Protein 7F83 (pdb70)

InterPro domains:
  IPR000276 G protein-coupled receptor, rhodopsin-like [PF00001] (60-323)
  IPR000276 G protein-coupled receptor, rhodopsin-like [PR00237] (45-69)
  IPR000276 G protein-coupled receptor, rhodopsin-like [PR00237] (78-99)
  IPR000276 G protein-coupled receptor, rhodopsin-like [PR00237] (123-145)
  IPR000276 G protein-coupled receptor, rhodopsin-like [PR00237] (159-180)
  IPR000276 G protein-coupled receptor, rhodopsin-like [PR00237] (213-236)
  IPR000276 G protein-coupled receptor, rhodopsin-like [PR00237] (261-285)
  IPR000276 G protein-coupled receptor, rhodopsin-like [PR00237] (305-331)
  IPR000276 G protein-coupled receptor, rhodopsin-like [PS00237] (129-145)
  IPR003905 Growth hormone secretagogue receptor/motilin receptor [PR01417] (2-16)
  IPR003905 Growth hormone secretagogue receptor/motilin receptor [PR01417] (18-35)
  IPR003905 Growth hormone secretagogue receptor/motilin receptor [PR01417] (37-54)
  IPR003905 Growth hormone secretagogue receptor/motilin receptor [PR01417] (119-135)
  IPR003905 Growth hormone secretagogue receptor/motilin receptor [PR01417] (151-164)
  IPR003905 Growth hormone secretagogue receptor/motilin receptor [PR01417] (183-197)
  IPR003905 Growth hormone secretagogue receptor/motilin receptor [PR01417] (201-215)
  IPR003905 Growth hormone secretagogue receptor/motilin receptor [PR01417] (244-263)
  IPR003905 Growth hormone secretagogue receptor/motilin receptor [PR01417] (279-299)
  IPR003905 Growth hormone secretagogue receptor/motilin receptor [PR01417] (343-365)
  IPR017452 GPCR, rhodopsin-like, 7TM [PS50262] (60-323)

Solvent-accessible surface area: 41205 Å² total; per-residue (Å²): 98,23,46,22,79,4,64,70,0,0,19,19,10,0,49,0,26,20,27,55,44,67,0,38,46,9,2,82,25,3,53,75,0,8,58,148,27,182,135,8,85,36,55,9,24,30,0,13,12,16,2,2,89,1,0,20,45,5,0,117,12,5,65,51,32,16,42,82,25,38,41,140,146,44,108,144,92,22,54,101,42,12,37,75,64,66,38,35,23,27,0,1,18,3,3,7,0,28,2,2,20,18,1,0,53,44,10,44,77,46,4,23,110,18,118,157,138,148,122,46,147,7,161,112,32,36,137,72,12,35,43,67,0,95,97,26,0,23,43,18,72,84,2,7,1,59,101,195,215,46,44,25,46,22,60,57,14,108,115,0,78,188,62,27,68,42,78,76,25,48,176,32,5,33,100,15,15,122,54,0,40,102,0,40,80,54,13,10,49,63,0,15,154,26,1,121,121,173,91,57,15,8,9,1,48,4,16,46,18,3,84,60,5,36,48,14,16,115,74,2,115,160,5,112,72,39,54,95,0,78,52,4,0,77,138,0,90,66,9,0,73,66,0,21,96,8,35,0,26,85,12,41,76,105,58,102,137,14,115,56,9,130,34,1,96,65,0,0,79,53,5,16,29,32,0,51,92,0,29,121,57,0,87,109,64,90,36,132,84,0,36,66,14,5,99,116,2,65,91,20,29,80,62,50,0,52,112,23,17,214,48,54,47,15,30,95,14,10,97,25,4,30,55,4,1,105,15,17,17,85,14,35,64,39,74,23,71,6,78,129,97,57,86,128,48,207,107,116,62,35,104,129,45,11,65,89,30,16,77,26,65,9,75,19,15,33,38,54,0,57,13,0,1,35,6,4,70,18,8,33,122,71,13,133,99,13,67,74,3,4,86,169,33,33,9,76,184,66,127,26,69,67,104,67,5,51,38,17,28,64,65,0,73,54,24,12,39,72,0,11,14,12,1,35,14,5,40,51,5,10,70,84,39,194,163,36,100,61,46,11,33,46,1,9,17,17,3,4,94,2,0,26,50,2,0,98,8,2,31,53,31,23,35,100,29,82,28,145,190,46,55,150,121,9,42,102,42,12,42,66,62,63,38,41,18,26,1,2,18,1,1,5,0,32,1,2,22,22,3,1,54,57,39,39,77,35,5,18,104,55,121,156,143,142,156,22,127,16,134,107,40,33,139,80,10,37,44,67,0,90,98,25,0,24,50,14,81,89,8,10,1,38,95,224,78,64,52,27,120,54,15,101,117,0,77,182,60,30,63,47,80,75,14,47,169,38,3,25,103,14,14,122,46,0,39,80,0,42,76,67,12,14,52,73,3,15,166,56,2,136,142,182,58,59,38,11,62,2,62,45,24,66,38,67,95,54,18,57,52,25,43,66,53,40,67,92,62,84,109,81,112,77,39,37,82,27,42,90,51,28,45,63,9,31,70,32,33,48,43,13,52,45,55,169,26,47,103,81,34,118,101,90,52,48,58,59,50,39,64,66,35,47,65,42,34,62,45,29,29,70,57,8,51,65,30,23,147,116,119,31,75,67,29,27,60,66,35,57,66,63,42,69,78,51,28,83,79,46,60,103,71,70,28,44,51,19,17,122,12,4,14,47,4,2,107,14,19,17,87,13,34,68,40,69,23,68,5,75,130,104,64,66,138,42,168,134,87,56,61,160,118,57,40,79,80,26,61,84,21,72,12,74,21,19,35,41,51,0,55,13,0,1,35,10,6,82,26,9,59,119,62,9,110,79,22,78,65,4,14,156,139,8,38,44,218

Organism: Homo sapiens (NCBI:txid9606)

B-factor: mean 74.27, std 41.75, range [15.56, 239.81]

GO terms:
  GO:0005886 plasma membrane (C, IDA)
  GO:0004930 G protein-coupled receptor activity (F, IDA)
  GO:0001616 growth hormone secretagogue receptor activity (F, IDA)
  GO:0009986 cell surface (C, IDA)
  GO:0009755 hormone-mediated signaling pathway (P, IDA)
  GO:0016520 growth hormone-releasing hormone receptor activity (F, IDA)
  GO:0007186 G protein-coupled receptor signaling pathway (P, IDA)
  GO:0030252 growth hormone secretion (P, TAS)
  GO:0040018 positive regulation of multicellular organism growth (P, IMP)
  GO:0005886 plasma membrane (C, TAS)
  GO:0043005 neuron projection (C, IDA)
  GO:0045121 membrane raft (C, IDA)
  GO:0009725 response to hormone (P, IDA)
  GO:0032691 negative regulation of interleukin-1 beta production (P, IDA)
  GO:0032715 negative regulation of interleukin-6 production (P, IDA)
  GO:0032720 negative regulation of tumor necrosis factor production (P, IDA)
  GO:0046697 decidualization (P, IDA)
  GO:0050728 negative regulation of inflammatory response (P, IDA)
  GO:0008154 actin polymerization or depolymerization (P, IDA)
  GO:0042802 identical protein binding (F, IPI)

Radius of gyration: 35.7 Å; Cα contacts (8 Å, |Δi|>4): 875; chains: 2; bounding box: 110×52×84 Å

CATH classification: 1.20.120.10

Foldseek 3Di:
DDDDDPVVLVVLLVLLVVLLVLLLLLLVLLLVLCVPPVVQVDLLSVLVNLLSVLLNLVSVCVVVVSCQVVVHPPDDCVFQVQLVVQLSLQLSLQLNLQSLLVVLVVLLCCQVVVQPDDDVVSVVSSVVSSVVSSVLSVVSNPFWGDDDALDGHGGGDPCCVVVCVVVVNLVSVVVSLCSLVCSLVPRLVVRVCQQADDPLGGLVLLLVLVVLLVVLLVQLVDDDALCSNLVSLVSNLVSLVSNLSDQARNCPPDDCPDPLNCLSNVLSVVLNVLSVVLNVCSVVVNSVVSNVSSVVSVVSCVPRPVVRYPDSCSVLVSVLSSVLSVLVSVLCPLVSVVVVCLVPDPDDPDVVNSNVSSVSVSSSVSSSSCNSSCSSVSCLVRPVVSVVSSCVVVVD/DDDDDPVRLVVLVVLLVVLLVLLLVLLVLLLLLCVFDDVNVDLLSVLVNLLSVLLNQVSVLPVVVSVQVPDPDDDPCVFQVLLVSVLSNQLSLQLNLVSLLVSLVVVLCVQVVVPDDDDPPSVVSSVVSSVVSSVLSVCSSVFWGADVVRHGGGDVVCVVPCVVVVNLVSVVVSLCSLVCSLPPSLVVLVPQQADDPQGGNVLLLVLVVLLCCLLVCDLVHDDDLASLVSLVSNLVSLVVNLRDDFPVVVPPDPDPCNVVVSCQSNVLSVVLSVVLNVVRVPVNSVSSVVSVVSCCVRDVVRYPSCSVLVSVLSSVLSVLSSVLQPLVSVLVVVCVVPPPPPCPVNVVVSVVSVSSNVSSSSCNSRCSSVSCCVRPPSSVVSSVCSPHD

Secondary structure (P-SEA, 3-state):
cccccaaaaaaaaaaaaaaaaaaaaaaaaaaaaaacccccccaaaaaaaaaaaaaaaaaaaaaaaaaaaaccccccaaaaaaaaaaaaaaaaaaaaaaaaaaaaaaaaaaccccccccaaaaaaaaaaaaaaaaaaaccccccccccccccccccccaaaaaaaaaaaaaaaaaaaaaaaaaaaccaaaaaaaaacccccccaaaaaaaaaaaaaaaaaaaccccaaaaaaaaaaaaaaaaaacccccccccccccccaaaaaaaaaaaaaaaaaaaaaaaaaaccaaaaaaaaaaaaaaaacccccccccccaaaaaaaaaaaaaaaaaaacaaaaaaaaaaaccccccaaaaaaaaaaaaaaaaaaaaaaccaaaaaaaccaaaaaaaaaaacc/cccccaaaaaaaaaaaaaaaaaaaaaaaaaaaaaacccccccaaaaaaaaaaaaaaaaaaaaaaaaaaaaccccccaaaaaaaaaaaaaaaaaaaaaaaaaaaaaaaaaacccccccccaaaaaaaaaaaaaaaaaaccccccccccccccccccaaaaaaaaaaaaaaaaaaaaaaaaaaaccaaaaaaaaacccccccaaaaaaaaaaaaaaaaaaacccccccaaaaaaaaaaaaaaaaacccccccccccccaaaaaaaaaaaaaaaaaaaaaaaaaccaaaaaaaaaaaaaaccccccccaaaaaaaaaaaaaaaaaaaacaaaaaaaaaaaccccaaaaaaaaaaaaaaaaaaaaaaaaccaaaaaaaccaaaaaaaaacccc

Sequence (785 aa):
LQLFPAPLLAGVTATCVALFVVGIAGNLLTMLVVSRFRELRTTTNLYLSSMAFSDLLIFLCMPLDLVRLWQYRPWNFGDLLCKLFQFVSESCTYAKVLTITALSVERYFAICFPLRATKGRVKLVIFVIWAVAFCSAGPIFVLVGVEHWDTNECRPTEFAVRSGLLTVMVWVSSIFFFLPVFCLTVLYSLIGRKLWRRRGTTMADLEDNWETLNDNLKVIEKADNAAQVKDALTKMRAAALDAQKATPPKLEDKSPDSPEMKDFRHGFDILVGQIDDALKLANEGKVKEAQAAAEQLKTTRNAYIQKYLRDQNHKQTVKMLAVVVFAFILCWLPFHVGRYLFSKSFEPGSLEIAQISQYCNLVSFVLFYLSAAINPILYNIMSKKYRVAVFRLLGFLQLFPAPLLAGVTATCVALFVVGIAGNLLTMLVVSRFRELRTTTNLYLSSMAFSDLLIFLCMPLDLVRLWQYRPWNFGDLLCKLFQFVSESCTYAKVLTITALSVERYFAICFPLRATKGRVKLVIFVIWAVAFCSAGPIFVLVGVEHTNECRPTEFAVRSGLLTVMVWVSSIFFFLPVFCLTVLYSLIGRKLWRRGGTTMADLEDNWETLNDNLKVIEKADNAAQVKDALTKMRAAALDAQKATPPKLEDKSPDSPEMKDFRHGFDILVGQIDDALKLANEEAQAAAEQLKTTRNAYIQKYLDQNHKQTVKMLAVVVFAFILCWLPFHVGRYLFSKSFEPGSLEIAQISQYCNLVSFVLFYLSAAINPILYNIMSKKYRVAVFRLLGF

Structure (mmCIF, N/CA/C/O backbone):
data_7F83
#
_entry.id   7F83
#
_cell.length_a   84.710
_cell.length_b   58.680
_cell.length_c   119.240
_cell.angle_alpha   90.00
_cell.angle_beta   90.60
_cell.angle_gamma   90.00
#
_symmetry.space_group_name_H-M   'P 1 21 1'
#
loop_
_entity.id
_entity.type
_entity.pdbx_description
1 polymer 'Growth hormone secretagogue receptor type 1,Soluble cytochrome b562'
2 non-polymer '(2R)-2,3-dihydroxypropyl (9Z)-octadec-9-enoate'
3 non-polymer 2-(2-methylimidazo[2,1-b][1,3]thiazol-6-yl)-1-[2-[(1R)-5-(6-methylpyrimidin-4-yl)-2,3-dihydro-1H-inden-1-yl]-2,7-diazaspiro[3.5]nonan-7-yl]ethanone
#
loop_
_atom_site.group_PDB
_atom_site.id
_atom_site.type_symbol
_atom_site.label_atom_id
_atom_site.label_alt_id
_atom_site.label_comp_id
_atom_site.label_asym_id
_atom_site.label_entity_id
_atom_site.label_seq_id
_atom_site.pdbx_PDB_ins_code
_atom_site.Cartn_x
_atom_site.Cartn_y
_atom_site.Cartn_z
_atom_site.occupancy
_atom_site.B_iso_or_equiv
_atom_site.auth_seq_id
_atom_site.auth_comp_id
_atom_site.auth_asym_id
_atom_site.auth_atom_id
_atom_site.pdbx_PDB_model_num
ATOM 1 N N . LEU A 1 1 ? -25.026 -4.364 19.377 1.00 47.11 35 LEU A N 1
ATOM 2 C CA . LEU A 1 1 ? -24.009 -3.390 18.982 1.00 49.56 35 LEU A CA 1
ATOM 3 C C . LEU A 1 1 ? -22.642 -4.068 18.939 1.00 50.77 35 LEU A C 1
ATOM 4 O O . LEU A 1 1 ? -22.088 -4.276 17.864 1.00 55.77 35 LEU A O 1
ATOM 9 N N . GLN A 1 2 ? -22.094 -4.413 20.103 1.00 49.00 36 GLN A N 1
ATOM 10 C CA . GLN A 1 2 ? -20.886 -5.221 20.139 1.00 43.00 36 GLN A CA 1
ATOM 11 C C . GLN A 1 2 ? -21.264 -6.676 19.907 1.00 58.44 36 GLN A C 1
ATOM 12 O O . GLN A 1 2 ? -22.183 -7.202 20.543 1.00 62.63 36 GLN A O 1
ATOM 18 N N . LEU A 1 3 ? -20.557 -7.324 18.987 1.00 55.95 37 LEU A N 1
ATOM 19 C CA . LEU A 1 3 ? -20.933 -8.642 18.509 1.00 50.46 37 LEU A CA 1
ATOM 20 C C . LEU A 1 3 ? -19.893 -9.694 18.863 1.00 61.17 37 LEU A C 1
ATOM 21 O O . LEU A 1 3 ? -19.826 -10.741 18.206 1.00 65.66 37 LEU A O 1
ATOM 26 N N . PHE A 1 4 ? -19.073 -9.432 19.876 1.00 53.13 38 PHE A N 1
ATOM 27 C CA . PHE A 1 4 ? -18.113 -10.387 20.400 1.00 53.77 38 PHE A CA 1
ATOM 28 C C . PHE A 1 4 ? -18.173 -10.357 21.924 1.00 50.96 38 PHE A C 1
ATOM 29 O O . PHE A 1 4 ? -18.699 -9.407 22.505 1.00 51.84 38 PHE A O 1
ATOM 37 N N . PRO A 1 5 ? -17.668 -11.400 22.586 1.00 52.70 39 PRO A N 1
ATOM 38 C CA . PRO A 1 5 ? -17.783 -11.449 24.052 1.00 53.16 39 PRO A CA 1
ATOM 39 C C . PRO A 1 5 ? -16.936 -10.384 24.728 1.00 50.81 39 PRO A C 1
ATOM 40 O O . PRO A 1 5 ? -15.863 -10.004 24.247 1.00 49.89 39 PRO A O 1
ATOM 44 N N . ALA A 1 6 ? -17.439 -9.904 25.864 1.00 47.24 40 ALA A N 1
ATOM 45 C CA . ALA A 1 6 ? -16.641 -9.011 26.699 1.00 47.71 40 ALA A CA 1
ATOM 46 C C . ALA A 1 6 ? -15.287 -9.599 27.097 1.00 40.08 40 ALA A C 1
ATOM 47 O O . ALA A 1 6 ? -14.299 -8.846 27.082 1.00 42.71 40 ALA A O 1
ATOM 49 N N . PRO A 1 7 ? -15.162 -10.878 27.476 1.00 39.70 41 PRO A N 1
ATOM 50 C CA . PRO A 1 7 ? -13.820 -11.404 27.786 1.00 41.76 41 PRO A CA 1
ATOM 51 C C . PRO A 1 7 ? -12.816 -11.230 26.660 1.00 40.84 41 PRO A C 1
ATOM 52 O O . PRO A 1 7 ? -11.646 -10.932 26.926 1.00 37.79 41 PRO A O 1
ATOM 56 N N . LEU A 1 8 ? -13.242 -11.391 25.405 1.00 42.35 42 LEU A N 1
ATOM 57 C CA . LEU A 1 8 ? -12.358 -11.103 24.280 1.00 36.42 42 LEU A CA 1
ATOM 58 C C . LEU A 1 8 ? -11.902 -9.651 24.299 1.00 36.63 42 LEU A C 1
ATOM 59 O O . LEU A 1 8 ? -10.720 -9.360 24.107 1.00 40.86 42 LEU A O 1
ATOM 64 N N . LEU A 1 9 ? -12.833 -8.725 24.518 1.00 35.93 43 LEU A N 1
ATOM 65 C CA . LEU A 1 9 ? -12.483 -7.312 24.457 1.00 39.91 43 LEU A CA 1
ATOM 66 C C . LEU A 1 9 ? -11.552 -6.923 25.597 1.00 44.29 43 LEU A C 1
ATOM 67 O O . LEU A 1 9 ? -10.609 -6.144 25.399 1.00 41.94 43 LEU A O 1
ATOM 72 N N . ALA A 1 10 ? -11.804 -7.456 26.798 1.00 42.70 44 ALA A N 1
ATOM 73 C CA . ALA A 1 10 ? -10.905 -7.223 27.923 1.00 37.00 44 ALA A CA 1
ATOM 74 C C . ALA A 1 10 ? -9.526 -7.805 27.645 1.00 38.65 44 ALA A C 1
ATOM 75 O O . ALA A 1 10 ? -8.509 -7.186 27.978 1.00 31.55 44 ALA A O 1
ATOM 77 N N . GLY A 1 11 ? -9.472 -8.986 27.015 1.00 33.24 45 GLY A N 1
ATOM 78 C CA . GLY A 1 11 ? -8.185 -9.595 26.717 1.00 33.19 45 GLY A CA 1
ATOM 79 C C . GLY A 1 11 ? -7.421 -8.823 25.662 1.00 38.48 45 GLY A C 1
ATOM 80 O O . GLY A 1 11 ? -6.201 -8.666 25.749 1.00 39.86 45 GLY A O 1
ATOM 81 N N . VAL A 1 12 ? -8.132 -8.324 24.656 1.00 37.43 46 VAL A N 1
ATOM 82 C CA . VAL A 1 12 ? -7.520 -7.441 23.675 1.00 39.36 46 VAL A CA 1
ATOM 83 C C . VAL A 1 12 ? -6.994 -6.181 24.357 1.00 36.93 46 VAL A C 1
ATOM 84 O O . VAL A 1 12 ? -5.876 -5.733 24.086 1.00 34.99 46 VAL A O 1
ATOM 88 N N . THR A 1 13 ? -7.780 -5.606 25.268 1.00 34.25 47 THR A N 1
ATOM 89 C CA . THR A 1 13 ? -7.345 -4.415 25.990 1.00 36.38 47 THR A CA 1
ATOM 90 C C . THR A 1 13 ? -6.064 -4.681 26.777 1.00 41.57 47 THR A C 1
ATOM 91 O O . THR A 1 13 ? -5.115 -3.886 26.746 1.00 41.55 47 THR A O 1
ATOM 95 N N . ALA A 1 14 ? -6.019 -5.800 27.492 1.00 36.82 48 ALA A N 1
ATOM 96 C CA . ALA A 1 14 ? -4.819 -6.115 28.255 1.00 32.29 48 ALA A CA 1
ATOM 97 C C . ALA A 1 14 ? -3.628 -6.336 27.330 1.00 42.48 48 ALA A C 1
ATOM 98 O O . ALA A 1 14 ? -2.516 -5.868 27.619 1.00 50.00 48 ALA A O 1
ATOM 100 N N . THR A 1 15 ? -3.838 -7.049 26.214 1.00 35.98 49 THR A N 1
ATOM 101 C CA . THR A 1 15 ? -2.766 -7.245 25.243 1.00 33.33 49 THR A CA 1
ATOM 102 C C . THR A 1 15 ? -2.250 -5.910 24.738 1.00 36.20 49 THR A C 1
ATOM 103 O O . THR A 1 15 ? -1.039 -5.728 24.545 1.00 33.77 49 THR A O 1
ATOM 107 N N . CYS A 1 16 ? -3.159 -4.955 24.543 1.00 32.31 50 CYS A N 1
ATOM 108 C CA . CYS A 1 16 ? -2.751 -3.645 24.066 1.00 37.02 50 CYS A CA 1
ATOM 109 C C . CYS A 1 16 ? -1.968 -2.888 25.118 1.00 36.97 50 CYS A C 1
ATOM 110 O O . CYS A 1 16 ? -1.048 -2.146 24.779 1.00 32.88 50 CYS A O 1
ATOM 113 N N . VAL A 1 17 ? -2.319 -3.057 26.392 1.00 40.25 51 VAL A N 1
ATOM 114 C CA . VAL A 1 17 ? -1.524 -2.447 27.456 1.00 40.38 51 VAL A CA 1
ATOM 115 C C . VAL A 1 17 ? -0.127 -3.054 27.484 1.00 35.62 51 VAL A C 1
ATOM 116 O O . VAL A 1 17 ? 0.866 -2.364 27.740 1.00 33.45 51 VAL A O 1
ATOM 120 N N . ALA A 1 18 ? -0.028 -4.352 27.217 1.00 36.68 52 ALA A N 1
ATOM 121 C CA . ALA A 1 18 ? 1.286 -4.978 27.129 1.00 39.54 52 ALA A CA 1
ATOM 122 C C . ALA A 1 18 ? 2.097 -4.371 25.987 1.00 41.93 52 ALA A C 1
ATOM 123 O O . ALA A 1 18 ? 3.266 -3.999 26.162 1.00 37.42 52 ALA A O 1
ATOM 125 N N . LEU A 1 19 ? 1.479 -4.258 24.807 1.00 41.51 53 LEU A N 1
ATOM 126 C CA . LEU A 1 19 ? 2.137 -3.607 23.677 1.00 37.79 53 LEU A CA 1
ATOM 127 C C . LEU A 1 19 ? 2.471 -2.155 23.987 1.00 37.45 53 LEU A C 1
ATOM 128 O O . LEU A 1 19 ? 3.451 -1.628 23.473 1.00 42.44 53 LEU A O 1
ATOM 133 N N . PHE A 1 20 ? 1.666 -1.499 24.818 1.00 37.44 54 PHE A N 1
ATOM 134 C CA . PHE A 1 20 ? 1.957 -0.141 25.269 1.00 38.92 54 PHE A CA 1
ATOM 135 C C . PHE A 1 20 ? 3.265 -0.098 26.045 1.00 38.11 54 PHE A C 1
ATOM 136 O O . PHE A 1 20 ? 4.161 0.697 25.742 1.00 40.64 54 PHE A O 1
ATOM 144 N N . VAL A 1 21 ? 3.392 -0.967 27.043 1.00 38.65 55 VAL A N 1
ATOM 145 C CA . VAL A 1 21 ? 4.634 -1.041 27.807 1.00 43.00 55 VAL A CA 1
ATOM 146 C C . VAL A 1 21 ? 5.809 -1.330 26.883 1.00 38.82 55 VAL A C 1
ATOM 147 O O . VAL A 1 21 ? 6.797 -0.583 26.848 1.00 39.78 55 VAL A O 1
ATOM 151 N N . VAL A 1 22 ? 5.711 -2.416 26.117 1.00 36.84 56 VAL A N 1
ATOM 152 C CA . VAL A 1 22 ? 6.840 -2.861 25.306 1.00 42.65 56 VAL A CA 1
ATOM 153 C C . VAL A 1 22 ? 7.198 -1.818 24.254 1.00 45.59 56 VAL A C 1
ATOM 154 O O . VAL A 1 22 ? 8.378 -1.568 23.991 1.00 40.34 56 VAL A O 1
ATOM 158 N N . GLY A 1 23 ? 6.194 -1.171 23.660 1.00 42.74 57 GLY A N 1
ATOM 159 C CA . GLY A 1 23 ? 6.461 -0.228 22.594 1.00 41.76 57 GLY A CA 1
ATOM 160 C C . GLY A 1 23 ? 7.047 1.071 23.095 1.00 39.83 57 GLY A C 1
ATOM 161 O O . GLY A 1 23 ? 7.999 1.593 22.503 1.00 44.67 57 GLY A O 1
ATOM 162 N N . ILE A 1 24 ? 6.497 1.614 24.187 1.00 37.48 58 ILE A N 1
ATOM 163 C CA . ILE A 1 24 ? 7.121 2.780 24.804 1.00 38.88 58 ILE A CA 1
ATOM 164 C C . ILE A 1 24 ? 8.572 2.467 25.128 1.00 40.08 58 ILE A C 1
ATOM 165 O O . ILE A 1 24 ? 9.492 3.193 24.723 1.00 43.81 58 ILE A O 1
ATOM 170 N N . ALA A 1 25 ? 8.797 1.360 25.842 1.00 40.05 59 ALA A N 1
ATOM 171 C CA . ALA A 1 25 ? 10.149 0.996 26.250 1.00 39.65 59 ALA A CA 1
ATOM 172 C C . ALA A 1 25 ? 11.073 0.867 25.047 1.00 40.52 59 ALA A C 1
ATOM 173 O O . ALA A 1 25 ? 12.132 1.501 24.993 1.00 44.08 59 ALA A O 1
ATOM 175 N N . GLY A 1 26 ? 10.679 0.060 24.066 1.00 39.20 60 GLY A N 1
ATOM 176 C CA . GLY A 1 26 ? 11.551 -0.209 22.938 1.00 39.37 60 GLY A CA 1
ATOM 177 C C . GLY A 1 26 ? 11.879 1.022 22.119 1.00 35.34 60 GLY A C 1
ATOM 178 O O . GLY A 1 26 ? 13.025 1.215 21.713 1.00 41.29 60 GLY A O 1
ATOM 179 N N . ASN A 1 27 ? 10.888 1.872 21.854 1.00 34.08 61 ASN A N 1
ATOM 180 C CA . ASN A 1 27 ? 11.174 3.024 21.010 1.00 36.52 61 ASN A CA 1
ATOM 181 C C . ASN A 1 27 ? 11.986 4.071 21.763 1.00 44.42 61 ASN A C 1
ATOM 182 O O . ASN A 1 27 ? 12.899 4.688 21.191 1.00 44.75 61 ASN A O 1
ATOM 187 N N . LEU A 1 28 ? 11.675 4.287 23.045 1.00 50.27 62 LEU A N 1
ATOM 188 C CA . LEU A 1 28 ? 12.559 5.080 23.891 1.00 44.12 62 LEU A CA 1
ATOM 189 C C . LEU A 1 28 ? 13.991 4.572 23.801 1.00 45.20 62 LEU A C 1
ATOM 190 O O . LEU A 1 28 ? 14.930 5.348 23.591 1.00 45.70 62 LEU A O 1
ATOM 195 N N . LEU A 1 29 ? 14.168 3.259 23.959 1.00 39.64 63 LEU A N 1
ATOM 196 C CA . LEU A 1 29 ? 15.499 2.674 23.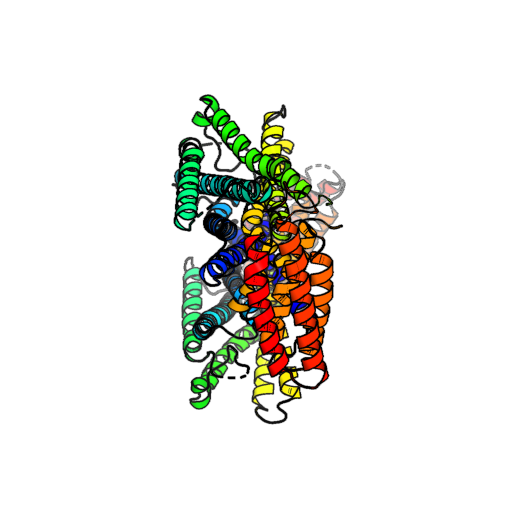896 1.00 44.40 63 LEU A CA 1
ATOM 197 C C . LEU A 1 29 ? 16.154 2.936 22.549 1.00 43.42 63 LEU A C 1
ATOM 198 O O . LEU A 1 29 ? 17.350 3.213 22.482 1.00 41.22 63 LEU A O 1
ATOM 203 N N . THR A 1 30 ? 15.388 2.851 21.463 1.00 43.58 64 THR A N 1
ATOM 204 C CA . THR A 1 30 ? 15.955 3.126 20.146 1.00 46.17 64 THR A CA 1
ATOM 205 C C . THR A 1 30 ? 16.494 4.551 20.073 1.00 45.20 64 THR A C 1
ATOM 206 O O . THR A 1 30 ? 17.627 4.785 19.627 1.00 45.85 64 THR A O 1
ATOM 210 N N . MET A 1 31 ? 15.689 5.519 20.515 1.00 41.32 65 MET A N 1
ATOM 211 C CA . MET A 1 31 ? 16.123 6.910 20.438 1.00 42.01 65 MET A CA 1
ATOM 212 C C . MET A 1 31 ? 17.333 7.161 21.330 1.00 52.15 65 MET A C 1
ATOM 213 O O . MET A 1 31 ? 18.278 7.853 20.931 1.00 55.14 65 MET A O 1
ATOM 218 N N . LEU A 1 32 ? 17.332 6.588 22.534 1.00 52.93 66 LEU A N 1
ATOM 219 C CA . LEU A 1 32 ? 18.473 6.746 23.430 1.00 52.05 66 LEU A CA 1
ATOM 220 C C . LEU A 1 32 ? 19.725 6.138 22.818 1.00 51.61 66 LEU A C 1
ATOM 221 O O . LEU A 1 32 ? 20.786 6.771 22.776 1.00 56.88 66 LEU A O 1
ATOM 226 N N . VAL A 1 33 ? 19.609 4.901 22.338 1.00 51.61 67 VAL A N 1
ATOM 227 C CA . VAL A 1 33 ? 20.730 4.179 21.752 1.00 54.76 67 VAL A CA 1
ATOM 228 C C . VAL A 1 33 ? 21.341 4.956 20.595 1.00 59.08 67 VAL A C 1
ATOM 229 O O . VAL A 1 33 ? 22.568 5.071 20.491 1.00 55.20 67 VAL A O 1
ATOM 233 N N . VAL A 1 34 ? 20.509 5.510 19.710 1.00 58.03 68 VAL A N 1
ATOM 234 C CA . VAL A 1 34 ? 21.094 6.294 18.627 1.00 56.89 68 VAL A CA 1
ATOM 235 C C . VAL A 1 34 ? 21.716 7.569 19.174 1.00 55.86 68 VAL A C 1
ATOM 236 O O . VAL A 1 34 ? 22.775 7.997 18.710 1.00 71.92 68 VAL A O 1
ATOM 240 N N . SER A 1 35 ? 21.105 8.177 20.194 1.00 64.64 69 SER A N 1
ATOM 241 C CA . SER A 1 35 ? 21.578 9.489 20.623 1.00 67.38 69 SER A CA 1
ATOM 242 C C . SER A 1 35 ? 22.897 9.399 21.383 1.00 67.81 69 SER A C 1
ATOM 243 O O . SER A 1 35 ? 23.689 10.349 21.365 1.00 70.04 69 SER A O 1
ATOM 246 N N . ARG A 1 36 ? 23.162 8.271 22.035 1.00 65.23 70 ARG A N 1
ATOM 247 C CA . ARG A 1 36 ? 24.350 8.140 22.866 1.00 60.77 70 ARG A CA 1
ATOM 248 C C . ARG A 1 36 ? 25.479 7.377 22.192 1.00 60.65 70 ARG A C 1
ATOM 249 O O . ARG A 1 36 ? 26.637 7.775 22.313 1.00 78.32 70 ARG A O 1
ATOM 257 N N . PHE A 1 37 ? 25.178 6.290 21.490 1.00 60.48 71 PHE A N 1
ATOM 258 C CA . PHE A 1 37 ? 26.203 5.501 20.812 1.00 64.06 71 PHE A CA 1
ATOM 259 C C . PHE A 1 37 ? 26.490 6.120 19.445 1.00 81.87 71 PHE A C 1
ATOM 260 O O . PHE A 1 37 ? 25.647 6.069 18.541 1.00 77.30 71 PHE A O 1
ATOM 268 N N . ARG A 1 38 ? 27.689 6.691 19.287 1.00 83.69 72 ARG A N 1
ATOM 269 C CA . ARG A 1 38 ? 28.010 7.469 18.092 1.00 82.54 72 ARG A CA 1
ATOM 270 C C . ARG A 1 38 ? 28.314 6.596 16.879 1.00 81.38 72 ARG A C 1
ATOM 271 O O . ARG A 1 38 ? 28.062 7.017 15.745 1.00 74.54 72 ARG A O 1
ATOM 279 N N . GLU A 1 39 ? 28.884 5.415 17.082 1.00 81.63 73 GLU A N 1
ATOM 280 C CA . GLU A 1 39 ? 29.049 4.414 16.039 1.00 88.43 73 GLU A CA 1
ATOM 281 C C . GLU A 1 39 ? 27.715 3.698 15.698 1.00 79.82 73 GLU A C 1
ATOM 282 O O . GLU A 1 39 ? 27.718 2.692 14.976 1.00 78.16 73 GLU A O 1
ATOM 288 N N . LEU A 1 40 ? 26.580 4.184 16.229 1.00 86.30 74 LEU A N 1
ATOM 289 C CA . LEU A 1 40 ? 25.241 3.817 15.760 1.00 76.58 74 LEU A CA 1
ATOM 290 C C . LEU A 1 40 ? 24.483 4.989 15.142 1.00 71.62 74 LEU A C 1
ATOM 291 O O . LEU A 1 40 ? 23.312 4.828 14.787 1.00 74.32 74 LEU A O 1
ATOM 296 N N . ARG A 1 41 ? 25.122 6.149 14.982 1.00 72.23 75 ARG A N 1
ATOM 297 C CA . ARG A 1 41 ? 24.482 7.352 14.447 1.00 60.65 75 ARG A CA 1
ATOM 298 C C . ARG A 1 41 ? 24.616 7.426 12.923 1.00 63.83 75 ARG A C 1
ATOM 299 O O . ARG A 1 41 ? 25.151 8.385 12.370 1.00 62.81 75 ARG A O 1
ATOM 307 N N . THR A 1 42 ? 24.110 6.406 12.233 1.00 59.67 76 THR A N 1
ATOM 308 C CA . THR A 1 42 ? 24.154 6.431 10.779 1.00 51.05 76 THR A CA 1
ATOM 309 C C . THR A 1 42 ? 23.057 7.351 10.252 1.00 54.26 76 THR A C 1
ATOM 310 O O . THR A 1 42 ? 22.262 7.918 11.009 1.00 60.44 76 THR A O 1
ATOM 314 N N . THR A 1 43 ? 22.981 7.470 8.927 1.00 47.11 77 THR A N 1
ATOM 315 C CA . THR A 1 43 ? 21.810 8.092 8.323 1.00 52.82 77 THR A CA 1
ATOM 316 C C . THR A 1 43 ? 20.563 7.251 8.581 1.00 52.61 77 THR A C 1
ATOM 317 O O . THR A 1 43 ? 19.567 7.737 9.144 1.00 55.85 77 THR A O 1
ATOM 321 N N . THR A 1 44 ? 20.611 5.972 8.203 1.00 45.81 78 THR A N 1
ATOM 322 C CA . THR A 1 44 ? 19.423 5.136 8.309 1.00 52.58 78 THR A CA 1
ATOM 323 C C . THR A 1 44 ? 19.004 4.929 9.756 1.00 48.81 78 THR A C 1
ATOM 324 O O . THR A 1 44 ? 17.806 4.815 10.044 1.00 50.38 78 THR A O 1
ATOM 328 N N . ASN A 1 45 ? 19.959 4.912 10.682 1.00 48.77 79 ASN A N 1
ATOM 329 C CA . ASN A 1 45 ? 19.580 4.827 12.085 1.00 54.87 79 ASN A CA 1
ATOM 330 C C . ASN A 1 45 ? 18.858 6.090 12.532 1.00 47.34 79 ASN A C 1
ATOM 331 O O . ASN A 1 45 ? 17.888 6.014 13.292 1.00 47.43 79 ASN A O 1
ATOM 336 N N . LEU A 1 46 ? 19.307 7.259 12.066 1.00 42.12 80 LEU A N 1
ATOM 337 C CA . LEU A 1 46 ? 18.597 8.490 12.397 1.00 42.55 80 LEU A CA 1
ATOM 338 C C . LEU A 1 46 ? 17.167 8.444 11.885 1.00 44.69 80 LEU A C 1
ATOM 339 O O . LEU A 1 46 ? 16.231 8.876 12.575 1.00 45.90 80 LEU A O 1
ATOM 344 N N . TYR A 1 47 ? 16.976 7.906 10.679 1.00 41.83 81 TYR A N 1
ATOM 345 C CA . TYR A 1 47 ? 15.623 7.721 10.165 1.00 37.21 81 TYR A CA 1
ATOM 346 C C . TYR A 1 47 ? 14.817 6.768 11.043 1.00 42.07 81 TYR A C 1
ATOM 347 O O . TYR A 1 47 ? 13.644 7.030 11.358 1.00 42.52 81 TYR A O 1
ATOM 356 N N . LEU A 1 48 ? 15.425 5.650 11.447 1.00 35.47 82 LEU A N 1
ATOM 357 C CA . LEU A 1 48 ? 14.713 4.703 12.300 1.00 39.07 82 LEU A CA 1
ATOM 358 C C . LEU A 1 48 ? 14.321 5.354 13.618 1.00 42.01 82 LEU A C 1
ATOM 359 O O . LEU A 1 48 ? 13.265 5.046 14.186 1.00 42.81 82 LEU A O 1
ATOM 364 N N . SER A 1 49 ? 15.162 6.269 14.106 1.00 42.94 83 SER A N 1
ATOM 365 C CA . SER A 1 49 ? 14.896 7.005 15.339 1.00 41.49 83 SER A CA 1
ATOM 366 C C . SER A 1 49 ? 13.720 7.961 15.167 1.00 45.03 83 SER A C 1
ATOM 367 O O . SER A 1 49 ? 12.869 8.093 16.063 1.00 47.85 83 SER A O 1
ATOM 370 N N . SER A 1 50 ? 13.679 8.663 14.032 1.00 37.16 84 SER A N 1
ATOM 371 C CA . SER A 1 50 ? 12.474 9.398 13.667 1.00 34.98 84 SER A CA 1
ATOM 372 C C . SER A 1 50 ? 11.241 8.504 13.786 1.00 43.70 84 SER A C 1
ATOM 373 O O . SER A 1 50 ? 10.210 8.898 14.368 1.00 44.16 84 SER A O 1
ATOM 376 N N . MET A 1 51 ? 11.347 7.278 13.267 1.00 42.09 85 MET A N 1
ATOM 377 C CA . MET A 1 51 ? 10.217 6.360 13.311 1.00 38.49 85 MET A CA 1
ATOM 378 C C . MET A 1 51 ? 9.851 6.016 14.740 1.00 36.54 85 MET A C 1
ATOM 379 O O . MET A 1 51 ? 8.668 5.929 15.089 1.00 39.56 85 MET A O 1
ATOM 384 N N . ALA A 1 52 ? 10.861 5.790 15.571 1.00 34.56 86 ALA A N 1
ATOM 385 C CA . ALA A 1 52 ? 10.612 5.503 16.975 1.00 41.75 86 ALA A CA 1
ATOM 386 C C . ALA A 1 52 ? 9.819 6.632 17.617 1.00 42.17 86 ALA A C 1
ATOM 387 O O . ALA A 1 52 ? 8.930 6.397 18.450 1.00 46.80 86 ALA A O 1
ATOM 389 N N . PHE A 1 53 ? 10.120 7.868 17.230 1.00 43.42 87 PHE A N 1
ATOM 390 C CA . PHE A 1 53 ? 9.323 8.985 17.718 1.00 45.31 87 PHE A CA 1
ATOM 391 C C . PHE A 1 53 ? 7.860 8.822 17.321 1.00 47.14 87 PHE A C 1
ATOM 392 O O . PHE A 1 53 ? 6.952 8.939 18.165 1.00 43.22 87 PHE A O 1
ATOM 400 N N . SER A 1 54 ? 7.614 8.573 16.029 1.00 34.84 88 SER A N 1
ATOM 401 C CA . SER A 1 54 ? 6.224 8.461 15.582 1.00 38.88 88 SER A CA 1
ATOM 402 C C . SER A 1 54 ? 5.498 7.343 16.329 1.00 47.40 88 SER A C 1
ATOM 403 O O . SER A 1 54 ? 4.303 7.455 16.634 1.00 45.73 88 SER A O 1
ATOM 406 N N . ASP A 1 55 ? 6.219 6.272 16.664 1.00 42.47 89 ASP A N 1
ATOM 407 C CA . ASP A 1 55 ? 5.607 5.162 17.390 1.00 36.32 89 ASP A CA 1
ATOM 408 C C . ASP A 1 55 ? 5.250 5.555 18.818 1.00 41.41 89 ASP A C 1
ATOM 409 O O . ASP A 1 55 ? 4.179 5.186 19.318 1.00 43.51 89 ASP A O 1
ATOM 414 N N . LEU A 1 56 ? 6.143 6.278 19.501 1.00 41.88 90 LEU A N 1
ATOM 415 C CA . LEU A 1 56 ? 5.799 6.808 20.819 1.00 39.82 90 LEU A CA 1
ATOM 416 C C . LEU A 1 56 ? 4.532 7.650 20.746 1.00 42.44 90 LEU A C 1
ATOM 417 O O . LEU A 1 56 ? 3.582 7.454 21.526 1.00 44.98 90 LEU A O 1
ATOM 422 N N . LEU A 1 57 ? 4.505 8.591 19.798 1.00 37.84 91 LEU A N 1
ATOM 423 C CA . LEU A 1 57 ? 3.314 9.406 19.580 1.00 42.73 91 LEU A CA 1
ATOM 424 C C . LEU A 1 57 ? 2.070 8.545 19.400 1.00 44.58 91 LEU A C 1
ATOM 425 O O . LEU A 1 57 ? 0.991 8.879 19.901 1.00 41.57 91 LEU A O 1
ATOM 430 N N . ILE A 1 58 ? 2.201 7.437 18.674 1.00 47.82 92 ILE A N 1
ATOM 431 C CA . ILE A 1 58 ? 1.068 6.534 18.494 1.00 43.03 92 ILE A CA 1
ATOM 432 C C . ILE A 1 58 ? 0.646 5.926 19.826 1.00 37.74 92 ILE A C 1
ATOM 433 O O . ILE A 1 58 ? -0.550 5.823 20.131 1.00 41.34 92 ILE A O 1
ATOM 438 N N . PHE A 1 59 ? 1.611 5.557 20.660 1.00 36.40 93 PHE A N 1
ATOM 439 C CA . PHE A 1 59 ? 1.233 4.887 21.899 1.00 41.28 93 PHE A CA 1
ATOM 440 C C . PHE A 1 59 ? 0.542 5.825 22.879 1.00 41.04 93 PHE A C 1
ATOM 441 O O . PHE A 1 59 ? -0.271 5.363 23.693 1.00 33.89 93 PHE A O 1
ATOM 449 N N . LEU A 1 60 ? 0.827 7.134 22.810 1.00 43.89 94 LEU A N 1
ATOM 450 C CA . LEU A 1 60 ? 0.060 8.075 23.635 1.00 38.76 94 LEU A CA 1
ATOM 451 C C . LEU A 1 60 ? -1.419 8.096 23.262 1.00 42.73 94 LEU A C 1
ATOM 452 O O . LEU A 1 60 ? -2.277 8.332 24.122 1.00 44.56 94 LEU A O 1
ATOM 457 N N . CYS A 1 61 ? -1.742 7.842 21.997 1.00 41.60 95 CYS A N 1
ATOM 458 C CA . CYS A 1 61 ? -3.142 7.784 21.608 1.00 44.24 95 CYS A CA 1
ATOM 459 C C . CYS A 1 61 ? -3.848 6.549 22.142 1.00 47.43 95 CYS A C 1
ATOM 460 O O . CYS A 1 61 ? -5.085 6.535 22.191 1.00 54.64 95 CYS A O 1
ATOM 463 N N . MET A 1 62 ? -3.109 5.513 22.533 1.00 39.47 96 MET A N 1
ATOM 464 C CA . MET A 1 62 ? -3.773 4.254 22.847 1.00 42.78 96 MET A CA 1
ATOM 465 C C . MET A 1 62 ? -4.734 4.364 24.022 1.00 40.68 96 MET A C 1
ATOM 466 O O . MET A 1 62 ? -5.799 3.727 23.962 1.00 36.29 96 MET A O 1
ATOM 471 N N . PRO A 1 63 ? -4.449 5.112 25.092 1.00 42.89 97 PRO A N 1
ATOM 472 C CA . PRO A 1 63 ? -5.464 5.234 26.158 1.00 39.49 97 PRO A CA 1
ATOM 473 C C . PRO A 1 63 ? -6.821 5.727 25.662 1.00 38.60 97 PRO A C 1
ATOM 474 O O . PRO A 1 63 ? -7.837 5.050 25.892 1.00 42.72 97 PRO A O 1
ATOM 478 N N . LEU A 1 64 ? -6.874 6.869 24.965 1.00 38.04 98 LEU A N 1
ATOM 479 C CA . LEU A 1 64 ? -8.163 7.313 24.441 1.00 40.19 98 LEU A CA 1
ATOM 480 C C . LEU A 1 64 ? -8.716 6.347 23.414 1.00 44.12 98 LEU A C 1
ATOM 481 O O . LEU A 1 64 ? -9.943 6.190 23.304 1.00 38.27 98 LEU A O 1
ATOM 486 N N . ASP A 1 65 ? -7.837 5.688 22.660 1.00 45.07 99 ASP A N 1
ATOM 487 C CA . ASP A 1 65 ? -8.320 4.746 21.662 1.00 42.86 99 ASP A CA 1
ATOM 488 C C . ASP A 1 65 ? -9.044 3.588 22.335 1.00 37.02 99 ASP A C 1
ATOM 489 O O . ASP A 1 65 ? -10.112 3.172 21.880 1.00 35.43 99 ASP A O 1
ATOM 494 N N . LEU A 1 66 ? -8.512 3.105 23.460 1.00 37.39 100 LEU A N 1
ATOM 495 C CA . LEU A 1 66 ? -9.170 2.042 24.216 1.00 35.77 100 LEU A CA 1
ATOM 496 C C . LEU A 1 66 ? -10.476 2.520 24.832 1.00 37.25 100 LEU A C 1
ATOM 497 O O . LEU A 1 66 ? -11.458 1.766 24.898 1.00 39.41 100 LEU A O 1
ATOM 502 N N . VAL A 1 67 ? -10.507 3.764 25.306 1.00 40.13 101 VAL A N 1
ATOM 503 C CA . VAL A 1 67 ? -11.767 4.297 25.818 1.00 42.19 101 VAL A CA 1
ATOM 504 C C . VAL A 1 67 ? -12.831 4.261 24.727 1.00 40.56 101 VAL A C 1
ATOM 505 O O . VAL A 1 67 ? -13.943 3.766 24.941 1.00 42.77 101 VAL A O 1
ATOM 509 N N . ARG A 1 68 ? -12.487 4.752 23.529 1.00 44.03 102 ARG A N 1
ATOM 510 C CA . ARG A 1 68 ? -13.429 4.738 22.407 1.00 46.53 102 ARG A CA 1
ATOM 511 C C . ARG A 1 68 ? -13.834 3.315 22.029 1.00 45.02 102 ARG A C 1
ATOM 512 O O . ARG A 1 68 ? -14.993 3.060 21.684 1.00 45.34 102 ARG A O 1
ATOM 520 N N . LEU A 1 69 ? -12.883 2.381 22.070 1.00 46.79 103 LEU A N 1
ATOM 521 C CA . LEU A 1 69 ? -13.178 0.979 21.794 1.00 39.68 103 LEU A CA 1
ATOM 522 C C . LEU A 1 69 ? -14.198 0.414 22.769 1.00 41.94 103 LEU A C 1
ATOM 523 O O . LEU A 1 69 ? -14.999 -0.448 22.401 1.00 45.37 103 LEU A O 1
ATOM 528 N N . TRP A 1 70 ? -14.174 0.859 24.016 1.00 47.75 104 TRP A N 1
ATOM 529 C CA . TRP A 1 70 ? -15.186 0.381 24.943 1.00 46.10 104 TRP A CA 1
ATOM 530 C C . TRP A 1 70 ? -16.483 1.169 24.851 1.00 55.77 104 TRP A C 1
ATOM 531 O O . TRP A 1 70 ? -17.410 0.895 25.620 1.00 53.59 104 TRP A O 1
ATOM 542 N N . GLN A 1 71 ? -16.572 2.119 23.919 1.00 57.84 105 GLN A N 1
ATOM 543 C CA . GLN A 1 71 ? -17.760 2.955 23.750 1.00 59.58 105 GLN A CA 1
ATOM 544 C C . GLN A 1 71 ? -18.121 3.652 25.054 1.00 51.78 105 GLN A C 1
ATOM 545 O O . GLN A 1 71 ? -19.266 3.630 25.508 1.00 57.72 105 GLN A O 1
ATOM 551 N N . TYR A 1 72 ? -17.115 4.247 25.669 1.00 48.02 106 TYR A N 1
ATOM 552 C CA . TYR A 1 72 ? -17.290 5.123 26.814 1.00 66.17 106 TYR A CA 1
ATOM 553 C C . TYR A 1 72 ? -17.228 6.556 26.294 1.00 67.91 106 TYR A C 1
ATOM 554 O O . TYR A 1 72 ? -16.272 6.925 25.606 1.00 54.12 106 TYR A O 1
ATOM 563 N N . ARG A 1 73 ? -18.280 7.341 26.564 1.00 81.37 107 ARG A N 1
ATOM 564 C CA . ARG A 1 73 ? -18.289 8.771 26.267 1.00 83.97 107 ARG A CA 1
ATOM 565 C C . ARG A 1 73 ? -18.087 9.549 27.558 1.00 88.26 107 ARG A C 1
ATOM 566 O O . ARG A 1 73 ? -19.056 10.087 28.109 1.00 103.01 107 ARG A O 1
ATOM 574 N N . PRO A 1 74 ? -16.860 9.638 28.078 1.00 86.96 108 PRO A N 1
ATOM 575 C CA . PRO A 1 74 ? -16.653 10.383 29.325 1.00 103.03 108 PRO A CA 1
ATOM 576 C C . PRO A 1 74 ? -16.816 11.876 29.153 1.00 104.40 108 PRO A C 1
ATOM 577 O O . PRO A 1 74 ? -16.906 12.590 30.165 1.00 112.17 108 PRO A O 1
ATOM 581 N N . TRP A 1 75 ? -16.864 12.373 27.917 1.00 98.25 109 TRP A N 1
ATOM 582 C CA . TRP A 1 75 ? -16.909 13.804 27.684 1.00 95.56 109 TRP A CA 1
ATOM 583 C C . TRP A 1 75 ? -17.809 14.037 26.477 1.00 96.23 109 TRP A C 1
ATOM 584 O O . TRP A 1 75 ? -18.150 13.103 25.741 1.00 97.13 109 TRP A O 1
ATOM 595 N N . ASN A 1 76 ? -18.166 15.295 26.246 1.00 91.16 110 ASN A N 1
ATOM 596 C CA . ASN A 1 76 ? -19.027 15.650 25.128 1.00 90.00 110 ASN A CA 1
ATOM 597 C C . ASN A 1 76 ? -18.254 16.157 23.917 1.00 84.27 110 ASN A C 1
ATOM 598 O O . ASN A 1 76 ? -18.840 16.304 22.840 1.00 84.64 110 ASN A O 1
ATOM 603 N N . PHE A 1 77 ? -16.960 16.438 24.068 1.00 74.15 111 PHE A N 1
ATOM 604 C CA . PHE A 1 77 ? -16.088 16.757 22.945 1.00 65.10 111 PHE A CA 1
ATOM 605 C C . PHE A 1 77 ? -15.489 15.530 22.260 1.00 59.98 111 PHE A C 1
ATOM 606 O O . PHE A 1 77 ? -14.446 15.644 21.596 1.00 64.13 111 PHE A O 1
ATOM 614 N N . GLY A 1 78 ? -16.169 14.382 22.330 1.00 61.02 112 GLY A N 1
ATOM 615 C CA . GLY A 1 78 ? -15.759 13.232 21.536 1.00 52.72 112 GLY A CA 1
ATOM 616 C C . GLY A 1 78 ? -15.522 13.572 20.076 1.00 52.58 112 GLY A C 1
ATOM 617 O O . GLY A 1 78 ? -14.464 13.261 19.521 1.00 51.27 112 GLY A O 1
ATOM 618 N N . ASP A 1 79 ? -16.501 14.231 19.439 1.00 48.84 113 ASP A N 1
ATOM 619 C CA . ASP A 1 79 ? -16.347 14.667 18.053 1.00 46.07 113 ASP A CA 1
ATOM 620 C C . ASP A 1 79 ? -14.995 15.327 17.834 1.00 50.65 113 ASP A C 1
ATOM 621 O O . ASP A 1 79 ? -14.227 14.926 16.946 1.00 48.31 113 ASP A O 1
ATOM 626 N N . LEU A 1 80 ? -14.663 16.309 18.675 1.00 51.93 114 LEU A N 1
ATOM 627 C CA . LEU A 1 80 ? -13.375 16.975 18.532 1.00 50.25 114 LEU A CA 1
ATOM 628 C C . LEU A 1 80 ? -12.238 16.000 18.777 1.00 47.94 114 LEU A C 1
ATOM 629 O O . LEU A 1 80 ? -11.318 15.884 17.955 1.00 45.20 114 LEU A O 1
ATOM 634 N N . LEU A 1 81 ? -12.316 15.255 19.890 1.00 48.87 115 LEU A N 1
ATOM 635 C CA . LEU A 1 81 ? -11.326 14.225 20.191 1.00 42.59 115 LEU A CA 1
ATOM 636 C C . LEU A 1 81 ? -11.105 13.330 18.997 1.00 43.74 115 LEU A C 1
ATOM 637 O O . LEU A 1 81 ? -9.989 12.850 18.774 1.00 49.17 115 LEU A O 1
ATOM 642 N N . CYS A 1 82 ? -12.150 13.115 18.202 1.00 47.61 116 CYS A N 1
ATOM 643 C CA . CYS A 1 82 ? -11.997 12.252 17.048 1.00 41.67 116 CYS A CA 1
ATOM 644 C C . CYS A 1 82 ? -11.249 12.957 15.932 1.00 39.76 116 CYS A C 1
ATOM 645 O O . CYS A 1 82 ? -10.287 12.415 15.373 1.00 38.29 116 CYS A O 1
ATOM 648 N N . LYS A 1 83 ? -11.702 14.156 15.568 1.00 36.45 117 LYS A N 1
ATOM 649 C CA . LYS A 1 83 ? -11.030 14.886 14.511 1.00 37.01 117 LYS A CA 1
ATOM 650 C C . LYS A 1 83 ? -9.553 15.041 14.840 1.00 41.05 117 LYS A C 1
ATOM 651 O O . LYS A 1 83 ? -8.684 14.783 13.999 1.00 37.52 117 LYS A O 1
ATOM 657 N N . LEU A 1 84 ? -9.246 15.381 16.089 1.00 41.14 118 LEU A N 1
ATOM 658 C CA . LEU A 1 84 ? -7.854 15.544 16.471 1.00 39.63 118 LEU A CA 1
ATOM 659 C C . LEU A 1 84 ? -7.114 14.220 16.385 1.00 41.22 118 LEU A C 1
ATOM 660 O O . LEU A 1 84 ? -6.198 14.060 15.569 1.00 51.43 118 LEU A O 1
ATOM 665 N N . PHE A 1 85 ? -7.527 13.236 17.182 1.00 43.17 119 PHE A N 1
ATOM 666 C CA . PHE A 1 85 ? -6.669 12.071 17.367 1.00 39.75 119 PHE A CA 1
ATOM 667 C C . PHE A 1 85 ? -6.594 11.210 16.115 1.00 37.97 119 PHE A C 1
ATOM 668 O O . PHE A 1 85 ? -5.504 10.753 15.744 1.00 39.33 119 PHE A O 1
ATOM 676 N N . GLN A 1 86 ? -7.712 11.028 15.414 1.00 34.61 120 GLN A N 1
ATOM 677 C CA . GLN A 1 86 ? -7.626 10.407 14.099 1.00 39.24 120 GLN A CA 1
ATOM 678 C C . GLN A 1 86 ? -6.580 11.117 13.245 1.00 44.85 120 GLN A C 1
ATOM 679 O O . GLN A 1 86 ? -5.665 10.475 12.706 1.00 41.89 120 GLN A O 1
ATOM 685 N N . PHE A 1 87 ? -6.656 12.454 13.174 1.00 38.76 121 PHE A N 1
ATOM 686 C CA . PHE A 1 87 ? -5.623 13.212 12.476 1.00 41.20 121 PHE A CA 1
ATOM 687 C C . PHE A 1 87 ? -4.246 12.776 12.949 1.00 41.90 121 PHE A C 1
ATOM 688 O O . PHE A 1 87 ? -3.436 12.272 12.159 1.00 48.12 121 PHE A O 1
ATOM 696 N N . VAL A 1 88 ? -4.006 12.883 14.260 1.00 33.18 122 VAL A N 1
ATOM 697 C CA . VAL A 1 88 ? -2.720 12.481 14.821 1.00 34.99 122 VAL A CA 1
ATOM 698 C C . VAL A 1 88 ? -2.305 11.134 14.249 1.00 41.94 122 VAL A C 1
ATOM 699 O O . VAL A 1 88 ? -1.261 11.013 13.589 1.00 45.71 122 VAL A O 1
ATOM 703 N N . SER A 1 89 ? -3.178 10.131 14.393 1.00 39.35 123 SER A N 1
ATOM 704 C CA . SER A 1 89 ? -2.799 8.778 13.996 1.00 38.37 123 SER A CA 1
ATOM 705 C C . SER A 1 89 ? -2.415 8.739 12.523 1.00 33.29 123 SER A C 1
ATOM 706 O O . SER A 1 89 ? -1.311 8.300 12.172 1.00 39.31 123 SER A O 1
ATOM 709 N N . GLU A 1 90 ? -3.273 9.281 11.652 1.00 34.79 124 GLU A N 1
ATOM 710 C CA . GLU A 1 90 ? -2.971 9.229 10.223 1.00 41.76 124 GLU A CA 1
ATOM 711 C C . GLU A 1 90 ? -1.638 9.899 9.942 1.00 39.58 124 GLU A C 1
ATOM 712 O O . GLU A 1 90 ? -0.776 9.330 9.258 1.00 35.80 124 GLU A O 1
ATOM 718 N N . SER A 1 91 ? -1.430 11.084 10.530 1.00 38.70 125 SER A N 1
ATOM 719 C CA . SER A 1 91 ? -0.188 11.815 10.328 1.00 36.06 125 SER A CA 1
ATOM 720 C C . SER A 1 91 ? 0.995 10.934 10.670 1.00 35.49 125 SER A C 1
ATOM 721 O O . SER A 1 91 ? 1.890 10.721 9.842 1.00 36.95 125 SER A O 1
ATOM 724 N N . CYS A 1 92 ? 0.962 10.339 11.863 1.00 35.17 126 CYS A N 1
ATOM 725 C CA . CYS A 1 92 ? 2.064 9.489 12.275 1.00 31.93 126 CYS A CA 1
ATOM 726 C C . CYS A 1 92 ? 2.263 8.375 11.269 1.00 33.34 126 CYS A C 1
ATOM 727 O O . CYS A 1 92 ? 3.384 8.142 10.795 1.00 39.19 126 CYS A O 1
ATOM 730 N N . THR A 1 93 ? 1.167 7.730 10.865 1.00 29.83 127 THR A N 1
ATOM 731 C CA . THR A 1 93 ? 1.294 6.650 9.898 1.00 36.95 127 THR A CA 1
ATOM 732 C C . THR A 1 93 ? 1.976 7.154 8.640 1.00 33.65 127 THR A C 1
ATOM 733 O O . THR A 1 93 ? 2.986 6.585 8.194 1.00 36.97 127 THR A O 1
ATOM 737 N N . TYR A 1 94 ? 1.492 8.282 8.111 1.00 26.34 128 TYR A N 1
ATOM 738 C CA . TYR A 1 94 ? 2.076 8.819 6.894 1.00 26.73 128 TYR A CA 1
ATOM 739 C C . TYR A 1 94 ? 3.563 9.092 7.090 1.00 36.13 128 TYR A C 1
ATOM 740 O O . TYR A 1 94 ? 4.394 8.692 6.256 1.00 33.32 128 TYR A O 1
ATOM 749 N N . ALA A 1 95 ? 3.923 9.684 8.235 1.00 37.07 129 ALA A N 1
ATOM 750 C CA . ALA A 1 95 ? 5.328 9.944 8.520 1.00 35.43 129 ALA A CA 1
ATOM 751 C C . ALA A 1 95 ? 6.157 8.673 8.347 1.00 33.11 129 ALA A C 1
ATOM 752 O O . ALA A 1 95 ? 7.122 8.653 7.570 1.00 38.61 129 ALA A O 1
ATOM 754 N N . LYS A 1 96 ? 5.738 7.574 8.983 1.00 28.45 130 LYS A N 1
ATOM 755 C CA . LYS A 1 96 ? 6.518 6.347 8.862 1.00 36.11 130 LYS A CA 1
ATOM 756 C C . LYS A 1 96 ? 6.710 5.973 7.401 1.00 33.89 130 LYS A C 1
ATOM 757 O O . LYS A 1 96 ? 7.846 5.765 6.949 1.00 35.95 130 LYS A O 1
ATOM 763 N N . VAL A 1 97 ? 5.622 5.955 6.624 1.00 26.27 131 VAL A N 1
ATOM 764 C CA . VAL A 1 97 ? 5.762 5.550 5.229 1.00 37.40 131 VAL A CA 1
ATOM 765 C C . VAL A 1 97 ? 6.840 6.388 4.561 1.00 33.45 131 VAL A C 1
ATOM 766 O O . VAL A 1 97 ? 7.825 5.863 4.019 1.00 26.11 131 VAL A O 1
ATOM 770 N N . LEU A 1 98 ? 6.729 7.707 4.708 1.00 32.40 132 LEU A N 1
ATOM 771 C CA . LEU A 1 98 ? 7.665 8.584 4.025 1.00 32.84 132 LEU A CA 1
ATOM 772 C C . LEU A 1 98 ? 9.082 8.344 4.527 1.00 37.72 132 LEU A C 1
ATOM 773 O O . LEU A 1 98 ? 10.010 8.152 3.727 1.00 31.22 132 LEU A O 1
ATOM 778 N N . THR A 1 99 ? 9.260 8.271 5.853 1.00 29.09 133 THR A N 1
ATOM 779 C CA . THR A 1 99 ? 10.612 8.053 6.334 1.00 26.03 133 THR A CA 1
ATOM 780 C C . THR A 1 99 ? 11.135 6.715 5.840 1.00 32.48 133 THR A C 1
ATOM 781 O O . THR A 1 99 ? 12.262 6.642 5.328 1.00 41.84 133 THR A O 1
ATOM 785 N N . ILE A 1 100 ? 10.288 5.675 5.853 1.00 30.32 134 ILE A N 1
ATOM 786 C CA . ILE A 1 100 ? 10.700 4.406 5.256 1.00 32.90 134 ILE A CA 1
ATOM 787 C C . ILE A 1 100 ? 11.162 4.651 3.831 1.00 31.04 134 ILE A C 1
ATOM 788 O O . ILE A 1 100 ? 12.320 4.401 3.471 1.00 36.62 134 ILE A O 1
ATOM 793 N N . THR A 1 101 ? 10.283 5.250 3.034 1.00 27.35 135 THR A N 1
ATOM 794 C CA . THR A 1 101 ? 10.620 5.530 1.653 1.00 30.82 135 THR A CA 1
ATOM 795 C C . THR A 1 101 ? 11.923 6.300 1.582 1.00 34.03 135 THR A C 1
ATOM 796 O O . THR A 1 101 ? 12.864 5.885 0.896 1.00 39.84 135 THR A O 1
ATOM 800 N N . ALA A 1 102 ? 12.028 7.371 2.375 1.00 34.18 136 ALA A N 1
ATOM 801 C CA . ALA A 1 102 ? 13.229 8.190 2.330 1.00 31.23 136 ALA A CA 1
ATOM 802 C C . ALA A 1 102 ? 14.455 7.322 2.543 1.00 35.77 136 ALA A C 1
ATOM 803 O O . ALA A 1 102 ? 15.328 7.238 1.666 1.00 33.38 136 ALA A O 1
ATOM 805 N N . LEU A 1 103 ? 14.480 6.569 3.651 1.00 30.37 137 LEU A N 1
ATOM 806 C CA . LEU A 1 103 ? 15.687 5.801 3.915 1.00 38.64 137 LEU A CA 1
ATOM 807 C C . LEU A 1 103 ? 15.878 4.740 2.846 1.00 36.53 137 LEU A C 1
ATOM 808 O O . LEU A 1 103 ? 16.993 4.568 2.339 1.00 47.35 137 LEU A O 1
ATOM 813 N N . SER A 1 104 ? 14.792 4.082 2.426 1.00 31.16 138 SER A N 1
ATOM 814 C CA . SER A 1 104 ? 14.922 3.100 1.358 1.00 33.44 138 SER A CA 1
ATOM 815 C C . SER A 1 104 ? 15.606 3.733 0.166 1.00 33.34 138 SER A C 1
ATOM 816 O O . SER A 1 104 ? 16.656 3.259 -0.290 1.00 30.32 138 SER A O 1
ATOM 819 N N . VAL A 1 105 ? 15.082 4.882 -0.270 1.00 39.69 139 VAL A N 1
ATOM 820 C CA . VAL A 1 105 ? 15.642 5.550 -1.437 1.00 43.96 139 VAL A CA 1
ATOM 821 C C . VAL A 1 105 ? 17.134 5.766 -1.236 1.00 44.63 139 VAL A C 1
ATOM 822 O O . VAL A 1 105 ? 17.956 5.326 -2.052 1.00 43.73 139 VAL A O 1
ATOM 826 N N . GLU A 1 106 ? 17.515 6.350 -0.095 1.00 36.47 140 GLU A N 1
ATOM 827 C CA . GLU A 1 106 ? 18.927 6.647 0.096 1.00 41.70 140 GLU A CA 1
ATOM 828 C C . GLU A 1 106 ? 19.738 5.365 0.049 1.00 48.12 140 GLU A C 1
ATOM 829 O O . GLU A 1 106 ? 20.694 5.244 -0.730 1.00 52.69 140 GLU A O 1
ATOM 835 N N . ARG A 1 107 ? 19.283 4.349 0.774 1.00 49.99 141 ARG A N 1
ATOM 836 C CA . ARG A 1 107 ? 20.027 3.104 0.812 1.00 44.00 141 ARG A CA 1
ATOM 837 C C . ARG A 1 107 ? 20.151 2.529 -0.598 1.00 45.01 141 ARG A C 1
ATOM 838 O O . ARG A 1 107 ? 21.237 2.105 -1.008 1.00 44.60 141 ARG A O 1
ATOM 846 N N . TYR A 1 108 ? 19.089 2.646 -1.404 1.00 51.58 142 TYR A N 1
ATOM 847 C CA . TYR A 1 108 ? 19.158 2.188 -2.793 1.00 53.36 142 TYR A CA 1
ATOM 848 C C . TYR A 1 108 ? 20.233 2.941 -3.563 1.00 52.52 142 TYR A C 1
ATOM 849 O O . TYR A 1 108 ? 21.118 2.331 -4.179 1.00 57.80 142 TYR A O 1
ATOM 858 N N . PHE A 1 109 ? 20.188 4.276 -3.516 1.00 49.55 143 PHE A N 1
ATOM 859 C CA . PHE A 1 109 ? 21.206 5.059 -4.204 1.00 49.93 143 PHE A CA 1
ATOM 860 C C . PHE A 1 109 ? 22.598 4.699 -3.712 1.00 48.83 143 PHE A C 1
ATOM 861 O O . PHE A 1 109 ? 23.549 4.687 -4.497 1.00 53.06 143 PHE A O 1
ATOM 869 N N . ALA A 1 110 ? 22.731 4.357 -2.429 1.00 51.12 144 ALA A N 1
ATOM 870 C CA . ALA A 1 110 ? 24.054 4.089 -1.892 1.00 40.37 144 ALA A CA 1
ATOM 871 C C . ALA A 1 110 ? 24.669 2.850 -2.520 1.00 51.25 144 ALA A C 1
ATOM 872 O O . ALA A 1 110 ? 25.897 2.727 -2.569 1.00 65.18 144 ALA A O 1
ATOM 874 N N . ILE A 1 111 ? 23.845 1.933 -3.016 1.00 58.68 145 ILE A N 1
ATOM 875 C CA . ILE A 1 111 ? 24.289 0.595 -3.360 1.00 49.99 145 ILE A CA 1
ATOM 876 C C . ILE A 1 111 ? 24.312 0.389 -4.861 1.00 63.47 145 ILE A C 1
ATOM 877 O O . ILE A 1 111 ? 25.270 -0.167 -5.406 1.00 74.52 145 ILE A O 1
ATOM 882 N N . CYS A 1 112 ? 23.262 0.849 -5.555 1.00 59.58 146 CYS A N 1
ATOM 883 C CA . CYS A 1 112 ? 23.117 0.631 -6.986 1.00 62.57 146 CYS A CA 1
ATOM 884 C C . CYS A 1 112 ? 23.834 1.691 -7.802 1.00 60.14 146 CYS A C 1
ATOM 885 O O . CYS A 1 112 ? 24.200 1.439 -8.955 1.00 67.88 146 CYS A O 1
ATOM 888 N N . PHE A 1 113 ? 24.030 2.877 -7.230 1.00 65.68 147 PHE A N 1
ATOM 889 C CA . PHE A 1 113 ? 24.776 3.965 -7.855 1.00 65.38 147 PHE A CA 1
ATOM 890 C C . PHE A 1 113 ? 25.931 4.331 -6.934 1.00 72.26 147 PHE A C 1
ATOM 891 O O . PHE A 1 113 ? 25.965 5.435 -6.373 1.00 83.37 147 PHE A O 1
ATOM 899 N N . PRO A 1 114 ? 26.894 3.425 -6.749 1.00 73.54 148 PRO A N 1
ATOM 900 C CA . PRO A 1 114 ? 27.921 3.663 -5.725 1.00 74.70 148 PRO A CA 1
ATOM 901 C C . PRO A 1 114 ? 28.882 4.778 -6.092 1.00 86.55 148 PRO A C 1
ATOM 902 O O . PRO A 1 114 ? 29.445 5.412 -5.190 1.00 85.95 148 PRO A O 1
ATOM 906 N N . LEU A 1 115 ? 29.060 5.056 -7.386 1.00 86.34 149 LEU A N 1
ATOM 907 C CA . LEU A 1 115 ? 30.017 6.045 -7.862 1.00 88.08 149 LEU A CA 1
ATOM 908 C C . LEU A 1 115 ? 29.518 7.480 -7.724 1.00 102.84 149 LEU A C 1
ATOM 909 O O . LEU A 1 115 ? 30.270 8.409 -8.040 1.00 114.33 149 LEU A O 1
ATOM 914 N N . ARG A 1 116 ? 28.291 7.683 -7.238 1.00 101.66 150 ARG A N 1
ATOM 915 C CA . ARG A 1 116 ? 27.585 8.945 -7.445 1.00 107.34 150 ARG A CA 1
ATOM 916 C C . ARG A 1 116 ? 27.947 9.996 -6.399 1.00 114.64 150 ARG A C 1
ATOM 917 O O . ARG A 1 116 ? 28.295 11.130 -6.749 1.00 127.87 150 ARG A O 1
ATOM 925 N N . ALA A 1 117 ? 27.861 9.655 -5.116 1.00 110.54 151 ALA A N 1
ATOM 926 C CA . ALA A 1 117 ? 28.041 10.665 -4.072 1.00 118.60 151 ALA A CA 1
ATOM 927 C C . ALA A 1 117 ? 28.623 10.099 -2.783 1.00 115.98 151 ALA A C 1
ATOM 928 O O . ALA A 1 117 ? 28.571 10.751 -1.739 1.00 111.49 151 ALA A O 1
ATOM 930 N N . THR A 1 122 ? 25.827 14.952 4.975 1.00 109.85 156 THR A N 1
ATOM 931 C CA . THR A 1 122 ? 26.002 15.682 6.226 1.00 111.03 156 THR A CA 1
ATOM 932 C C . THR A 1 122 ? 24.786 15.518 7.142 1.00 112.08 156 THR A C 1
ATOM 933 O O . THR A 1 122 ? 23.738 15.012 6.728 1.00 96.92 156 THR A O 1
ATOM 937 N N . LYS A 1 123 ? 24.933 15.946 8.397 1.00 119.35 157 LYS A N 1
ATOM 938 C CA . LYS A 1 123 ? 23.895 15.705 9.390 1.00 107.62 157 LYS A CA 1
ATOM 939 C C . LYS A 1 123 ? 22.744 16.693 9.292 1.00 100.29 157 LYS A C 1
ATOM 940 O O . LYS A 1 123 ? 21.634 16.373 9.734 1.00 93.63 157 LYS A O 1
ATOM 946 N N . GLY A 1 124 ? 22.973 17.877 8.721 1.00 99.25 158 GLY A N 1
ATOM 947 C CA . GLY A 1 124 ? 21.866 18.783 8.471 1.00 94.57 158 GLY A CA 1
ATOM 948 C C . GLY A 1 124 ? 20.896 18.253 7.433 1.00 84.97 158 GLY A C 1
ATOM 949 O O . GLY A 1 124 ? 19.697 18.562 7.475 1.00 80.54 158 GLY A O 1
ATOM 950 N N . ARG A 1 125 ? 21.391 17.432 6.503 1.00 86.24 159 ARG A N 1
ATOM 951 C CA . ARG A 1 125 ? 20.537 16.915 5.438 1.00 73.32 159 ARG A CA 1
ATOM 952 C C . ARG A 1 125 ? 19.430 16.028 5.996 1.00 67.35 159 ARG A C 1
ATOM 953 O O . ARG A 1 125 ? 18.261 16.160 5.615 1.00 60.41 159 ARG A O 1
ATOM 961 N N . VAL A 1 126 ? 19.786 15.106 6.893 1.00 68.71 160 VAL A N 1
ATOM 962 C CA . VAL A 1 126 ? 18.795 14.201 7.469 1.00 57.59 160 VAL A CA 1
ATOM 963 C C . VAL A 1 126 ? 17.765 14.984 8.271 1.00 58.33 160 VAL A C 1
ATOM 964 O O . VAL A 1 126 ? 16.560 14.704 8.211 1.00 52.50 160 VAL A O 1
ATOM 968 N N . LYS A 1 127 ? 18.223 15.973 9.042 1.00 62.39 161 LYS A N 1
ATOM 969 C CA . LYS A 1 127 ? 17.296 16.802 9.806 1.00 66.18 161 LYS A CA 1
ATOM 970 C C . LYS A 1 127 ? 16.292 17.496 8.886 1.00 55.37 161 LYS A C 1
ATOM 971 O O . LYS A 1 127 ? 15.087 17.537 9.182 1.00 47.14 161 LYS A O 1
ATOM 977 N N . LEU A 1 128 ? 16.763 18.015 7.745 1.00 45.48 162 LEU A N 1
ATOM 978 C CA . LEU A 1 128 ? 15.840 18.676 6.827 1.00 46.82 162 LEU A CA 1
ATOM 979 C C . LEU A 1 128 ? 14.879 17.676 6.193 1.00 46.17 162 LEU A C 1
ATOM 980 O O . LEU A 1 128 ? 13.686 17.965 6.034 1.00 45.78 162 LEU A O 1
ATOM 985 N N . VAL A 1 129 ? 15.376 16.496 5.820 1.00 49.68 163 VAL A N 1
ATOM 986 C CA . VAL A 1 129 ? 14.510 15.505 5.187 1.00 44.73 163 VAL A CA 1
ATOM 987 C C . VAL A 1 129 ? 13.419 15.063 6.151 1.00 40.91 163 VAL A C 1
ATOM 988 O O . VAL A 1 129 ? 12.249 14.931 5.771 1.00 38.00 163 VAL A O 1
ATOM 992 N N . ILE A 1 130 ? 13.775 14.849 7.416 1.00 34.19 164 ILE A N 1
ATOM 993 C CA . ILE A 1 130 ? 12.765 14.488 8.406 1.00 35.14 164 ILE A CA 1
ATOM 994 C C . ILE A 1 130 ? 11.754 15.617 8.576 1.00 39.39 164 ILE A C 1
ATOM 995 O O . ILE A 1 130 ? 10.542 15.376 8.674 1.00 45.77 164 ILE A O 1
ATOM 1000 N N . PHE A 1 131 ? 12.231 16.864 8.629 1.00 37.75 165 PHE A N 1
ATOM 1001 C CA . PHE A 1 131 ? 11.311 17.992 8.734 1.00 38.76 165 PHE A CA 1
ATOM 1002 C C . PHE A 1 131 ? 10.302 17.980 7.588 1.00 44.36 165 PHE A C 1
ATOM 1003 O O . PHE A 1 131 ? 9.085 18.130 7.795 1.00 34.22 165 PHE A O 1
ATOM 1011 N N . VAL A 1 132 ? 10.798 17.788 6.365 1.00 42.26 166 VAL A N 1
ATOM 1012 C CA . VAL A 1 132 ? 9.924 17.806 5.200 1.00 42.79 166 VAL A CA 1
ATOM 1013 C C . VAL A 1 132 ? 8.953 16.637 5.245 1.00 38.32 166 VAL A C 1
ATOM 1014 O O . VAL A 1 132 ? 7.778 16.777 4.883 1.00 35.86 166 VAL A O 1
ATOM 1018 N N . ILE A 1 133 ? 9.427 15.468 5.682 1.00 35.04 167 ILE A N 1
ATOM 1019 C CA . ILE A 1 133 ? 8.547 14.311 5.798 1.00 35.94 167 ILE A CA 1
ATOM 1020 C C . ILE A 1 133 ? 7.375 14.639 6.705 1.00 36.71 167 ILE A C 1
ATOM 1021 O O . ILE A 1 133 ? 6.206 14.435 6.344 1.00 38.22 167 ILE A O 1
ATOM 1026 N N . TRP A 1 134 ? 7.675 15.163 7.894 1.00 35.32 168 TRP A N 1
ATOM 1027 C CA . TRP A 1 134 ? 6.623 15.507 8.848 1.00 40.20 168 TRP A CA 1
ATOM 1028 C C . TRP A 1 134 ? 5.659 16.551 8.285 1.00 40.47 168 TRP A C 1
ATOM 1029 O O . TRP A 1 134 ? 4.449 16.486 8.536 1.00 39.95 168 TRP A O 1
ATOM 1040 N N . ALA A 1 135 ? 6.173 17.519 7.518 1.00 41.37 169 ALA A N 1
ATOM 1041 C CA . ALA A 1 135 ? 5.286 18.507 6.909 1.00 37.72 169 ALA A CA 1
ATOM 1042 C C . ALA A 1 135 ? 4.348 17.863 5.892 1.00 42.92 169 ALA A C 1
ATOM 1043 O O . ALA A 1 135 ? 3.137 18.142 5.882 1.00 44.94 169 ALA A O 1
ATOM 1045 N N . VAL A 1 136 ? 4.884 17.000 5.026 1.00 37.82 170 VAL A N 1
ATOM 1046 C CA . VAL A 1 136 ? 4.031 16.362 4.027 1.00 44.06 170 VAL A CA 1
ATOM 1047 C C . VAL A 1 136 ? 3.000 15.469 4.707 1.00 43.33 170 VAL A C 1
ATOM 1048 O O . VAL A 1 136 ? 1.830 15.435 4.309 1.00 39.17 170 VAL A O 1
ATOM 1052 N N . ALA A 1 137 ? 3.408 14.747 5.753 1.00 35.06 171 ALA A N 1
ATOM 1053 C CA . ALA A 1 137 ? 2.465 13.904 6.481 1.00 38.36 171 ALA A CA 1
ATOM 1054 C C . ALA A 1 137 ? 1.339 14.733 7.094 1.00 41.01 171 ALA A C 1
ATOM 1055 O O . ALA A 1 137 ? 0.158 14.432 6.893 1.00 44.07 171 ALA A O 1
ATOM 1057 N N . PHE A 1 138 ? 1.689 15.784 7.850 1.00 38.42 172 PHE A N 1
ATOM 1058 C CA . PHE A 1 138 ? 0.676 16.634 8.474 1.00 38.43 172 PHE A CA 1
ATOM 1059 C C . PHE A 1 138 ? -0.303 17.201 7.456 1.00 42.24 172 PHE A C 1
ATOM 1060 O O . PHE A 1 138 ? -1.515 17.210 7.692 1.00 41.67 172 PHE A O 1
ATOM 1068 N N . CYS A 1 139 ? 0.195 17.670 6.310 1.00 49.04 173 CYS A N 1
ATOM 1069 C CA . CYS A 1 139 ? -0.720 18.177 5.290 1.00 44.12 173 CYS A CA 1
ATOM 1070 C C . CYS A 1 139 ? -1.596 17.065 4.726 1.00 39.71 173 CYS A C 1
ATOM 1071 O O . CYS A 1 139 ? -2.820 17.220 4.642 1.00 42.04 173 CYS A O 1
ATOM 1074 N N . SER A 1 140 ? -0.991 15.926 4.371 1.00 45.29 174 SER A N 1
ATOM 1075 C CA . SER A 1 140 ? -1.721 14.828 3.737 1.00 45.49 174 SER A CA 1
ATOM 1076 C C . SER A 1 140 ? -2.782 14.241 4.662 1.00 47.40 174 SER A C 1
ATOM 1077 O O . SER A 1 140 ? -3.849 13.821 4.199 1.00 46.09 174 SER A O 1
ATOM 1080 N N . ALA A 1 141 ? -2.500 14.178 5.965 1.00 41.92 175 ALA A N 1
ATOM 1081 C CA . ALA A 1 141 ? -3.497 13.765 6.938 1.00 35.91 175 ALA A CA 1
ATOM 1082 C C . ALA A 1 141 ? -4.450 14.891 7.313 1.00 43.27 175 ALA A C 1
ATOM 1083 O O . ALA A 1 141 ? -5.474 14.624 7.953 1.00 44.74 175 ALA A O 1
ATOM 1085 N N . GLY A 1 142 ? -4.136 16.128 6.934 1.00 42.37 176 GLY A N 1
ATOM 1086 C CA . GLY A 1 142 ? -4.960 17.276 7.236 1.00 41.82 176 GLY A CA 1
ATOM 1087 C C . GLY A 1 142 ? -6.453 17.077 7.047 1.00 41.64 176 GLY A C 1
ATOM 1088 O O . GLY A 1 142 ? -7.246 17.404 7.931 1.00 42.42 176 GLY A O 1
ATOM 1089 N N . PRO A 1 143 ? -6.871 16.561 5.886 1.00 39.19 177 PRO A N 1
ATOM 1090 C CA . PRO A 1 143 ? -8.318 16.467 5.619 1.00 38.32 177 PRO A CA 1
ATOM 1091 C C . PRO A 1 143 ? -9.061 15.534 6.555 1.00 44.04 177 PRO A C 1
ATOM 1092 O O . PRO A 1 143 ? -10.234 15.801 6.846 1.00 52.38 177 PRO A O 1
ATOM 1096 N N . ILE A 1 144 ? -8.429 14.443 7.013 1.00 41.69 178 ILE A N 1
ATOM 1097 C CA . ILE A 1 144 ? -8.964 13.666 8.135 1.00 42.97 178 ILE A CA 1
ATOM 1098 C C . ILE A 1 144 ? -9.592 14.559 9.185 1.00 45.58 178 ILE A C 1
ATOM 1099 O O . ILE A 1 144 ? -10.673 14.262 9.703 1.00 55.12 178 ILE A O 1
ATOM 1104 N N . PHE A 1 145 ? -8.933 15.667 9.510 1.00 45.85 179 PHE A N 1
ATOM 1105 C CA . PHE A 1 145 ? -9.405 16.511 10.598 1.00 46.19 179 PHE A CA 1
ATOM 1106 C C . PHE A 1 145 ? -10.838 16.976 10.377 1.00 46.35 179 PHE A C 1
ATOM 1107 O O . PHE A 1 145 ? -11.634 17.000 11.320 1.00 45.80 179 PHE A O 1
ATOM 1115 N N . VAL A 1 146 ? -11.201 17.324 9.139 1.00 52.62 180 VAL A N 1
ATOM 1116 C CA . VAL A 1 146 ? -12.491 17.972 8.893 1.00 53.70 180 VAL A CA 1
ATOM 1117 C C . VAL A 1 146 ? -13.585 17.027 8.413 1.00 47.83 180 VAL A C 1
ATOM 1118 O O . VAL A 1 146 ? -14.747 17.454 8.333 1.00 55.54 180 VAL A O 1
ATOM 1122 N N . LEU A 1 147 ? -13.272 15.776 8.075 1.00 47.44 181 LEU A N 1
ATOM 1123 C CA . LEU A 1 147 ? -14.278 14.933 7.437 1.00 54.86 181 LEU A CA 1
ATOM 1124 C C . LEU A 1 147 ? -14.526 13.620 8.175 1.00 57.81 181 LEU A C 1
ATOM 1125 O O . LEU A 1 147 ? -15.211 12.732 7.647 1.00 45.87 181 LEU A O 1
ATOM 1130 N N . VAL A 1 148 ? -14.009 13.488 9.389 1.00 59.69 182 VAL A N 1
ATOM 1131 C CA . VAL A 1 148 ? -14.420 12.441 10.313 1.00 47.33 182 VAL A CA 1
ATOM 1132 C C . VAL A 1 148 ? -15.151 13.119 11.459 1.00 46.36 182 VAL A C 1
ATOM 1133 O O . VAL A 1 148 ? -14.892 14.285 11.776 1.00 47.68 182 VAL A O 1
ATOM 1137 N N . GLY A 1 149 ? -16.075 12.394 12.078 1.00 48.53 183 GLY A N 1
ATOM 1138 C CA . GLY A 1 149 ? -16.781 12.970 13.208 1.00 54.05 183 GLY A CA 1
ATOM 1139 C C . GLY A 1 149 ? -17.583 11.923 13.945 1.00 51.43 183 GLY A C 1
ATOM 1140 O O . GLY A 1 149 ? -17.609 10.748 13.573 1.00 51.60 183 GLY A O 1
ATOM 1141 N N . VAL A 1 150 ? -18.239 12.374 15.010 1.00 57.37 184 VAL A N 1
ATOM 1142 C CA . VAL A 1 150 ? -19.183 11.559 15.767 1.00 71.74 184 VAL A CA 1
ATOM 1143 C C . VAL A 1 150 ? -20.548 12.232 15.659 1.00 79.50 184 VAL A C 1
ATOM 1144 O O . VAL A 1 150 ? -20.735 13.353 16.149 1.00 85.42 184 VAL A O 1
ATOM 1148 N N . GLU A 1 151 ? -21.490 11.567 14.996 1.00 78.82 185 GLU A N 1
ATOM 1149 C CA . GLU A 1 151 ? -22.866 12.038 14.913 1.00 88.32 185 GLU A CA 1
ATOM 1150 C C . GLU A 1 151 ? -23.770 10.815 14.805 1.00 98.24 185 GLU A C 1
ATOM 1151 O O . GLU A 1 151 ? -23.298 9.697 14.590 1.00 96.07 185 GLU A O 1
ATOM 1157 N N . HIS A 1 152 ? -25.078 11.046 14.963 1.00 105.50 186 HIS A N 1
ATOM 1158 C CA . HIS A 1 152 ? -26.115 9.994 15.040 1.00 99.79 186 HIS A CA 1
ATOM 1159 C C . HIS A 1 152 ? -25.763 8.663 14.368 1.00 98.44 186 HIS A C 1
ATOM 1160 O O . HIS A 1 152 ? -25.983 8.476 13.170 1.00 95.58 186 HIS A O 1
ATOM 1167 N N . TRP A 1 159 ? -26.314 1.512 14.947 1.00 101.49 193 TRP A N 1
ATOM 1168 C CA . TRP A 1 159 ? -27.324 0.513 14.639 1.00 102.92 193 TRP A CA 1
ATOM 1169 C C . TRP A 1 159 ? -26.582 -0.713 15.092 1.00 100.05 193 TRP A C 1
ATOM 1170 O O . TRP A 1 159 ? -26.855 -1.317 16.130 1.00 93.32 193 TRP A O 1
ATOM 1181 N N . ASP A 1 160 ? -25.569 -1.016 14.272 1.00 94.51 194 ASP A N 1
ATOM 1182 C CA . ASP A 1 160 ? -24.601 -2.065 14.532 1.00 73.54 194 ASP A CA 1
ATOM 1183 C C . ASP A 1 160 ? -23.158 -1.574 14.415 1.00 83.45 194 ASP A C 1
ATOM 1184 O O . ASP A 1 160 ? -22.242 -2.399 14.451 1.00 75.64 194 ASP A O 1
ATOM 1189 N N . THR A 1 161 ? -22.919 -0.266 14.273 1.00 87.91 195 THR A N 1
ATOM 1190 C CA . THR A 1 161 ? -21.563 0.276 14.182 1.00 91.87 195 THR A CA 1
ATOM 1191 C C . THR A 1 161 ? -21.298 1.225 15.345 1.00 103.30 195 THR A C 1
ATOM 1192 O O . THR A 1 161 ? -22.216 1.654 16.051 1.00 106.26 195 THR A O 1
ATOM 1196 N N . ASN A 1 162 ? -20.020 1.575 15.522 1.00 108.65 196 ASN A N 1
ATOM 1197 C CA . ASN A 1 162 ? -19.601 2.263 16.738 1.00 104.50 196 ASN A CA 1
ATOM 1198 C C . ASN A 1 162 ? -18.207 2.861 16.665 1.00 90.33 196 ASN A C 1
ATOM 1199 O O . ASN A 1 162 ? -17.326 2.489 17.445 1.00 87.44 196 ASN A O 1
ATOM 1204 N N . GLU A 1 163 ? -17.969 3.794 15.770 1.00 85.07 197 GLU A N 1
ATOM 1205 C CA . GLU A 1 163 ? -16.665 4.409 15.904 1.00 90.34 197 GLU A CA 1
ATOM 1206 C C . GLU A 1 163 ? -16.765 5.914 15.852 1.00 95.28 197 GLU A C 1
ATOM 1207 O O . GLU A 1 163 ? -17.842 6.506 15.993 1.00 73.61 197 GLU A O 1
ATOM 1213 N N . CYS A 1 164 ? -15.611 6.527 15.681 1.00 96.57 198 CYS A N 1
ATOM 1214 C CA . CYS A 1 164 ? -15.537 7.758 14.939 1.00 82.16 198 CYS A CA 1
ATOM 1215 C C . CYS A 1 164 ? -15.188 7.412 13.501 1.00 74.64 198 CYS A C 1
ATOM 1216 O O . CYS A 1 164 ? -14.257 6.640 13.248 1.00 83.34 198 CYS A O 1
ATOM 1219 N N . ARG A 1 165 ? -15.916 8.008 12.577 1.00 60.92 199 ARG A N 1
ATOM 1220 C CA . ARG A 1 165 ? -16.031 7.465 11.235 1.00 62.15 199 ARG A CA 1
ATOM 1221 C C . ARG A 1 165 ? -16.221 8.621 10.279 1.00 53.64 199 ARG A C 1
ATOM 1222 O O . ARG A 1 165 ? -16.427 9.768 10.716 1.00 53.95 199 ARG A O 1
ATOM 1230 N N . PRO A 1 166 ? -16.130 8.381 8.976 1.00 47.05 200 PRO A N 1
ATOM 1231 C CA . PRO A 1 166 ? -16.338 9.453 8.000 1.00 45.40 200 PRO A CA 1
ATOM 1232 C C . PRO A 1 166 ? -17.736 10.037 8.107 1.00 46.34 200 PRO A C 1
ATOM 1233 O O . PRO A 1 166 ? -18.721 9.305 8.216 1.00 54.15 200 PRO A O 1
ATOM 1237 N N . THR A 1 167 ? -17.816 11.364 8.069 1.00 42.70 201 THR A N 1
ATOM 1238 C CA . THR A 1 167 ? -19.105 12.029 8.152 1.00 39.89 201 THR A CA 1
ATOM 1239 C C . THR A 1 167 ? -19.832 11.950 6.815 1.00 50.85 201 THR A C 1
ATOM 1240 O O . THR A 1 167 ? -19.280 11.536 5.790 1.00 51.26 201 THR A O 1
ATOM 1244 N N . GLU A 1 168 ? -21.105 12.343 6.837 1.00 53.67 202 GLU A N 1
ATOM 1245 C CA . GLU A 1 168 ? -21.862 12.360 5.595 1.00 45.76 202 GLU A CA 1
ATOM 1246 C C . GLU A 1 168 ? -21.321 13.410 4.644 1.00 55.53 202 GLU A C 1
ATOM 1247 O O . GLU A 1 168 ? -21.262 13.181 3.433 1.00 55.66 202 GLU A O 1
ATOM 1253 N N . PHE A 1 169 ? -20.931 14.575 5.174 1.00 55.97 203 PHE A N 1
ATOM 1254 C CA . PHE A 1 169 ? -20.254 15.569 4.349 1.00 44.47 203 PHE A CA 1
ATOM 1255 C C . PHE A 1 169 ? -19.037 14.971 3.663 1.00 49.55 203 PHE A C 1
ATOM 1256 O O . PHE A 1 169 ? -18.767 15.266 2.494 1.00 51.24 203 PHE A O 1
ATOM 1264 N N . ALA A 1 170 ? -18.297 14.117 4.371 1.00 47.87 204 ALA A N 1
ATOM 1265 C CA . ALA A 1 170 ? -17.188 13.413 3.740 1.00 45.44 204 ALA A CA 1
ATOM 1266 C C . ALA A 1 170 ? -17.677 12.511 2.615 1.00 47.70 204 ALA A C 1
ATOM 1267 O O . ALA A 1 170 ? -17.134 12.532 1.505 1.00 53.61 204 ALA A O 1
ATOM 1269 N N . VAL A 1 171 ? -18.706 11.709 2.881 1.00 49.71 205 VAL A N 1
ATOM 1270 C CA . VAL A 1 171 ? -19.089 10.679 1.923 1.00 48.29 205 VAL A CA 1
ATOM 1271 C C . VAL A 1 171 ? -19.651 11.308 0.659 1.00 48.21 205 VAL A C 1
ATOM 1272 O O . VAL A 1 171 ? -19.226 10.988 -0.455 1.00 64.43 205 VAL A O 1
ATOM 1276 N N . ARG A 1 172 ? -20.595 12.223 0.812 1.00 49.30 206 ARG A N 1
ATOM 1277 C CA . ARG A 1 172 ? -21.395 12.685 -0.309 1.00 53.04 206 ARG A CA 1
ATOM 1278 C C . ARG A 1 172 ? -20.785 13.864 -1.045 1.00 48.21 206 ARG A C 1
ATOM 1279 O O . ARG A 1 172 ? -21.346 14.293 -2.056 1.00 59.58 206 ARG A O 1
ATOM 1287 N N . SER A 1 173 ? -19.646 14.383 -0.595 1.00 50.79 207 SER A N 1
ATOM 1288 C CA . SER A 1 173 ? -18.945 15.414 -1.347 1.00 55.58 207 SER A CA 1
ATOM 1289 C C . SER A 1 173 ? -17.792 14.852 -2.163 1.00 57.33 207 SER A C 1
ATOM 1290 O O . SER A 1 173 ? -17.159 15.601 -2.918 1.00 65.58 207 SER A O 1
ATOM 1293 N N . GLY A 1 174 ? -17.510 13.556 -2.040 1.00 53.35 208 GLY A N 1
ATOM 1294 C CA . GLY A 1 174 ? -16.409 12.945 -2.743 1.00 54.26 208 GLY A CA 1
ATOM 1295 C C . GLY A 1 174 ? -15.076 13.028 -2.040 1.00 50.28 208 GLY A C 1
ATOM 1296 O O . GLY A 1 174 ? -14.114 12.399 -2.498 1.00 53.33 208 GLY A O 1
ATOM 1297 N N . LEU A 1 175 ? -14.980 13.780 -0.945 1.00 41.63 209 LEU A N 1
ATOM 1298 C CA . LEU A 1 175 ? -13.706 13.900 -0.252 1.00 42.99 209 LEU A CA 1
ATOM 1299 C C . LEU A 1 175 ? -13.265 12.573 0.344 1.00 44.82 209 LEU A C 1
ATOM 1300 O O . LEU A 1 175 ? -12.059 12.310 0.444 1.00 48.43 209 LEU A O 1
ATOM 1305 N N . LEU A 1 176 ? -14.214 11.722 0.736 1.00 38.55 210 LEU A N 1
ATOM 1306 C CA . LEU A 1 176 ? -13.831 10.425 1.267 1.00 40.52 210 LEU A CA 1
ATOM 1307 C C . LEU A 1 176 ? -13.091 9.603 0.219 1.00 41.47 210 LEU A C 1
ATOM 1308 O O . LEU A 1 176 ? -12.104 8.929 0.531 1.00 40.29 210 LEU A O 1
ATOM 1313 N N . THR A 1 177 ? -13.541 9.651 -1.034 1.00 41.20 211 THR A N 1
ATOM 1314 C CA . THR A 1 177 ? -12.848 8.891 -2.068 1.00 45.56 211 THR A CA 1
ATOM 1315 C C . THR A 1 177 ? -11.444 9.444 -2.312 1.00 44.64 211 THR A C 1
ATOM 1316 O O . THR A 1 177 ? -10.493 8.677 -2.512 1.00 43.41 211 THR A O 1
ATOM 1320 N N . VAL A 1 178 ? -11.293 10.771 -2.304 1.00 40.92 212 VAL A N 1
ATOM 1321 C CA . VAL A 1 178 ? -9.962 11.361 -2.418 1.00 44.45 212 VAL A CA 1
ATOM 1322 C C . VAL A 1 178 ? -9.065 10.851 -1.300 1.00 43.81 212 VAL A C 1
ATOM 1323 O O . VAL A 1 178 ? -7.906 10.476 -1.526 1.00 41.03 212 VAL A O 1
ATOM 1327 N N . MET A 1 179 ? -9.586 10.821 -0.075 1.00 42.52 213 MET A N 1
ATOM 1328 C CA . MET A 1 179 ? -8.755 10.378 1.032 1.00 35.74 213 MET A CA 1
ATOM 1329 C C . MET A 1 179 ? -8.454 8.891 0.947 1.00 36.82 213 MET A C 1
ATOM 1330 O O . MET A 1 179 ? -7.384 8.455 1.375 1.00 46.13 213 MET A O 1
ATOM 1335 N N . VAL A 1 180 ? -9.360 8.101 0.381 1.00 38.83 214 VAL A N 1
ATOM 1336 C CA . VAL A 1 180 ? -9.057 6.691 0.175 1.00 40.25 214 VAL A CA 1
ATOM 1337 C C . VAL A 1 180 ? -7.937 6.538 -0.844 1.00 38.09 214 VAL A C 1
ATOM 1338 O O . VAL A 1 180 ? -7.051 5.693 -0.687 1.00 41.63 214 VAL A O 1
ATOM 1342 N N . TRP A 1 181 ? -7.945 7.368 -1.887 1.00 36.98 215 TRP A N 1
ATOM 1343 C CA . TRP A 1 181 ? -6.818 7.419 -2.817 1.00 36.69 215 TRP A CA 1
ATOM 1344 C C . TRP A 1 181 ? -5.514 7.742 -2.091 1.00 40.55 215 TRP A C 1
ATOM 1345 O O . TRP A 1 181 ? -4.492 7.073 -2.295 1.00 40.39 215 TRP A O 1
ATOM 1356 N N . VAL A 1 182 ? -5.527 8.801 -1.273 1.00 32.90 216 VAL A N 1
ATOM 1357 C CA . VAL A 1 182 ? -4.330 9.222 -0.541 1.00 34.31 216 VAL A CA 1
ATOM 1358 C C . VAL A 1 182 ? -3.813 8.089 0.338 1.00 38.05 216 VAL A C 1
ATOM 1359 O O . VAL A 1 182 ? -2.607 7.787 0.367 1.00 38.57 216 VAL A O 1
ATOM 1363 N N . SER A 1 183 ? -4.727 7.454 1.076 1.00 35.48 217 SER A N 1
ATOM 1364 C CA . SER A 1 183 ? -4.379 6.317 1.916 1.00 35.87 217 SER A CA 1
ATOM 1365 C C . SER A 1 183 ? -3.787 5.180 1.094 1.00 36.58 217 SER A C 1
ATOM 1366 O O . SER A 1 183 ? -2.782 4.577 1.485 1.00 35.99 217 SER A O 1
ATOM 1369 N N . SER A 1 184 ? -4.386 4.884 -0.057 1.00 32.33 218 SER A N 1
ATOM 1370 C CA . SER A 1 184 ? -3.915 3.767 -0.866 1.00 35.82 218 SER A CA 1
ATOM 1371 C C . SER A 1 184 ? -2.532 4.041 -1.443 1.00 42.17 218 SER A C 1
ATOM 1372 O O . SER A 1 184 ? -1.672 3.146 -1.483 1.00 43.23 218 SER A O 1
ATOM 1375 N N . ILE A 1 185 ? -2.292 5.272 -1.883 1.00 34.86 219 ILE A N 1
ATOM 1376 C CA . ILE A 1 185 ? -0.962 5.628 -2.364 1.00 37.26 219 ILE A CA 1
ATOM 1377 C C . ILE A 1 185 ? 0.066 5.452 -1.252 1.00 36.00 219 ILE A C 1
ATOM 1378 O O . ILE A 1 185 ? 1.128 4.838 -1.448 1.00 38.36 219 ILE A O 1
ATOM 1383 N N . PHE A 1 186 ? -0.234 5.987 -0.065 1.00 34.24 220 PHE A N 1
ATOM 1384 C CA . PHE A 1 186 ? 0.701 5.831 1.043 1.00 35.23 220 PHE A CA 1
ATOM 1385 C C . PHE A 1 186 ? 0.945 4.368 1.351 1.00 32.39 220 PHE A C 1
ATOM 1386 O O . PHE A 1 186 ? 2.078 3.976 1.637 1.00 29.46 220 PHE A O 1
ATOM 1394 N N . PHE A 1 187 ? -0.107 3.546 1.301 1.00 34.03 221 PHE A N 1
ATOM 1395 C CA . PHE A 1 187 ? 0.072 2.120 1.531 1.00 34.58 221 PHE A CA 1
ATOM 1396 C C . PHE A 1 187 ? 1.027 1.526 0.505 1.00 33.08 221 PHE A C 1
ATOM 1397 O O . PHE A 1 187 ? 1.888 0.704 0.841 1.00 31.76 221 PHE A O 1
ATOM 1405 N N . PHE A 1 188 ? 0.901 1.940 -0.749 1.00 28.90 222 PHE A N 1
ATOM 1406 C CA . PHE A 1 188 ? 1.693 1.285 -1.776 1.00 38.18 222 PHE A CA 1
ATOM 1407 C C . PHE A 1 188 ? 3.148 1.728 -1.792 1.00 38.16 222 PHE A C 1
ATOM 1408 O O . PHE A 1 188 ? 3.997 0.969 -2.277 1.00 33.89 222 PHE A O 1
ATOM 1416 N N . LEU A 1 189 ? 3.456 2.918 -1.265 1.00 36.26 223 LEU A N 1
ATOM 1417 C CA . LEU A 1 189 ? 4.851 3.367 -1.256 1.00 25.99 223 LEU A CA 1
ATOM 1418 C C . LEU A 1 189 ? 5.795 2.377 -0.572 1.00 30.51 223 LEU A C 1
ATOM 1419 O O . LEU A 1 189 ? 6.852 2.065 -1.152 1.00 28.88 223 LEU A O 1
ATOM 1424 N N . PRO A 1 190 ? 5.496 1.830 0.613 1.00 33.14 224 PRO A N 1
ATOM 1425 C CA . PRO A 1 190 ? 6.405 0.822 1.169 1.00 29.15 224 PRO A CA 1
ATOM 1426 C C . PRO A 1 190 ? 6.384 -0.474 0.396 1.00 27.56 224 PRO A C 1
ATOM 1427 O O . PRO A 1 190 ? 7.399 -1.178 0.368 1.00 32.08 224 PRO A O 1
ATOM 1431 N N . VAL A 1 191 ? 5.260 -0.827 -0.224 1.00 27.12 225 VAL A N 1
ATOM 1432 C CA . VAL A 1 191 ? 5.269 -1.977 -1.117 1.00 30.98 225 VAL A CA 1
ATOM 1433 C C . VAL A 1 191 ? 6.277 -1.751 -2.237 1.00 34.46 225 VAL A C 1
ATOM 1434 O O . VAL A 1 191 ? 7.077 -2.631 -2.563 1.00 33.76 225 VAL A O 1
ATOM 1438 N N . PHE A 1 192 ? 6.265 -0.559 -2.833 1.00 33.19 226 PHE A N 1
ATOM 1439 C CA . PHE A 1 192 ? 7.246 -0.255 -3.872 1.00 33.53 226 PHE A CA 1
ATOM 1440 C C . PHE A 1 192 ? 8.667 -0.367 -3.327 1.00 35.86 226 PHE A C 1
ATOM 1441 O O . PHE A 1 192 ? 9.573 -0.859 -4.012 1.00 29.01 226 PHE A O 1
ATOM 1449 N N . CYS A 1 193 ? 8.871 0.081 -2.088 1.00 35.15 227 CYS A N 1
ATOM 1450 C CA . CYS A 1 193 ? 10.196 0.031 -1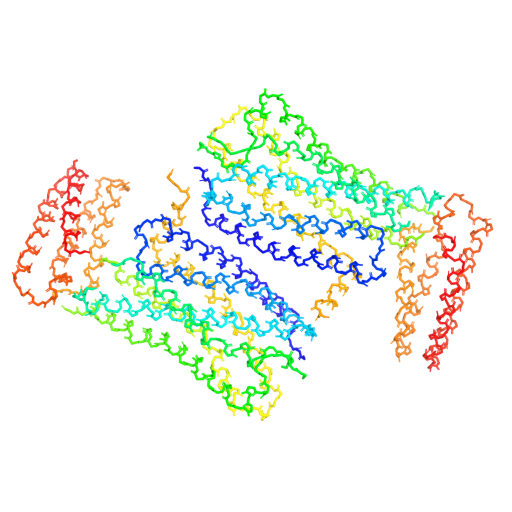.483 1.00 27.51 227 CYS A CA 1
ATOM 1451 C C . CYS A 1 193 ? 10.676 -1.406 -1.333 1.00 33.72 227 CYS A C 1
ATOM 1452 O O . CYS A 1 193 ? 11.802 -1.746 -1.710 1.00 40.56 227 CYS A O 1
ATOM 1455 N N . LEU A 1 194 ? 9.832 -2.263 -0.769 1.00 36.26 228 LEU A N 1
ATOM 1456 C CA . LEU A 1 194 ? 10.231 -3.645 -0.535 1.00 37.25 228 LEU A CA 1
ATOM 1457 C C . LEU A 1 194 ? 10.356 -4.408 -1.846 1.00 35.21 228 LEU A C 1
ATOM 1458 O O . LEU A 1 194 ? 11.337 -5.120 -2.073 1.00 40.47 228 LEU A O 1
ATOM 1463 N N . THR A 1 195 ? 9.391 -4.238 -2.734 1.00 32.99 229 THR A N 1
ATOM 1464 C CA . THR A 1 195 ? 9.312 -5.065 -3.927 1.00 36.25 229 THR A CA 1
ATOM 1465 C C . THR A 1 195 ? 10.361 -4.674 -4.954 1.00 41.86 229 THR A C 1
ATOM 1466 O O . THR A 1 195 ? 11.052 -5.536 -5.505 1.00 43.47 229 THR A O 1
ATOM 1470 N N . VAL A 1 196 ? 10.474 -3.378 -5.241 1.00 41.59 230 VAL A N 1
ATOM 1471 C CA . VAL A 1 196 ? 11.345 -2.898 -6.305 1.00 35.99 230 VAL A CA 1
ATOM 1472 C C . VAL A 1 196 ? 12.717 -2.595 -5.739 1.00 33.02 230 VAL A C 1
ATOM 1473 O O . VAL A 1 196 ? 13.704 -3.231 -6.109 1.00 38.58 230 VAL A O 1
ATOM 1477 N N . LEU A 1 197 ? 12.785 -1.623 -4.832 1.00 32.25 231 LEU A N 1
ATOM 1478 C CA . LEU A 1 197 ? 14.077 -1.143 -4.359 1.00 33.17 231 LEU A CA 1
ATOM 1479 C C . LEU A 1 197 ? 14.868 -2.248 -3.681 1.00 37.65 231 LEU A C 1
ATOM 1480 O O . LEU A 1 197 ? 16.039 -2.472 -4.010 1.00 46.84 231 LEU A O 1
ATOM 1485 N N . TYR A 1 198 ? 14.249 -2.966 -2.742 1.00 34.07 232 TYR A N 1
ATOM 1486 C CA . TYR A 1 198 ? 15.025 -3.954 -1.999 1.00 35.03 232 TYR A CA 1
ATOM 1487 C C . TYR A 1 198 ? 15.396 -5.155 -2.858 1.00 32.73 232 TYR A C 1
ATOM 1488 O O . TYR A 1 198 ? 16.462 -5.739 -2.659 1.00 33.55 232 TYR A O 1
ATOM 1497 N N . SER A 1 199 ? 14.552 -5.539 -3.817 1.00 36.34 233 SER A N 1
ATOM 1498 C CA . SER A 1 199 ? 14.918 -6.675 -4.652 1.00 36.74 233 SER A CA 1
ATOM 1499 C C . SER A 1 199 ? 16.081 -6.319 -5.578 1.00 43.50 233 SER A C 1
ATOM 1500 O O . SER A 1 199 ? 16.990 -7.134 -5.776 1.00 46.81 233 SER A O 1
ATOM 1503 N N . LEU A 1 200 ? 16.091 -5.098 -6.132 1.00 42.01 234 LEU A N 1
ATOM 1504 C CA . LEU A 1 200 ? 17.245 -4.658 -6.923 1.00 50.75 234 LEU A CA 1
ATOM 1505 C C . LEU A 1 200 ? 18.500 -4.562 -6.062 1.00 47.44 234 LEU A C 1
ATOM 1506 O O . LEU A 1 200 ? 19.606 -4.918 -6.507 1.00 49.69 234 LEU A O 1
ATOM 1511 N N . ILE A 1 201 ? 18.343 -4.096 -4.820 1.00 41.57 235 ILE A N 1
ATOM 1512 C CA . ILE A 1 201 ? 19.473 -4.026 -3.900 1.00 42.16 235 ILE A CA 1
ATOM 1513 C C . ILE A 1 201 ? 20.052 -5.412 -3.668 1.00 43.26 235 ILE A C 1
ATOM 1514 O O . ILE A 1 201 ? 21.258 -5.629 -3.817 1.00 47.98 235 ILE A O 1
ATOM 1519 N N . GLY A 1 202 ? 19.201 -6.369 -3.301 1.00 38.39 236 GLY A N 1
ATOM 1520 C CA . GLY A 1 202 ? 19.678 -7.713 -3.053 1.00 41.24 236 GLY A CA 1
ATOM 1521 C C . GLY A 1 202 ? 20.263 -8.367 -4.288 1.00 49.51 236 GLY A C 1
ATOM 1522 O O . GLY A 1 202 ? 21.185 -9.181 -4.189 1.00 52.94 236 GLY A O 1
ATOM 1523 N N . ARG A 1 203 ? 19.746 -8.021 -5.465 1.00 46.22 237 ARG A N 1
ATOM 1524 C CA . ARG A 1 203 ? 20.287 -8.613 -6.679 1.00 51.79 237 ARG A CA 1
ATOM 1525 C C . ARG A 1 203 ? 21.697 -8.111 -6.953 1.00 56.74 237 ARG A C 1
ATOM 1526 O O . ARG A 1 203 ? 22.555 -8.885 -7.391 1.00 69.73 237 ARG A O 1
ATOM 1534 N N . LYS A 1 204 ? 21.972 -6.830 -6.687 1.00 55.00 238 LYS A N 1
ATOM 1535 C CA . LYS A 1 204 ? 23.364 -6.398 -6.819 1.00 57.34 238 LYS A CA 1
ATOM 1536 C C . LYS A 1 204 ? 24.226 -6.931 -5.675 1.00 58.82 238 LYS A C 1
ATOM 1537 O O . LYS A 1 204 ? 25.402 -7.256 -5.881 1.00 61.11 238 LYS A O 1
ATOM 1543 N N . LEU A 1 205 ? 23.653 -7.050 -4.475 1.00 55.77 239 LEU A N 1
ATOM 1544 C CA . LEU A 1 205 ? 24.418 -7.478 -3.308 1.00 52.21 239 LEU A CA 1
ATOM 1545 C C . LEU A 1 205 ? 24.942 -8.895 -3.451 1.00 51.05 239 LEU A C 1
ATOM 1546 O O . LEU A 1 205 ? 25.984 -9.226 -2.880 1.00 46.96 239 LEU A O 1
ATOM 1551 N N . TRP A 1 206 ? 24.225 -9.744 -4.175 1.00 52.48 240 TRP A N 1
ATOM 1552 C CA . TRP A 1 206 ? 24.593 -11.141 -4.372 1.00 52.00 240 TRP A CA 1
ATOM 1553 C C . TRP A 1 206 ? 24.769 -11.392 -5.868 1.00 56.46 240 TRP A C 1
ATOM 1554 O O . TRP A 1 206 ? 24.023 -12.163 -6.471 1.00 76.67 240 TRP A O 1
ATOM 1565 N N . ARG A 1 207 ? 25.754 -10.724 -6.464 1.00 63.96 241 ARG A N 1
ATOM 1566 C CA . ARG A 1 207 ? 26.117 -10.903 -7.866 1.00 63.14 241 ARG A CA 1
ATOM 1567 C C . ARG A 1 207 ? 27.574 -11.330 -7.928 1.00 69.24 241 ARG A C 1
ATOM 1568 O O . ARG A 1 207 ? 28.456 -10.593 -7.472 1.00 71.73 241 ARG A O 1
ATOM 1576 N N . ARG A 1 208 ? 27.824 -12.508 -8.495 1.00 70.12 242 ARG A N 1
ATOM 1577 C CA . ARG A 1 208 ? 29.164 -13.080 -8.487 1.00 64.93 242 ARG A CA 1
ATOM 1578 C C . ARG A 1 208 ? 30.107 -12.302 -9.396 1.00 68.33 242 ARG A C 1
ATOM 1579 O O . ARG A 1 208 ? 29.730 -11.871 -10.489 1.00 60.45 242 ARG A O 1
ATOM 1587 N N . ARG A 1 209 ? 31.344 -12.132 -8.929 1.00 67.58 243 ARG A N 1
ATOM 1588 C CA . ARG A 1 209 ? 32.401 -11.486 -9.700 1.00 74.91 243 ARG A CA 1
ATOM 1589 C C . ARG A 1 209 ? 33.782 -12.025 -9.313 1.00 88.81 243 ARG A C 1
ATOM 1590 O O . ARG A 1 209 ? 33.959 -13.228 -9.089 1.00 82.50 243 ARG A O 1
ATOM 1598 N N . GLY A 1 211 ? 34.984 -14.510 -7.662 1.00 56.43 1002 GLY A N 1
ATOM 1599 C CA . GLY A 1 211 ? 35.110 -15.552 -6.661 1.00 66.82 1002 GLY A CA 1
ATOM 1600 C C . GLY A 1 211 ? 33.998 -15.519 -5.631 1.00 80.12 1002 GLY A C 1
ATOM 1601 O O . GLY A 1 211 ? 33.416 -16.552 -5.289 1.00 72.03 1002 GLY A O 1
ATOM 1602 N N . THR A 1 212 ? 33.702 -14.321 -5.128 1.00 87.23 1003 THR A N 1
ATOM 1603 C CA . THR A 1 212 ? 32.640 -14.134 -4.147 1.00 79.35 1003 THR A CA 1
ATOM 1604 C C . THR A 1 212 ? 31.696 -13.030 -4.621 1.00 69.82 1003 THR A C 1
ATOM 1605 O O . THR A 1 212 ? 31.635 -12.664 -5.802 1.00 62.99 1003 THR A O 1
ATOM 1609 N N . THR A 1 213 ? 30.953 -12.478 -3.669 1.00 74.27 1004 THR A N 1
ATOM 1610 C CA . THR A 1 213 ? 29.955 -11.458 -3.916 1.00 64.49 1004 THR A CA 1
ATOM 1611 C C . THR A 1 213 ? 30.195 -10.268 -2.997 1.00 53.04 1004 THR A C 1
ATOM 1612 O O . THR A 1 213 ? 30.921 -10.355 -2.002 1.00 45.29 1004 THR A O 1
ATOM 1616 N N . MET A 1 214 ? 29.562 -9.148 -3.350 1.00 52.37 1005 MET A N 1
ATOM 1617 C CA . MET A 1 214 ? 29.658 -7.945 -2.532 1.00 50.81 1005 MET A CA 1
ATOM 1618 C C . MET A 1 214 ? 29.216 -8.210 -1.099 1.00 53.59 1005 MET A C 1
ATOM 1619 O O . MET A 1 214 ? 29.840 -7.726 -0.147 1.00 59.06 1005 MET A O 1
ATOM 1624 N N . ALA A 1 215 ? 28.146 -8.986 -0.926 1.00 54.43 1006 ALA A N 1
ATOM 1625 C CA . ALA A 1 215 ? 27.689 -9.336 0.413 1.00 50.84 1006 ALA A CA 1
ATOM 1626 C C . ALA A 1 215 ? 28.734 -10.135 1.177 1.00 44.58 1006 ALA A C 1
ATOM 1627 O O . ALA A 1 215 ? 28.855 -9.985 2.397 1.00 46.39 1006 ALA A O 1
ATOM 1629 N N . ASP A 1 216 ? 29.488 -10.986 0.484 1.00 54.36 1007 ASP A N 1
ATOM 1630 C CA . ASP A 1 216 ? 30.533 -11.756 1.146 1.00 52.06 1007 ASP A CA 1
ATOM 1631 C C . ASP A 1 216 ? 31.671 -10.855 1.595 1.00 50.40 1007 ASP A C 1
ATOM 1632 O O . ASP A 1 216 ? 32.177 -10.999 2.716 1.00 48.56 1007 ASP A O 1
ATOM 1637 N N . LEU A 1 217 ? 32.084 -9.922 0.732 1.00 50.68 1008 LEU A N 1
ATOM 1638 C CA . LEU A 1 217 ? 33.131 -8.978 1.106 1.00 54.36 1008 LEU A CA 1
ATOM 1639 C C . LEU A 1 217 ? 32.749 -8.224 2.368 1.00 52.78 1008 LEU A C 1
ATOM 1640 O O . LEU A 1 217 ? 33.595 -7.984 3.237 1.00 60.28 1008 LEU A O 1
ATOM 1645 N N . GLU A 1 218 ? 31.469 -7.873 2.504 1.00 49.05 1009 GLU A N 1
ATOM 1646 C CA . GLU A 1 218 ? 31.024 -7.174 3.704 1.00 54.10 1009 GLU A CA 1
ATOM 1647 C C . GLU A 1 218 ? 31.052 -8.068 4.929 1.00 49.32 1009 GLU A C 1
ATOM 1648 O O . GLU A 1 218 ? 31.295 -7.585 6.040 1.00 48.22 1009 GLU A O 1
ATOM 1654 N N . ASP A 1 219 ? 30.775 -9.359 4.753 1.00 56.86 1010 ASP A N 1
ATOM 1655 C CA . ASP A 1 219 ? 30.891 -10.294 5.865 1.00 62.75 1010 ASP A CA 1
ATOM 1656 C C . ASP A 1 219 ? 32.336 -10.389 6.330 1.00 66.26 1010 ASP A C 1
ATOM 1657 O O . ASP A 1 219 ? 32.611 -10.368 7.536 1.00 63.88 1010 ASP A O 1
ATOM 1662 N N . ASN A 1 220 ? 33.272 -10.454 5.374 1.00 62.63 1011 ASN A N 1
ATOM 1663 C CA . ASN A 1 220 ? 34.696 -10.552 5.688 1.00 53.30 1011 ASN A CA 1
ATOM 1664 C C . ASN A 1 220 ? 35.220 -9.281 6.352 1.00 55.86 1011 ASN A C 1
ATOM 1665 O O . ASN A 1 220 ? 35.972 -9.342 7.331 1.00 55.33 1011 ASN A O 1
ATOM 1670 N N . TRP A 1 221 ? 34.866 -8.118 5.802 1.00 54.54 1012 TRP A N 1
ATOM 1671 C CA . TRP A 1 221 ? 35.260 -6.842 6.394 1.00 57.78 1012 TRP A CA 1
ATOM 1672 C C . TRP A 1 221 ? 34.805 -6.745 7.853 1.00 65.90 1012 TRP A C 1
ATOM 1673 O O . TRP A 1 221 ? 35.588 -6.384 8.739 1.00 74.59 1012 TRP A O 1
ATOM 1684 N N . GLU A 1 222 ? 33.500 -7.000 8.080 1.00 65.02 1013 GLU A N 1
ATOM 1685 C CA . GLU A 1 222 ? 32.849 -7.111 9.391 1.00 66.91 1013 GLU A CA 1
ATOM 1686 C C . GLU A 1 222 ? 33.475 -8.140 10.314 1.00 72.42 1013 GLU A C 1
ATOM 1687 O O . GLU A 1 222 ? 33.517 -7.924 11.528 1.00 83.84 1013 GLU A O 1
ATOM 1693 N N . THR A 1 223 ? 33.959 -9.260 9.791 1.00 64.94 1014 THR A N 1
ATOM 1694 C CA . THR A 1 223 ? 34.648 -10.165 10.704 1.00 68.54 1014 THR A CA 1
ATOM 1695 C C . THR A 1 223 ? 36.037 -9.638 11.021 1.00 72.49 1014 THR A C 1
ATOM 1696 O O . THR A 1 223 ? 36.540 -9.841 12.129 1.00 73.72 1014 THR A O 1
ATOM 1700 N N . LEU A 1 224 ? 36.660 -8.945 10.067 1.00 67.84 1015 LEU A N 1
ATOM 1701 C CA . LEU A 1 224 ? 37.987 -8.394 10.308 1.00 68.09 1015 LEU A CA 1
ATOM 1702 C C . LEU A 1 224 ? 37.935 -7.293 11.361 1.00 74.36 1015 LEU A C 1
ATOM 1703 O O . LEU A 1 224 ? 38.745 -7.269 12.296 1.00 70.37 1015 LEU A O 1
ATOM 1708 N N . ASN A 1 225 ? 36.973 -6.380 11.230 1.00 76.53 1016 ASN A N 1
ATOM 1709 C CA . ASN A 1 225 ? 36.866 -5.282 12.180 1.00 68.00 1016 ASN A CA 1
ATOM 1710 C C . ASN A 1 225 ? 36.485 -5.781 13.569 1.00 70.10 1016 ASN A C 1
ATOM 1711 O O . ASN A 1 225 ? 36.941 -5.224 14.572 1.00 73.67 1016 ASN A O 1
ATOM 1716 N N . ASP A 1 226 ? 35.664 -6.831 13.658 1.00 69.66 1017 ASP A N 1
ATOM 1717 C CA . ASP A 1 226 ? 35.267 -7.323 14.976 1.00 75.61 1017 ASP A CA 1
ATOM 1718 C C . ASP A 1 226 ? 36.429 -8.001 15.690 1.00 77.48 1017 ASP A C 1
ATOM 1719 O O . ASP A 1 226 ? 36.665 -7.753 16.878 1.00 83.45 1017 ASP A O 1
ATOM 1724 N N . ASN A 1 227 ? 37.162 -8.870 14.987 1.00 73.17 1018 ASN A N 1
ATOM 1725 C CA . ASN A 1 227 ? 38.306 -9.537 15.605 1.00 73.95 1018 ASN A CA 1
ATOM 1726 C C . ASN A 1 227 ? 39.417 -8.554 15.952 1.00 81.11 1018 ASN A C 1
ATOM 1727 O O . ASN A 1 227 ? 40.224 -8.821 16.853 1.00 77.56 1018 ASN A O 1
ATOM 1732 N N . LEU A 1 228 ? 39.498 -7.436 15.227 1.00 74.88 1019 LEU A N 1
ATOM 1733 C CA . LEU A 1 228 ? 40.424 -6.376 15.600 1.00 77.00 1019 LEU A CA 1
ATOM 1734 C C . LEU A 1 228 ? 40.062 -5.776 16.951 1.00 82.56 1019 LEU A C 1
ATOM 1735 O O . LEU A 1 228 ? 40.952 -5.401 17.721 1.00 91.91 1019 LEU A O 1
ATOM 1740 N N . LYS A 1 229 ? 38.765 -5.677 17.251 1.00 80.11 1020 LYS A N 1
ATOM 1741 C CA . LYS A 1 229 ? 38.335 -5.164 18.546 1.00 85.69 1020 LYS A CA 1
ATOM 1742 C C . LYS A 1 229 ? 38.638 -6.155 19.666 1.00 93.33 1020 LYS A C 1
ATOM 1743 O O . LYS A 1 229 ? 38.849 -5.748 20.817 1.00 95.14 1020 LYS A O 1
ATOM 1749 N N . VAL A 1 230 ? 38.672 -7.452 19.348 1.00 84.28 1021 VAL A N 1
ATOM 1750 C CA . VAL A 1 230 ? 38.941 -8.470 20.360 1.00 87.50 1021 VAL A CA 1
ATOM 1751 C C . VAL A 1 230 ? 40.371 -8.347 20.877 1.00 98.97 1021 VAL A C 1
ATOM 1752 O O . VAL A 1 230 ? 40.622 -8.400 22.087 1.00 106.51 1021 VAL A O 1
ATOM 1756 N N . ILE A 1 231 ? 41.329 -8.177 19.963 1.00 90.34 1022 ILE A N 1
ATOM 1757 C CA . ILE A 1 231 ? 42.733 -8.089 20.347 1.00 92.71 1022 ILE A CA 1
ATOM 1758 C C . ILE A 1 231 ? 43.020 -6.846 21.184 1.00 95.83 1022 ILE A C 1
ATOM 1759 O O . ILE A 1 231 ? 44.033 -6.794 21.891 1.00 93.93 1022 ILE A O 1
ATOM 1764 N N . GLU A 1 232 ? 42.141 -5.843 21.139 1.00 94.10 1023 GLU A N 1
ATOM 1765 C CA . GLU A 1 232 ? 42.327 -4.671 21.986 1.00 102.32 1023 GLU A CA 1
ATOM 1766 C C . GLU A 1 232 ? 42.239 -5.024 23.462 1.00 108.26 1023 GLU A C 1
ATOM 1767 O O . GLU A 1 232 ? 42.844 -4.346 24.301 1.00 116.93 1023 GLU A O 1
ATOM 1773 N N . LYS A 1 233 ? 41.480 -6.065 23.802 1.00 97.38 1024 LYS A N 1
ATOM 1774 C CA . LYS A 1 233 ? 41.267 -6.437 25.191 1.00 105.52 1024 LYS A CA 1
ATOM 1775 C C . LYS A 1 233 ? 41.633 -7.881 25.505 1.00 113.49 1024 LYS A C 1
ATOM 1776 O O . LYS A 1 233 ? 41.427 -8.323 26.641 1.00 110.93 1024 LYS A O 1
ATOM 1782 N N . ALA A 1 234 ? 42.177 -8.619 24.546 1.00 110.79 1025 ALA A N 1
ATOM 1783 C CA . ALA A 1 234 ? 42.521 -10.000 24.802 1.00 106.43 1025 ALA A CA 1
ATOM 1784 C C . ALA A 1 234 ? 43.775 -10.081 25.657 1.00 115.22 1025 ALA A C 1
ATOM 1785 O O . ALA A 1 234 ? 44.650 -9.214 25.630 1.00 123.49 1025 ALA A O 1
ATOM 1787 N N . ASP A 1 235 ? 43.869 -11.178 26.376 1.00 112.09 1026 ASP A N 1
ATOM 1788 C CA . ASP A 1 235 ? 44.754 -11.369 27.508 1.00 115.24 1026 ASP A CA 1
ATOM 1789 C C . ASP A 1 235 ? 45.612 -12.595 27.366 1.00 112.02 1026 ASP A C 1
ATOM 1790 O O . ASP A 1 235 ? 46.506 -12.830 28.185 1.00 120.18 1026 ASP A O 1
ATOM 1795 N N . ASN A 1 236 ? 45.318 -13.391 26.362 1.00 107.15 1027 ASN A N 1
ATOM 1796 C CA . ASN A 1 236 ? 45.871 -14.709 26.178 1.00 116.86 1027 ASN A CA 1
ATOM 1797 C C . ASN A 1 236 ? 46.562 -14.830 24.830 1.00 115.78 1027 ASN A C 1
ATOM 1798 O O . ASN A 1 236 ? 46.237 -14.108 23.885 1.00 115.16 1027 ASN A O 1
ATOM 1803 N N . ALA A 1 237 ? 47.505 -15.774 24.751 1.00 125.15 1028 ALA A N 1
ATOM 1804 C CA . ALA A 1 237 ? 48.061 -16.182 23.462 1.00 127.42 1028 ALA A CA 1
ATOM 1805 C C . ALA A 1 237 ? 46.970 -16.739 22.551 1.00 125.38 1028 ALA A C 1
ATOM 1806 O O . ALA A 1 237 ? 46.722 -16.210 21.461 1.00 119.98 1028 ALA A O 1
ATOM 1808 N N . ALA A 1 238 ? 46.287 -17.801 22.996 1.00 130.90 1029 ALA A N 1
ATOM 1809 C CA . ALA A 1 238 ? 45.255 -18.425 22.170 1.00 120.75 1029 ALA A CA 1
ATOM 1810 C C . ALA A 1 238 ? 44.111 -17.463 21.856 1.00 113.61 1029 ALA A C 1
ATOM 1811 O O . ALA A 1 238 ? 43.496 -17.569 20.789 1.00 94.42 1029 ALA A O 1
ATOM 1813 N N . GLN A 1 239 ? 43.818 -16.518 22.757 1.00 113.46 1030 GLN A N 1
ATOM 1814 C CA . GLN A 1 239 ? 42.767 -15.535 22.500 1.00 105.76 1030 GLN A CA 1
ATOM 1815 C C . GLN A 1 239 ? 43.126 -14.641 21.320 1.00 101.40 1030 GLN A C 1
ATOM 1816 O O . GLN A 1 239 ? 42.387 -14.561 20.332 1.00 103.85 1030 GLN A O 1
ATOM 1822 N N . VAL A 1 240 ? 44.254 -13.936 21.425 1.00 101.04 1031 VAL A N 1
ATOM 1823 C CA . VAL A 1 240 ? 44.718 -13.094 20.327 1.00 91.86 1031 VAL A CA 1
ATOM 1824 C C . VAL A 1 240 ? 44.939 -13.936 19.077 1.00 95.47 1031 VAL A C 1
ATOM 1825 O O . VAL A 1 240 ? 44.546 -13.548 17.970 1.00 98.00 1031 VAL A O 1
ATOM 1829 N N . LYS A 1 241 ? 45.548 -15.116 19.244 1.00 95.28 1032 LYS A N 1
ATOM 1830 C CA . LYS A 1 241 ? 45.822 -16.017 18.124 1.00 93.81 1032 LYS A CA 1
ATOM 1831 C C . LYS A 1 241 ? 44.549 -16.530 17.482 1.00 94.84 1032 LYS A C 1
ATOM 1832 O O . LYS A 1 241 ? 44.520 -16.788 16.273 1.00 92.59 1032 LYS A O 1
ATOM 1838 N N . ASP A 1 242 ? 43.515 -16.775 18.288 1.00 97.29 1033 ASP A N 1
ATOM 1839 C CA . ASP A 1 242 ? 42.237 -17.184 17.719 1.00 95.46 1033 ASP A CA 1
ATOM 1840 C C . ASP A 1 242 ? 41.679 -16.086 16.831 1.00 85.03 1033 ASP A C 1
ATOM 1841 O O . ASP A 1 242 ? 41.335 -16.327 15.668 1.00 75.70 1033 ASP A O 1
ATOM 1843 N N . ALA A 1 243 ? 41.596 -14.864 17.366 1.00 82.44 1034 ALA A N 1
ATOM 1844 C CA . ALA A 1 243 ? 41.138 -13.729 16.575 1.00 78.43 1034 ALA A CA 1
ATOM 1845 C C . ALA A 1 243 ? 41.949 -13.600 15.297 1.00 77.77 1034 ALA A C 1
ATOM 1846 O O . ALA A 1 243 ? 41.391 -13.491 14.201 1.00 78.09 1034 ALA A O 1
ATOM 1848 N N . LEU A 1 244 ? 43.277 -13.645 15.421 1.00 80.28 1035 LEU A N 1
ATOM 1849 C CA . LEU A 1 244 ? 44.141 -13.484 14.256 1.00 82.48 1035 LEU A CA 1
ATOM 1850 C C . LEU A 1 244 ? 43.946 -14.608 13.245 1.00 78.74 1035 LEU A C 1
ATOM 1851 O O . LEU A 1 244 ? 44.044 -14.384 12.033 1.00 73.08 1035 LEU A O 1
ATOM 1856 N N . THR A 1 245 ? 43.689 -15.827 13.719 1.00 80.04 1036 THR A N 1
ATOM 1857 C CA . THR A 1 245 ? 43.469 -16.937 12.798 1.00 75.84 1036 THR A CA 1
ATOM 1858 C C . THR A 1 245 ? 42.227 -16.700 11.954 1.00 76.95 1036 THR A C 1
ATOM 1859 O O . THR A 1 245 ? 42.238 -16.897 10.730 1.00 73.82 1036 THR A O 1
ATOM 1863 N N . LYS A 1 246 ? 41.142 -16.267 12.604 1.00 75.11 1037 LYS A N 1
ATOM 1864 C CA . LYS A 1 246 ? 39.897 -15.987 11.896 1.00 75.45 1037 LYS A CA 1
ATOM 1865 C C . LYS A 1 246 ? 40.075 -14.840 10.909 1.00 70.09 1037 LYS A C 1
ATOM 1866 O O . LYS A 1 246 ? 39.619 -14.931 9.762 1.00 66.93 1037 LYS A O 1
ATOM 1872 N N . MET A 1 247 ? 40.772 -13.774 11.323 1.00 65.79 1038 MET A N 1
ATOM 1873 C CA . MET A 1 247 ? 41.061 -12.661 10.417 1.00 65.31 1038 MET A CA 1
ATOM 1874 C C . MET A 1 247 ? 41.739 -13.126 9.137 1.00 67.87 1038 MET A C 1
ATOM 1875 O O . MET A 1 247 ? 41.413 -12.657 8.041 1.00 64.38 1038 MET A O 1
ATOM 1880 N N . ARG A 1 248 ? 42.730 -14.007 9.261 1.00 69.27 1039 ARG A N 1
ATOM 1881 C CA . ARG A 1 248 ? 43.541 -14.330 8.097 1.00 75.48 1039 ARG A CA 1
ATOM 1882 C C . ARG A 1 248 ? 42.724 -15.076 7.049 1.00 77.52 1039 ARG A C 1
ATOM 1883 O O . ARG A 1 248 ? 42.819 -14.776 5.853 1.00 68.01 1039 ARG A O 1
ATOM 1891 N N . ALA A 1 249 ? 41.909 -16.045 7.476 1.00 80.06 1040 ALA A N 1
ATOM 1892 C CA . ALA A 1 249 ? 40.968 -16.656 6.545 1.00 71.46 1040 ALA A CA 1
ATOM 1893 C C . ALA A 1 249 ? 40.068 -15.600 5.925 1.00 71.94 1040 ALA A C 1
ATOM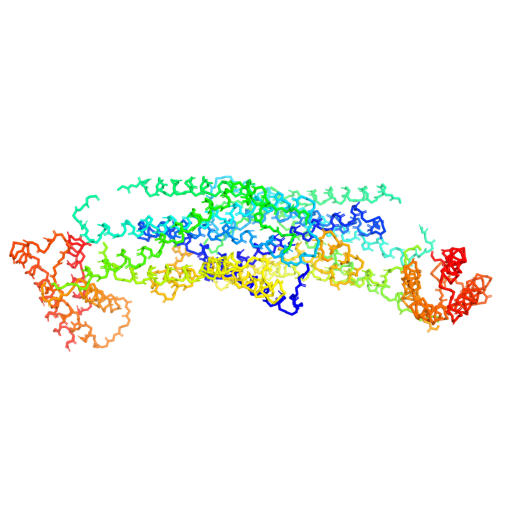 1894 O O . ALA A 1 249 ? 39.861 -15.586 4.706 1.00 80.26 1040 ALA A O 1
ATOM 1896 N N . ALA A 1 250 ? 39.546 -14.690 6.752 1.00 63.96 1041 ALA A N 1
ATOM 1897 C CA . ALA A 1 250 ? 38.725 -13.598 6.243 1.00 56.78 1041 ALA A CA 1
ATOM 1898 C C . ALA A 1 250 ? 39.473 -12.774 5.208 1.00 67.32 1041 ALA A C 1
ATOM 1899 O O . ALA A 1 250 ? 38.900 -12.387 4.183 1.00 65.98 1041 ALA A O 1
ATOM 1901 N N . ALA A 1 251 ? 40.758 -12.501 5.454 1.00 72.62 1042 ALA A N 1
ATOM 1902 C CA . ALA A 1 251 ? 41.494 -11.576 4.599 1.00 60.02 1042 ALA A CA 1
ATOM 1903 C C . ALA A 1 251 ? 41.778 -12.186 3.236 1.00 67.25 1042 ALA A C 1
ATOM 1904 O O . ALA A 1 251 ? 41.640 -11.509 2.209 1.00 63.38 1042 ALA A O 1
ATOM 1906 N N . LEU A 1 252 ? 42.189 -13.458 3.202 1.00 74.50 1043 LEU A N 1
ATOM 1907 C CA . LEU A 1 252 ? 42.300 -14.150 1.920 1.00 79.08 1043 LEU A CA 1
ATOM 1908 C C . LEU A 1 252 ? 40.965 -14.168 1.204 1.00 72.20 1043 LEU A C 1
ATOM 1909 O O . LEU A 1 252 ? 40.869 -13.800 0.027 1.00 67.24 1043 LEU A O 1
ATOM 1914 N N . ASP A 1 253 ? 39.914 -14.573 1.909 1.00 72.82 1044 ASP A N 1
ATOM 1915 C CA . ASP A 1 253 ? 38.671 -14.846 1.218 1.00 74.23 1044 ASP A CA 1
ATOM 1916 C C . ASP A 1 253 ? 38.021 -13.542 0.774 1.00 70.71 1044 ASP A C 1
ATOM 1917 O O . ASP A 1 253 ? 37.119 -13.553 -0.068 1.00 81.76 1044 ASP A O 1
ATOM 1922 N N . ALA A 1 254 ? 38.472 -12.418 1.328 1.00 69.69 1045 ALA A N 1
ATOM 1923 C CA . ALA A 1 254 ? 38.037 -11.086 0.942 1.00 66.30 1045 ALA A CA 1
ATOM 1924 C C . ALA A 1 254 ? 38.927 -10.454 -0.112 1.00 68.69 1045 ALA A C 1
ATOM 1925 O O . ALA A 1 254 ? 38.522 -9.461 -0.724 1.00 68.25 1045 ALA A O 1
ATOM 1927 N N . GLN A 1 255 ? 40.136 -10.981 -0.315 1.00 75.82 1046 GLN A N 1
ATOM 1928 C CA . GLN A 1 255 ? 41.060 -10.391 -1.281 1.00 80.98 1046 GLN A CA 1
ATOM 1929 C C . GLN A 1 255 ? 40.536 -10.519 -2.704 1.00 82.23 1046 GLN A C 1
ATOM 1930 O O . GLN A 1 255 ? 40.857 -9.694 -3.570 1.00 82.31 1046 GLN A O 1
ATOM 1936 N N . LYS A 1 256 ? 39.725 -11.550 -2.944 1.00 83.88 1047 LYS A N 1
ATOM 1937 C CA . LYS A 1 256 ? 39.177 -11.910 -4.244 1.00 83.00 1047 LYS A CA 1
ATOM 1938 C C . LYS A 1 256 ? 38.075 -10.969 -4.688 1.00 79.24 1047 LYS A C 1
ATOM 1939 O O . LYS A 1 256 ? 37.817 -10.849 -5.890 1.00 80.93 1047 LYS A O 1
ATOM 1945 N N . ALA A 1 257 ? 37.424 -10.314 -3.735 1.00 83.32 1048 ALA A N 1
ATOM 1946 C CA . ALA A 1 257 ? 36.235 -9.533 -4.000 1.00 78.66 1048 ALA A CA 1
ATOM 1947 C C . ALA A 1 257 ? 36.560 -8.357 -4.909 1.00 70.70 1048 ALA A C 1
ATOM 1948 O O . ALA A 1 257 ? 37.714 -7.965 -5.088 1.00 74.21 1048 ALA A O 1
ATOM 1950 N N . THR A 1 258 ? 35.515 -7.804 -5.501 1.00 82.21 1049 THR A N 1
ATOM 1951 C CA . THR A 1 258 ? 35.645 -6.670 -6.409 1.00 88.83 1049 THR A CA 1
ATOM 1952 C C . THR A 1 258 ? 34.989 -5.470 -5.732 1.00 89.99 1049 THR A C 1
ATOM 1953 O O . THR A 1 258 ? 33.756 -5.412 -5.623 1.00 97.18 1049 THR A O 1
ATOM 1957 N N . PRO A 1 259 ? 35.779 -4.521 -5.227 1.00 85.26 1050 PRO A N 1
ATOM 1958 C CA . PRO A 1 259 ? 35.224 -3.433 -4.406 1.00 84.34 1050 PRO A CA 1
ATOM 1959 C C . PRO A 1 259 ? 34.153 -2.653 -5.143 1.00 89.23 1050 PRO A C 1
ATOM 1960 O O . PRO A 1 259 ? 34.119 -2.635 -6.382 1.00 85.48 1050 PRO A O 1
ATOM 1964 N N . PRO A 1 260 ? 33.267 -1.984 -4.399 1.00 96.22 1051 PRO A N 1
ATOM 1965 C CA . PRO A 1 260 ? 32.155 -1.272 -5.053 1.00 96.94 1051 PRO A CA 1
ATOM 1966 C C . PRO A 1 260 ? 32.595 -0.040 -5.825 1.00 94.54 1051 PRO A C 1
ATOM 1967 O O . PRO A 1 260 ? 32.041 0.239 -6.897 1.00 92.54 1051 PRO A O 1
ATOM 1971 N N . LYS A 1 261 ? 33.572 0.716 -5.307 1.00 92.20 1052 LYS A N 1
ATOM 1972 C CA . LYS A 1 261 ? 34.073 1.883 -6.027 1.00 84.20 1052 LYS A CA 1
ATOM 1973 C C . LYS A 1 261 ? 34.753 1.499 -7.328 1.00 94.25 1052 LYS A C 1
ATOM 1974 O O . LYS A 1 261 ? 34.929 2.354 -8.203 1.00 92.86 1052 LYS A O 1
ATOM 1980 N N . LEU A 1 262 ? 35.142 0.234 -7.471 1.00 94.51 1053 LEU A N 1
ATOM 1981 C CA . LEU A 1 262 ? 35.854 -0.231 -8.649 1.00 94.35 1053 LEU A CA 1
ATOM 1982 C C . LEU A 1 262 ? 35.052 -1.279 -9.413 1.00 100.37 1053 LEU A C 1
ATOM 1983 O O . LEU A 1 262 ? 35.634 -2.129 -10.095 1.00 101.96 1053 LEU A O 1
ATOM 1988 N N . GLU A 1 263 ? 33.721 -1.237 -9.300 1.00 98.64 1054 GLU A N 1
ATOM 1989 C CA . GLU A 1 263 ? 32.879 -2.240 -9.945 1.00 102.57 1054 GLU A CA 1
ATOM 1990 C C . GLU A 1 263 ? 32.997 -2.169 -11.459 1.00 104.61 1054 GLU A C 1
ATOM 1991 O O . GLU A 1 263 ? 33.001 -3.203 -12.141 1.00 101.57 1054 GLU A O 1
ATOM 1997 N N . ASP A 1 264 ? 33.073 -0.959 -12.003 1.00 100.91 1055 ASP A N 1
ATOM 1998 C CA . ASP A 1 264 ? 33.186 -0.755 -13.445 1.00 101.68 1055 ASP A CA 1
ATOM 1999 C C . ASP A 1 264 ? 34.653 -0.584 -13.842 1.00 108.38 1055 ASP A C 1
ATOM 2000 O O . ASP A 1 264 ? 35.091 0.475 -14.295 1.00 106.58 1055 ASP A O 1
ATOM 2002 N N . LYS A 1 265 ? 35.418 -1.659 -13.652 1.00 113.24 1056 LYS A N 1
ATOM 2003 C CA . LYS A 1 265 ? 36.843 -1.687 -13.968 1.00 109.61 1056 LYS A CA 1
ATOM 2004 C C . LYS A 1 265 ? 37.200 -3.081 -14.480 1.00 110.27 1056 LYS A C 1
ATOM 2005 O O . LYS A 1 265 ? 36.338 -3.953 -14.632 1.00 107.72 1056 LYS A O 1
ATOM 2011 N N . SER A 1 266 ? 38.499 -3.290 -14.741 1.00 109.53 1057 SER A N 1
ATOM 2012 C CA . SER A 1 266 ? 39.035 -4.541 -15.254 1.00 113.17 1057 SER A CA 1
ATOM 2013 C C . SER A 1 266 ? 39.807 -5.282 -14.166 1.00 118.63 1057 SER A C 1
ATOM 2014 O O . SER A 1 266 ? 40.435 -4.657 -13.303 1.00 114.89 1057 SER A O 1
ATOM 2017 N N . PRO A 1 267 ? 39.778 -6.618 -14.183 1.00 112.60 1058 PRO A N 1
ATOM 2018 C CA . PRO A 1 267 ? 40.476 -7.385 -13.134 1.00 111.76 1058 PRO A CA 1
ATOM 2019 C C . PRO A 1 267 ? 41.987 -7.175 -13.102 1.00 111.12 1058 PRO A C 1
ATOM 2020 O O . PRO A 1 267 ? 42.616 -7.486 -12.082 1.00 109.61 1058 PRO A O 1
ATOM 2024 N N . ASP A 1 268 ? 42.588 -6.665 -14.178 1.00 109.00 1059 ASP A N 1
ATOM 2025 C CA . ASP A 1 268 ? 44.023 -6.408 -14.213 1.00 98.59 1059 ASP A CA 1
ATOM 2026 C C . ASP A 1 268 ? 44.294 -4.911 -14.225 1.00 102.03 1059 ASP A C 1
ATOM 2027 O O . ASP A 1 268 ? 45.113 -4.427 -15.011 1.00 114.11 1059 ASP A O 1
ATOM 2032 N N . SER A 1 269 ? 43.619 -4.180 -13.370 1.00 103.74 1060 SER A N 1
ATOM 2033 C CA . SER A 1 269 ? 43.745 -2.734 -13.347 1.00 110.42 1060 SER A CA 1
ATOM 2034 C C . SER A 1 269 ? 44.788 -2.305 -12.322 1.00 106.93 1060 SER A C 1
ATOM 2035 O O . SER A 1 269 ? 45.135 -3.066 -11.413 1.00 103.30 1060 SER A O 1
ATOM 2038 N N . PRO A 1 270 ? 45.338 -1.097 -12.462 1.00 108.39 1061 PRO A N 1
ATOM 2039 C CA . PRO A 1 270 ? 46.175 -0.546 -11.382 1.00 111.07 1061 PRO A CA 1
ATOM 2040 C C . PRO A 1 270 ? 45.446 -0.424 -10.058 1.00 106.15 1061 PRO A C 1
ATOM 2041 O O . PRO A 1 270 ? 46.096 -0.419 -9.004 1.00 106.44 1061 PRO A O 1
ATOM 2045 N N . GLU A 1 271 ? 44.116 -0.324 -10.075 1.00 111.23 1062 GLU A N 1
ATOM 2046 C CA . GLU A 1 271 ? 43.370 -0.207 -8.828 1.00 109.23 1062 GLU A CA 1
ATOM 2047 C C . GLU A 1 271 ? 43.175 -1.560 -8.150 1.00 106.83 1062 GLU A C 1
ATOM 2048 O O . GLU A 1 271 ? 43.311 -1.655 -6.924 1.00 108.70 1062 GLU A O 1
ATOM 2054 N N . MET A 1 272 ? 42.844 -2.612 -8.914 1.00 89.88 1063 MET A N 1
ATOM 2055 C CA . MET A 1 272 ? 42.789 -3.948 -8.318 1.00 93.32 1063 MET A CA 1
ATOM 2056 C C . MET A 1 272 ? 44.153 -4.409 -7.840 1.00 100.12 1063 MET A C 1
ATOM 2057 O O . MET A 1 272 ? 44.231 -5.171 -6.871 1.00 100.09 1063 MET A O 1
ATOM 2062 N N . LYS A 1 273 ? 45.237 -3.991 -8.496 1.00 103.09 1064 LYS A N 1
ATOM 2063 C CA . LYS A 1 273 ? 46.541 -4.345 -7.956 1.00 90.53 1064 LYS A CA 1
ATOM 2064 C C . LYS A 1 273 ? 46.677 -3.808 -6.544 1.00 94.04 1064 LYS A C 1
ATOM 2065 O O . LYS A 1 273 ? 46.920 -4.565 -5.599 1.00 92.97 1064 LYS A O 1
ATOM 2071 N N . ASP A 1 274 ? 46.476 -2.498 -6.382 1.00 88.39 1065 ASP A N 1
ATOM 2072 C CA . ASP A 1 274 ? 46.627 -1.878 -5.072 1.00 92.70 1065 ASP A CA 1
ATOM 2073 C C . ASP A 1 274 ? 45.657 -2.472 -4.059 1.00 92.81 1065 ASP A C 1
ATOM 2074 O O . ASP A 1 274 ? 46.021 -2.692 -2.898 1.00 94.53 1065 ASP A O 1
ATOM 2079 N N . PHE A 1 275 ? 44.420 -2.743 -4.477 1.00 94.76 1066 PHE A N 1
ATOM 2080 C CA . PHE A 1 275 ? 43.486 -3.452 -3.607 1.00 93.04 1066 PHE A CA 1
ATOM 2081 C C . PHE A 1 275 ? 44.012 -4.839 -3.264 1.00 84.86 1066 PHE A C 1
ATOM 2082 O O . PHE A 1 275 ? 44.060 -5.229 -2.093 1.00 80.13 1066 PHE A O 1
ATOM 2090 N N . ARG A 1 276 ? 44.423 -5.599 -4.280 1.00 88.69 1067 ARG A N 1
ATOM 2091 C CA . ARG A 1 276 ? 44.664 -7.018 -4.064 1.00 88.55 1067 ARG A CA 1
ATOM 2092 C C . ARG A 1 276 ? 46.009 -7.195 -3.370 1.00 93.74 1067 ARG A C 1
ATOM 2093 O O . ARG A 1 276 ? 46.194 -8.106 -2.553 1.00 90.02 1067 ARG A O 1
ATOM 2101 N N . HIS A 1 277 ? 46.944 -6.281 -3.658 1.00 98.17 1068 HIS A N 1
ATOM 2102 C CA . HIS A 1 277 ? 48.219 -6.201 -2.954 1.00 95.83 1068 HIS A CA 1
ATOM 2103 C C . HIS A 1 277 ? 48.045 -5.698 -1.527 1.00 82.05 1068 HIS A C 1
ATOM 2104 O O . HIS A 1 277 ? 48.785 -6.117 -0.631 1.00 77.94 1068 HIS A O 1
ATOM 2111 N N . GLY A 1 278 ? 47.089 -4.795 -1.298 1.00 79.36 1069 GLY A N 1
ATOM 2112 C CA . GLY A 1 278 ? 46.857 -4.313 0.053 1.00 80.36 1069 GLY A CA 1
ATOM 2113 C C . GLY A 1 278 ? 46.509 -5.435 1.009 1.00 75.78 1069 GLY A C 1
ATOM 2114 O O . GLY A 1 278 ? 46.905 -5.419 2.178 1.00 72.83 1069 GLY A O 1
ATOM 2115 N N . PHE A 1 279 ? 45.772 -6.433 0.520 1.00 70.61 1070 PHE A N 1
ATOM 2116 C CA . PHE A 1 279 ? 45.462 -7.593 1.341 1.00 72.90 1070 PHE A CA 1
ATOM 2117 C C . PHE A 1 279 ? 46.660 -8.518 1.460 1.00 77.62 1070 PHE A C 1
ATOM 2118 O O . PHE A 1 279 ? 46.795 -9.220 2.467 1.00 77.33 1070 PHE A O 1
ATOM 2126 N N . ASP A 1 280 ? 47.537 -8.526 0.453 1.00 83.11 1071 ASP A N 1
ATOM 2127 C CA . ASP A 1 280 ? 48.781 -9.283 0.559 1.00 78.45 1071 ASP A CA 1
ATOM 2128 C C . ASP A 1 280 ? 49.631 -8.773 1.717 1.00 69.21 1071 ASP A C 1
ATOM 2129 O O . ASP A 1 280 ? 50.178 -9.563 2.494 1.00 62.62 1071 ASP A O 1
ATOM 2134 N N . ILE A 1 281 ? 49.747 -7.451 1.848 1.00 71.50 1072 ILE A N 1
ATOM 2135 C CA . ILE A 1 281 ? 50.401 -6.874 3.018 1.00 69.74 1072 ILE A CA 1
ATOM 2136 C C . ILE A 1 281 ? 49.657 -7.270 4.287 1.00 75.35 1072 ILE A C 1
ATOM 2137 O O . ILE A 1 281 ? 50.252 -7.777 5.246 1.00 75.78 1072 ILE A O 1
ATOM 2142 N N . LEU A 1 282 ? 48.337 -7.055 4.303 1.00 73.96 1073 LEU A N 1
ATOM 2143 C CA . LEU A 1 282 ? 47.553 -7.267 5.516 1.00 74.72 1073 LEU A CA 1
ATOM 2144 C C . LEU A 1 282 ? 47.597 -8.717 5.987 1.00 70.80 1073 LEU A C 1
ATOM 2145 O O . LEU A 1 282 ? 47.561 -8.975 7.195 1.00 69.20 1073 LEU A O 1
ATOM 2150 N N . VAL A 1 283 ? 47.663 -9.675 5.062 1.00 71.55 1074 VAL A N 1
ATOM 2151 C CA . VAL A 1 283 ? 47.892 -11.056 5.473 1.00 73.68 1074 VAL A CA 1
ATOM 2152 C C . VAL A 1 283 ? 49.260 -11.193 6.117 1.00 76.74 1074 VAL A C 1
ATOM 2153 O O . VAL A 1 283 ? 49.408 -11.846 7.157 1.00 77.82 1074 VAL A O 1
ATOM 2157 N N . GLY A 1 284 ? 50.280 -10.579 5.510 1.00 74.50 1075 GLY A N 1
ATOM 2158 C CA . GLY A 1 284 ? 51.623 -10.678 6.055 1.00 70.31 1075 GLY A CA 1
ATOM 2159 C C . GLY A 1 284 ? 51.721 -10.115 7.457 1.00 66.50 1075 GLY A C 1
ATOM 2160 O O . GLY A 1 284 ? 52.348 -10.712 8.333 1.00 68.29 1075 GLY A O 1
ATOM 2161 N N . GLN A 1 285 ? 51.088 -8.966 7.692 1.00 64.29 1076 GLN A N 1
ATOM 2162 C CA . GLN A 1 285 ? 51.070 -8.398 9.033 1.00 62.94 1076 GLN A CA 1
ATOM 2163 C C . GLN A 1 285 ? 50.379 -9.333 10.018 1.00 75.94 1076 GLN A C 1
ATOM 2164 O O . GLN A 1 285 ? 50.816 -9.466 11.168 1.00 74.99 1076 GLN A O 1
ATOM 2170 N N . ILE A 1 286 ? 49.306 -10.001 9.582 1.00 80.37 1077 ILE A N 1
ATOM 2171 C CA . ILE A 1 286 ? 48.641 -10.976 10.445 1.00 81.12 1077 ILE A CA 1
ATOM 2172 C C . ILE A 1 286 ? 49.587 -12.123 10.770 1.00 75.53 1077 ILE A C 1
ATOM 2173 O O . ILE A 1 286 ? 49.667 -12.577 11.918 1.00 78.60 1077 ILE A O 1
ATOM 2178 N N . ASP A 1 287 ? 50.325 -12.600 9.765 1.00 74.39 1078 ASP A N 1
ATOM 2179 C CA . ASP A 1 287 ? 51.288 -13.672 9.990 1.00 79.21 1078 ASP A CA 1
ATOM 2180 C C . ASP A 1 287 ? 52.316 -13.279 11.043 1.00 82.23 1078 ASP A C 1
ATOM 2181 O O . ASP A 1 287 ? 52.637 -14.072 11.935 1.00 78.81 1078 ASP A O 1
ATOM 2186 N N . ASP A 1 288 ? 52.820 -12.047 10.969 1.00 83.25 1079 ASP A N 1
ATOM 2187 C CA . ASP A 1 288 ? 53.822 -11.585 11.923 1.00 81.09 1079 ASP A CA 1
ATOM 2188 C C . ASP A 1 288 ? 53.232 -11.414 13.320 1.00 84.20 1079 ASP A C 1
ATOM 2189 O O . ASP A 1 288 ? 53.883 -11.751 14.315 1.00 87.60 1079 ASP A O 1
ATOM 2194 N N . ALA A 1 289 ? 52.008 -10.887 13.420 1.00 84.65 1080 ALA A N 1
ATOM 2195 C CA . ALA A 1 289 ? 51.361 -10.783 14.727 1.00 86.79 1080 ALA A CA 1
ATOM 2196 C C . ALA A 1 289 ? 51.080 -12.163 15.313 1.00 79.11 1080 ALA A C 1
ATOM 2197 O O . ALA A 1 289 ? 51.132 -12.345 16.536 1.00 67.49 1080 ALA A O 1
ATOM 2199 N N . LEU A 1 290 ? 50.776 -13.143 14.451 1.00 83.28 1081 LEU A N 1
ATOM 2200 C CA . LEU A 1 290 ? 50.616 -14.527 14.894 1.00 89.56 1081 LEU A CA 1
ATOM 2201 C C . LEU A 1 290 ? 51.901 -15.071 15.503 1.00 88.40 1081 LEU A C 1
ATOM 2202 O O . LEU A 1 290 ? 51.876 -15.697 16.570 1.00 85.91 1081 LEU A O 1
ATOM 2207 N N . LYS A 1 291 ? 53.033 -14.858 14.828 1.00 89.16 1082 LYS A N 1
ATOM 2208 C CA . LYS A 1 291 ? 54.305 -15.367 15.324 1.00 91.01 1082 LYS A CA 1
ATOM 2209 C C . LYS A 1 291 ? 54.730 -14.689 16.622 1.00 83.83 1082 LYS A C 1
ATOM 2210 O O . LYS A 1 291 ? 55.511 -15.273 17.378 1.00 83.67 1082 LYS A O 1
ATOM 2216 N N . LEU A 1 292 ? 54.230 -13.481 16.901 1.00 82.10 1083 LEU A N 1
ATOM 2217 C CA . LEU A 1 292 ? 54.418 -12.885 18.222 1.00 78.12 1083 LEU A CA 1
ATOM 2218 C C . LEU A 1 292 ? 53.527 -13.553 19.253 1.00 82.81 1083 LEU A C 1
ATOM 2219 O O . LEU A 1 292 ? 53.928 -13.737 20.408 1.00 85.61 1083 LEU A O 1
ATOM 2224 N N . ALA A 1 293 ? 52.305 -13.902 18.860 1.00 89.20 1084 ALA A N 1
ATOM 2225 C CA . ALA A 1 293 ? 51.399 -14.566 19.786 1.00 86.41 1084 ALA A CA 1
ATOM 2226 C C . ALA A 1 293 ? 51.908 -15.954 20.151 1.00 86.92 1084 ALA A C 1
ATOM 2227 O O . ALA A 1 293 ? 51.828 -16.362 21.315 1.00 89.98 1084 ALA A O 1
ATOM 2229 N N . ASN A 1 294 ? 52.444 -16.690 19.171 1.00 92.83 1085 ASN A N 1
ATOM 2230 C CA . ASN A 1 294 ? 52.946 -18.035 19.437 1.00 93.86 1085 ASN A CA 1
ATOM 2231 C C . ASN A 1 294 ? 54.042 -18.029 20.489 1.00 92.48 1085 ASN A C 1
ATOM 2232 O O . ASN A 1 294 ? 54.165 -18.984 21.265 1.00 94.92 1085 ASN A O 1
ATOM 2237 N N . GLU A 1 295 ? 54.839 -16.963 20.540 1.00 89.03 1086 GLU A N 1
ATOM 2238 C CA . GLU A 1 295 ? 55.991 -16.885 21.427 1.00 91.61 1086 GLU A CA 1
ATOM 2239 C C . GLU A 1 295 ? 55.700 -16.071 22.690 1.00 94.27 1086 GLU A C 1
ATOM 2240 O O . GLU A 1 295 ? 56.603 -15.433 23.242 1.00 97.65 1086 GLU A O 1
ATOM 2246 N N . GLY A 1 296 ? 54.456 -16.091 23.160 1.00 91.65 1087 GLY A N 1
ATOM 2247 C CA . GLY A 1 296 ? 54.109 -15.457 24.424 1.00 87.07 1087 GLY A CA 1
ATOM 2248 C C . GLY A 1 296 ? 54.295 -13.955 24.459 1.00 92.60 1087 GLY A C 1
ATOM 2249 O O . GLY A 1 296 ? 54.676 -13.405 25.500 1.00 101.20 1087 GLY A O 1
ATOM 2250 N N . LYS A 1 297 ? 54.030 -13.273 23.347 1.00 85.53 1088 LYS A N 1
ATOM 2251 C CA . LYS A 1 297 ? 54.156 -11.817 23.258 1.00 80.88 1088 LYS A CA 1
ATOM 2252 C C . LYS A 1 297 ? 52.778 -11.240 22.954 1.00 79.06 1088 LYS A C 1
ATOM 2253 O O . LYS A 1 297 ? 52.496 -10.826 21.829 1.00 80.31 1088 LYS A O 1
ATOM 2259 N N . VAL A 1 298 ? 51.916 -11.209 23.969 1.00 83.09 1089 VAL A N 1
ATOM 2260 C CA . VAL A 1 298 ? 50.544 -10.757 23.754 1.00 85.42 1089 VAL A CA 1
ATOM 2261 C C . VAL A 1 298 ? 50.500 -9.253 23.487 1.00 87.24 1089 VAL A C 1
ATOM 2262 O O . VAL A 1 298 ? 49.930 -8.808 22.484 1.00 86.82 1089 VAL A O 1
ATOM 2266 N N . LYS A 1 299 ? 51.117 -8.450 24.359 1.00 87.14 1090 LYS A N 1
ATOM 2267 C CA . LYS A 1 299 ? 51.085 -7.002 24.179 1.00 80.86 1090 LYS A CA 1
ATOM 2268 C C . LYS A 1 299 ? 51.817 -6.576 22.917 1.00 76.09 1090 LYS A C 1
ATOM 2269 O O . LYS A 1 299 ? 51.569 -5.480 22.402 1.00 64.64 1090 LYS A O 1
ATOM 2275 N N . GLU A 1 300 ? 52.708 -7.427 22.409 1.00 82.00 1091 GLU A N 1
ATOM 2276 C CA . GLU A 1 300 ? 53.409 -7.147 21.166 1.00 76.70 1091 GLU A CA 1
ATOM 2277 C C . GLU A 1 300 ? 52.562 -7.501 19.951 1.00 71.47 1091 GLU A C 1
ATOM 2278 O O . GLU A 1 300 ? 52.652 -6.827 18.920 1.00 71.12 1091 GLU A O 1
ATOM 2284 N N . ALA A 1 301 ? 51.733 -8.540 20.053 1.00 75.31 1092 ALA A N 1
ATOM 2285 C CA . ALA A 1 301 ? 50.831 -8.870 18.956 1.00 67.35 1092 ALA A CA 1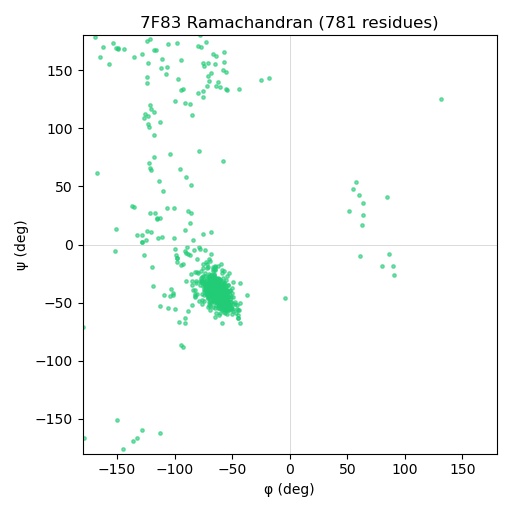
ATOM 2286 C C . ALA A 1 301 ? 49.780 -7.786 18.768 1.00 64.68 1092 ALA A C 1
ATOM 2287 O O . ALA A 1 301 ? 49.398 -7.477 17.634 1.00 62.49 1092 ALA A O 1
ATOM 2289 N N . GLN A 1 302 ? 49.309 -7.193 19.869 1.00 66.68 1093 GLN A N 1
ATOM 2290 C CA . GLN A 1 302 ? 48.330 -6.115 19.777 1.00 75.77 1093 GLN A CA 1
ATOM 2291 C C . GLN A 1 302 ? 48.922 -4.877 19.117 1.00 80.85 1093 GLN A C 1
ATOM 2292 O O . GLN A 1 302 ? 48.247 -4.202 18.327 1.00 85.63 1093 GLN A O 1
ATOM 2298 N N . ALA A 1 303 ? 50.169 -4.542 19.454 1.00 77.01 1094 ALA A N 1
ATOM 2299 C CA . ALA A 1 303 ? 50.832 -3.432 18.782 1.00 71.37 1094 ALA A CA 1
ATOM 2300 C C . ALA A 1 303 ? 50.929 -3.691 17.286 1.00 76.16 1094 ALA A C 1
ATOM 2301 O O . ALA A 1 303 ? 50.670 -2.793 16.476 1.00 81.36 1094 ALA A O 1
ATOM 2303 N N . ALA A 1 304 ? 51.292 -4.920 16.902 1.00 75.14 1095 ALA A N 1
ATOM 2304 C CA . ALA A 1 304 ? 51.291 -5.294 15.492 1.00 71.57 1095 ALA A CA 1
ATOM 2305 C C . ALA A 1 304 ? 49.916 -5.081 14.881 1.00 75.68 1095 ALA A C 1
ATOM 2306 O O . ALA A 1 304 ? 49.779 -4.415 13.850 1.00 82.24 1095 ALA A O 1
ATOM 2308 N N . ALA A 1 305 ? 48.881 -5.613 15.533 1.00 77.60 1096 ALA A N 1
ATOM 2309 C CA . ALA A 1 305 ? 47.509 -5.476 15.061 1.00 76.81 1096 ALA A CA 1
ATOM 2310 C C . ALA A 1 305 ? 47.103 -4.026 14.794 1.00 81.90 1096 ALA A C 1
ATOM 2311 O O . ALA A 1 305 ? 46.192 -3.787 13.995 1.00 83.36 1096 ALA A O 1
ATOM 2313 N N . GLU A 1 306 ? 47.747 -3.047 15.434 1.00 78.41 1097 GLU A N 1
ATOM 2314 C CA . GLU A 1 306 ? 47.404 -1.661 15.136 1.00 80.95 1097 GLU A CA 1
ATOM 2315 C C . GLU A 1 306 ? 47.942 -1.227 13.778 1.00 84.60 1097 GLU A C 1
ATOM 2316 O O . GLU A 1 306 ? 47.297 -0.429 13.087 1.00 88.15 1097 GLU A O 1
ATOM 2322 N N . GLN A 1 307 ? 49.118 -1.725 13.384 1.00 81.96 1098 GLN A N 1
ATOM 2323 C CA . GLN A 1 307 ? 49.592 -1.497 12.022 1.00 79.32 1098 GLN A CA 1
ATOM 2324 C C . GLN A 1 307 ? 48.592 -2.027 11.010 1.00 82.37 1098 GLN A C 1
ATOM 2325 O O . GLN A 1 307 ? 48.362 -1.412 9.961 1.00 83.35 1098 GLN A O 1
ATOM 2331 N N . LEU A 1 308 ? 48.003 -3.183 11.307 1.00 83.23 1099 LEU A N 1
ATOM 2332 C CA . LEU A 1 308 ? 46.948 -3.735 10.470 1.00 83.19 1099 LEU A CA 1
ATOM 2333 C C . LEU A 1 308 ? 45.872 -2.690 10.208 1.00 83.03 1099 LEU A C 1
ATOM 2334 O O . LEU A 1 308 ? 45.441 -2.498 9.065 1.00 80.58 1099 LEU A O 1
ATOM 2339 N N . LYS A 1 309 ? 45.465 -1.968 11.255 1.00 83.71 1100 LYS A N 1
ATOM 2340 C CA . LYS A 1 309 ? 44.463 -0.918 11.093 1.00 98.16 1100 LYS A CA 1
ATOM 2341 C C . LYS A 1 309 ? 44.919 0.125 10.077 1.00 92.23 1100 LYS A C 1
ATOM 2342 O O . LYS A 1 309 ? 44.207 0.417 9.112 1.00 92.10 1100 LYS A O 1
ATOM 2348 N N . THR A 1 310 ? 46.114 0.684 10.270 1.00 93.18 1101 THR A N 1
ATOM 2349 C CA . THR A 1 310 ? 46.576 1.767 9.405 1.00 96.39 1101 THR A CA 1
ATOM 2350 C C . THR A 1 310 ? 46.805 1.289 7.975 1.00 97.80 1101 THR A C 1
ATOM 2351 O O . THR A 1 310 ? 46.499 2.011 7.018 1.00 100.26 1101 THR A O 1
ATOM 2355 N N . THR A 1 311 ? 47.344 0.079 7.805 1.00 93.37 1102 THR A N 1
ATOM 2356 C CA . THR A 1 311 ? 47.463 -0.494 6.467 1.00 92.33 1102 THR A CA 1
ATOM 2357 C C . THR A 1 311 ? 46.095 -0.659 5.822 1.00 97.64 1102 THR A C 1
ATOM 2358 O O . THR A 1 311 ? 45.881 -0.258 4.671 1.00 96.77 1102 THR A O 1
ATOM 2362 N N . ARG A 1 312 ? 45.170 -1.295 6.545 1.00 94.96 1103 ARG A N 1
ATOM 2363 C CA . ARG A 1 312 ? 43.789 -1.418 6.087 1.00 98.62 1103 ARG A CA 1
ATOM 2364 C C . ARG A 1 312 ? 43.193 -0.053 5.768 1.00 100.92 1103 ARG A C 1
ATOM 2365 O O . ARG A 1 312 ? 42.547 0.133 4.729 1.00 97.94 1103 ARG A O 1
ATOM 2373 N N . ASN A 1 313 ? 43.425 0.916 6.655 1.00 106.87 1104 ASN A N 1
ATOM 2374 C CA . ASN A 1 313 ? 42.894 2.267 6.566 1.00 107.09 1104 ASN A CA 1
ATOM 2375 C C . ASN A 1 313 ? 43.265 2.927 5.233 1.00 103.09 1104 ASN A C 1
ATOM 2376 O O . ASN A 1 313 ? 42.382 3.398 4.512 1.00 107.52 1104 ASN A O 1
ATOM 2381 N N . ALA A 1 314 ? 44.555 2.907 4.853 1.00 105.52 1105 ALA A N 1
ATOM 2382 C CA . ALA A 1 314 ? 45.030 3.578 3.634 1.00 106.80 1105 ALA A CA 1
ATOM 2383 C C . ALA A 1 314 ? 44.584 2.885 2.343 1.00 111.30 1105 ALA A C 1
ATOM 2384 O O . ALA A 1 314 ? 44.034 3.538 1.449 1.00 110.78 1105 ALA A O 1
ATOM 2386 N N . TYR A 1 315 ? 44.852 1.579 2.198 1.00 108.86 1106 TYR A N 1
ATOM 2387 C CA . TYR A 1 315 ? 44.628 0.910 0.913 1.00 100.18 1106 TYR A CA 1
ATOM 2388 C C . TYR A 1 315 ? 43.151 0.744 0.600 1.00 106.72 1106 TYR A C 1
ATOM 2389 O O . TYR A 1 315 ? 42.721 0.948 -0.542 1.00 109.06 1106 TYR A O 1
ATOM 2398 N N . ILE A 1 316 ? 42.373 0.298 1.579 1.00 97.20 1107 ILE A N 1
ATOM 2399 C CA . ILE A 1 316 ? 41.117 -0.371 1.296 1.00 94.03 1107 ILE A CA 1
ATOM 2400 C C . ILE A 1 316 ? 39.922 0.548 1.528 1.00 97.23 1107 ILE A C 1
ATOM 2401 O O . ILE A 1 316 ? 38.958 0.504 0.764 1.00 101.80 1107 ILE A O 1
ATOM 2406 N N . GLN A 1 317 ? 39.957 1.386 2.571 1.00 100.27 1108 GLN A N 1
ATOM 2407 C CA . GLN A 1 317 ? 38.869 2.341 2.768 1.00 100.18 1108 GLN A CA 1
ATOM 2408 C C . GLN A 1 317 ? 38.712 3.247 1.554 1.00 104.40 1108 GLN A C 1
ATOM 2409 O O . GLN A 1 317 ? 37.589 3.615 1.184 1.00 103.16 1108 GLN A O 1
ATOM 2415 N N . LYS A 1 318 ? 39.827 3.598 0.905 1.00 103.82 1109 LYS A N 1
ATOM 2416 C CA . LYS A 1 318 ? 39.753 4.417 -0.299 1.00 110.02 1109 LYS A CA 1
ATOM 2417 C C . LYS A 1 318 ? 39.084 3.683 -1.460 1.00 109.80 1109 LYS A C 1
ATOM 2418 O O . LYS A 1 318 ? 38.604 4.333 -2.395 1.00 108.06 1109 LYS A O 1
ATOM 2424 N N . TYR A 1 319 ? 39.020 2.352 -1.413 1.00 105.76 1110 TYR A N 1
ATOM 2425 C CA . TYR A 1 319 ? 38.408 1.558 -2.471 1.00 100.89 1110 TYR A CA 1
ATOM 2426 C C . TYR A 1 319 ? 36.993 1.104 -2.134 1.00 103.86 1110 TYR A C 1
ATOM 2427 O O . TYR A 1 319 ? 36.401 0.340 -2.904 1.00 98.75 1110 TYR A O 1
ATOM 2436 N N . LEU A 1 320 ? 36.441 1.552 -1.011 1.00 106.08 1111 LEU A N 1
ATOM 2437 C CA . LEU A 1 320 ? 35.085 1.194 -0.601 1.00 103.36 1111 LEU A CA 1
ATOM 2438 C C . LEU A 1 320 ? 34.503 2.232 0.354 1.00 102.54 1111 LEU A C 1
ATOM 2439 O O . LEU A 1 320 ? 34.423 3.415 0.022 1.00 94.17 1111 LEU A O 1
ATOM 2444 N N . ARG A 1 322 ? 31.643 3.466 1.450 1.00 63.30 254 ARG A N 1
ATOM 2445 C CA . ARG A 1 322 ? 31.394 4.103 2.742 1.00 84.71 254 ARG A CA 1
ATOM 2446 C C . ARG A 1 322 ? 30.866 3.096 3.753 1.00 91.24 254 ARG A C 1
ATOM 2447 O O . ARG A 1 322 ? 31.638 2.517 4.519 1.00 100.11 254 ARG A O 1
ATOM 2455 N N . ASP A 1 323 ? 29.547 2.897 3.757 1.00 88.46 255 ASP A N 1
ATOM 2456 C CA . ASP A 1 323 ? 28.950 1.877 4.608 1.00 85.00 255 ASP A CA 1
ATOM 2457 C C . ASP A 1 323 ? 29.468 0.504 4.203 1.00 87.50 255 ASP A C 1
ATOM 2458 O O . ASP A 1 323 ? 29.634 0.211 3.015 1.00 94.49 255 ASP A O 1
ATOM 2463 N N . GLN A 1 324 ? 29.738 -0.338 5.199 1.00 86.56 256 GLN A N 1
ATOM 2464 C CA . GLN A 1 324 ? 30.211 -1.698 4.967 1.00 85.69 256 GLN A CA 1
ATOM 2465 C C . GLN A 1 324 ? 29.269 -2.726 5.591 1.00 78.10 256 GLN A C 1
ATOM 2466 O O . GLN A 1 324 ? 29.684 -3.835 5.937 1.00 79.53 256 GLN A O 1
ATOM 2472 N N . ASN A 1 325 ? 27.985 -2.365 5.725 1.00 73.22 257 ASN A N 1
ATOM 2473 C CA . ASN A 1 325 ? 26.988 -3.198 6.388 1.00 62.34 257 ASN A CA 1
ATOM 2474 C C . ASN A 1 325 ? 25.671 -3.233 5.611 1.00 60.13 257 ASN A C 1
ATOM 2475 O O . ASN A 1 325 ? 24.594 -3.333 6.209 1.00 66.31 257 ASN A O 1
ATOM 2480 N N . HIS A 1 326 ? 25.734 -3.163 4.283 1.00 51.23 258 HIS A N 1
ATOM 2481 C CA . HIS A 1 326 ? 24.513 -3.092 3.491 1.00 44.02 258 HIS A CA 1
ATOM 2482 C C . HIS A 1 326 ? 23.685 -4.369 3.599 1.00 56.08 258 HIS A C 1
ATOM 2483 O O . HIS A 1 326 ? 22.454 -4.305 3.686 1.00 59.61 258 HIS A O 1
ATOM 2490 N N . LYS A 1 327 ? 24.335 -5.535 3.593 1.00 58.31 259 LYS A N 1
ATOM 2491 C CA . LYS A 1 327 ? 23.600 -6.797 3.581 1.00 52.63 259 LYS A CA 1
ATOM 2492 C C . LYS A 1 327 ? 22.705 -6.934 4.820 1.00 51.25 259 LYS A C 1
ATOM 2493 O O . LYS A 1 327 ? 21.485 -7.146 4.703 1.00 56.08 259 LYS A O 1
ATOM 2499 N N . GLN A 1 328 ? 23.292 -6.794 6.016 1.00 46.45 260 GLN A N 1
ATOM 2500 C CA . GLN A 1 328 ? 22.514 -6.919 7.247 1.00 53.82 260 GLN A CA 1
ATOM 2501 C C . GLN A 1 328 ? 21.432 -5.857 7.318 1.00 52.98 260 GLN A C 1
ATOM 2502 O O . GLN A 1 328 ? 20.286 -6.137 7.714 1.00 51.82 260 GLN A O 1
ATOM 2508 N N . THR A 1 329 ? 21.787 -4.628 6.943 1.00 42.26 261 THR A N 1
ATOM 2509 C CA . THR A 1 329 ? 20.826 -3.536 6.934 1.00 47.15 261 THR A CA 1
ATOM 2510 C C . THR A 1 329 ? 19.597 -3.885 6.109 1.00 44.06 261 THR A C 1
ATOM 2511 O O . THR A 1 329 ? 18.465 -3.776 6.586 1.00 45.46 261 THR A O 1
ATOM 2515 N N . VAL A 1 330 ? 19.804 -4.299 4.860 1.00 46.29 262 VAL A N 1
ATOM 2516 C CA . VAL A 1 330 ? 18.675 -4.484 3.964 1.00 39.29 262 VAL A CA 1
ATOM 2517 C C . VAL A 1 330 ? 17.855 -5.700 4.376 1.00 41.84 262 VAL A C 1
ATOM 2518 O O . VAL A 1 330 ? 16.631 -5.704 4.218 1.00 34.72 262 VAL A O 1
ATOM 2522 N N . LYS A 1 331 ? 18.490 -6.742 4.923 1.00 42.14 263 LYS A N 1
ATOM 2523 C CA . LYS A 1 331 ? 17.703 -7.847 5.470 1.00 45.68 263 LYS A CA 1
ATOM 2524 C C . LYS A 1 331 ? 16.776 -7.354 6.585 1.00 43.72 263 LYS A C 1
ATOM 2525 O O . LYS A 1 331 ? 15.569 -7.650 6.602 1.00 48.09 263 LYS A O 1
ATOM 2531 N N . MET A 1 332 ? 17.328 -6.584 7.522 1.00 38.99 264 MET A N 1
ATOM 2532 C CA . MET A 1 332 ? 16.517 -6.022 8.593 1.00 37.40 264 MET A CA 1
ATOM 2533 C C . MET A 1 332 ? 15.383 -5.169 8.037 1.00 40.64 264 MET A C 1
ATOM 2534 O O . MET A 1 332 ? 14.224 -5.302 8.450 1.00 36.75 264 MET A O 1
ATOM 2539 N N . LEU A 1 333 ? 15.705 -4.290 7.091 1.00 37.72 265 LEU A N 1
ATOM 2540 C CA . LEU A 1 333 ? 14.709 -3.381 6.537 1.00 34.67 265 LEU A CA 1
ATOM 2541 C C . LEU A 1 333 ? 13.615 -4.139 5.814 1.00 37.60 265 LEU A C 1
ATOM 2542 O O . LEU A 1 333 ? 12.448 -3.740 5.853 1.00 36.13 265 LEU A O 1
ATOM 2547 N N . ALA A 1 334 ? 13.978 -5.220 5.119 1.00 36.57 266 ALA A N 1
ATOM 2548 C CA . ALA A 1 334 ? 12.970 -6.058 4.488 1.00 33.78 266 ALA A CA 1
ATOM 2549 C C . ALA A 1 334 ? 12.027 -6.633 5.530 1.00 36.14 266 ALA A C 1
ATOM 2550 O O . ALA A 1 334 ? 10.804 -6.637 5.335 1.00 34.78 266 ALA A O 1
ATOM 2552 N N . VAL A 1 335 ? 12.570 -7.087 6.663 1.00 28.78 267 VAL A N 1
ATOM 2553 C CA . VAL A 1 335 ? 11.693 -7.602 7.709 1.00 29.66 267 VAL A CA 1
ATOM 2554 C C . VAL A 1 335 ? 10.795 -6.491 8.242 1.00 36.83 267 VAL A C 1
ATOM 2555 O O . VAL A 1 335 ? 9.578 -6.664 8.375 1.00 32.61 267 VAL A O 1
ATOM 2559 N N . VAL A 1 336 ? 11.382 -5.333 8.538 1.00 30.85 268 VAL A N 1
ATOM 2560 C CA . VAL A 1 336 ? 10.614 -4.203 9.057 1.00 32.78 268 VAL A CA 1
ATOM 2561 C C . VAL A 1 336 ? 9.484 -3.817 8.101 1.00 41.65 268 VAL A C 1
ATOM 2562 O O . VAL A 1 336 ? 8.319 -3.667 8.505 1.00 39.76 268 VAL A O 1
ATOM 2566 N N . VAL A 1 337 ? 9.813 -3.625 6.825 1.00 35.24 269 VAL A N 1
ATOM 2567 C CA . VAL A 1 337 ? 8.820 -3.141 5.884 1.00 30.92 269 VAL A CA 1
ATOM 2568 C C . VAL A 1 337 ? 7.755 -4.196 5.670 1.00 30.33 269 VAL A C 1
ATOM 2569 O O . VAL A 1 337 ? 6.561 -3.888 5.590 1.00 28.78 269 VAL A O 1
ATOM 2573 N N . PHE A 1 338 ? 8.163 -5.459 5.581 1.00 37.54 270 PHE A N 1
ATOM 2574 C CA . PHE A 1 338 ? 7.186 -6.522 5.430 1.00 36.87 270 PHE A CA 1
ATOM 2575 C C . PHE A 1 338 ? 6.215 -6.521 6.597 1.00 38.18 270 PHE A C 1
ATOM 2576 O O . PHE A 1 338 ? 4.996 -6.606 6.406 1.00 32.87 270 PHE A O 1
ATOM 2584 N N . ALA A 1 339 ? 6.747 -6.427 7.819 1.00 34.50 271 ALA A N 1
ATOM 2585 C CA . ALA A 1 339 ? 5.898 -6.360 8.999 1.00 31.36 271 ALA A CA 1
ATOM 2586 C C . ALA A 1 339 ? 4.933 -5.187 8.907 1.00 37.04 271 ALA A C 1
ATOM 2587 O O . ALA A 1 339 ? 3.744 -5.311 9.241 1.00 39.32 271 ALA A O 1
ATOM 2589 N N . PHE A 1 340 ? 5.428 -4.042 8.441 1.00 33.84 272 PHE A N 1
ATOM 2590 C CA . PHE A 1 340 ? 4.579 -2.866 8.295 1.00 33.79 272 PHE A CA 1
ATOM 2591 C C . PHE A 1 340 ? 3.419 -3.147 7.345 1.00 37.28 272 PHE A C 1
ATOM 2592 O O . PHE A 1 340 ? 2.244 -2.893 7.663 1.00 35.78 272 PHE A O 1
ATOM 2600 N N . ILE A 1 341 ? 3.739 -3.688 6.170 1.00 33.90 273 ILE A N 1
ATOM 2601 C CA . ILE A 1 341 ? 2.713 -3.969 5.175 1.00 31.32 273 ILE A CA 1
ATOM 2602 C C . ILE A 1 341 ? 1.716 -4.978 5.725 1.00 32.44 273 ILE A C 1
ATOM 2603 O O . ILE A 1 341 ? 0.501 -4.818 5.562 1.00 34.62 273 ILE A O 1
ATOM 2608 N N . LEU A 1 342 ? 2.211 -6.030 6.387 1.00 30.08 274 LEU A N 1
ATOM 2609 C CA . LEU A 1 342 ? 1.318 -7.062 6.906 1.00 32.49 274 LEU A CA 1
ATOM 2610 C C . LEU A 1 342 ? 0.354 -6.484 7.922 1.00 35.28 274 LEU A C 1
ATOM 2611 O O . LEU A 1 342 ? -0.844 -6.782 7.887 1.00 37.74 274 LEU A O 1
ATOM 2616 N N . CYS A 1 343 ? 0.853 -5.642 8.830 1.00 28.38 275 CYS A N 1
ATOM 2617 C CA . CYS A 1 343 ? -0.038 -5.061 9.824 1.00 29.46 275 CYS A CA 1
ATOM 2618 C C . CYS A 1 343 ? -1.038 -4.103 9.195 1.00 31.75 275 CYS A C 1
ATOM 2619 O O . CYS A 1 343 ? -2.160 -3.968 9.692 1.00 37.94 275 CYS A O 1
ATOM 2622 N N . TRP A 1 344 ? -0.664 -3.423 8.121 1.00 29.90 276 TRP A N 1
ATOM 2623 C CA . TRP A 1 344 ? -1.615 -2.504 7.522 1.00 30.07 276 TRP A CA 1
ATOM 2624 C C . TRP A 1 344 ? -2.541 -3.178 6.514 1.00 29.53 276 TRP A C 1
ATOM 2625 O O . TRP A 1 344 ? -3.518 -2.567 6.062 1.00 25.97 276 TRP A O 1
ATOM 2636 N N . LEU A 1 345 ? -2.270 -4.423 6.168 1.00 31.58 277 LEU A N 1
ATOM 2637 C CA . LEU A 1 345 ? -3.030 -5.048 5.083 1.00 37.00 277 LEU A CA 1
ATOM 2638 C C . LEU A 1 345 ? -4.494 -5.252 5.438 1.00 36.60 277 LEU A C 1
ATOM 2639 O O . LEU A 1 345 ? -5.362 -4.781 4.671 1.00 38.68 277 LEU A O 1
ATOM 2644 N N . PRO A 1 346 ? -4.867 -5.901 6.550 1.00 29.63 278 PRO A N 1
ATOM 2645 C CA . PRO A 1 346 ? -6.296 -6.143 6.802 1.00 34.70 278 PRO A CA 1
ATOM 2646 C C . PRO A 1 346 ? -7.161 -4.892 6.741 1.00 37.92 278 PRO A C 1
ATOM 2647 O O . PRO A 1 346 ? -8.296 -4.968 6.266 1.00 39.04 278 PRO A O 1
ATOM 2651 N N . PHE A 1 347 ? -6.656 -3.739 7.175 1.00 40.94 279 PHE A N 1
ATOM 2652 C CA . PHE A 1 347 ? -7.444 -2.514 7.091 1.00 31.67 279 PHE A CA 1
ATOM 2653 C C . PHE A 1 347 ? -7.836 -2.223 5.651 1.00 36.58 279 PHE A C 1
ATOM 2654 O O . PHE A 1 347 ? -9.019 -2.034 5.334 1.00 40.81 279 PHE A O 1
ATOM 2662 N N . HIS A 1 348 ? -6.846 -2.219 4.760 1.00 34.95 280 HIS A N 1
ATOM 2663 C CA . HIS A 1 348 ? -7.085 -1.899 3.358 1.00 32.74 280 HIS A CA 1
ATOM 2664 C C . HIS A 1 348 ? -7.946 -2.955 2.679 1.00 37.24 280 HIS A C 1
ATOM 2665 O O . HIS A 1 348 ? -8.925 -2.628 1.989 1.00 42.87 280 HIS A O 1
ATOM 2672 N N . VAL A 1 349 ? -7.589 -4.230 2.850 1.00 30.79 281 VAL A N 1
ATOM 2673 C CA . VAL A 1 349 ? -8.365 -5.289 2.216 1.00 38.24 281 VAL A CA 1
ATOM 2674 C C . VAL A 1 349 ? -9.810 -5.262 2.708 1.00 44.07 281 VAL A C 1
ATOM 2675 O O . VAL A 1 349 ? -10.748 -5.319 1.905 1.00 40.62 281 VAL A O 1
ATOM 2679 N N . GLY A 1 350 ? -10.011 -5.176 4.029 1.00 37.15 282 GLY A N 1
ATOM 2680 C CA . GLY A 1 350 ? -11.358 -5.133 4.569 1.00 41.65 282 GLY A CA 1
ATOM 2681 C C . GLY A 1 350 ? -12.157 -3.945 4.074 1.00 39.73 282 GLY A C 1
ATOM 2682 O O . GLY A 1 350 ? -13.337 -4.074 3.746 1.00 39.76 282 GLY A O 1
ATOM 2683 N N . ARG A 1 351 ? -11.534 -2.771 4.009 1.00 33.94 283 ARG A N 1
ATOM 2684 C CA . ARG A 1 351 ? -12.268 -1.615 3.514 1.00 35.78 283 ARG A CA 1
ATOM 2685 C C . ARG A 1 351 ? -12.729 -1.845 2.082 1.00 41.43 283 ARG A C 1
ATOM 2686 O O . ARG A 1 351 ? -13.882 -1.557 1.733 1.00 46.76 283 ARG A O 1
ATOM 2694 N N . TYR A 1 352 ? -11.855 -2.415 1.250 1.00 47.56 284 TYR A N 1
ATOM 2695 C CA . TYR A 1 352 ? -12.230 -2.688 -0.133 1.00 41.08 284 TYR A CA 1
ATOM 2696 C C . TYR A 1 352 ? -13.332 -3.735 -0.218 1.00 47.79 284 TYR A C 1
ATOM 2697 O O . TYR A 1 352 ? -14.309 -3.567 -0.958 1.00 51.97 284 TYR A O 1
ATOM 2706 N N . LEU A 1 353 ? -13.178 -4.836 0.516 1.00 44.23 285 LEU A N 1
ATOM 2707 C CA . LEU A 1 353 ? -14.149 -5.916 0.434 1.00 36.32 285 LEU A CA 1
ATOM 2708 C C . LEU A 1 353 ? -15.510 -5.465 0.932 1.00 46.98 285 LEU A C 1
ATOM 2709 O O . LEU A 1 353 ? -16.538 -5.854 0.370 1.00 54.06 285 LEU A O 1
ATOM 2714 N N . PHE A 1 354 ? -15.544 -4.626 1.970 1.00 53.64 286 PHE A N 1
ATOM 2715 C CA . PHE A 1 354 ? -16.828 -4.183 2.499 1.00 56.11 286 PHE A CA 1
ATOM 2716 C C . PHE A 1 354 ? -17.467 -3.125 1.612 1.00 59.07 286 PHE A C 1
ATOM 2717 O O . PHE A 1 354 ? -18.698 -3.075 1.508 1.00 66.63 286 PHE A O 1
ATOM 2725 N N . SER A 1 355 ? -16.666 -2.298 0.937 1.00 58.02 287 SER A N 1
ATOM 2726 C CA . SER A 1 355 ? -17.252 -1.407 -0.059 1.00 55.62 287 SER A CA 1
ATOM 2727 C C . SER A 1 355 ? -17.853 -2.196 -1.219 1.00 69.23 287 SER A C 1
ATOM 2728 O O . SER A 1 355 ? -18.968 -1.901 -1.661 1.00 80.66 287 SER A O 1
ATOM 2731 N N . LYS A 1 356 ? -17.138 -3.215 -1.715 1.00 79.72 288 LYS A N 1
ATOM 2732 C CA . LYS A 1 356 ? -17.640 -3.995 -2.849 1.00 71.25 288 LYS A CA 1
ATOM 2733 C C . LYS A 1 356 ? -18.833 -4.859 -2.455 1.00 77.16 288 LYS A C 1
ATOM 2734 O O . LYS A 1 356 ? -19.750 -5.057 -3.261 1.00 79.50 288 LYS A O 1
ATOM 2740 N N . SER A 1 357 ? -18.831 -5.399 -1.235 1.00 81.21 289 SER A N 1
ATOM 2741 C CA . SER A 1 357 ? -19.879 -6.326 -0.825 1.00 93.21 289 SER A CA 1
ATOM 2742 C C . SER A 1 357 ? -21.247 -5.691 -1.013 1.00 105.67 289 SER A C 1
ATOM 2743 O O . SER A 1 357 ? -21.464 -4.530 -0.657 1.00 108.34 289 SER A O 1
ATOM 2746 N N . PHE A 1 358 ? -22.161 -6.465 -1.604 1.00 119.62 290 PHE A N 1
ATOM 2747 C CA . PHE A 1 358 ? -23.460 -5.946 -2.008 1.00 124.84 290 PHE A CA 1
ATOM 2748 C C . PHE A 1 358 ? -24.314 -5.509 -0.829 1.00 132.70 290 PHE A C 1
ATOM 2749 O O . PHE A 1 358 ? -25.228 -4.698 -1.012 1.00 136.49 290 PHE A O 1
ATOM 2757 N N . GLU A 1 359 ? -24.048 -6.016 0.372 1.00 134.62 291 GLU A N 1
ATOM 2758 C CA . GLU A 1 359 ? -24.984 -5.844 1.475 1.00 138.08 291 GLU A CA 1
ATOM 2759 C C . GLU A 1 359 ? -24.344 -5.115 2.648 1.00 135.72 291 GLU A C 1
ATOM 2760 O O . GLU A 1 359 ? -23.364 -5.615 3.229 1.00 127.18 291 GLU A O 1
ATOM 2766 N N . PRO A 1 360 ? -24.838 -3.935 3.005 1.00 135.57 292 PRO A N 1
ATOM 2767 C CA . PRO A 1 360 ? -24.445 -3.319 4.276 1.00 130.13 292 PRO A CA 1
ATOM 2768 C C . PRO A 1 360 ? -25.570 -3.399 5.296 1.00 130.11 292 PRO A C 1
ATOM 2769 O O . PRO A 1 360 ? -26.749 -3.445 4.923 1.00 129.91 292 PRO A O 1
ATOM 2773 N N . GLY A 1 361 ? -25.230 -3.413 6.582 1.00 122.54 293 GLY A N 1
ATOM 2774 C CA . GLY A 1 361 ? -26.218 -3.494 7.633 1.00 109.54 293 GLY A CA 1
ATOM 2775 C C . GLY A 1 361 ? -26.595 -4.900 8.063 1.00 105.10 293 GLY A C 1
ATOM 2776 O O . GLY A 1 361 ? -27.162 -5.064 9.151 1.00 100.32 293 GLY A O 1
ATOM 2777 N N . SER A 1 362 ? -26.314 -5.916 7.244 1.00 95.17 294 SER A N 1
ATOM 2778 C CA . SER A 1 362 ? -26.516 -7.293 7.674 1.00 81.72 294 SER A CA 1
ATOM 2779 C C . SER A 1 362 ? -25.704 -7.585 8.928 1.00 75.45 294 SER A C 1
ATOM 2780 O O . SER A 1 362 ? -24.628 -7.022 9.142 1.00 76.11 294 SER A O 1
ATOM 2783 N N . LEU A 1 363 ? -26.217 -8.493 9.758 1.00 71.71 295 LEU A N 1
ATOM 2784 C CA . LEU A 1 363 ? -25.537 -8.763 11.018 1.00 66.04 295 LEU A CA 1
ATOM 2785 C C . LEU A 1 363 ? -24.226 -9.494 10.773 1.00 73.51 295 LEU A C 1
ATOM 2786 O O . LEU A 1 363 ? -23.209 -9.184 11.405 1.00 72.47 295 LEU A O 1
ATOM 2791 N N . GLU A 1 364 ? -24.227 -10.471 9.859 1.00 76.82 296 GLU A N 1
ATOM 2792 C CA . GLU A 1 364 ? -23.002 -11.216 9.587 1.00 69.69 296 GLU A CA 1
ATOM 2793 C C . GLU A 1 364 ? -21.920 -10.297 9.037 1.00 61.74 296 GLU A C 1
ATOM 2794 O O . GLU A 1 364 ? -20.755 -10.384 9.440 1.00 61.31 296 GLU A O 1
ATOM 2800 N N . ILE A 1 365 ? -22.286 -9.417 8.100 1.00 61.24 297 ILE A N 1
ATOM 2801 C CA . ILE A 1 365 ? -21.396 -8.319 7.719 1.00 70.02 297 ILE A CA 1
ATOM 2802 C C . ILE A 1 365 ? -20.949 -7.515 8.930 1.00 60.17 297 ILE A C 1
ATOM 2803 O O . ILE A 1 365 ? -19.760 -7.222 9.089 1.00 64.78 297 ILE A O 1
ATOM 2808 N N . ALA A 1 366 ? -21.885 -7.117 9.786 1.00 58.38 298 ALA A N 1
ATOM 2809 C CA . ALA A 1 366 ? -21.493 -6.288 10.919 1.00 56.62 298 ALA A CA 1
ATOM 2810 C C . ALA A 1 366 ? -20.473 -7.008 11.795 1.00 58.19 298 ALA A C 1
ATOM 2811 O O . ALA A 1 366 ? -19.474 -6.415 12.215 1.00 53.50 298 ALA A O 1
ATOM 2813 N N . GLN A 1 367 ? -20.687 -8.301 12.037 1.00 59.75 299 GLN A N 1
ATOM 2814 C CA . GLN A 1 367 ? -19.797 -9.060 12.907 1.00 48.91 299 GLN A CA 1
ATOM 2815 C C . GLN A 1 367 ? -18.427 -9.247 12.265 1.00 51.40 299 GLN A C 1
ATOM 2816 O O . GLN A 1 367 ? -17.394 -9.007 12.906 1.00 54.15 299 GLN A O 1
ATOM 2822 N N . ILE A 1 368 ? -18.396 -9.704 11.009 1.00 58.13 300 ILE A N 1
ATOM 2823 C CA . ILE A 1 368 ? -17.141 -9.742 10.259 1.00 56.94 300 ILE A CA 1
ATOM 2824 C C . ILE A 1 368 ? -16.402 -8.422 10.380 1.00 56.44 300 ILE A C 1
ATOM 2825 O O . ILE A 1 368 ? -15.205 -8.388 10.690 1.00 61.22 300 ILE A O 1
ATOM 2830 N N . SER A 1 369 ? -17.095 -7.320 10.106 1.00 54.53 301 SER A N 1
ATOM 2831 C CA . SER A 1 369 ? -16.430 -6.025 10.077 1.00 54.26 301 SER A CA 1
ATOM 2832 C C . SER A 1 369 ? -15.857 -5.677 11.443 1.00 48.71 301 SER A C 1
ATOM 2833 O O . SER A 1 369 ? -14.729 -5.184 11.540 1.00 45.35 301 SER A O 1
ATOM 2836 N N . GLN A 1 370 ? -16.614 -5.951 12.508 1.00 48.25 302 GLN A N 1
ATOM 2837 C CA . GLN A 1 370 ? -16.152 -5.662 13.861 1.00 39.46 302 GLN A CA 1
ATOM 2838 C C . GLN A 1 370 ? -14.909 -6.467 14.200 1.00 44.00 302 GLN A C 1
ATOM 2839 O O . GLN A 1 370 ? -13.976 -5.961 14.834 1.00 44.31 302 GLN A O 1
ATOM 2845 N N . TYR A 1 371 ? -14.879 -7.730 13.787 1.00 48.75 303 TYR A N 1
ATOM 2846 C CA . TYR A 1 371 ? -13.700 -8.545 14.047 1.00 39.85 303 TYR A CA 1
ATOM 2847 C C . TYR A 1 371 ? -12.506 -8.037 13.250 1.00 40.42 303 TYR A C 1
ATOM 2848 O O . TYR A 1 371 ? -11.379 -7.979 13.762 1.00 40.92 303 TYR A O 1
ATOM 2857 N N . CYS A 1 372 ? -12.735 -7.684 11.987 1.00 47.10 304 CYS A N 1
ATOM 2858 C CA . CYS A 1 372 ? -11.661 -7.138 11.169 1.00 44.91 304 CYS A CA 1
ATOM 2859 C C . CYS A 1 372 ? -11.102 -5.878 11.811 1.00 43.58 304 CYS A C 1
ATOM 2860 O O . CYS A 1 372 ? -9.881 -5.709 11.904 1.00 44.71 304 CYS A O 1
ATOM 2863 N N . ASN A 1 373 ? -11.982 -5.009 12.310 1.00 34.28 305 ASN A N 1
ATOM 2864 C CA . ASN A 1 373 ? -11.523 -3.777 12.932 1.00 29.29 305 ASN A CA 1
ATOM 2865 C C . ASN A 1 373 ? -10.754 -4.067 14.208 1.00 31.39 305 ASN A C 1
ATOM 2866 O O . ASN A 1 373 ? -9.770 -3.390 14.518 1.00 33.11 305 ASN A O 1
ATOM 2871 N N . LEU A 1 374 ? -11.178 -5.079 14.953 1.00 32.27 306 LEU A N 1
ATOM 2872 C CA . LEU A 1 374 ? -10.480 -5.427 16.181 1.00 32.56 306 LEU A CA 1
ATOM 2873 C C . LEU A 1 374 ? -9.069 -5.935 15.887 1.00 35.83 306 LEU A C 1
ATOM 2874 O O . LEU A 1 374 ? -8.093 -5.522 16.546 1.00 37.44 306 LEU A O 1
ATOM 2879 N N . VAL A 1 375 ? -8.932 -6.813 14.885 1.00 27.44 307 VAL A N 1
ATOM 2880 C CA . VAL A 1 375 ? -7.592 -7.318 14.602 1.00 34.44 307 VAL A CA 1
ATOM 2881 C C . VAL A 1 375 ? -6.748 -6.204 14.021 1.00 34.59 307 VAL A C 1
ATOM 2882 O O . VAL A 1 375 ? -5.551 -6.121 14.303 1.00 34.31 307 VAL A O 1
ATOM 2886 N N . SER A 1 376 ? -7.355 -5.298 13.251 1.00 32.93 308 SER A N 1
ATOM 2887 C CA . SER A 1 376 ? -6.596 -4.168 12.734 1.00 35.62 308 SER A CA 1
ATOM 2888 C C . SER A 1 376 ? -6.148 -3.248 13.864 1.00 33.55 308 SER A C 1
ATOM 2889 O O . SER A 1 376 ? -5.052 -2.694 13.820 1.00 32.25 308 SER A O 1
ATOM 2892 N N . PHE A 1 377 ? -6.990 -3.065 14.875 1.00 30.84 309 PHE A N 1
ATOM 2893 C CA . PHE A 1 377 ? -6.629 -2.260 16.030 1.00 29.45 309 PHE A CA 1
ATOM 2894 C C . PHE A 1 377 ? -5.361 -2.803 16.681 1.00 33.00 309 PHE A C 1
ATOM 2895 O O . PHE A 1 377 ? -4.342 -2.093 16.852 1.00 31.29 309 PHE A O 1
ATOM 2903 N N . VAL A 1 378 ? -5.414 -4.088 17.040 1.00 30.72 310 VAL A N 1
ATOM 2904 C CA . VAL A 1 378 ? -4.255 -4.725 17.651 1.00 26.97 310 VAL A CA 1
ATOM 2905 C C . VAL A 1 378 ? -3.062 -4.651 16.712 1.00 29.60 310 VAL A C 1
ATOM 2906 O O . VAL A 1 378 ? -1.920 -4.469 17.145 1.00 27.75 310 VAL A O 1
ATOM 2910 N N . LEU A 1 379 ? -3.306 -4.779 15.412 1.00 26.70 311 LEU A N 1
ATOM 2911 C CA . LEU A 1 379 ? -2.197 -4.757 14.473 1.00 31.12 311 LEU A CA 1
ATOM 2912 C C . LEU A 1 379 ? -1.541 -3.389 14.453 1.00 30.80 311 LEU A C 1
ATOM 2913 O O . LEU A 1 379 ? -0.320 -3.280 14.329 1.00 30.37 311 LEU A O 1
ATOM 2918 N N . PHE A 1 380 ? -2.349 -2.338 14.554 1.00 32.64 312 PHE A N 1
ATOM 2919 C CA . PHE A 1 380 ? -1.833 -0.980 14.551 1.00 29.59 312 PHE A CA 1
ATOM 2920 C C . PHE A 1 380 ? -0.849 -0.789 15.695 1.00 32.35 312 PHE A C 1
ATOM 2921 O O . PHE A 1 380 ? 0.289 -0.319 15.502 1.00 28.79 312 PHE A O 1
ATOM 2929 N N . TYR A 1 381 ? -1.250 -1.218 16.892 1.00 28.85 313 TYR A N 1
ATOM 2930 C CA . TYR A 1 381 ? -0.328 -1.066 18.017 1.00 25.84 313 TYR A CA 1
ATOM 2931 C C . TYR A 1 381 ? 0.845 -2.045 17.943 1.00 28.30 313 TYR A C 1
ATOM 2932 O O . TYR A 1 381 ? 1.965 -1.719 18.367 1.00 27.04 313 TYR A O 1
ATOM 2941 N N . LEU A 1 382 ? 0.634 -3.222 17.358 1.00 32.73 314 LEU A N 1
ATOM 2942 C CA . LEU A 1 382 ? 1.734 -4.163 17.170 1.00 31.84 314 LEU A CA 1
ATOM 2943 C C . LEU A 1 382 ? 2.788 -3.611 16.213 1.00 29.68 314 LEU A C 1
ATOM 2944 O O . LEU A 1 382 ? 3.989 -3.778 16.434 1.00 31.39 314 LEU A O 1
ATOM 2949 N N . SER A 1 383 ? 2.355 -2.979 15.128 1.00 32.02 315 SER A N 1
ATOM 2950 C CA . SER A 1 383 ? 3.289 -2.324 14.224 1.00 28.54 315 SER A CA 1
ATOM 2951 C C . SER A 1 383 ? 4.034 -1.202 14.919 1.00 33.47 315 SER A C 1
ATOM 2952 O O . SER A 1 383 ? 5.206 -0.951 14.605 1.00 43.38 315 SER A O 1
ATOM 2955 N N . ALA A 1 384 ? 3.371 -0.501 15.848 1.00 29.18 316 ALA A N 1
ATOM 2956 C CA . ALA A 1 384 ? 4.078 0.551 16.579 1.00 30.76 316 ALA A CA 1
ATOM 2957 C C . ALA A 1 384 ? 5.114 -0.014 17.546 1.00 38.54 316 ALA A C 1
ATOM 2958 O O . ALA A 1 384 ? 6.113 0.652 17.834 1.00 36.59 316 ALA A O 1
ATOM 2960 N N . ALA A 1 385 ? 4.898 -1.221 18.069 1.00 37.36 317 ALA A N 1
ATOM 2961 C CA . ALA A 1 385 ? 5.837 -1.768 19.047 1.00 30.12 317 ALA A CA 1
ATOM 2962 C C . ALA A 1 385 ? 6.876 -2.734 18.479 1.00 31.20 317 ALA A C 1
ATOM 2963 O O . ALA A 1 385 ? 7.863 -3.019 19.162 1.00 39.10 317 ALA A O 1
ATOM 2965 N N . ILE A 1 386 ? 6.703 -3.246 17.262 1.00 27.79 318 ILE A N 1
ATOM 2966 C CA . ILE A 1 386 ? 7.524 -4.376 16.833 1.00 28.98 318 ILE A CA 1
ATOM 2967 C C . ILE A 1 386 ? 8.932 -4.003 16.362 1.00 37.02 318 ILE A C 1
ATOM 2968 O O . ILE A 1 386 ? 9.837 -4.848 16.407 1.00 37.19 318 ILE A O 1
ATOM 2973 N N . ASN A 1 387 ? 9.150 -2.778 15.899 1.00 40.47 319 ASN A N 1
ATOM 2974 C CA . ASN A 1 387 ? 10.451 -2.434 15.331 1.00 33.58 319 ASN A CA 1
ATOM 2975 C C . ASN A 1 387 ? 11.596 -2.623 16.315 1.00 35.04 319 ASN A C 1
ATOM 2976 O O . ASN A 1 387 ? 12.606 -3.241 15.937 1.00 35.97 319 ASN A O 1
ATOM 2981 N N . PRO A 1 388 ? 11.530 -2.132 17.559 1.00 44.20 320 PRO A N 1
ATOM 2982 C CA . PRO A 1 388 ? 12.661 -2.375 18.474 1.00 39.85 320 PRO A CA 1
ATOM 2983 C C . PRO A 1 388 ? 12.908 -3.847 18.686 1.00 43.26 320 PRO A C 1
ATOM 2984 O O . PRO A 1 388 ? 14.065 -4.274 18.794 1.00 52.69 320 PRO A O 1
ATOM 2988 N N . ILE A 1 389 ? 11.837 -4.642 18.724 1.00 41.46 321 ILE A N 1
ATOM 2989 C CA . ILE A 1 389 ? 11.988 -6.089 18.832 1.00 42.62 321 ILE A CA 1
ATOM 2990 C C . ILE A 1 389 ? 12.802 -6.619 17.664 1.00 42.23 321 ILE A C 1
ATOM 2991 O O . ILE A 1 389 ? 13.756 -7.380 17.850 1.00 42.71 321 ILE A O 1
ATOM 2996 N N . LEU A 1 390 ? 12.432 -6.227 16.440 1.00 44.14 322 LEU A N 1
ATOM 2997 C CA . LEU A 1 390 ? 13.129 -6.736 15.264 1.00 39.40 322 LEU A CA 1
ATOM 2998 C C . LEU A 1 390 ? 14.588 -6.322 15.277 1.00 40.92 322 LEU A C 1
ATOM 2999 O O . LEU A 1 390 ? 15.471 -7.116 14.935 1.00 41.50 322 LEU A O 1
ATOM 3004 N N . TYR A 1 391 ? 14.863 -5.078 15.662 1.00 41.32 323 TYR A N 1
ATOM 3005 C CA . TYR A 1 391 ? 16.251 -4.647 15.744 1.00 46.24 323 TYR A CA 1
ATOM 3006 C C . TYR A 1 391 ? 17.021 -5.509 16.736 1.00 51.66 323 TYR A C 1
ATOM 3007 O O . TYR A 1 391 ? 18.171 -5.890 16.482 1.00 50.51 323 TYR A O 1
ATOM 3016 N N . ASN A 1 392 ? 16.400 -5.823 17.877 1.00 48.84 324 ASN A N 1
ATOM 3017 C CA . ASN A 1 392 ? 17.064 -6.647 18.881 1.00 50.90 324 ASN A CA 1
ATOM 3018 C C . ASN A 1 392 ? 17.270 -8.068 18.385 1.00 50.29 324 ASN A C 1
ATOM 3019 O O . ASN A 1 392 ? 18.251 -8.720 18.755 1.00 62.66 324 ASN A O 1
ATOM 3024 N N . ILE A 1 393 ? 16.352 -8.569 17.565 1.00 50.83 325 ILE A N 1
ATOM 3025 C CA . ILE A 1 393 ? 16.480 -9.931 17.059 1.00 55.33 325 ILE A CA 1
ATOM 3026 C C . ILE A 1 393 ? 17.575 -10.005 16.002 1.00 53.75 325 ILE A C 1
ATOM 3027 O O . ILE A 1 393 ? 18.310 -10.996 15.919 1.00 65.35 325 ILE A O 1
ATOM 3032 N N . MET A 1 394 ? 17.730 -8.952 15.203 1.00 54.01 326 MET A N 1
ATOM 3033 C CA . MET A 1 394 ? 18.572 -9.012 14.016 1.00 54.88 326 MET A CA 1
ATOM 3034 C C . MET A 1 394 ? 19.894 -8.276 14.157 1.00 60.69 326 MET A C 1
ATOM 3035 O O . MET A 1 394 ? 20.952 -8.870 13.921 1.00 73.46 326 MET A O 1
ATOM 3040 N N . SER A 1 395 ? 19.879 -6.996 14.517 1.00 57.94 327 SER A N 1
ATOM 3041 C CA . SER A 1 395 ? 21.130 -6.297 14.774 1.00 54.64 327 SER A CA 1
ATOM 3042 C C . SER A 1 395 ? 21.704 -6.725 16.117 1.00 56.17 327 SER A C 1
ATOM 3043 O O . SER A 1 395 ? 21.016 -6.677 17.141 1.00 60.10 327 SER A O 1
ATOM 3046 N N . LYS A 1 396 ? 22.967 -7.146 16.117 1.00 64.38 328 LYS A N 1
ATOM 3047 C CA . LYS A 1 396 ? 23.600 -7.490 17.383 1.00 62.02 328 LYS A CA 1
ATOM 3048 C C . LYS A 1 396 ? 24.128 -6.248 18.092 1.00 60.02 328 LYS A C 1
ATOM 3049 O O . LYS A 1 396 ? 23.945 -6.102 19.304 1.00 59.65 328 LYS A O 1
ATOM 3055 N N . LYS A 1 397 ? 24.791 -5.347 17.361 1.00 54.53 329 LYS A N 1
ATOM 3056 C CA . LYS A 1 397 ? 25.298 -4.124 17.983 1.00 61.77 329 LYS A CA 1
ATOM 3057 C C . LYS A 1 397 ? 24.184 -3.360 18.693 1.00 64.39 329 LYS A C 1
ATOM 3058 O O . LYS A 1 397 ? 24.360 -2.888 19.825 1.00 69.93 329 LYS A O 1
ATOM 3064 N N . TYR A 1 398 ? 23.019 -3.248 18.047 1.00 62.06 330 TYR A N 1
ATOM 3065 C CA . TYR A 1 398 ? 21.880 -2.588 18.675 1.00 53.32 330 TYR A CA 1
ATOM 3066 C C . TYR A 1 398 ? 21.428 -3.345 19.920 1.00 51.38 330 TYR A C 1
ATOM 3067 O O . TYR A 1 398 ? 21.133 -2.733 20.954 1.00 49.90 330 TYR A O 1
ATOM 3076 N N . ARG A 1 399 ? 21.358 -4.678 19.842 1.00 50.68 331 ARG A N 1
ATOM 3077 C CA . ARG A 1 399 ? 20.909 -5.448 20.999 1.00 54.57 331 ARG A CA 1
ATOM 3078 C C . ARG A 1 399 ? 21.856 -5.258 22.171 1.00 53.77 331 ARG A C 1
ATOM 3079 O O . ARG A 1 399 ? 21.419 -5.121 23.320 1.00 52.08 331 ARG A O 1
ATOM 3087 N N . VAL A 1 400 ? 23.159 -5.221 21.885 1.00 50.53 332 VAL A N 1
ATOM 3088 C CA . VAL A 1 400 ? 24.167 -4.997 22.912 1.00 49.80 332 VAL A CA 1
ATOM 3089 C C . VAL A 1 400 ? 24.003 -3.620 23.539 1.00 49.24 332 VAL A C 1
ATOM 3090 O O . VAL A 1 400 ? 24.054 -3.475 24.766 1.00 53.84 332 VAL A O 1
ATOM 3094 N N . ALA A 1 401 ? 23.819 -2.586 22.714 1.00 39.30 333 ALA A N 1
ATOM 3095 C CA . ALA A 1 401 ? 23.668 -1.241 23.265 1.00 47.64 333 ALA A CA 1
ATOM 3096 C C . ALA A 1 401 ? 22.427 -1.146 24.148 1.00 52.27 333 ALA A C 1
ATOM 3097 O O . ALA A 1 401 ? 22.453 -0.526 25.225 1.00 58.91 333 ALA A O 1
ATOM 3099 N N . VAL A 1 402 ? 21.331 -1.766 23.714 1.00 46.20 334 VAL A N 1
ATOM 3100 C CA . VAL A 1 402 ? 20.123 -1.780 24.527 1.00 47.29 334 VAL A CA 1
ATOM 3101 C C . VAL A 1 402 ? 20.395 -2.465 25.855 1.00 44.91 334 VAL A C 1
ATOM 3102 O O . VAL A 1 402 ? 20.047 -1.946 26.921 1.00 43.71 334 VAL A O 1
ATOM 3106 N N . PHE A 1 403 ? 21.033 -3.637 25.814 1.00 46.08 335 PHE A N 1
ATOM 3107 C CA . PHE A 1 403 ? 21.296 -4.360 27.053 1.00 50.55 335 PHE A CA 1
ATOM 3108 C C . PHE A 1 403 ? 22.205 -3.561 27.971 1.00 53.88 335 PHE A C 1
ATOM 3109 O O . PHE A 1 403 ? 22.063 -3.626 29.197 1.00 58.56 335 PHE A O 1
ATOM 3117 N N . ARG A 1 404 ? 23.135 -2.796 27.399 1.00 50.25 336 ARG A N 1
ATOM 3118 C CA . ARG A 1 404 ? 24.010 -1.971 28.223 1.00 55.36 336 ARG A CA 1
ATOM 3119 C C . ARG A 1 404 ? 23.223 -0.874 28.930 1.00 53.73 336 ARG A C 1
ATOM 3120 O O . ARG A 1 404 ? 23.420 -0.638 30.126 1.00 50.96 336 ARG A O 1
ATOM 3128 N N . LEU A 1 405 ? 22.319 -0.199 28.213 1.00 51.02 337 LEU A N 1
ATOM 3129 C CA . LEU A 1 405 ? 21.520 0.832 28.871 1.00 45.50 337 LEU A CA 1
ATOM 3130 C C . LEU A 1 405 ? 20.542 0.246 29.876 1.00 53.49 337 LEU A C 1
ATOM 3131 O O . LEU A 1 405 ? 20.254 0.875 30.898 1.00 59.70 337 LEU A O 1
ATOM 3136 N N . LEU A 1 406 ? 20.006 -0.936 29.600 1.00 53.94 338 LEU A N 1
ATOM 3137 C CA . LEU A 1 406 ? 19.095 -1.574 30.537 1.00 46.30 338 LEU A CA 1
ATOM 3138 C C . LEU A 1 406 ? 19.828 -2.166 31.728 1.00 52.03 338 LEU A C 1
ATOM 3139 O O . LEU A 1 406 ? 19.192 -2.449 32.748 1.00 54.18 338 LEU A O 1
ATOM 3144 N N . GLY A 1 407 ? 21.140 -2.354 31.620 1.00 49.96 339 GLY A N 1
ATOM 3145 C CA . GLY A 1 407 ? 21.914 -2.936 32.696 1.00 41.03 339 GLY A CA 1
ATOM 3146 C C . GLY A 1 407 ? 21.919 -4.447 32.707 1.00 47.51 339 GLY A C 1
ATOM 3147 O O . GLY A 1 407 ? 21.832 -5.053 33.779 1.00 47.00 339 GLY A O 1
ATOM 3148 N N . PHE A 1 408 ? 22.021 -5.076 31.541 1.00 52.17 340 PHE A N 1
ATOM 3149 C CA . PHE A 1 408 ? 22.007 -6.534 31.455 1.00 57.26 340 PHE A CA 1
ATOM 3150 C C . PHE A 1 408 ? 23.409 -7.107 31.213 1.00 65.13 340 PHE A C 1
ATOM 3151 O O . PHE A 1 408 ? 24.333 -6.394 30.801 1.00 66.91 340 PHE A O 1
ATOM 3159 N N . LEU B 1 1 ? 24.887 -10.662 41.981 1.00 126.00 35 LEU B N 1
ATOM 3160 C CA . LEU B 1 1 ? 25.522 -11.969 42.097 1.00 127.46 35 LEU B CA 1
ATOM 3161 C C . LEU B 1 1 ? 24.498 -13.088 41.848 1.00 137.52 35 LEU B C 1
ATOM 3162 O O . LEU B 1 1 ? 24.592 -14.142 42.479 1.00 139.24 35 LEU B O 1
ATOM 3167 N N . GLN B 1 2 ? 23.523 -12.874 40.959 1.00 137.17 36 GLN B N 1
ATOM 3168 C CA . GLN B 1 2 ? 22.367 -13.768 40.900 1.00 134.36 36 GLN B CA 1
ATOM 3169 C C . GLN B 1 2 ? 22.743 -15.136 40.325 1.00 129.02 36 GLN B C 1
ATOM 3170 O O . GLN B 1 2 ? 23.598 -15.256 39.442 1.00 118.70 36 GLN B O 1
ATOM 3176 N N . LEU B 1 3 ? 22.085 -16.177 40.852 1.00 125.86 37 LEU B N 1
ATOM 3177 C CA . LEU B 1 3 ? 22.383 -17.570 40.537 1.00 117.07 37 LEU B CA 1
ATOM 3178 C C . LEU B 1 3 ? 21.235 -18.266 39.813 1.00 103.78 37 LEU B C 1
ATOM 3179 O O . LEU B 1 3 ? 21.135 -19.495 39.860 1.00 105.20 37 LEU B O 1
ATOM 3184 N N . PHE B 1 4 ? 20.365 -17.509 39.153 1.00 96.58 38 PHE B N 1
ATOM 3185 C CA . PHE B 1 4 ? 19.229 -18.100 38.459 1.00 95.63 38 PHE B CA 1
ATOM 3186 C C . PHE B 1 4 ? 19.607 -18.408 37.016 1.00 88.67 38 PHE B C 1
ATOM 3187 O O . PHE B 1 4 ? 20.013 -17.496 36.285 1.00 84.85 38 PHE B O 1
ATOM 3195 N N . PRO B 1 5 ? 19.510 -19.665 36.574 1.00 77.07 39 PRO B N 1
ATOM 3196 C CA . PRO B 1 5 ? 19.721 -19.963 35.150 1.00 81.44 39 PRO B CA 1
ATOM 3197 C C . PRO B 1 5 ? 18.800 -19.135 34.267 1.00 76.87 39 PRO B C 1
ATOM 3198 O O . PRO B 1 5 ? 17.677 -18.791 34.648 1.00 78.93 39 PRO B O 1
ATOM 3202 N N . ALA B 1 6 ? 19.291 -18.808 33.074 1.00 72.26 40 ALA B N 1
ATOM 3203 C CA . ALA B 1 6 ? 18.456 -18.120 32.094 1.00 75.89 40 ALA B CA 1
ATOM 3204 C C . ALA B 1 6 ? 17.146 -18.846 31.804 1.00 72.88 40 ALA B C 1
ATOM 3205 O O . ALA B 1 6 ? 16.115 -18.162 31.681 1.00 71.39 40 ALA B O 1
ATOM 3207 N N . PRO B 1 7 ? 17.097 -20.182 31.688 1.00 71.47 41 PRO B N 1
ATOM 3208 C CA . PRO B 1 7 ? 15.790 -20.837 31.494 1.00 72.48 41 PRO B CA 1
ATOM 3209 C C . PRO B 1 7 ? 14.803 -20.566 32.616 1.00 68.19 41 PRO B C 1
ATOM 3210 O O . PRO B 1 7 ? 13.618 -20.321 32.349 1.00 64.47 41 PRO B O 1
ATOM 3214 N N . LEU B 1 8 ? 15.260 -20.606 33.871 1.00 64.58 42 LEU B N 1
ATOM 3215 C CA . LEU B 1 8 ? 14.367 -20.341 34.993 1.00 64.45 42 LEU B CA 1
ATOM 3216 C C . LEU B 1 8 ? 13.803 -18.926 34.926 1.00 64.31 42 LEU B C 1
ATOM 3217 O O . LEU B 1 8 ? 12.589 -18.723 35.056 1.00 57.33 42 LEU B O 1
ATOM 3222 N N . LEU B 1 9 ? 14.676 -17.933 34.732 1.00 62.35 43 LEU B N 1
ATOM 3223 C CA . LEU B 1 9 ? 14.210 -16.556 34.625 1.00 58.80 43 LEU B CA 1
ATOM 3224 C C . LEU B 1 9 ? 13.248 -16.381 33.461 1.00 57.73 43 LEU B C 1
ATOM 3225 O O . LEU B 1 9 ? 12.257 -15.656 33.576 1.00 56.60 43 LEU B O 1
ATOM 3230 N N . ALA B 1 10 ? 13.524 -17.026 32.328 1.00 53.21 44 ALA B N 1
ATOM 3231 C CA . ALA B 1 10 ? 12.617 -16.910 31.192 1.00 51.66 44 ALA B CA 1
ATOM 3232 C C . ALA B 1 10 ? 11.250 -17.500 31.519 1.00 57.57 44 ALA B C 1
ATOM 3233 O O . ALA B 1 10 ? 10.213 -16.928 31.161 1.00 51.99 44 ALA B O 1
ATOM 3235 N N . GLY B 1 11 ? 11.225 -18.643 32.203 1.00 58.58 45 GLY B N 1
ATOM 3236 C CA . GLY B 1 11 ? 9.948 -19.214 32.592 1.00 52.95 45 GLY B CA 1
ATOM 3237 C C . GLY B 1 11 ? 9.182 -18.305 33.531 1.00 53.88 45 GLY B C 1
ATOM 3238 O O . GLY B 1 11 ? 7.971 -18.106 33.372 1.00 56.76 45 GLY B O 1
ATOM 3239 N N . VAL B 1 12 ? 9.882 -17.736 34.516 1.00 46.89 46 VAL B N 1
ATOM 3240 C CA . VAL B 1 12 ? 9.257 -16.792 35.441 1.00 48.53 46 VAL B CA 1
ATOM 3241 C C . VAL B 1 12 ? 8.692 -15.598 34.679 1.00 53.79 46 VAL B C 1
ATOM 3242 O O . VAL B 1 12 ? 7.551 -15.178 34.903 1.00 53.28 46 VAL B O 1
ATOM 3246 N N . THR B 1 13 ? 9.480 -15.041 33.759 1.00 45.65 47 THR B N 1
ATOM 3247 C CA . THR B 1 13 ? 9.030 -13.872 33.018 1.00 42.47 47 THR B CA 1
ATOM 3248 C C . THR B 1 13 ? 7.808 -14.196 32.176 1.00 46.17 47 THR B C 1
ATOM 3249 O O . THR B 1 13 ? 6.880 -13.387 32.084 1.00 46.39 47 THR B O 1
ATOM 3253 N N . ALA B 1 14 ? 7.789 -15.371 31.543 1.00 46.54 48 ALA B N 1
ATOM 3254 C CA . ALA B 1 14 ? 6.649 -15.713 30.699 1.00 49.79 48 ALA B CA 1
ATOM 3255 C C . ALA B 1 14 ? 5.402 -15.914 31.538 1.00 49.54 48 ALA B C 1
ATOM 3256 O O . ALA B 1 14 ? 4.321 -15.427 31.181 1.00 48.20 48 ALA B O 1
ATOM 3258 N N . THR B 1 15 ? 5.536 -16.635 32.655 1.00 48.84 49 THR B N 1
ATOM 3259 C CA . THR B 1 15 ? 4.426 -16.772 33.590 1.00 47.13 49 THR B CA 1
ATOM 3260 C C . THR B 1 15 ? 3.917 -15.408 34.027 1.00 46.48 49 THR B C 1
ATOM 3261 O O . THR B 1 15 ? 2.704 -15.184 34.110 1.00 41.23 49 THR B O 1
ATOM 3265 N N . CYS B 1 16 ? 4.834 -14.473 34.278 1.00 43.88 50 CYS B N 1
ATOM 3266 C CA . CYS B 1 16 ? 4.437 -13.155 34.752 1.00 43.08 50 CYS B CA 1
ATOM 3267 C C . CYS B 1 16 ? 3.747 -12.353 33.664 1.00 43.09 50 CYS B C 1
ATOM 3268 O O . CYS B 1 16 ? 2.791 -11.625 33.936 1.00 42.63 50 CYS B O 1
ATOM 3271 N N . VAL B 1 17 ? 4.213 -12.468 32.428 1.00 42.72 51 VAL B N 1
ATOM 3272 C CA . VAL B 1 17 ? 3.513 -11.824 31.326 1.00 43.86 51 VAL B CA 1
ATOM 3273 C C . VAL B 1 17 ? 2.103 -12.383 31.209 1.00 44.35 51 VAL B C 1
ATOM 3274 O O . VAL B 1 17 ? 1.130 -11.635 31.022 1.00 39.75 51 VAL B O 1
ATOM 3278 N N . ALA B 1 18 ? 1.976 -13.708 31.327 1.00 46.23 52 ALA B N 1
ATOM 3279 C CA . ALA B 1 18 ? 0.662 -14.344 31.308 1.00 47.75 52 ALA B CA 1
ATOM 3280 C C . ALA B 1 18 ? -0.239 -13.756 32.386 1.00 45.29 52 ALA B C 1
ATOM 3281 O O . ALA B 1 18 ? -1.390 -13.379 32.121 1.00 35.34 52 ALA B O 1
ATOM 3283 N N . LEU B 1 19 ? 0.279 -13.676 33.614 1.00 46.08 53 LEU B N 1
ATOM 3284 C CA . LEU B 1 19 ? -0.487 -13.110 34.719 1.00 41.12 53 LEU B CA 1
ATOM 3285 C C . LEU B 1 19 ? -0.840 -11.658 34.443 1.00 42.10 53 LEU B C 1
ATOM 3286 O O . LEU B 1 19 ? -1.942 -11.210 34.758 1.00 37.75 53 LEU B O 1
ATOM 3291 N N . PHE B 1 20 ? 0.089 -10.910 33.856 1.00 43.50 54 PHE B N 1
ATOM 3292 C CA . PHE B 1 20 ? -0.172 -9.526 33.497 1.00 38.10 54 PHE B CA 1
ATOM 3293 C C . PHE B 1 20 ? -1.406 -9.424 32.615 1.00 41.95 54 PHE B C 1
ATOM 3294 O O . PHE B 1 20 ? -2.357 -8.704 32.937 1.00 42.79 54 PHE B O 1
ATOM 3302 N N . VAL B 1 21 ? -1.419 -10.181 31.516 1.00 45.64 55 VAL B N 1
ATOM 3303 C CA . VAL B 1 21 ? -2.522 -10.100 30.555 1.00 43.89 55 VAL B CA 1
ATOM 3304 C C . VAL B 1 21 ? -3.831 -10.548 31.201 1.00 44.51 55 VAL B C 1
ATOM 3305 O O . VAL B 1 21 ? -4.850 -9.840 31.156 1.00 46.98 55 VAL B O 1
ATOM 3309 N N . VAL B 1 22 ? -3.819 -11.733 31.817 1.00 39.36 56 VAL B N 1
ATOM 3310 C CA . VAL B 1 22 ? -5.042 -12.285 32.390 1.00 36.99 56 VAL B CA 1
ATOM 3311 C C . VAL B 1 22 ? -5.558 -11.395 33.510 1.00 43.48 56 VAL B C 1
ATOM 3312 O O . VAL B 1 22 ? -6.768 -11.166 33.629 1.00 47.38 56 VAL B O 1
ATOM 3316 N N . GLY B 1 23 ? -4.652 -10.855 34.329 1.00 35.41 57 GLY B N 1
ATOM 3317 C CA . GLY B 1 23 ? -5.072 -10.067 35.469 1.00 40.04 57 GLY B CA 1
ATOM 3318 C C . GLY B 1 23 ? -5.617 -8.715 35.068 1.00 43.46 57 GLY B C 1
ATOM 3319 O O . GLY B 1 23 ? -6.639 -8.265 35.599 1.00 48.02 57 GLY B O 1
ATOM 3320 N N . ILE B 1 24 ? -4.953 -8.044 34.128 1.00 38.94 58 ILE B N 1
ATOM 3321 C CA . ILE B 1 24 ? -5.534 -6.818 33.608 1.00 40.72 58 ILE B CA 1
ATOM 3322 C C . ILE B 1 24 ? -6.935 -7.108 33.105 1.00 44.05 58 ILE B C 1
ATOM 3323 O O . ILE B 1 24 ? -7.913 -6.478 33.532 1.00 39.74 58 ILE B O 1
ATOM 3328 N N . ALA B 1 25 ? -7.056 -8.107 32.223 1.00 44.96 59 ALA B N 1
ATOM 3329 C CA . ALA B 1 25 ? -8.347 -8.405 31.614 1.00 40.57 59 ALA B CA 1
ATOM 3330 C C . ALA B 1 25 ? -9.407 -8.666 32.672 1.00 40.36 59 ALA B C 1
ATOM 3331 O O . ALA B 1 25 ? -10.493 -8.077 32.640 1.00 46.38 59 ALA B O 1
ATOM 3333 N N . GLY B 1 26 ? -9.088 -9.513 33.649 1.00 40.29 60 GLY B N 1
ATOM 3334 C CA . GLY B 1 26 ? -10.098 -9.945 34.599 1.00 41.23 60 GLY B CA 1
ATOM 3335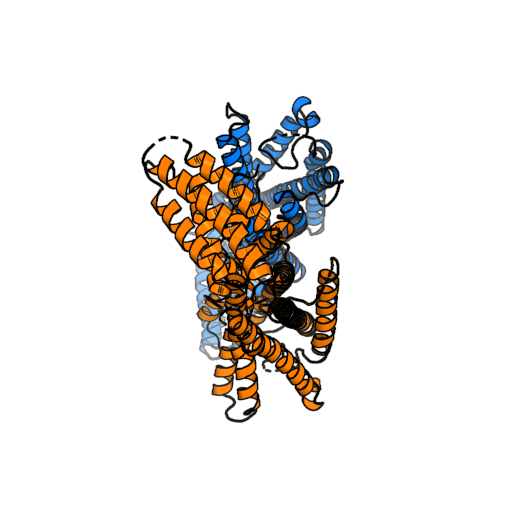 C C . GLY B 1 26 ? -10.505 -8.858 35.571 1.00 39.95 60 GLY B C 1
ATOM 3336 O O . GLY B 1 26 ? -11.689 -8.712 35.885 1.00 40.47 60 GLY B O 1
ATOM 3337 N N . ASN B 1 27 ? -9.533 -8.084 36.071 1.00 40.21 61 ASN B N 1
ATOM 3338 C CA . ASN B 1 27 ? -9.865 -7.003 36.992 1.00 41.66 61 ASN B CA 1
ATOM 3339 C C . ASN B 1 27 ? -10.628 -5.898 36.279 1.00 42.68 61 ASN B C 1
ATOM 3340 O O . ASN B 1 27 ? -11.552 -5.299 36.850 1.00 40.06 61 ASN B O 1
ATOM 3345 N N . LEU B 1 28 ? -10.259 -5.617 35.030 1.00 39.58 62 LEU B N 1
ATOM 3346 C CA . LEU B 1 28 ? -11.061 -4.714 34.225 1.00 42.00 62 LEU B CA 1
ATOM 3347 C C . LEU B 1 28 ? -12.491 -5.219 34.136 1.00 43.76 62 LEU B C 1
ATOM 3348 O O . LEU B 1 28 ? -13.446 -4.463 34.364 1.00 43.41 62 LEU B O 1
ATOM 3353 N N . LEU B 1 29 ? -12.654 -6.503 33.807 1.00 38.48 63 LEU B N 1
ATOM 3354 C CA . LEU B 1 29 ? -13.994 -7.070 33.720 1.00 42.76 63 LEU B CA 1
ATOM 3355 C C . LEU B 1 29 ? -14.765 -6.862 35.012 1.00 42.81 63 LEU B C 1
ATOM 3356 O O . LEU B 1 29 ? -15.938 -6.474 34.987 1.00 47.09 63 LEU B O 1
ATOM 3361 N N . THR B 1 30 ? -14.113 -7.092 36.151 1.00 43.09 64 THR B N 1
ATOM 3362 C CA . THR B 1 30 ? -14.801 -6.976 37.433 1.00 42.56 64 THR B CA 1
ATOM 3363 C C . THR B 1 30 ? -15.276 -5.550 37.667 1.00 44.35 64 THR B C 1
ATOM 3364 O O . THR B 1 30 ? -16.439 -5.306 38.025 1.00 49.27 64 THR B O 1
ATOM 3368 N N . MET B 1 31 ? -14.382 -4.590 37.467 1.00 39.13 65 MET B N 1
ATOM 3369 C CA . MET B 1 31 ? -14.747 -3.207 37.721 1.00 44.18 65 MET B CA 1
ATOM 3370 C C . MET B 1 31 ? -15.877 -2.759 36.800 1.00 54.97 65 MET B C 1
ATOM 3371 O O . MET B 1 31 ? -16.817 -2.074 37.235 1.00 55.15 65 MET B O 1
ATOM 3376 N N . LEU B 1 32 ? -15.810 -3.159 35.524 1.00 55.74 66 LEU B N 1
ATOM 3377 C CA . LEU B 1 32 ? -16.852 -2.806 34.565 1.00 48.73 66 LEU B CA 1
ATOM 3378 C C . LEU B 1 32 ? -18.198 -3.393 34.970 1.00 57.60 66 LEU B C 1
ATOM 3379 O O . LEU B 1 32 ? -19.227 -2.707 34.928 1.00 57.46 66 LEU B O 1
ATOM 3384 N N . VAL B 1 33 ? -18.210 -4.677 35.342 1.00 53.80 67 VAL B N 1
ATOM 3385 C CA . VAL B 1 33 ? -19.441 -5.332 35.782 1.00 50.67 67 VAL B CA 1
ATOM 3386 C C . VAL B 1 33 ? -20.058 -4.591 36.963 1.00 54.78 67 VAL B C 1
ATOM 3387 O O . VAL B 1 33 ? -21.273 -4.351 37.007 1.00 41.93 67 VAL B O 1
ATOM 3391 N N . VAL B 1 34 ? -19.234 -4.222 37.947 1.00 49.70 68 VAL B N 1
ATOM 3392 C CA . VAL B 1 34 ? -19.784 -3.523 39.106 1.00 50.24 68 VAL B CA 1
ATOM 3393 C C . VAL B 1 34 ? -20.376 -2.186 38.683 1.00 53.38 68 VAL B C 1
ATOM 3394 O O . VAL B 1 34 ? -21.496 -1.838 39.068 1.00 59.86 68 VAL B O 1
ATOM 3398 N N . SER B 1 35 ? -19.645 -1.427 37.860 1.00 60.59 69 SER B N 1
ATOM 3399 C CA . SER B 1 35 ? -20.117 -0.096 37.488 1.00 61.95 69 SER B CA 1
ATOM 3400 C C . SER B 1 35 ? -21.303 -0.131 36.527 1.00 65.63 69 SER B C 1
ATOM 3401 O O . SER B 1 35 ? -21.996 0.881 36.390 1.00 69.79 69 SER B O 1
ATOM 3404 N N . ARG B 1 36 ? -21.559 -1.261 35.871 1.00 61.52 70 ARG B N 1
ATOM 3405 C CA . ARG B 1 36 ? -22.550 -1.303 34.798 1.00 60.84 70 ARG B CA 1
ATOM 3406 C C . ARG B 1 36 ? -23.955 -1.595 35.319 1.00 64.28 70 ARG B C 1
ATOM 3407 O O . ARG B 1 36 ? -24.879 -0.809 35.096 1.00 78.20 70 ARG B O 1
ATOM 3415 N N . PHE B 1 37 ? -24.132 -2.718 36.011 1.00 68.54 71 PHE B N 1
ATOM 3416 C CA . PHE B 1 37 ? -25.452 -3.158 36.448 1.00 66.44 71 PHE B CA 1
ATOM 3417 C C . PHE B 1 37 ? -25.750 -2.647 37.852 1.00 73.02 71 PHE B C 1
ATOM 3418 O O . PHE B 1 37 ? -24.912 -2.762 38.754 1.00 66.01 71 PHE B O 1
ATOM 3426 N N . ARG B 1 38 ? -26.957 -2.101 38.034 1.00 79.56 72 ARG B N 1
ATOM 3427 C CA . ARG B 1 38 ? -27.303 -1.455 39.298 1.00 75.98 72 ARG B CA 1
ATOM 3428 C C . ARG B 1 38 ? -27.379 -2.461 40.435 1.00 71.09 72 ARG B C 1
ATOM 3429 O O . ARG B 1 38 ? -26.891 -2.197 41.540 1.00 67.66 72 ARG B O 1
ATOM 3437 N N . GLU B 1 39 ? -27.981 -3.623 40.185 1.00 73.52 73 GLU B N 1
ATOM 3438 C CA . GLU B 1 39 ? -28.229 -4.564 41.268 1.00 72.82 73 GLU B CA 1
ATOM 3439 C C . GLU B 1 39 ? -26.940 -5.154 41.816 1.00 69.50 73 GLU B C 1
ATOM 3440 O O . GLU B 1 39 ? -26.893 -5.545 42.987 1.00 76.58 73 GLU B O 1
ATOM 3446 N N . LEU B 1 40 ? -25.887 -5.214 41.006 1.00 71.26 74 LEU B N 1
ATOM 3447 C CA . LEU B 1 40 ? -24.616 -5.758 41.467 1.00 66.40 74 LEU B CA 1
ATOM 3448 C C . LEU B 1 40 ? -23.819 -4.790 42.334 1.00 61.96 74 LEU B C 1
ATOM 3449 O O . LEU B 1 40 ? -22.774 -5.181 42.859 1.00 57.17 74 LEU B O 1
ATOM 3454 N N . ARG B 1 41 ? -24.288 -3.557 42.517 1.00 57.67 75 ARG B N 1
ATOM 3455 C CA . ARG B 1 41 ? -23.539 -2.575 43.288 1.00 53.04 75 ARG B CA 1
ATOM 3456 C C . ARG B 1 41 ? -23.832 -2.678 44.785 1.00 53.37 75 ARG B C 1
ATOM 3457 O O . ARG B 1 41 ? -24.135 -1.676 45.445 1.00 46.23 75 ARG B O 1
ATOM 3465 N N . THR B 1 42 ? -23.724 -3.884 45.330 1.00 48.07 76 THR B N 1
ATOM 3466 C CA . THR B 1 42 ? -23.782 -4.090 46.766 1.00 46.94 76 THR B CA 1
ATOM 3467 C C . THR B 1 42 ? -22.471 -3.650 47.426 1.00 58.49 76 THR B C 1
ATOM 3468 O O . THR B 1 42 ? -21.412 -3.612 46.793 1.00 61.90 76 THR B O 1
ATOM 3472 N N . THR B 1 43 ? -22.555 -3.320 48.719 1.00 53.61 77 THR B N 1
ATOM 3473 C CA . THR B 1 43 ? -21.389 -2.847 49.465 1.00 59.92 77 THR B CA 1
ATOM 3474 C C . THR B 1 43 ? -20.181 -3.755 49.230 1.00 62.06 77 THR B C 1
ATOM 3475 O O . THR B 1 43 ? -19.074 -3.291 48.897 1.00 62.21 77 THR B O 1
ATOM 3479 N N . THR B 1 44 ? -20.397 -5.065 49.375 1.00 56.99 78 THR B N 1
ATOM 3480 C CA . THR B 1 44 ? -19.330 -6.038 49.169 1.00 64.28 78 THR B CA 1
ATOM 3481 C C . THR B 1 44 ? -18.710 -5.896 47.782 1.00 58.26 78 THR B C 1
ATOM 3482 O O . THR B 1 44 ? -17.478 -5.883 47.636 1.00 57.48 78 THR B O 1
ATOM 3486 N N . ASN B 1 45 ? -19.548 -5.763 46.754 1.00 53.46 79 ASN B N 1
ATOM 3487 C CA . ASN B 1 45 ? -19.025 -5.632 45.400 1.00 53.63 79 ASN B CA 1
ATOM 3488 C C . ASN B 1 45 ? -18.245 -4.335 45.214 1.00 55.67 79 ASN B C 1
ATOM 3489 O O . ASN B 1 45 ? -17.254 -4.317 44.479 1.00 57.56 79 ASN B O 1
ATOM 3494 N N . LEU B 1 46 ? -18.667 -3.234 45.854 1.00 51.72 80 LEU B N 1
ATOM 3495 C CA . LEU B 1 46 ? -17.919 -1.989 45.695 1.00 46.26 80 LEU B CA 1
ATOM 3496 C C . LEU B 1 46 ? -16.533 -2.126 46.293 1.00 48.82 80 LEU B C 1
ATOM 3497 O O . LEU B 1 46 ? -15.539 -1.643 45.725 1.00 52.81 80 LEU B O 1
ATOM 3502 N N . TYR B 1 47 ? -16.447 -2.788 47.445 1.00 49.51 81 TYR B N 1
ATOM 3503 C CA . TYR B 1 47 ? -15.140 -3.069 48.025 1.00 50.14 81 TYR B CA 1
ATOM 3504 C C . TYR B 1 47 ? -14.294 -3.925 47.086 1.00 51.34 81 TYR B C 1
ATOM 3505 O O . TYR B 1 47 ? -13.106 -3.645 46.866 1.00 50.56 81 TYR B O 1
ATOM 3514 N N . LEU B 1 48 ? -14.898 -4.979 46.526 1.00 46.68 82 LEU B N 1
ATOM 3515 C CA . LEU B 1 48 ? -14.183 -5.840 45.589 1.00 42.15 82 LEU B CA 1
ATOM 3516 C C . LEU B 1 48 ? -13.673 -5.052 44.388 1.00 50.76 82 LEU B C 1
ATOM 3517 O O . LEU B 1 48 ? -12.570 -5.302 43.891 1.00 50.74 82 LEU B O 1
ATOM 3522 N N . SER B 1 49 ? -14.474 -4.104 43.904 1.00 50.81 83 SER B N 1
ATOM 3523 C CA . SER B 1 49 ? -14.069 -3.258 42.789 1.00 41.51 83 SER B CA 1
ATOM 3524 C C . SER B 1 49 ? -12.877 -2.383 43.165 1.00 43.65 83 SER B C 1
ATOM 3525 O O . SER B 1 49 ? -11.935 -2.228 42.378 1.00 48.76 83 SER B O 1
ATOM 3528 N N . SER B 1 50 ? -12.906 -1.797 44.363 1.00 42.53 84 SER B N 1
ATOM 3529 C CA . SER B 1 50 ? -11.725 -1.107 44.878 1.00 40.79 84 SER B CA 1
ATOM 3530 C C . SER B 1 50 ? -10.490 -2.002 44.810 1.00 48.47 84 SER B C 1
ATOM 3531 O O . SER B 1 50 ? -9.412 -1.582 44.356 1.00 50.28 84 SER B O 1
ATOM 3534 N N . MET B 1 51 ? -10.634 -3.249 45.269 1.00 46.42 85 MET B N 1
ATOM 3535 C CA . MET B 1 51 ? -9.498 -4.166 45.255 1.00 47.18 85 MET B CA 1
ATOM 3536 C C . MET B 1 51 ? -9.041 -4.464 43.833 1.00 53.69 85 MET B C 1
ATOM 3537 O O . MET B 1 51 ? -7.837 -4.572 43.566 1.00 50.12 85 MET B O 1
ATOM 3542 N N . ALA B 1 52 ? -9.996 -4.629 42.916 1.00 54.16 86 ALA B N 1
ATOM 3543 C CA . ALA B 1 52 ? -9.673 -4.786 41.501 1.00 51.02 86 ALA B CA 1
ATOM 3544 C C . ALA B 1 52 ? -8.793 -3.645 41.015 1.00 49.55 86 ALA B C 1
ATOM 3545 O O . ALA B 1 52 ? -7.834 -3.852 40.253 1.00 52.20 86 ALA B O 1
ATOM 3547 N N . PHE B 1 53 ? -9.106 -2.430 41.456 1.00 41.83 87 PHE B N 1
ATOM 3548 C CA . PHE B 1 53 ? -8.301 -1.286 41.057 1.00 45.58 87 PHE B CA 1
ATOM 3549 C C . PHE B 1 53 ? -6.885 -1.383 41.620 1.00 48.00 87 PHE B C 1
ATOM 3550 O O . PHE B 1 53 ? -5.896 -1.115 40.913 1.00 46.69 87 PHE B O 1
ATOM 3558 N N . SER B 1 54 ? -6.763 -1.756 42.896 1.00 42.50 88 SER B N 1
ATOM 3559 C CA . SER B 1 54 ? -5.424 -1.898 43.469 1.00 45.12 88 SER B CA 1
ATOM 3560 C C . SER B 1 54 ? -4.618 -2.938 42.702 1.00 49.88 88 SER B C 1
ATOM 3561 O O . SER B 1 54 ? -3.414 -2.762 42.463 1.00 48.24 88 SER B O 1
ATOM 3564 N N . ASP B 1 55 ? -5.281 -4.023 42.293 1.00 50.76 89 ASP B N 1
ATOM 3565 C CA . ASP B 1 55 ? -4.629 -5.066 41.506 1.00 46.60 89 ASP B CA 1
ATOM 3566 C C . ASP B 1 55 ? -4.131 -4.522 40.172 1.00 46.89 89 ASP B C 1
ATOM 3567 O O . ASP B 1 55 ? -3.012 -4.835 39.736 1.00 48.56 89 ASP B O 1
ATOM 3572 N N . LEU B 1 56 ? -4.956 -3.726 39.495 1.00 39.33 90 LEU B N 1
ATOM 3573 C CA . LEU B 1 56 ? -4.486 -3.103 38.264 1.00 40.73 90 LEU B CA 1
ATOM 3574 C C . LEU B 1 56 ? -3.224 -2.287 38.518 1.00 43.12 90 LEU B C 1
ATOM 3575 O O . LEU B 1 56 ? -2.268 -2.323 37.727 1.00 48.61 90 LEU B O 1
ATOM 3580 N N . LEU B 1 57 ? -3.193 -1.561 39.632 1.00 36.84 91 LEU B N 1
ATOM 3581 C CA . LEU B 1 57 ? -2.006 -0.767 39.928 1.00 40.45 91 LEU B CA 1
ATOM 3582 C C . LEU B 1 57 ? -0.785 -1.658 40.110 1.00 44.59 91 LEU B C 1
ATOM 3583 O O . LEU B 1 57 ? 0.312 -1.357 39.614 1.00 54.36 91 LEU B O 1
ATOM 3588 N N . ILE B 1 58 ? -0.963 -2.768 40.817 1.00 39.60 92 ILE B N 1
ATOM 3589 C CA . ILE B 1 58 ? 0.130 -3.722 40.990 1.00 49.96 92 ILE B CA 1
ATOM 3590 C C . ILE B 1 58 ? 0.644 -4.211 39.633 1.00 48.22 92 ILE B C 1
ATOM 3591 O O . ILE B 1 58 ? 1.862 -4.364 39.408 1.00 40.46 92 ILE B O 1
ATOM 3596 N N . PHE B 1 59 ? -0.272 -4.450 38.700 1.00 40.75 93 PHE B N 1
ATOM 3597 C CA . PHE B 1 59 ? 0.181 -4.904 37.396 1.00 39.19 93 PHE B CA 1
ATOM 3598 C C . PHE B 1 59 ? 0.988 -3.837 36.688 1.00 43.97 93 PHE B C 1
ATOM 3599 O O . PHE B 1 59 ? 1.933 -4.162 35.962 1.00 48.21 93 PHE B O 1
ATOM 3607 N N . LEU B 1 60 ? 0.661 -2.560 36.902 1.00 49.42 94 LEU B N 1
ATOM 3608 C CA . LEU B 1 60 ? 1.536 -1.531 36.342 1.00 48.55 94 LEU B CA 1
ATOM 3609 C C . LEU B 1 60 ? 2.912 -1.569 37.003 1.00 52.57 94 LEU B C 1
ATOM 3610 O O . LEU B 1 60 ? 3.924 -1.248 36.369 1.00 58.98 94 LEU B O 1
ATOM 3615 N N . CYS B 1 61 ? 2.973 -1.981 38.273 1.00 47.49 95 CYS B N 1
ATOM 3616 C CA . CYS B 1 61 ? 4.285 -2.183 38.893 1.00 54.58 95 CYS B CA 1
ATOM 3617 C C . CYS B 1 61 ? 5.093 -3.281 38.201 1.00 54.97 95 CYS B C 1
ATOM 3618 O O . CYS B 1 61 ? 6.331 -3.215 38.174 1.00 51.60 95 CYS B O 1
ATOM 3621 N N . MET B 1 62 ? 4.422 -4.301 37.667 1.00 45.14 96 MET B N 1
ATOM 3622 C CA . MET B 1 62 ? 5.153 -5.473 37.174 1.00 46.20 96 MET B CA 1
ATOM 3623 C C . MET B 1 62 ? 6.303 -5.179 36.197 1.00 45.22 96 MET B C 1
ATOM 3624 O O . MET B 1 62 ? 7.361 -5.824 36.330 1.00 42.74 96 MET B O 1
ATOM 3629 N N . PRO B 1 63 ? 6.177 -4.291 35.199 1.00 50.74 97 PRO B N 1
ATOM 3630 C CA . PRO B 1 63 ? 7.272 -4.179 34.208 1.00 45.50 97 PRO B CA 1
ATOM 3631 C C . PRO B 1 63 ? 8.617 -3.795 34.813 1.00 46.52 97 PRO B C 1
ATOM 3632 O O . PRO B 1 63 ? 9.657 -4.360 34.434 1.00 47.01 97 PRO B O 1
ATOM 3636 N N . LEU B 1 64 ? 8.633 -2.859 35.761 1.00 45.12 98 LEU B N 1
ATOM 3637 C CA . LEU B 1 64 ? 9.898 -2.508 36.395 1.00 41.56 98 LEU B CA 1
ATOM 3638 C C . LEU B 1 64 ? 10.419 -3.640 37.270 1.00 48.16 98 LEU B C 1
ATOM 3639 O O . LEU B 1 64 ? 11.637 -3.821 37.359 1.00 51.74 98 LEU B O 1
ATOM 3644 N N . ASP B 1 65 ? 9.532 -4.411 37.920 1.00 41.39 99 ASP B N 1
ATOM 3645 C CA . ASP B 1 65 ? 9.980 -5.645 38.569 1.00 44.46 99 ASP B CA 1
ATOM 3646 C C . ASP B 1 65 ? 10.700 -6.572 37.606 1.00 43.55 99 ASP B C 1
ATOM 3647 O O . ASP B 1 65 ? 11.763 -7.097 37.933 1.00 42.74 99 ASP B O 1
ATOM 3652 N N . LEU B 1 66 ? 10.132 -6.814 36.429 1.00 41.93 100 LEU B N 1
ATOM 3653 C CA . LEU B 1 66 ? 10.808 -7.709 35.497 1.00 47.76 100 LEU B CA 1
ATOM 3654 C C . LEU B 1 66 ? 12.165 -7.144 35.080 1.00 55.44 100 LEU B C 1
ATOM 3655 O O . LEU B 1 66 ? 13.169 -7.877 35.016 1.00 50.55 100 LEU B O 1
ATOM 3660 N N . VAL B 1 67 ? 12.214 -5.835 34.810 1.00 53.79 101 VAL B N 1
ATOM 3661 C CA . VAL B 1 67 ? 13.484 -5.191 34.484 1.00 53.24 101 VAL B CA 1
ATOM 3662 C C . VAL B 1 67 ? 14.503 -5.451 35.585 1.00 58.51 101 VAL B C 1
ATOM 3663 O O . VAL B 1 67 ? 15.592 -5.985 35.337 1.00 54.15 101 VAL B O 1
ATOM 3667 N N . ARG B 1 68 ? 14.152 -5.089 36.826 1.00 56.95 102 ARG B N 1
ATOM 3668 C CA . ARG B 1 68 ? 15.046 -5.296 37.963 1.00 58.20 102 ARG B CA 1
ATOM 3669 C C . ARG B 1 68 ? 15.430 -6.757 38.109 1.00 55.93 102 ARG B C 1
ATOM 3670 O O . ARG B 1 68 ? 16.545 -7.076 38.534 1.00 63.57 102 ARG B O 1
ATOM 3678 N N . LEU B 1 69 ? 14.518 -7.654 37.760 1.00 56.28 103 LEU B N 1
ATOM 3679 C CA . LEU B 1 69 ? 14.801 -9.075 37.846 1.00 50.38 103 LEU B CA 1
ATOM 3680 C C . LEU B 1 69 ? 15.934 -9.448 36.917 1.00 52.09 103 LEU B C 1
ATOM 3681 O O . LEU B 1 69 ? 16.780 -10.277 37.262 1.00 62.02 103 LEU B O 1
ATOM 3686 N N . TRP B 1 70 ? 15.975 -8.840 35.735 1.00 58.26 104 TRP B N 1
ATOM 3687 C CA . TRP B 1 70 ? 16.996 -9.222 34.769 1.00 59.27 104 TRP B CA 1
ATOM 3688 C C . TRP B 1 70 ? 18.278 -8.405 34.870 1.00 56.61 104 TRP B C 1
ATOM 3689 O O . TRP B 1 70 ? 19.251 -8.727 34.180 1.00 54.24 104 TRP B O 1
ATOM 3700 N N . GLN B 1 71 ? 18.319 -7.376 35.708 1.00 52.49 105 GLN B N 1
ATOM 3701 C CA . GLN B 1 71 ? 19.478 -6.495 35.750 1.00 51.10 105 GLN B CA 1
ATOM 3702 C C . GLN B 1 71 ? 20.642 -7.150 36.470 1.00 69.82 105 GLN B C 1
ATOM 3703 O O . GLN B 1 71 ? 20.478 -7.702 37.563 1.00 82.39 105 GLN B O 1
ATOM 3709 N N . TYR B 1 72 ? 21.821 -7.077 35.853 1.00 77.59 106 TYR B N 1
ATOM 3710 C CA . TYR B 1 72 ? 23.068 -7.351 36.555 1.00 73.22 106 TYR B CA 1
ATOM 3711 C C . TYR B 1 72 ? 23.529 -6.120 37.318 1.00 77.67 106 TYR B C 1
ATOM 3712 O O . TYR B 1 72 ? 23.949 -6.218 38.476 1.00 91.77 106 TYR B O 1
ATOM 3721 N N . ARG B 1 73 ? 23.433 -4.960 36.685 1.00 73.14 107 ARG B N 1
ATOM 3722 C CA . ARG B 1 73 ? 23.926 -3.697 37.228 1.00 76.87 107 ARG B CA 1
ATOM 3723 C C . ARG B 1 73 ? 22.776 -2.704 37.294 1.00 75.12 107 ARG B C 1
ATOM 3724 O O . ARG B 1 73 ? 22.301 -2.236 36.226 1.00 79.52 107 ARG B O 1
ATOM 3732 N N . PRO B 1 74 ? 22.300 -2.332 38.470 1.00 68.25 108 PRO B N 1
ATOM 3733 C CA . PRO B 1 74 ? 21.191 -1.382 38.559 1.00 71.63 108 PRO B CA 1
ATOM 3734 C C . PRO B 1 74 ? 21.586 0.033 38.165 1.00 63.69 108 PRO B C 1
ATOM 3735 O O . PRO B 1 74 ? 22.740 0.434 38.242 1.00 60.69 108 PRO B O 1
ATOM 3739 N N . TRP B 1 75 ? 20.573 0.790 37.758 1.00 62.41 109 TRP B N 1
ATOM 3740 C CA . TRP B 1 75 ? 20.736 2.153 37.280 1.00 64.55 109 TRP B CA 1
ATOM 3741 C C . TRP B 1 75 ? 21.190 3.077 38.407 1.00 69.90 109 TRP B C 1
ATOM 3742 O O . TRP B 1 75 ? 21.101 2.744 39.590 1.00 67.18 109 TRP B O 1
ATOM 3753 N N . ASN B 1 76 ? 21.680 4.261 38.017 1.00 80.50 110 ASN B N 1
ATOM 3754 C CA . ASN B 1 76 ? 22.099 5.263 38.994 1.00 68.31 110 ASN B CA 1
ATOM 3755 C C . ASN B 1 76 ? 20.894 5.865 39.706 1.00 71.68 110 ASN B C 1
ATOM 3756 O O . ASN B 1 76 ? 20.891 6.018 40.934 1.00 75.22 110 ASN B O 1
ATOM 3761 N N . PHE B 1 77 ? 19.853 6.200 38.949 1.00 67.63 111 PHE B N 1
ATOM 3762 C CA . PHE B 1 77 ? 18.592 6.658 39.515 1.00 61.96 111 PHE B CA 1
ATOM 3763 C C . PHE B 1 77 ? 17.787 5.530 40.156 1.00 66.23 111 PHE B C 1
ATOM 3764 O O . PHE B 1 77 ? 16.747 5.806 40.777 1.00 60.50 111 PHE B O 1
ATOM 3772 N N . GLY B 1 78 ? 18.268 4.286 40.049 1.00 64.32 112 GLY B N 1
ATOM 3773 C CA . GLY B 1 78 ? 17.486 3.141 40.493 1.00 63.08 112 GLY B CA 1
ATOM 3774 C C . GLY B 1 78 ? 17.000 3.258 41.923 1.00 61.52 112 GLY B C 1
ATOM 3775 O O . GLY B 1 78 ? 15.861 2.893 42.235 1.00 60.90 112 GLY B O 1
ATOM 3776 N N . ASP B 1 79 ? 17.853 3.780 42.808 1.00 61.25 113 ASP B N 1
ATOM 3777 C CA . ASP B 1 79 ? 17.474 4.006 44.195 1.00 60.73 113 ASP B CA 1
ATOM 3778 C C . ASP B 1 79 ? 16.083 4.623 44.292 1.00 53.51 113 ASP B C 1
ATOM 3779 O O . ASP B 1 79 ? 15.171 4.045 44.901 1.00 53.01 113 ASP B O 1
ATOM 3784 N N . LEU B 1 80 ? 15.893 5.769 43.631 1.00 50.87 114 LEU B N 1
ATOM 3785 C CA . LEU B 1 80 ? 14.596 6.435 43.679 1.00 53.31 114 LEU B CA 1
ATOM 3786 C C . LEU B 1 80 ? 13.490 5.491 43.233 1.00 49.99 114 LEU B C 1
ATOM 3787 O O . LEU B 1 80 ? 12.496 5.302 43.948 1.00 54.24 114 LEU B O 1
ATOM 3792 N N . LEU B 1 81 ? 13.669 4.866 42.062 1.00 51.84 115 LEU B N 1
ATOM 3793 C CA . LEU B 1 81 ? 12.714 3.881 41.570 1.00 48.96 115 LEU B CA 1
ATOM 3794 C C . LEU B 1 81 ? 12.333 2.932 42.687 1.00 48.92 115 LEU B C 1
ATOM 3795 O O . LEU B 1 81 ? 11.160 2.844 43.075 1.00 54.64 115 LEU B O 1
ATOM 3800 N N . CYS B 1 82 ? 13.348 2.286 43.271 1.00 52.92 116 CYS B N 1
ATOM 3801 C CA . CYS B 1 82 ? 13.170 1.377 44.390 1.00 50.07 116 CYS B CA 1
ATOM 3802 C C . CYS B 1 82 ? 12.199 2.008 45.367 1.00 48.11 116 CYS B C 1
ATOM 3803 O O . CYS B 1 82 ? 11.043 1.569 45.459 1.00 55.63 116 CYS B O 1
ATOM 3806 N N . LYS B 1 83 ? 12.631 3.102 46.001 1.00 45.22 117 LYS B N 1
ATOM 3807 C CA . LYS B 1 83 ? 11.789 3.767 46.982 1.00 47.61 117 LYS B CA 1
ATOM 3808 C C . LYS B 1 83 ? 10.375 3.891 46.451 1.00 48.30 117 LYS B C 1
ATOM 3809 O O . LYS B 1 83 ? 9.452 3.211 46.926 1.00 58.21 117 LYS B O 1
ATOM 3815 N N . LEU B 1 84 ? 10.229 4.641 45.359 1.00 43.98 118 LEU B N 1
ATOM 3816 C CA . LEU B 1 84 ? 8.901 4.970 44.877 1.00 44.58 118 LEU B CA 1
ATOM 3817 C C . LEU B 1 84 ? 8.087 3.705 44.685 1.00 48.08 118 LEU B C 1
ATOM 3818 O O . LEU B 1 84 ? 7.034 3.522 45.313 1.00 56.26 118 LEU B O 1
ATOM 3823 N N . PHE B 1 85 ? 8.625 2.759 43.923 1.00 44.48 119 PHE B N 1
ATOM 3824 C CA . PHE B 1 85 ? 7.765 1.660 43.523 1.00 50.53 119 PHE B CA 1
ATOM 3825 C C . PHE B 1 85 ? 7.542 0.691 44.664 1.00 50.81 119 PHE B C 1
ATOM 3826 O O . PHE B 1 85 ? 6.436 0.146 44.799 1.00 46.48 119 PHE B O 1
ATOM 3834 N N . GLN B 1 86 ? 8.529 0.539 45.547 1.00 49.37 120 GLN B N 1
ATOM 3835 C CA . GLN B 1 86 ? 8.270 -0.270 46.725 1.00 56.67 120 GLN B CA 1
ATOM 3836 C C . GLN B 1 86 ? 7.104 0.333 47.490 1.00 51.81 120 GLN B C 1
ATOM 3837 O O . GLN B 1 86 ? 6.114 -0.351 47.790 1.00 45.67 120 GLN B O 1
ATOM 3843 N N . PHE B 1 87 ? 7.158 1.656 47.688 1.00 51.32 121 PHE B N 1
ATOM 3844 C CA . PHE B 1 87 ? 6.047 2.368 48.293 1.00 52.91 121 PHE B CA 1
ATOM 3845 C C . PHE B 1 87 ? 4.760 2.022 47.569 1.00 50.41 121 PHE B C 1
ATOM 3846 O O . PHE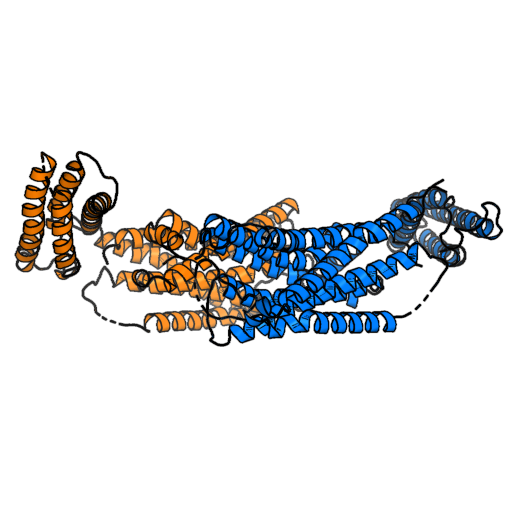 B 1 87 ? 3.812 1.496 48.171 1.00 47.98 121 PHE B O 1
ATOM 3854 N N . VAL B 1 88 ? 4.753 2.211 46.246 1.00 47.56 122 VAL B N 1
ATOM 3855 C CA . VAL B 1 88 ? 3.554 1.909 45.477 1.00 47.52 122 VAL B CA 1
ATOM 3856 C C . VAL B 1 88 ? 3.073 0.513 45.827 1.00 44.55 122 VAL B C 1
ATOM 3857 O O . VAL B 1 88 ? 1.988 0.337 46.396 1.00 50.21 122 VAL B O 1
ATOM 3861 N N . SER B 1 89 ? 3.926 -0.489 45.601 1.00 44.92 123 SER B N 1
ATOM 3862 C CA . SER B 1 89 ? 3.452 -1.855 45.764 1.00 46.87 123 SER B CA 1
ATOM 3863 C C . SER B 1 89 ? 2.849 -2.019 47.144 1.00 45.14 123 SER B C 1
ATOM 3864 O O . SER B 1 89 ? 1.684 -2.414 47.290 1.00 47.94 123 SER B O 1
ATOM 3867 N N . GLU B 1 90 ? 3.578 -1.570 48.162 1.00 48.52 124 GLU B N 1
ATOM 3868 C CA . GLU B 1 90 ? 3.147 -1.893 49.509 1.00 51.43 124 GLU B CA 1
ATOM 3869 C C . GLU B 1 90 ? 1.895 -1.105 49.872 1.00 50.79 124 GLU B C 1
ATOM 3870 O O . GLU B 1 90 ? 0.973 -1.659 50.487 1.00 47.00 124 GLU B O 1
ATOM 3876 N N . SER B 1 91 ? 1.801 0.149 49.403 1.00 48.24 125 SER B N 1
ATOM 3877 C CA . SER B 1 91 ? 0.564 0.909 49.543 1.00 39.96 125 SER B CA 1
ATOM 3878 C C . SER B 1 91 ? -0.613 0.075 49.071 1.00 44.32 125 SER B C 1
ATOM 3879 O O . SER B 1 91 ? -1.543 -0.208 49.840 1.00 50.97 125 SER B O 1
ATOM 3882 N N . CYS B 1 92 ? -0.536 -0.406 47.826 1.00 45.61 126 CYS B N 1
ATOM 3883 C CA . CYS B 1 92 ? -1.607 -1.238 47.293 1.00 48.07 126 CYS B CA 1
ATOM 3884 C C . CYS B 1 92 ? -1.897 -2.401 48.226 1.00 48.24 126 CYS B C 1
ATOM 3885 O O . CYS B 1 92 ? -3.046 -2.602 48.643 1.00 51.10 126 CYS B O 1
ATOM 3888 N N . THR B 1 93 ? -0.852 -3.137 48.619 1.00 40.78 127 THR B N 1
ATOM 3889 C CA . THR B 1 93 ? -1.061 -4.270 49.513 1.00 54.52 127 THR B CA 1
ATOM 3890 C C . THR B 1 93 ? -1.844 -3.828 50.740 1.00 55.47 127 THR B C 1
ATOM 3891 O O . THR B 1 93 ? -2.926 -4.361 51.035 1.00 46.29 127 THR B O 1
ATOM 3895 N N . TYR B 1 94 ? -1.355 -2.780 51.410 1.00 53.89 128 TYR B N 1
ATOM 3896 C CA . TYR B 1 94 ? -2.032 -2.310 52.609 1.00 52.40 128 TYR B CA 1
ATOM 3897 C C . TYR B 1 94 ? -3.479 -1.972 52.294 1.00 54.00 128 TYR B C 1
ATOM 3898 O O . TYR B 1 94 ? -4.400 -2.486 52.946 1.00 55.17 128 TYR B O 1
ATOM 3907 N N . ALA B 1 95 ? -3.702 -1.197 51.224 1.00 44.55 129 ALA B N 1
ATOM 3908 C CA . ALA B 1 95 ? -5.065 -0.821 50.868 1.00 40.29 129 ALA B CA 1
ATOM 3909 C C . ALA B 1 95 ? -5.940 -2.054 50.718 1.00 45.98 129 ALA B C 1
ATOM 3910 O O . ALA B 1 95 ? -7.013 -2.150 51.336 1.00 47.25 129 ALA B O 1
ATOM 3912 N N . LYS B 1 96 ? -5.459 -3.050 49.967 1.00 46.57 130 LYS B N 1
ATOM 3913 C CA . LYS B 1 96 ? -6.284 -4.232 49.749 1.00 51.56 130 LYS B CA 1
ATOM 3914 C C . LYS B 1 96 ? -6.620 -4.876 51.081 1.00 47.33 130 LYS B C 1
ATOM 3915 O O . LYS B 1 96 ? -7.790 -5.163 51.370 1.00 47.32 130 LYS B O 1
ATOM 3921 N N . VAL B 1 97 ? -5.605 -5.017 51.939 1.00 45.14 131 VAL B N 1
ATOM 3922 C CA . VAL B 1 97 ? -5.806 -5.572 53.274 1.00 52.74 131 VAL B CA 1
ATOM 3923 C C . VAL B 1 97 ? -6.952 -4.853 53.963 1.00 52.40 131 VAL B C 1
ATOM 3924 O O . VAL B 1 97 ? -7.959 -5.463 54.351 1.00 49.96 131 VAL B O 1
ATOM 3928 N N . LEU B 1 98 ? -6.838 -3.526 54.055 1.00 49.88 132 LEU B N 1
ATOM 3929 C CA . LEU B 1 98 ? -7.855 -2.765 54.768 1.00 61.60 132 LEU B CA 1
ATOM 3930 C C . LEU B 1 98 ? -9.221 -2.944 54.114 1.00 56.92 132 LEU B C 1
ATOM 3931 O O . LEU B 1 98 ? -10.228 -3.146 54.810 1.00 48.16 132 LEU B O 1
ATOM 3936 N N . THR B 1 99 ? -9.261 -2.949 52.775 1.00 47.91 133 THR B N 1
ATOM 3937 C CA . THR B 1 99 ? -10.529 -3.164 52.093 1.00 48.31 133 THR B CA 1
ATOM 3938 C C . THR B 1 99 ? -11.149 -4.475 52.532 1.00 46.09 133 THR B C 1
ATOM 3939 O O . THR B 1 99 ? -12.312 -4.512 52.953 1.00 49.82 133 THR B O 1
ATOM 3943 N N . ILE B 1 100 ? -10.354 -5.548 52.520 1.00 44.19 134 ILE B N 1
ATOM 3944 C CA . ILE B 1 100 ? -10.835 -6.830 53.021 1.00 47.78 134 ILE B CA 1
ATOM 3945 C C . ILE B 1 100 ? -11.429 -6.647 54.404 1.00 50.39 134 ILE B C 1
ATOM 3946 O O . ILE B 1 100 ? -12.605 -6.955 54.644 1.00 54.59 134 ILE B O 1
ATOM 3951 N N . THR B 1 101 ? -10.646 -6.049 55.307 1.00 52.83 135 THR B N 1
ATOM 3952 C CA . THR B 1 101 ? -11.116 -5.808 56.663 1.00 46.83 135 THR B CA 1
ATOM 3953 C C . THR B 1 101 ? -12.447 -5.078 56.640 1.00 49.12 135 THR B C 1
ATOM 3954 O O . THR B 1 101 ? -13.456 -5.583 57.151 1.00 53.26 135 THR B O 1
ATOM 3958 N N . ALA B 1 102 ? -12.478 -3.913 55.985 1.00 43.90 136 ALA B N 1
ATOM 3959 C CA . ALA B 1 102 ? -13.713 -3.144 55.949 1.00 41.93 136 ALA B CA 1
ATOM 3960 C C . ALA B 1 102 ? -14.847 -4.038 55.504 1.00 48.17 136 ALA B C 1
ATOM 3961 O O . ALA B 1 102 ? -15.814 -4.259 56.244 1.00 56.00 136 ALA B O 1
ATOM 3963 N N . LEU B 1 103 ? -14.658 -4.668 54.344 1.00 48.95 137 LEU B N 1
ATOM 3964 C CA . LEU B 1 103 ? -15.591 -5.626 53.775 1.00 55.59 137 LEU B CA 1
ATOM 3965 C C . LEU B 1 103 ? -16.082 -6.602 54.832 1.00 52.62 137 LEU B C 1
ATOM 3966 O O . LEU B 1 103 ? -17.274 -6.659 55.156 1.00 51.67 137 LEU B O 1
ATOM 3971 N N . SER B 1 104 ? -15.143 -7.347 55.409 1.00 58.07 138 SER B N 1
ATOM 3972 C CA . SER B 1 104 ? -15.514 -8.379 56.362 1.00 63.89 138 SER B CA 1
ATOM 3973 C C . SER B 1 104 ? -16.278 -7.769 57.527 1.00 65.81 138 SER B C 1
ATOM 3974 O O . SER B 1 104 ? -17.371 -8.236 57.879 1.00 64.89 138 SER B O 1
ATOM 3977 N N . VAL B 1 105 ? -15.762 -6.662 58.072 1.00 63.08 139 VAL B N 1
ATOM 3978 C CA . VAL B 1 105 ? -16.449 -6.005 59.179 1.00 63.03 139 VAL B CA 1
ATOM 3979 C C . VAL B 1 105 ? -17.884 -5.697 58.788 1.00 61.57 139 VAL B C 1
ATOM 3980 O O . VAL B 1 105 ? -18.832 -6.032 59.508 1.00 73.94 139 VAL B O 1
ATOM 3984 N N . GLU B 1 106 ? -18.069 -5.130 57.602 1.00 54.82 140 GLU B N 1
ATOM 3985 C CA . GLU B 1 106 ? -19.381 -4.647 57.214 1.00 61.83 140 GLU B CA 1
ATOM 3986 C C . GLU B 1 106 ? -20.264 -5.757 56.664 1.00 64.32 140 GLU B C 1
ATOM 3987 O O . GLU B 1 106 ? -21.444 -5.517 56.399 1.00 76.47 140 GLU B O 1
ATOM 3993 N N . ARG B 1 107 ? -19.729 -6.970 56.517 1.00 71.50 141 ARG B N 1
ATOM 3994 C CA . ARG B 1 107 ? -20.582 -8.142 56.377 1.00 64.05 141 ARG B CA 1
ATOM 3995 C C . ARG B 1 107 ? -20.898 -8.738 57.729 1.00 66.91 141 ARG B C 1
ATOM 3996 O O . ARG B 1 107 ? -21.988 -9.286 57.927 1.00 69.76 141 ARG B O 1
ATOM 4004 N N . TYR B 1 108 ? -19.960 -8.608 58.665 1.00 74.85 142 TYR B N 1
ATOM 4005 C CA . TYR B 1 108 ? -20.119 -9.195 59.988 1.00 76.05 142 TYR B CA 1
ATOM 4006 C C . TYR B 1 108 ? -21.326 -8.603 60.708 1.00 74.71 142 TYR B C 1
ATOM 4007 O O . TYR B 1 108 ? -22.283 -9.317 61.035 1.00 74.04 142 TYR B O 1
ATOM 4016 N N . PHE B 1 109 ? -21.314 -7.284 60.943 1.00 70.90 143 PHE B N 1
ATOM 4017 C CA . PHE B 1 109 ? -22.507 -6.646 61.481 1.00 72.89 143 PHE B CA 1
ATOM 4018 C C . PHE B 1 109 ? -23.721 -6.867 60.597 1.00 69.99 143 PHE B C 1
ATOM 4019 O O . PHE B 1 109 ? -24.848 -6.774 61.085 1.00 84.62 143 PHE B O 1
ATOM 4027 N N . ALA B 1 110 ? -23.528 -7.161 59.313 1.00 74.44 144 ALA B N 1
ATOM 4028 C CA . ALA B 1 110 ? -24.686 -7.371 58.456 1.00 71.42 144 ALA B CA 1
ATOM 4029 C C . ALA B 1 110 ? -25.403 -8.683 58.757 1.00 70.47 144 ALA B C 1
ATOM 4030 O O . ALA B 1 110 ? -26.582 -8.815 58.416 1.00 78.40 144 ALA B O 1
ATOM 4032 N N . ILE B 1 111 ? -24.738 -9.642 59.403 1.00 81.28 145 ILE B N 1
ATOM 4033 C CA . ILE B 1 111 ? -25.373 -10.922 59.713 1.00 81.51 145 ILE B CA 1
ATOM 4034 C C . ILE B 1 111 ? -25.569 -11.110 61.206 1.00 85.58 145 ILE B C 1
ATOM 4035 O O . ILE B 1 111 ? -26.665 -11.452 61.663 1.00 90.27 145 ILE B O 1
ATOM 4040 N N . CYS B 1 112 ? -24.497 -10.946 61.975 1.00 86.49 146 CYS B N 1
ATOM 4041 C CA . CYS B 1 112 ? -24.610 -11.227 63.398 1.00 96.77 146 CYS B CA 1
ATOM 4042 C C . CYS B 1 112 ? -25.502 -10.211 64.098 1.00 99.05 146 CYS B C 1
ATOM 4043 O O . CYS B 1 112 ? -26.174 -10.555 65.079 1.00 102.72 146 CYS B O 1
ATOM 4046 N N . PHE B 1 113 ? -25.553 -8.972 63.602 1.00 87.98 147 PHE B N 1
ATOM 4047 C CA . PHE B 1 113 ? -26.421 -7.937 64.157 1.00 84.00 147 PHE B CA 1
ATOM 4048 C C . PHE B 1 113 ? -27.341 -7.442 63.045 1.00 87.30 147 PHE B C 1
ATOM 4049 O O . PHE B 1 113 ? -27.200 -6.300 62.585 1.00 88.06 147 PHE B O 1
ATOM 4057 N N . PRO B 1 114 ? -28.297 -8.262 62.591 1.00 86.52 148 PRO B N 1
ATOM 4058 C CA . PRO B 1 114 ? -29.184 -7.803 61.508 1.00 84.82 148 PRO B CA 1
ATOM 4059 C C . PRO B 1 114 ? -29.973 -6.563 61.877 1.00 97.06 148 PRO B C 1
ATOM 4060 O O . PRO B 1 114 ? -30.487 -5.876 60.983 1.00 93.70 148 PRO B O 1
ATOM 4064 N N . LEU B 1 115 ? -30.052 -6.238 63.169 1.00 105.40 149 LEU B N 1
ATOM 4065 C CA . LEU B 1 115 ? -31.009 -5.250 63.641 1.00 102.48 149 LEU B CA 1
ATOM 4066 C C . LEU B 1 115 ? -30.431 -3.848 63.497 1.00 107.40 149 LEU B C 1
ATOM 4067 O O . LEU B 1 115 ? -31.163 -2.888 63.236 1.00 109.92 149 LEU B O 1
ATOM 4072 N N . ARG B 1 116 ? -29.114 -3.735 63.631 1.00 106.20 150 ARG B N 1
ATOM 4073 C CA . ARG B 1 116 ? -28.385 -2.507 63.352 1.00 111.57 150 ARG B CA 1
ATOM 4074 C C . ARG B 1 116 ? -28.796 -1.798 62.076 1.00 114.90 150 ARG B C 1
ATOM 4075 O O . ARG B 1 116 ? -28.908 -2.404 61.002 1.00 119.17 150 ARG B O 1
ATOM 4083 N N . ALA B 1 117 ? -28.972 -0.489 62.201 1.00 110.13 151 ALA B N 1
ATOM 4084 C CA . ALA B 1 117 ? -29.175 0.362 61.051 1.00 112.46 151 ALA B CA 1
ATOM 4085 C C . ALA B 1 117 ? -27.835 0.659 60.403 1.00 115.10 151 ALA B C 1
ATOM 4086 O O . ALA B 1 117 ? -27.356 -0.121 59.587 1.00 111.35 151 ALA B O 1
ATOM 4088 N N . THR B 1 122 ? -27.300 4.391 53.302 1.00 120.04 156 THR B N 1
ATOM 4089 C CA . THR B 1 122 ? -26.191 5.331 53.158 1.00 125.33 156 THR B CA 1
ATOM 4090 C C . THR B 1 122 ? -25.408 5.115 51.868 1.00 127.12 156 THR B C 1
ATOM 4091 O O . THR B 1 122 ? -24.928 4.012 51.602 1.00 124.32 156 THR B O 1
ATOM 4095 N N . LYS B 1 123 ? -25.274 6.175 51.078 1.00 122.78 157 LYS B N 1
ATOM 4096 C CA . LYS B 1 123 ? -24.411 6.185 49.908 1.00 115.66 157 LYS B CA 1
ATOM 4097 C C . LYS B 1 123 ? -23.418 7.332 50.025 1.00 108.70 157 LYS B C 1
ATOM 4098 O O . LYS B 1 123 ? -23.751 8.403 50.542 1.00 107.67 157 LYS B O 1
ATOM 4104 N N . GLY B 1 124 ? -22.199 7.100 49.547 1.00 99.94 158 GLY B N 1
ATOM 4105 C CA . GLY B 1 124 ? -21.076 7.916 49.914 1.00 90.69 158 GLY B CA 1
ATOM 4106 C C . GLY B 1 124 ? -20.343 7.417 51.137 1.00 89.22 158 GLY B C 1
ATOM 4107 O O . GLY B 1 124 ? -19.149 7.690 51.279 1.00 81.44 158 GLY B O 1
ATOM 4108 N N . ARG B 1 125 ? -21.033 6.694 52.025 1.00 95.56 159 ARG B N 1
ATOM 4109 C CA . ARG B 1 125 ? -20.354 5.994 53.110 1.00 94.21 159 ARG B CA 1
ATOM 4110 C C . ARG B 1 125 ? -19.253 5.103 52.565 1.00 84.38 159 ARG B C 1
ATOM 4111 O O . ARG B 1 125 ? -18.129 5.081 53.085 1.00 75.46 159 ARG B O 1
ATOM 4119 N N . VAL B 1 126 ? -19.561 4.372 51.499 1.00 87.25 160 VAL B N 1
ATOM 4120 C CA . VAL B 1 126 ? -18.620 3.404 50.961 1.00 82.45 160 VAL B CA 1
ATOM 4121 C C . VAL B 1 126 ? -17.454 4.132 50.297 1.00 84.64 160 VAL B C 1
ATOM 4122 O O . VAL B 1 126 ? -16.290 3.733 50.435 1.00 75.76 160 VAL B O 1
ATOM 4126 N N . LYS B 1 127 ? -17.745 5.229 49.592 1.00 78.79 161 LYS B N 1
ATOM 4127 C CA . LYS B 1 127 ? -16.679 6.057 49.039 1.00 74.92 161 LYS B CA 1
ATOM 4128 C C . LYS B 1 127 ? -15.772 6.590 50.139 1.00 75.89 161 LYS B C 1
ATOM 4129 O O . LYS B 1 127 ? -14.544 6.555 50.015 1.00 75.48 161 LYS B O 1
ATOM 4135 N N . LEU B 1 128 ? -16.364 7.123 51.209 1.00 82.66 162 LEU B N 1
ATOM 4136 C CA . LEU B 1 128 ? -15.580 7.606 52.342 1.00 78.64 162 LEU B CA 1
ATOM 4137 C C . LEU B 1 128 ? -14.691 6.528 52.922 1.00 67.63 162 LEU B C 1
ATOM 4138 O O . LEU B 1 128 ? -13.520 6.779 53.213 1.00 62.75 162 LEU B O 1
ATOM 4143 N N . VAL B 1 129 ? -15.227 5.332 53.140 1.00 63.85 163 VAL B N 1
ATOM 4144 C CA . VAL B 1 129 ? -14.360 4.322 53.727 1.00 66.46 163 VAL B CA 1
ATOM 4145 C C . VAL B 1 129 ? -13.241 3.965 52.754 1.00 70.22 163 VAL B C 1
ATOM 4146 O O . VAL B 1 129 ? -12.094 3.791 53.169 1.00 66.74 163 VAL B O 1
ATOM 4150 N N . ILE B 1 130 ? -13.535 3.900 51.449 1.00 67.60 164 ILE B N 1
ATOM 4151 C CA . ILE B 1 130 ? -12.483 3.601 50.476 1.00 54.90 164 ILE B CA 1
ATOM 4152 C C . ILE B 1 130 ? -11.394 4.662 50.546 1.00 58.39 164 ILE B C 1
ATOM 4153 O O . ILE B 1 130 ? -10.196 4.360 50.561 1.00 63.95 164 ILE B O 1
ATOM 4158 N N . PHE B 1 131 ? -11.806 5.924 50.594 1.00 62.87 165 PHE B N 1
ATOM 4159 C CA . PHE B 1 131 ? -10.862 7.032 50.653 1.00 63.25 165 PHE B CA 1
ATOM 4160 C C . PHE B 1 131 ? -10.031 6.970 51.929 1.00 64.64 165 PHE B C 1
ATOM 4161 O O . PHE B 1 131 ? -8.809 7.173 51.910 1.00 61.20 165 PHE B O 1
ATOM 4169 N N . VAL B 1 132 ? -10.696 6.720 53.056 1.00 64.33 166 VAL B N 1
ATOM 4170 C CA . VAL B 1 132 ? -10.013 6.510 54.326 1.00 64.23 166 VAL B CA 1
ATOM 4171 C C . VAL B 1 132 ? -8.973 5.409 54.191 1.00 63.97 166 VAL B C 1
ATOM 4172 O O . VAL B 1 132 ? -7.832 5.547 54.647 1.00 63.39 166 VAL B O 1
ATOM 4176 N N . ILE B 1 133 ? -9.361 4.298 53.564 1.00 53.46 167 ILE B N 1
ATOM 4177 C CA . ILE B 1 133 ? -8.451 3.174 53.389 1.00 52.37 167 ILE B CA 1
ATOM 4178 C C . ILE B 1 133 ? -7.220 3.609 52.611 1.00 57.62 167 ILE B C 1
ATOM 4179 O O . ILE B 1 133 ? -6.083 3.330 53.003 1.00 53.43 167 ILE B O 1
ATOM 4184 N N . TRP B 1 134 ? -7.430 4.296 51.492 1.00 58.10 168 TRP B N 1
ATOM 4185 C CA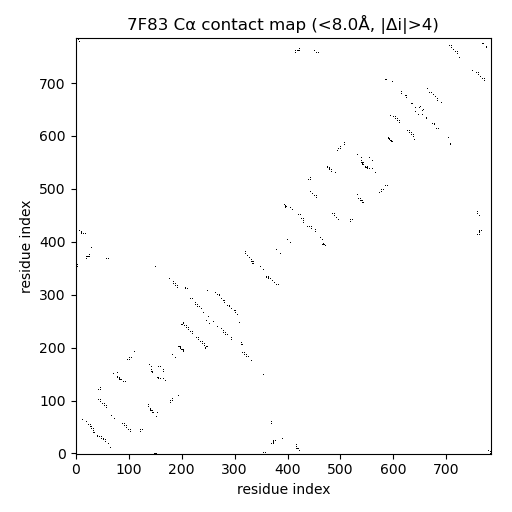 . TRP B 1 134 ? -6.297 4.657 50.651 1.00 54.67 168 TRP B CA 1
ATOM 4186 C C . TRP B 1 134 ? -5.373 5.629 51.371 1.00 58.25 168 TRP B C 1
ATOM 4187 O O . TRP B 1 134 ? -4.145 5.492 51.308 1.00 59.12 168 TRP B O 1
ATOM 4198 N N . ALA B 1 135 ? -5.942 6.593 52.095 1.00 57.45 169 ALA B N 1
ATOM 4199 C CA . ALA B 1 135 ? -5.102 7.537 52.824 1.00 55.90 169 ALA B CA 1
ATOM 4200 C C . ALA B 1 135 ? -4.322 6.837 53.933 1.00 58.86 169 ALA B C 1
ATOM 4201 O O . ALA B 1 135 ? -3.113 7.062 54.090 1.00 59.84 169 ALA B O 1
ATOM 4203 N N . VAL B 1 136 ? -4.993 5.979 54.706 1.00 53.19 170 VAL B N 1
ATOM 4204 C CA . VAL B 1 136 ? -4.319 5.244 55.772 1.00 50.66 170 VAL B CA 1
ATOM 4205 C C . VAL B 1 136 ? -3.209 4.374 55.197 1.00 59.95 170 VAL B C 1
ATOM 4206 O O . VAL B 1 136 ? -2.113 4.290 55.761 1.00 57.23 170 VAL B O 1
ATOM 4210 N N . ALA B 1 137 ? -3.475 3.712 54.066 1.00 59.18 171 ALA B N 1
ATOM 4211 C CA . ALA B 1 137 ? -2.476 2.846 53.453 1.00 53.66 171 ALA B CA 1
ATOM 4212 C C . ALA B 1 137 ? -1.279 3.646 52.973 1.00 55.47 171 ALA B C 1
ATOM 4213 O O . ALA B 1 137 ? -0.129 3.221 53.143 1.00 55.18 171 ALA B O 1
ATOM 4215 N N . PHE B 1 138 ? -1.531 4.806 52.365 1.00 52.82 172 PHE B N 1
ATOM 4216 C CA . PHE B 1 138 ? -0.433 5.668 51.953 1.00 56.35 172 PHE B CA 1
ATOM 4217 C C . PHE B 1 138 ? 0.406 6.087 53.146 1.00 62.04 172 PHE B C 1
ATOM 4218 O O . PHE B 1 138 ? 1.639 6.076 53.081 1.00 60.38 172 PHE B O 1
ATOM 4226 N N . CYS B 1 139 ? -0.243 6.430 54.256 1.00 58.91 173 CYS B N 1
ATOM 4227 C CA . CYS B 1 139 ? 0.520 6.848 55.424 1.00 60.10 173 CYS B CA 1
ATOM 4228 C C . CYS B 1 139 ? 1.314 5.686 56.009 1.00 55.66 173 CYS B C 1
ATOM 4229 O O . CYS B 1 139 ? 2.476 5.854 56.396 1.00 56.47 173 CYS B O 1
ATOM 4232 N N . SER B 1 140 ? 0.716 4.494 56.044 1.00 52.80 174 SER B N 1
ATOM 4233 C CA . SER B 1 140 ? 1.392 3.329 56.610 1.00 57.68 174 SER B CA 1
ATOM 4234 C C . SER B 1 140 ? 2.574 2.890 55.756 1.00 62.14 174 SER B C 1
ATOM 4235 O O . SER B 1 140 ? 3.574 2.395 56.290 1.00 65.45 174 SER B O 1
ATOM 4238 N N . ALA B 1 141 ? 2.475 3.043 54.439 1.00 58.59 175 ALA B N 1
ATOM 4239 C CA . ALA B 1 141 ? 3.584 2.719 53.559 1.00 57.36 175 ALA B CA 1
ATOM 4240 C C . ALA B 1 141 ? 4.534 3.889 53.351 1.00 59.18 175 ALA B C 1
ATOM 4241 O O . ALA B 1 141 ? 5.586 3.703 52.734 1.00 64.67 175 ALA B O 1
ATOM 4243 N N . GLY B 1 142 ? 4.183 5.081 53.827 1.00 48.70 176 GLY B N 1
ATOM 4244 C CA . GLY B 1 142 ? 5.024 6.242 53.681 1.00 52.20 176 GLY B CA 1
ATOM 4245 C C . GLY B 1 142 ? 6.472 5.991 54.031 1.00 52.59 176 GLY B C 1
ATOM 4246 O O . GLY B 1 142 ? 7.366 6.173 53.201 1.00 57.39 176 GLY B O 1
ATOM 4247 N N . PRO B 1 143 ? 6.725 5.565 55.276 1.00 61.64 177 PRO B N 1
ATOM 4248 C CA . PRO B 1 143 ? 8.103 5.261 55.705 1.00 58.22 177 PRO B CA 1
ATOM 4249 C C . PRO B 1 143 ? 8.927 4.480 54.700 1.00 58.07 177 PRO B C 1
ATOM 4250 O O . PRO B 1 143 ? 10.150 4.673 54.631 1.00 63.82 177 PRO B O 1
ATOM 4254 N N . ILE B 1 144 ? 8.303 3.592 53.926 1.00 56.35 178 ILE B N 1
ATOM 4255 C CA . ILE B 1 144 ? 9.051 2.840 52.924 1.00 63.93 178 ILE B CA 1
ATOM 4256 C C . ILE B 1 144 ? 9.853 3.781 52.043 1.00 58.41 178 ILE B C 1
ATOM 4257 O O . ILE B 1 144 ? 11.007 3.504 51.700 1.00 63.89 178 ILE B O 1
ATOM 4262 N N . PHE B 1 145 ? 9.269 4.927 51.694 1.00 55.17 179 PHE B N 1
ATOM 4263 C CA . PHE B 1 145 ? 9.963 5.877 50.835 1.00 60.00 179 PHE B CA 1
ATOM 4264 C C . PHE B 1 145 ? 11.326 6.254 51.402 1.00 64.70 179 PHE B C 1
ATOM 4265 O O . PHE B 1 145 ? 12.247 6.584 50.648 1.00 61.66 179 PHE B O 1
ATOM 4273 N N . VAL B 1 146 ? 11.483 6.176 52.721 1.00 72.15 180 VAL B N 1
ATOM 4274 C CA . VAL B 1 146 ? 12.685 6.648 53.390 1.00 67.99 180 VAL B CA 1
ATOM 4275 C C . VAL B 1 146 ? 13.389 5.530 54.156 1.00 63.53 180 VAL B C 1
ATOM 4276 O O . VAL B 1 146 ? 14.312 5.792 54.904 1.00 64.31 180 VAL B O 1
ATOM 4280 N N . LEU B 1 147 ? 12.992 4.279 53.963 1.00 65.03 181 LEU B N 1
ATOM 4281 C CA . LEU B 1 147 ? 13.673 3.184 54.647 1.00 68.50 181 LEU B CA 1
ATOM 4282 C C . LEU B 1 147 ? 14.310 2.150 53.731 1.00 68.56 181 LEU B C 1
ATOM 4283 O O . LEU B 1 147 ? 15.180 1.401 54.196 1.00 63.21 181 LEU B O 1
ATOM 4288 N N . VAL B 1 148 ? 13.907 2.062 52.468 1.00 72.35 182 VAL B N 1
ATOM 4289 C CA . VAL B 1 148 ? 14.510 1.133 51.525 1.00 66.73 182 VAL B CA 1
ATOM 4290 C C . VAL B 1 148 ? 15.287 1.931 50.493 1.00 68.43 182 VAL B C 1
ATOM 4291 O O . VAL B 1 148 ? 15.056 3.128 50.284 1.00 70.63 182 VAL B O 1
ATOM 4295 N N . GLY B 1 149 ? 16.218 1.251 49.839 1.00 60.23 183 GLY B N 1
ATOM 4296 C CA . GLY B 1 149 ? 17.001 1.903 48.813 1.00 69.04 183 GLY B CA 1
ATOM 4297 C C . GLY B 1 149 ? 17.979 0.936 48.189 1.00 76.45 183 GLY B C 1
ATOM 4298 O O . GLY B 1 149 ? 17.883 -0.281 48.366 1.00 65.44 183 GLY B O 1
ATOM 4299 N N . VAL B 1 150 ? 18.923 1.510 47.446 1.00 85.43 184 VAL B N 1
ATOM 4300 C CA . VAL B 1 150 ? 19.991 0.772 46.780 1.00 84.49 184 VAL B CA 1
ATOM 4301 C C . VAL B 1 150 ? 21.309 1.407 47.205 1.00 95.16 184 VAL B C 1
ATOM 4302 O O . VAL B 1 150 ? 21.626 2.530 46.790 1.00 93.27 184 VAL B O 1
ATOM 4306 N N . GLU B 1 151 ? 22.073 0.694 48.031 1.00 99.84 185 GLU B N 1
ATOM 4307 C CA . GLU B 1 151 ? 23.355 1.161 48.536 1.00 98.31 185 GLU B CA 1
ATOM 4308 C C . GLU B 1 151 ? 24.460 0.248 48.014 1.00 103.69 185 GLU B C 1
ATOM 4309 O O . GLU B 1 151 ? 24.196 -0.833 47.479 1.00 96.82 185 GLU B O 1
ATOM 4315 N N . HIS B 1 152 ? 25.706 0.694 48.166 1.00 105.10 186 HIS B N 1
ATOM 4316 C CA . HIS B 1 152 ? 26.858 -0.105 47.736 1.00 113.35 186 HIS B CA 1
ATOM 4317 C C . HIS B 1 152 ? 26.883 -1.464 48.434 1.00 119.98 186 HIS B C 1
ATOM 4318 O O . HIS B 1 152 ? 26.753 -2.509 47.793 1.00 118.81 186 HIS B O 1
ATOM 4325 N N . THR B 1 161 ? 21.685 -9.120 47.555 1.00 105.07 195 THR B N 1
ATOM 4326 C CA . THR B 1 161 ? 22.680 -8.065 47.362 1.00 107.11 195 THR B CA 1
ATOM 4327 C C . THR B 1 161 ? 22.269 -6.987 46.351 1.00 111.82 195 THR B C 1
ATOM 4328 O O . THR B 1 161 ? 21.612 -7.271 45.349 1.00 106.99 195 THR B O 1
ATOM 4332 N N . ASN B 1 162 ? 22.647 -5.739 46.664 1.00 112.00 196 ASN B N 1
ATOM 4333 C CA . ASN B 1 162 ? 22.716 -4.630 45.704 1.00 106.76 196 ASN B CA 1
ATOM 4334 C C . ASN B 1 162 ? 21.325 -4.295 45.149 1.00 103.53 196 ASN B C 1
ATOM 4335 O O . ASN B 1 162 ? 21.193 -3.724 44.061 1.00 85.84 196 ASN B O 1
ATOM 4340 N N . GLU B 1 163 ? 20.289 -4.625 45.935 1.00 93.22 197 GLU B N 1
ATOM 4341 C CA . GLU B 1 163 ? 18.893 -4.733 45.521 1.00 89.52 197 GLU B CA 1
ATOM 4342 C C . GLU B 1 163 ? 18.025 -3.772 46.332 1.00 87.01 197 GLU B C 1
ATOM 4343 O O . GLU B 1 163 ? 18.502 -3.085 47.239 1.00 83.02 197 GLU B O 1
ATOM 4349 N N . CYS B 1 164 ? 16.733 -3.727 45.994 1.00 82.08 198 CYS B N 1
ATOM 4350 C CA . CYS B 1 164 ? 15.779 -2.826 46.644 1.00 70.54 198 CYS B CA 1
ATOM 4351 C C . CYS B 1 164 ? 15.390 -3.430 47.983 1.00 66.48 198 CYS B C 1
ATOM 4352 O O . CYS B 1 164 ? 14.340 -4.056 48.143 1.00 82.38 198 CYS B O 1
ATOM 4355 N N . ARG B 1 165 ? 16.258 -3.230 48.958 1.00 66.40 199 ARG B N 1
ATOM 4356 C CA . ARG B 1 165 ? 16.053 -3.765 50.293 1.00 67.30 199 ARG B CA 1
ATOM 4357 C C . ARG B 1 165 ? 16.105 -2.627 51.302 1.00 59.70 199 ARG B C 1
ATOM 4358 O O . ARG B 1 165 ? 16.340 -1.476 50.914 1.00 59.75 199 ARG B O 1
ATOM 4366 N N . PRO B 1 166 ? 15.841 -2.894 52.583 1.00 63.61 200 PRO B N 1
ATOM 4367 C CA . PRO B 1 166 ? 15.967 -1.841 53.598 1.00 64.79 200 PRO B CA 1
ATOM 4368 C C . PRO B 1 166 ? 17.399 -1.357 53.736 1.00 60.75 200 PRO B C 1
ATOM 4369 O O . PRO B 1 166 ? 18.343 -2.150 53.765 1.00 67.50 200 PRO B O 1
ATOM 4373 N N . THR B 1 167 ? 17.553 -0.038 53.821 1.00 60.31 201 THR B N 1
ATOM 4374 C CA . THR B 1 167 ? 18.894 0.504 53.906 1.00 65.32 201 THR B CA 1
ATOM 4375 C C . THR B 1 167 ? 19.474 0.216 55.276 1.00 68.65 201 THR B C 1
ATOM 4376 O O . THR B 1 167 ? 18.801 -0.296 56.173 1.00 69.24 201 THR B O 1
ATOM 4380 N N . GLU B 1 168 ? 20.748 0.555 55.439 1.00 81.06 202 GLU B N 1
ATOM 4381 C CA . GLU B 1 168 ? 21.348 0.345 56.744 1.00 79.66 202 GLU B CA 1
ATOM 4382 C C . GLU B 1 168 ? 20.846 1.357 57.760 1.00 74.26 202 GLU B C 1
ATOM 4383 O O . GLU B 1 168 ? 20.708 1.038 58.948 1.00 75.73 202 GLU B O 1
ATOM 4389 N N . PHE B 1 169 ? 20.632 2.599 57.329 1.00 75.95 203 PHE B N 1
ATOM 4390 C CA . PHE B 1 169 ? 20.001 3.577 58.208 1.00 67.74 203 PHE B CA 1
ATOM 4391 C C . PHE B 1 169 ? 18.730 3.013 58.829 1.00 70.70 203 PHE B C 1
ATOM 4392 O O . PHE B 1 169 ? 18.468 3.200 60.024 1.00 76.55 203 PHE B O 1
ATOM 4400 N N . ALA B 1 170 ? 17.937 2.299 58.035 1.00 72.59 204 ALA B N 1
ATOM 4401 C CA . ALA B 1 170 ? 16.723 1.699 58.568 1.00 68.72 204 ALA B CA 1
ATOM 4402 C C . ALA B 1 170 ? 17.036 0.628 59.602 1.00 68.30 204 ALA B C 1
ATOM 4403 O O . ALA B 1 170 ? 16.285 0.468 60.570 1.00 70.32 204 ALA B O 1
ATOM 4405 N N . VAL B 1 171 ? 18.135 -0.103 59.425 1.00 72.24 205 VAL B N 1
ATOM 4406 C CA . VAL B 1 171 ? 18.425 -1.229 60.305 1.00 77.41 205 VAL B CA 1
ATOM 4407 C C . VAL B 1 171 ? 18.944 -0.746 61.648 1.00 79.45 205 VAL B C 1
ATOM 4408 O O . VAL B 1 171 ? 18.481 -1.189 62.706 1.00 83.78 205 VAL B O 1
ATOM 4412 N N . ARG B 1 172 ? 19.911 0.169 61.627 1.00 80.93 206 ARG B N 1
ATOM 4413 C CA . ARG B 1 172 ? 20.623 0.577 62.830 1.00 83.11 206 ARG B CA 1
ATOM 4414 C C . ARG B 1 172 ? 19.930 1.700 63.588 1.00 74.22 206 ARG B C 1
ATOM 4415 O O . ARG B 1 172 ? 20.567 2.359 64.417 1.00 84.93 206 ARG B O 1
ATOM 4423 N N . SER B 1 173 ? 18.644 1.928 63.333 1.00 70.42 207 SER B N 1
ATOM 4424 C CA . SER B 1 173 ? 17.864 2.878 64.113 1.00 71.51 207 SER B CA 1
ATOM 4425 C C . SER B 1 173 ? 16.524 2.299 64.549 1.00 67.36 207 SER B C 1
ATOM 4426 O O . SER B 1 173 ? 15.692 3.038 65.086 1.00 71.51 207 SER B O 1
ATOM 4429 N N . GLY B 1 174 ? 16.295 1.003 64.331 1.00 66.17 208 GLY B N 1
ATOM 4430 C CA . GLY B 1 174 ? 15.068 0.350 64.731 1.00 71.06 208 GLY B CA 1
ATOM 4431 C C . GLY B 1 174 ? 13.888 0.548 63.805 1.00 73.18 208 GLY B C 1
ATOM 4432 O O . GLY B 1 174 ? 12.934 -0.239 63.868 1.00 77.23 208 GLY B O 1
ATOM 4433 N N . LEU B 1 175 ? 13.919 1.568 62.940 1.00 66.47 209 LEU B N 1
ATOM 4434 C CA . LEU B 1 175 ? 12.783 1.852 62.069 1.00 59.27 209 LEU B CA 1
ATOM 4435 C C . LEU B 1 175 ? 12.389 0.637 61.237 1.00 67.82 209 LEU B C 1
ATOM 4436 O O . LEU B 1 175 ? 11.205 0.461 60.906 1.00 71.63 209 LEU B O 1
ATOM 4441 N N . LEU B 1 176 ? 13.358 -0.220 60.906 1.00 59.53 210 LEU B N 1
ATOM 4442 C CA . LEU B 1 176 ? 13.029 -1.466 60.229 1.00 55.42 210 LEU B CA 1
ATOM 4443 C C . LEU B 1 176 ? 12.097 -2.319 61.078 1.00 63.25 210 LEU B C 1
ATOM 4444 O O . LEU B 1 176 ? 11.154 -2.927 60.558 1.00 63.92 210 LEU B O 1
ATOM 4449 N N . THR B 1 177 ? 12.332 -2.369 62.391 1.00 65.61 211 THR B N 1
ATOM 4450 C CA . THR B 1 177 ? 11.508 -3.231 63.233 1.00 73.99 211 THR B CA 1
ATOM 4451 C C . THR B 1 177 ? 10.102 -2.666 63.418 1.00 73.87 211 THR B C 1
ATOM 4452 O O . THR B 1 177 ? 9.139 -3.435 63.511 1.00 76.79 211 THR B O 1
ATOM 4456 N N . VAL B 1 178 ? 9.941 -1.341 63.421 1.00 68.73 212 VAL B N 1
ATOM 4457 C CA . VAL B 1 178 ? 8.588 -0.796 63.497 1.00 72.79 212 VAL B CA 1
ATOM 4458 C C . VAL B 1 178 ? 7.851 -1.012 62.178 1.00 64.92 212 VAL B C 1
ATOM 4459 O O . VAL B 1 178 ? 6.642 -1.281 62.161 1.00 61.17 212 VAL B O 1
ATOM 4463 N N . MET B 1 179 ? 8.564 -0.939 61.051 1.00 66.06 213 MET B N 1
ATOM 4464 C CA . MET B 1 179 ? 7.901 -1.261 59.792 1.00 64.08 213 MET B CA 1
ATOM 4465 C C . MET B 1 179 ? 7.555 -2.745 59.700 1.00 66.82 213 MET B C 1
ATOM 4466 O O . MET B 1 179 ? 6.529 -3.100 59.111 1.00 67.94 213 MET B O 1
ATOM 4471 N N . VAL B 1 180 ? 8.379 -3.622 60.279 1.00 62.35 214 VAL B N 1
ATOM 4472 C CA . VAL B 1 180 ? 8.005 -5.033 60.349 1.00 63.09 214 VAL B CA 1
ATOM 4473 C C . VAL B 1 180 ? 6.799 -5.218 61.258 1.00 61.95 214 VAL B C 1
ATOM 4474 O O . VAL B 1 180 ? 5.945 -6.076 61.010 1.00 56.22 214 VAL B O 1
ATOM 4478 N N . TRP B 1 181 ? 6.702 -4.418 62.317 1.00 67.02 215 TRP B N 1
ATOM 4479 C CA . TRP B 1 181 ? 5.494 -4.432 63.130 1.00 73.42 215 TRP B CA 1
ATOM 4480 C C . TRP B 1 181 ? 4.277 -4.104 62.282 1.00 64.54 215 TRP B C 1
ATOM 4481 O O . TRP B 1 181 ? 3.275 -4.825 62.308 1.00 63.29 215 TRP B O 1
ATOM 4492 N N . VAL B 1 182 ? 4.353 -3.006 61.530 1.00 56.45 216 VAL B N 1
ATOM 4493 C CA . VAL B 1 182 ? 3.239 -2.590 60.682 1.00 54.84 216 VAL B CA 1
ATOM 4494 C C . VAL B 1 182 ? 2.892 -3.680 59.676 1.00 60.75 216 VAL B C 1
ATOM 4495 O O . VAL B 1 182 ? 1.720 -4.031 59.488 1.00 59.49 216 VAL B O 1
ATOM 4499 N N . SER B 1 183 ? 3.911 -4.217 59.003 1.00 60.51 217 SER B N 1
ATOM 4500 C CA . SER B 1 183 ? 3.699 -5.273 58.022 1.00 60.46 217 SER B CA 1
ATOM 4501 C C . SER B 1 183 ? 3.036 -6.490 58.655 1.00 61.78 217 SER B C 1
ATOM 4502 O O . SER B 1 183 ? 2.146 -7.105 58.058 1.00 60.35 217 SER B O 1
ATOM 4505 N N . SER B 1 184 ? 3.431 -6.838 59.880 1.00 64.14 218 SER B N 1
ATOM 4506 C CA . SER B 1 184 ? 2.869 -8.025 60.514 1.00 67.00 218 SER B CA 1
ATOM 4507 C C . SER B 1 184 ? 1.431 -7.783 60.952 1.00 61.41 218 SER B C 1
ATOM 4508 O O . SER B 1 184 ? 0.581 -8.670 60.817 1.00 59.47 218 SER B O 1
ATOM 4511 N N . ILE B 1 185 ? 1.146 -6.593 61.487 1.00 56.87 219 ILE B N 1
ATOM 4512 C CA . ILE B 1 185 ? -0.232 -6.204 61.782 1.00 56.90 219 ILE B CA 1
ATOM 4513 C C . ILE B 1 185 ? -1.092 -6.336 60.535 1.00 61.91 219 ILE B C 1
ATOM 4514 O O . ILE B 1 185 ? -2.191 -6.919 60.560 1.00 59.68 219 ILE B O 1
ATOM 4519 N N . PHE B 1 186 ? -0.604 -5.781 59.424 1.00 56.84 220 PHE B N 1
ATOM 4520 C CA . PHE B 1 186 ? -1.366 -5.842 58.191 1.00 48.58 220 PHE B CA 1
ATOM 4521 C C . PHE B 1 186 ? -1.547 -7.275 57.728 1.00 51.62 220 PHE B C 1
ATOM 4522 O O . PHE B 1 186 ? -2.604 -7.616 57.195 1.00 54.78 220 PHE B O 1
ATOM 4530 N N . PHE B 1 187 ? -0.548 -8.134 57.950 1.00 45.50 221 PHE B N 1
ATOM 4531 C CA . PHE B 1 187 ? -0.704 -9.535 57.572 1.00 48.71 221 PHE B CA 1
ATOM 4532 C C . PHE B 1 187 ? -1.758 -10.225 58.429 1.00 60.83 221 PHE B C 1
ATOM 4533 O O . PHE B 1 187 ? -2.558 -11.021 57.924 1.00 59.24 221 PHE B O 1
ATOM 4541 N N . PHE B 1 188 ? -1.764 -9.950 59.732 1.00 62.94 222 PHE B N 1
ATOM 4542 C CA . PHE B 1 188 ? -2.681 -10.663 60.608 1.00 61.21 222 PHE B CA 1
ATOM 4543 C C . PHE B 1 188 ? -4.110 -10.168 60.469 1.00 63.16 222 PHE B C 1
ATOM 4544 O O . PHE B 1 188 ? -5.040 -10.909 60.810 1.00 64.40 222 PHE B O 1
ATOM 4552 N N . LEU B 1 189 ? -4.309 -8.955 59.952 1.00 57.19 223 LEU B N 1
ATOM 4553 C CA . LEU B 1 189 ? -5.678 -8.474 59.762 1.00 50.11 223 LEU B CA 1
ATOM 4554 C C . LEU B 1 189 ? -6.523 -9.415 58.907 1.00 56.87 223 LEU B C 1
ATOM 4555 O O . LEU B 1 189 ? -7.612 -9.812 59.362 1.00 65.65 223 LEU B O 1
ATOM 4560 N N . PRO B 1 190 ? -6.105 -9.830 57.702 1.00 58.19 224 PRO B N 1
ATOM 4561 C CA . PRO B 1 190 ? -6.942 -10.767 56.940 1.00 52.69 224 PRO B CA 1
ATOM 4562 C C . PRO B 1 190 ? -7.030 -12.137 57.578 1.00 58.04 224 PRO B C 1
ATOM 4563 O O . PRO B 1 190 ? -8.049 -12.819 57.413 1.00 62.02 224 PRO B O 1
ATOM 4567 N N . VAL B 1 191 ? -5.973 -12.577 58.268 1.00 64.86 225 VAL B N 1
ATOM 4568 C CA . VAL B 1 191 ? -6.048 -13.821 59.024 1.00 58.34 225 VAL B CA 1
ATOM 4569 C C . VAL B 1 191 ? -7.139 -13.722 60.076 1.00 58.66 225 VAL B C 1
ATOM 4570 O O . VAL B 1 191 ? -7.963 -14.634 60.231 1.00 59.74 225 VAL B O 1
ATOM 4574 N N . PHE B 1 192 ? -7.178 -12.605 60.800 1.00 54.46 226 PHE B N 1
ATOM 4575 C CA . PHE B 1 192 ? -8.265 -12.390 61.742 1.00 58.14 226 PHE B CA 1
ATOM 4576 C C . PHE B 1 192 ? -9.617 -12.415 61.033 1.00 66.11 226 PHE B C 1
ATOM 4577 O O . PHE B 1 192 ? -10.579 -13.009 61.535 1.00 64.23 226 PHE B O 1
ATOM 4585 N N . CYS B 1 193 ? -9.702 -11.794 59.852 1.00 65.17 227 CYS B N 1
ATOM 4586 C CA . CYS B 1 193 ? -10.973 -11.735 59.134 1.00 56.32 227 CYS B CA 1
ATOM 4587 C C . CYS B 1 193 ? -11.460 -13.132 58.762 1.00 58.60 227 CYS B C 1
ATOM 4588 O O . CYS B 1 193 ? -12.632 -13.469 58.965 1.00 58.25 227 CYS B O 1
ATOM 4591 N N . LEU B 1 194 ? -10.565 -13.964 58.224 1.00 63.12 228 LEU B N 1
ATOM 4592 C CA . LEU B 1 194 ? -10.957 -15.304 57.793 1.00 64.32 228 LEU B CA 1
ATOM 4593 C C . LEU B 1 194 ? -11.262 -16.207 58.982 1.00 68.69 228 LEU B C 1
ATOM 4594 O O . LEU B 1 194 ? -12.217 -16.996 58.938 1.00 66.34 228 LEU B O 1
ATOM 4599 N N . THR B 1 195 ? -10.460 -16.113 60.050 1.00 60.41 229 THR B N 1
ATOM 4600 C CA . THR B 1 195 ? -10.551 -17.088 61.132 1.00 60.40 229 THR B CA 1
ATOM 4601 C C . THR B 1 195 ? -11.639 -16.731 62.129 1.00 65.56 229 THR B C 1
ATOM 4602 O O . THR B 1 195 ? -12.344 -17.617 62.621 1.00 69.66 229 THR B O 1
ATOM 4606 N N . VAL B 1 196 ? -11.784 -15.446 62.441 1.00 61.87 230 VAL B N 1
ATOM 4607 C CA . VAL B 1 196 ? -12.673 -15.009 63.510 1.00 62.30 230 VAL B CA 1
ATOM 4608 C C . VAL B 1 196 ? -14.008 -14.514 62.952 1.00 61.59 230 VAL B C 1
ATOM 4609 O O . VAL B 1 196 ? -15.072 -15.008 63.336 1.00 61.57 230 VAL B O 1
ATOM 4613 N N . LEU B 1 197 ? -13.968 -13.546 62.037 1.00 66.56 231 LEU B N 1
ATOM 4614 C CA . LEU B 1 197 ? -15.208 -12.978 61.513 1.00 58.67 231 LEU B CA 1
ATOM 4615 C C . LEU B 1 197 ? -15.951 -13.971 60.624 1.00 63.68 231 LEU B C 1
ATOM 4616 O O . LEU B 1 197 ? -17.158 -14.179 60.788 1.00 61.58 231 LEU B O 1
ATOM 4621 N N . TYR B 1 198 ? -15.256 -14.580 59.660 1.00 62.86 232 TYR B N 1
ATOM 4622 C CA . TYR B 1 198 ? -15.938 -15.501 58.757 1.00 60.33 232 TYR B CA 1
ATOM 4623 C C . TYR B 1 198 ? -16.455 -16.719 59.499 1.00 66.22 232 TYR B C 1
ATOM 4624 O O . TYR B 1 198 ? -17.484 -17.289 59.117 1.00 66.00 232 TYR B O 1
ATOM 4633 N N . SER B 1 199 ? -15.774 -17.121 60.574 1.00 66.76 233 SER B N 1
ATOM 4634 C CA . SER B 1 199 ? -16.256 -18.247 61.365 1.00 65.36 233 SER B CA 1
ATOM 4635 C C . SER B 1 199 ? -17.518 -17.886 62.146 1.00 69.88 233 SER B C 1
ATOM 4636 O O . SER B 1 199 ? -18.437 -18.703 62.250 1.00 67.06 233 SER B O 1
ATOM 4639 N N . LEU B 1 200 ? -17.603 -16.658 62.670 1.00 64.04 234 LEU B N 1
ATOM 4640 C CA . LEU B 1 200 ? -18.830 -16.219 63.331 1.00 60.54 234 LEU B CA 1
ATOM 4641 C C . LEU B 1 200 ? -19.979 -16.072 62.332 1.00 73.74 234 LEU B C 1
ATOM 4642 O O . LEU B 1 200 ? -21.129 -16.440 62.631 1.00 80.01 234 LEU B O 1
ATOM 4647 N N . ILE B 1 201 ? -19.693 -15.513 61.149 1.00 69.95 235 ILE B N 1
ATOM 4648 C CA . ILE B 1 201 ? -20.625 -15.595 60.022 1.00 70.14 235 ILE B CA 1
ATOM 4649 C C . ILE B 1 201 ? -21.166 -17.013 59.883 1.00 70.69 235 ILE B C 1
ATOM 4650 O O . ILE B 1 201 ? -22.368 -17.255 60.030 1.00 73.41 235 ILE B O 1
ATOM 4655 N N . GLY B 1 202 ? -20.272 -17.966 59.607 1.00 68.31 236 GLY B N 1
ATOM 4656 C CA . GLY B 1 202 ? -20.692 -19.334 59.359 1.00 67.30 236 GLY B CA 1
ATOM 4657 C C . GLY B 1 202 ? -21.481 -19.940 60.499 1.00 74.32 236 GLY B C 1
ATOM 4658 O O . GLY B 1 202 ? -22.413 -20.713 60.269 1.00 76.16 236 GLY B O 1
ATOM 4659 N N . ARG B 1 203 ? -21.117 -19.605 61.740 1.00 75.14 237 ARG B N 1
ATOM 4660 C CA . ARG B 1 203 ? -21.921 -19.991 62.896 1.00 78.25 237 ARG B CA 1
ATOM 4661 C C . ARG B 1 203 ? -23.360 -19.530 62.735 1.00 78.63 237 ARG B C 1
ATOM 4662 O O . ARG B 1 203 ? -24.294 -20.338 62.745 1.00 80.99 237 ARG B O 1
ATOM 4670 N N . LYS B 1 204 ? -23.558 -18.217 62.595 1.00 81.81 238 LYS B N 1
ATOM 4671 C CA . LYS B 1 204 ? -24.920 -17.706 62.488 1.00 82.61 238 LYS B CA 1
ATOM 4672 C C . LYS B 1 204 ? -25.642 -18.286 61.278 1.00 78.44 238 LYS B C 1
ATOM 4673 O O . LYS B 1 204 ? -26.864 -18.461 61.312 1.00 92.88 238 LYS B O 1
ATOM 4679 N N . LEU B 1 205 ? -24.909 -18.606 60.210 1.00 80.12 239 LEU B N 1
ATOM 4680 C CA . LEU B 1 205 ? -25.538 -19.194 59.028 1.00 87.48 239 LEU B CA 1
ATOM 4681 C C . LEU B 1 205 ? -25.989 -20.624 59.269 1.00 84.59 239 LEU B C 1
ATOM 4682 O O . LEU B 1 205 ? -27.014 -21.050 58.723 1.00 84.53 239 LEU B O 1
ATOM 4687 N N . TRP B 1 206 ? -25.236 -21.377 60.062 1.00 88.43 240 TRP B N 1
ATOM 4688 C CA . TRP B 1 206 ? -25.566 -22.769 60.325 1.00 96.85 240 TRP B CA 1
ATOM 4689 C C . TRP B 1 206 ? -25.941 -22.978 61.792 1.00 96.47 240 TRP B C 1
ATOM 4690 O O . TRP B 1 206 ? -25.344 -23.824 62.467 1.00 95.09 240 TRP B O 1
ATOM 4701 N N . ARG B 1 207 ? -26.917 -22.218 62.294 1.00 94.18 241 ARG B N 1
ATOM 4702 C CA . ARG B 1 207 ? -27.419 -22.369 63.656 1.00 107.00 241 ARG B CA 1
ATOM 4703 C C . ARG B 1 207 ? -28.921 -22.609 63.602 1.00 107.15 241 ARG B C 1
ATOM 4704 O O . ARG B 1 207 ? -29.626 -21.953 62.807 1.00 101.25 241 ARG B O 1
ATOM 4712 N N . ARG B 1 208 ? -29.413 -23.540 64.443 1.00 116.30 242 ARG B N 1
ATOM 4713 C CA . ARG B 1 208 ? -30.864 -23.863 64.439 1.00 114.05 242 ARG B CA 1
ATOM 4714 C C . ARG B 1 208 ? -31.806 -22.730 64.870 1.00 104.67 242 ARG B C 1
ATOM 4715 O O . ARG B 1 208 ? -33.014 -22.850 64.627 1.00 99.78 242 ARG B O 1
ATOM 4723 N N . GLY B 1 210 ? -36.026 -22.430 63.647 1.00 106.85 1001 GLY B N 1
ATOM 4724 C CA . GLY B 1 210 ? -36.000 -23.563 64.554 1.00 107.82 1001 GLY B CA 1
ATOM 4725 C C . GLY B 1 210 ? -36.068 -24.903 63.848 1.00 115.53 1001 GLY B C 1
ATOM 4726 O O . GLY B 1 210 ? -35.335 -25.836 64.185 1.00 107.41 1001 GLY B O 1
ATOM 4727 N N . GLY B 1 211 ? -36.962 -25.000 62.862 1.00 118.49 1002 GLY B N 1
ATOM 4728 C CA . GLY B 1 211 ? -37.081 -26.237 62.108 1.00 122.40 1002 GLY B CA 1
ATOM 4729 C C . GLY B 1 211 ? -35.853 -26.528 61.267 1.00 129.58 1002 GLY B C 1
ATOM 4730 O O . GLY B 1 211 ? -35.412 -27.677 61.171 1.00 126.80 1002 GLY B O 1
ATOM 4731 N N . THR B 1 212 ? -35.285 -25.495 60.649 1.00 137.25 1003 THR B N 1
ATOM 4732 C CA . THR B 1 212 ? -34.083 -25.628 59.836 1.00 129.41 1003 THR B CA 1
ATOM 4733 C C . THR B 1 212 ? -33.148 -24.471 60.175 1.00 121.02 1003 THR B C 1
ATOM 4734 O O . THR B 1 212 ? -33.363 -23.727 61.140 1.00 116.36 1003 THR B O 1
ATOM 4738 N N . THR B 1 213 ? -32.104 -24.318 59.370 1.00 119.09 1004 THR B N 1
ATOM 4739 C CA . THR B 1 213 ? -31.064 -23.331 59.612 1.00 113.94 1004 THR B CA 1
ATOM 4740 C C . THR B 1 213 ? -31.196 -22.166 58.635 1.00 104.07 1004 THR B C 1
ATOM 4741 O O . THR B 1 213 ? -31.985 -22.193 57.686 1.00 98.11 1004 THR B O 1
ATOM 4745 N N . MET B 1 214 ? -30.389 -21.132 58.875 1.00 93.11 1005 MET B N 1
ATOM 4746 C CA . MET B 1 214 ? -30.449 -19.942 58.037 1.00 95.79 1005 MET B CA 1
ATOM 4747 C C . MET B 1 214 ? -29.919 -20.227 56.637 1.00 94.27 1005 MET B C 1
ATOM 4748 O O . MET B 1 214 ? -30.474 -19.747 55.643 1.00 94.93 1005 MET B O 1
ATOM 4753 N N . ALA B 1 215 ? -28.859 -21.024 56.538 1.00 91.93 1006 ALA B N 1
ATOM 4754 C CA . ALA B 1 215 ? -28.345 -21.401 55.228 1.00 89.76 1006 ALA B CA 1
ATOM 4755 C C . ALA B 1 215 ? -29.355 -22.254 54.458 1.00 97.43 1006 ALA B C 1
ATOM 4756 O O . ALA B 1 215 ? -29.608 -22.000 53.273 1.00 103.93 1006 ALA B O 1
ATOM 4758 N N . ASP B 1 216 ? -29.930 -23.285 55.103 1.00 108.45 1007 ASP B N 1
ATOM 4759 C CA . ASP B 1 216 ? -31.015 -24.060 54.484 1.00 111.86 1007 ASP B CA 1
ATOM 4760 C C . ASP B 1 216 ? -32.175 -23.205 53.996 1.00 111.28 1007 ASP B C 1
ATOM 4761 O O . ASP B 1 216 ? -32.799 -23.550 52.984 1.00 115.01 1007 ASP B O 1
ATOM 4766 N N . LEU B 1 217 ? -32.506 -22.117 54.696 1.00 102.72 1008 LEU B N 1
ATOM 4767 C CA . LEU B 1 217 ? -33.494 -21.212 54.123 1.00 104.46 1008 LEU B CA 1
ATOM 4768 C C . LEU B 1 217 ? -33.039 -20.795 52.736 1.00 111.98 1008 LEU B C 1
ATOM 4769 O O . LEU B 1 217 ? -33.748 -20.998 51.745 1.00 118.87 1008 LEU B O 1
ATOM 4774 N N . GLU B 1 218 ? -31.824 -20.249 52.655 1.00 112.03 1009 GLU B N 1
ATOM 4775 C CA . GLU B 1 218 ? -31.320 -19.670 51.417 1.00 109.61 1009 GLU B CA 1
ATOM 4776 C C . GLU B 1 218 ? -31.297 -20.698 50.293 1.00 116.27 1009 GLU B C 1
ATOM 4777 O O . GLU B 1 218 ? -31.765 -20.419 49.186 1.00 130.54 1009 GLU B O 1
ATOM 4780 N N . ASP B 1 219 ? -30.772 -21.900 50.563 1.00 117.23 1010 ASP B N 1
ATOM 4781 C CA . ASP B 1 219 ? -30.728 -22.960 49.559 1.00 116.44 1010 ASP B CA 1
ATOM 4782 C C . ASP B 1 219 ? -32.127 -23.312 49.063 1.00 124.85 1010 ASP B C 1
ATOM 4783 O O . ASP B 1 219 ? -32.389 -23.314 47.855 1.00 129.73 1010 ASP B O 1
ATOM 4788 N N . ASN B 1 220 ? -33.035 -23.611 49.997 1.00 129.29 1011 ASN B N 1
ATOM 4789 C CA . ASN B 1 220 ? -34.413 -23.951 49.649 1.00 132.42 1011 ASN B CA 1
ATOM 4790 C C . ASN B 1 220 ? -35.075 -22.846 48.825 1.00 133.20 1011 ASN B C 1
ATOM 4791 O O . ASN B 1 220 ? -35.647 -23.104 47.762 1.00 142.90 1011 ASN B O 1
ATOM 4796 N N . TRP B 1 221 ? -35.011 -21.602 49.313 1.00 130.96 1012 TRP B N 1
ATOM 4797 C CA . TRP B 1 221 ? -35.625 -20.472 48.612 1.00 134.06 1012 TRP B CA 1
ATOM 4798 C C . TRP B 1 221 ? -35.114 -20.326 47.184 1.00 145.03 1012 TRP B C 1
ATOM 4799 O O . TRP B 1 221 ? -35.905 -20.137 46.251 1.00 161.40 1012 TRP B O 1
ATOM 4810 N N . GLU B 1 222 ? -33.777 -20.312 47.033 1.00 141.92 1013 GLU B N 1
ATOM 4811 C CA . GLU B 1 222 ? -32.989 -20.399 45.797 1.00 147.46 1013 GLU B CA 1
ATOM 4812 C C . GLU B 1 222 ? -33.241 -21.656 44.977 1.00 151.68 1013 GLU B C 1
ATOM 4813 O O . GLU B 1 222 ? -32.968 -21.650 43.769 1.00 159.62 1013 GLU B O 1
ATOM 4819 N N . THR B 1 223 ? -33.614 -22.774 45.609 1.00 148.13 1014 THR B N 1
ATOM 4820 C CA . THR B 1 223 ? -33.947 -23.942 44.813 1.00 148.42 1014 THR B CA 1
ATOM 4821 C C . THR B 1 223 ? -35.317 -23.776 44.196 1.00 154.87 1014 THR B C 1
ATOM 4822 O O . THR B 1 223 ? -35.518 -24.126 43.033 1.00 165.15 1014 THR B O 1
ATOM 4824 N N . LEU B 1 224 ? -36.276 -23.270 44.970 1.00 156.70 1015 LEU B N 1
ATOM 4825 C CA . LEU B 1 224 ? -37.644 -23.164 44.481 1.00 168.88 1015 LEU B CA 1
ATOM 4826 C C . LEU B 1 224 ? -37.746 -22.149 43.352 1.00 171.58 1015 LEU B C 1
ATOM 4827 O O . LEU B 1 224 ? -38.388 -22.409 42.327 1.00 175.65 1015 LEU B O 1
ATOM 4829 N N . ASN B 1 225 ? -37.117 -20.983 43.522 1.00 169.85 1016 ASN B N 1
ATOM 4830 C CA . ASN B 1 225 ? -37.199 -19.941 42.502 1.00 173.82 1016 ASN B CA 1
ATOM 4831 C C . ASN B 1 225 ? -36.511 -20.368 41.212 1.00 180.29 1016 ASN B C 1
ATOM 4832 O O . ASN B 1 225 ? -37.019 -20.099 40.117 1.00 189.60 1016 ASN B O 1
ATOM 4837 N N . ASP B 1 226 ? -35.356 -21.031 41.318 1.00 180.53 1017 ASP B N 1
ATOM 4838 C CA . ASP B 1 226 ? -34.627 -21.439 40.120 1.00 182.15 1017 ASP B CA 1
ATOM 4839 C C . ASP B 1 226 ? -35.444 -22.410 39.278 1.00 186.67 1017 ASP B C 1
ATOM 4840 O O . ASP B 1 226 ? -35.455 -22.315 38.046 1.00 190.78 1017 ASP B O 1
ATOM 4842 N N . ASN B 1 227 ? -36.141 -23.347 39.925 1.00 184.36 1018 ASN B N 1
ATOM 4843 C CA . ASN B 1 227 ? -36.957 -24.307 39.188 1.00 187.55 1018 ASN B CA 1
ATOM 4844 C C . ASN B 1 227 ? -38.102 -23.610 38.462 1.00 192.09 1018 ASN B C 1
ATOM 4845 O O . ASN B 1 227 ? -38.352 -23.870 37.279 1.00 196.69 1018 ASN B O 1
ATOM 4847 N N . LEU B 1 228 ? -38.808 -22.717 39.157 1.00 189.49 1019 LEU B N 1
ATOM 4848 C CA . LEU B 1 228 ? -39.925 -22.014 38.535 1.00 190.13 1019 LEU B CA 1
ATOM 4849 C C . LEU B 1 228 ? -39.445 -21.055 37.452 1.00 196.87 1019 LEU B C 1
ATOM 4850 O O . LEU B 1 228 ? -40.044 -20.978 36.372 1.00 198.18 1019 LEU B O 1
ATOM 4852 N N . LYS B 1 229 ? -38.364 -20.316 37.719 1.00 199.11 1020 LYS B N 1
ATOM 4853 C CA . LYS B 1 229 ? -37.882 -19.331 36.754 1.00 200.64 1020 LYS B CA 1
ATOM 4854 C C . LYS B 1 229 ? -37.306 -20.000 35.512 1.00 202.35 1020 LYS B C 1
ATOM 4855 O O . LYS B 1 229 ? -37.422 -19.464 34.404 1.00 204.88 1020 LYS B O 1
ATOM 4857 N N . VAL B 1 230 ? -36.675 -21.166 35.677 1.00 202.14 1021 VAL B N 1
ATOM 4858 C CA . VAL B 1 230 ? -36.156 -21.897 34.524 1.00 201.85 1021 VAL B CA 1
ATOM 4859 C C . VAL B 1 230 ? -37.297 -22.306 33.602 1.00 206.21 1021 VAL B C 1
ATOM 4860 O O . VAL B 1 230 ? -37.231 -22.115 32.383 1.00 206.62 1021 VAL B O 1
ATOM 4862 N N . ILE B 1 231 ? -38.372 -22.855 34.176 1.00 206.86 1022 ILE B N 1
ATOM 4863 C CA . ILE B 1 231 ? -39.478 -23.364 33.368 1.00 203.36 1022 ILE B CA 1
ATOM 4864 C C . ILE B 1 231 ? -40.330 -22.230 32.810 1.00 203.54 1022 ILE B C 1
ATOM 4865 O O . ILE B 1 231 ? -40.880 -22.345 31.707 1.00 201.79 1022 ILE B O 1
ATOM 4867 N N . GLU B 1 232 ? -40.462 -21.124 33.549 1.00 202.64 1023 GLU B N 1
ATOM 4868 C CA . GLU B 1 232 ? -41.295 -20.017 33.087 1.00 196.02 1023 GLU B CA 1
ATOM 4869 C C . GLU B 1 232 ? -40.771 -19.413 31.791 1.00 191.57 1023 GLU B C 1
ATOM 4870 O O . GLU B 1 232 ? -41.553 -18.885 30.993 1.00 184.32 1023 GLU B O 1
ATOM 4872 N N . LYS B 1 233 ? -39.459 -19.488 31.558 1.00 196.39 1024 LYS B N 1
ATOM 4873 C CA . LYS B 1 233 ? -38.852 -18.858 30.399 1.00 185.72 1024 LYS B CA 1
ATOM 4874 C C . LYS B 1 233 ? -37.973 -19.783 29.565 1.00 187.60 1024 LYS B C 1
ATOM 4875 O O . LYS B 1 233 ? -37.399 -19.324 28.570 1.00 179.95 1024 LYS B O 1
ATOM 4877 N N . ALA B 1 234 ? -37.858 -21.061 29.923 1.00 196.96 1025 ALA B N 1
ATOM 4878 C CA . ALA B 1 234 ? -36.978 -21.981 29.212 1.00 196.95 1025 ALA B CA 1
ATOM 4879 C C . ALA B 1 234 ? -37.379 -23.413 29.545 1.00 201.20 1025 ALA B C 1
ATOM 4880 O O . ALA B 1 234 ? -38.199 -23.662 30.431 1.00 204.42 1025 ALA B O 1
ATOM 4882 N N . ASP B 1 235 ? -36.793 -24.356 28.802 1.00 198.94 1026 ASP B N 1
ATOM 4883 C CA . ASP B 1 235 ? -36.928 -25.791 29.074 1.00 193.89 1026 ASP B CA 1
ATOM 4884 C C . ASP B 1 235 ? -38.391 -26.241 29.069 1.00 196.16 1026 ASP B C 1
ATOM 4885 O O . ASP B 1 235 ? -38.879 -26.857 30.019 1.00 198.12 1026 ASP B O 1
ATOM 4887 N N . ASN B 1 236 ? -39.090 -25.940 27.978 1.00 196.19 1027 ASN B N 1
ATOM 4888 C CA . ASN B 1 236 ? -40.473 -26.377 27.837 1.00 194.51 1027 ASN B CA 1
ATOM 4889 C C . ASN B 1 236 ? -40.534 -27.882 27.602 1.00 194.56 1027 ASN B C 1
ATOM 4890 O O . ASN B 1 236 ? -39.752 -28.438 26.827 1.00 190.25 1027 ASN B O 1
ATOM 4892 N N . ALA B 1 237 ? -41.470 -28.544 28.282 1.00 198.29 1028 ALA B N 1
ATOM 4893 C CA . ALA B 1 237 ? -41.633 -29.985 28.158 1.00 198.28 1028 ALA B CA 1
ATOM 4894 C C . ALA B 1 237 ? -43.077 -30.353 28.465 1.00 199.03 1028 ALA B C 1
ATOM 4895 O O . ALA B 1 237 ? -43.882 -29.515 28.877 1.00 202.17 1028 ALA B O 1
ATOM 4897 N N . ALA B 1 238 ? -43.396 -31.632 28.260 1.00 195.81 1029 ALA B N 1
ATOM 4898 C CA . ALA B 1 238 ? -44.748 -32.108 28.530 1.00 201.34 1029 ALA B CA 1
ATOM 4899 C C . ALA B 1 238 ? -45.052 -32.078 30.022 1.00 203.30 1029 ALA B C 1
ATOM 4900 O O . ALA B 1 238 ? -46.122 -31.621 30.440 1.00 204.56 1029 ALA B O 1
ATOM 4902 N N . GLN B 1 239 ? -44.119 -32.556 30.843 1.00 203.32 1030 GLN B N 1
ATOM 4903 C CA . GLN B 1 239 ? -44.324 -32.658 32.285 1.00 205.75 1030 GLN B CA 1
ATOM 4904 C C . GLN B 1 239 ? -43.192 -31.938 33.005 1.00 206.30 1030 GLN B C 1
ATOM 4905 O O . GLN B 1 239 ? -42.039 -32.377 32.954 1.00 203.70 1030 GLN B O 1
ATOM 4907 N N . VAL B 1 240 ? -43.522 -30.834 33.666 1.00 208.65 1031 VAL B N 1
ATOM 4908 C CA . VAL B 1 240 ? -42.618 -30.165 34.590 1.00 204.56 1031 VAL B CA 1
ATOM 4909 C C . VAL B 1 240 ? -43.135 -30.273 36.022 1.00 206.70 1031 VAL B C 1
ATOM 4910 O O . VAL B 1 240 ? -42.784 -29.458 36.874 1.00 208.56 1031 VAL B O 1
ATOM 4912 N N . LYS B 1 241 ? -43.981 -31.274 36.287 1.00 203.28 1032 LYS B N 1
ATOM 4913 C CA . LYS B 1 241 ? -44.544 -31.446 37.621 1.00 206.20 1032 LYS B CA 1
ATOM 4914 C C . LYS B 1 241 ? -43.460 -31.693 38.661 1.00 211.74 1032 LYS B C 1
ATOM 4915 O O . LYS B 1 241 ? -43.622 -31.311 39.825 1.00 212.32 1032 LYS B O 1
ATOM 4917 N N . ASP B 1 242 ? -42.353 -32.326 38.264 1.00 211.79 1033 ASP B N 1
ATOM 4918 C CA . ASP B 1 242 ? -41.252 -32.542 39.198 1.00 206.95 1033 ASP B CA 1
ATOM 4919 C C . ASP B 1 242 ? -40.711 -31.218 39.724 1.00 207.68 1033 ASP B C 1
ATOM 4920 O O . ASP B 1 242 ? -40.407 -31.094 40.916 1.00 208.10 1033 ASP B O 1
ATOM 4922 N N . ALA B 1 243 ? -40.582 -30.216 38.850 1.00 208.82 1034 ALA B N 1
ATOM 4923 C CA . ALA B 1 243 ? -40.200 -28.884 39.308 1.00 205.46 1034 ALA B CA 1
ATOM 4924 C C . ALA B 1 243 ? -41.246 -28.318 40.255 1.00 204.72 1034 ALA B C 1
ATOM 4925 O O . ALA B 1 243 ? -40.911 -27.654 41.243 1.00 203.69 1034 ALA B O 1
ATOM 4927 N N . LEU B 1 244 ? -42.521 -28.575 39.965 1.00 207.36 1035 LEU B N 1
ATOM 4928 C CA . LEU B 1 244 ? -43.598 -28.145 40.849 1.00 211.03 1035 LEU B CA 1
ATOM 4929 C C . LEU B 1 244 ? -43.535 -28.881 42.181 1.00 208.13 1035 LEU B C 1
ATOM 4930 O O . LEU B 1 244 ? -43.828 -28.303 43.234 1.00 208.22 1035 LEU B O 1
ATOM 4935 N N . THR B 1 245 ? -43.154 -30.160 42.148 1.00 208.54 1036 THR B N 1
ATOM 4936 C CA . THR B 1 245 ? -42.976 -30.926 43.378 1.00 209.25 1036 THR B CA 1
ATOM 4937 C C . THR B 1 245 ? -41.824 -30.367 44.204 1.00 202.22 1036 THR B C 1
ATOM 4938 O O . THR B 1 245 ? -41.939 -30.210 45.426 1.00 193.68 1036 THR B O 1
ATOM 4942 N N . LYS B 1 246 ? -40.700 -30.067 43.549 1.00 203.29 1037 LYS B N 1
ATOM 4943 C CA . LYS B 1 246 ? -39.563 -29.483 44.252 1.00 195.74 1037 LYS B CA 1
ATOM 4944 C C . LYS B 1 246 ? -39.930 -28.140 44.867 1.00 191.57 1037 LYS B C 1
ATOM 4945 O O . LYS B 1 246 ? -39.545 -27.844 46.004 1.00 184.07 1037 LYS B O 1
ATOM 4947 N N . MET B 1 247 ? -40.681 -27.316 44.132 1.00 194.80 1038 MET B N 1
ATOM 4948 C CA . MET B 1 247 ? -41.112 -26.027 44.664 1.00 184.31 1038 MET B CA 1
ATOM 4949 C C . MET B 1 247 ? -41.950 -26.208 45.923 1.00 177.39 1038 MET B C 1
ATOM 4950 O O . MET B 1 247 ? -41.749 -25.508 46.921 1.00 167.83 1038 MET B O 1
ATOM 4952 N N . ARG B 1 248 ? -42.891 -27.155 45.896 1.00 181.46 1039 ARG B N 1
ATOM 4953 C CA . ARG B 1 248 ? -43.720 -27.410 47.069 1.00 175.47 1039 ARG B CA 1
ATOM 4954 C C . ARG B 1 248 ? -42.872 -27.868 48.248 1.00 170.42 1039 ARG B C 1
ATOM 4955 O O . ARG B 1 248 ? -43.028 -27.373 49.369 1.00 168.52 1039 ARG B O 1
ATOM 4957 N N . ALA B 1 249 ? -41.960 -28.812 48.009 1.00 172.41 1040 ALA B N 1
ATOM 4958 C CA . ALA B 1 249 ? -41.108 -29.307 49.086 1.00 175.05 1040 ALA B CA 1
ATOM 4959 C C . ALA B 1 249 ? -40.222 -28.197 49.639 1.00 175.25 1040 ALA B C 1
ATOM 4960 O O . ALA B 1 249 ? -40.102 -28.031 50.859 1.00 169.90 1040 ALA B O 1
ATOM 4962 N N . ALA B 1 250 ? -39.590 -27.425 48.751 1.00 177.48 1041 ALA B N 1
ATOM 4963 C CA . ALA B 1 250 ? -38.748 -26.319 49.195 1.00 169.28 1041 ALA B CA 1
ATOM 4964 C C . ALA B 1 250 ? -39.569 -25.272 49.936 1.00 165.88 1041 ALA B C 1
ATOM 4965 O O . ALA B 1 250 ? -39.162 -24.782 50.996 1.00 165.61 1041 ALA B O 1
ATOM 4967 N N . ALA B 1 251 ? -40.736 -24.918 49.390 1.00 167.02 1042 ALA B N 1
ATOM 4968 C CA . ALA B 1 251 ? -41.621 -23.987 50.082 1.00 158.90 1042 ALA B CA 1
ATOM 4969 C C . ALA B 1 251 ? -42.051 -24.544 51.431 1.00 151.98 1042 ALA B C 1
ATOM 4970 O O . ALA B 1 251 ? -42.181 -23.796 52.408 1.00 149.49 1042 ALA B O 1
ATOM 4972 N N . LEU B 1 252 ? -42.271 -25.859 51.505 1.00 152.42 1043 LEU B N 1
ATOM 4973 C CA . LEU B 1 252 ? -42.621 -26.484 52.776 1.00 153.78 1043 LEU B CA 1
ATOM 4974 C C . LEU B 1 252 ? -41.516 -26.281 53.803 1.00 151.45 1043 LEU B C 1
ATOM 4975 O O . LEU B 1 252 ? -41.768 -25.823 54.924 1.00 147.82 1043 LEU B O 1
ATOM 4977 N N . ASP B 1 253 ? -40.278 -26.611 53.431 1.00 152.93 1044 ASP B N 1
ATOM 4978 C CA . ASP B 1 253 ? -39.159 -26.420 54.346 1.00 149.64 1044 ASP B CA 1
ATOM 4979 C C . ASP B 1 253 ? -38.930 -24.942 54.637 1.00 145.53 1044 ASP B C 1
ATOM 4980 O O . ASP B 1 253 ? -38.589 -24.572 55.766 1.00 144.88 1044 ASP B O 1
ATOM 4982 N N . ALA B 1 254 ? -39.130 -24.080 53.635 1.00 145.38 1045 ALA B N 1
ATOM 4983 C CA . ALA B 1 254 ? -38.898 -22.650 53.808 1.00 141.10 1045 ALA B CA 1
ATOM 4984 C C . ALA B 1 254 ? -39.744 -22.050 54.923 1.00 146.03 1045 ALA B C 1
ATOM 4985 O O . ALA B 1 254 ? -39.384 -20.996 55.459 1.00 140.43 1045 ALA B O 1
ATOM 4987 N N . GLN B 1 255 ? -40.858 -22.690 55.283 1.00 152.08 1046 GLN B N 1
ATOM 4988 C CA . GLN B 1 255 ? -41.647 -22.223 56.417 1.00 152.08 1046 GLN B CA 1
ATOM 4989 C C . GLN B 1 255 ? -40.984 -22.557 57.747 1.00 145.76 1046 GLN B C 1
ATOM 4990 O O . GLN B 1 255 ? -41.138 -21.806 58.716 1.00 141.99 1046 GLN B O 1
ATOM 4992 N N . LYS B 1 256 ? -40.236 -23.662 57.811 1.00 146.41 1047 LYS B N 1
ATOM 4993 C CA . LYS B 1 256 ? -39.611 -24.093 59.057 1.00 144.19 1047 LYS B CA 1
ATOM 4994 C C . LYS B 1 256 ? -38.495 -23.163 59.522 1.00 148.09 1047 LYS B C 1
ATOM 4995 O O . LYS B 1 256 ? -38.002 -23.335 60.643 1.00 144.70 1047 LYS B O 1
ATOM 4997 N N . ALA B 1 257 ? -38.093 -22.190 58.708 1.00 149.15 1048 ALA B N 1
ATOM 4998 C CA . ALA B 1 257 ? -36.995 -21.293 59.036 1.00 142.54 1048 ALA B CA 1
ATOM 4999 C C . ALA B 1 257 ? -37.518 -19.973 59.599 1.00 138.10 1048 ALA B C 1
ATOM 5000 O O . ALA B 1 257 ? -38.721 -19.700 59.615 1.00 131.64 1048 ALA B O 1
ATOM 5002 N N . THR B 1 258 ? -36.584 -19.145 60.060 1.00 139.62 1049 THR B N 1
ATOM 5003 C CA . THR B 1 258 ? -36.905 -17.892 60.744 1.00 134.38 1049 THR B CA 1
ATOM 5004 C C . THR B 1 258 ? -36.258 -16.717 60.021 1.00 133.77 1049 THR B C 1
ATOM 5005 O O . THR B 1 258 ? -35.038 -16.508 60.138 1.00 137.24 1049 THR B O 1
ATOM 5009 N N . PRO B 1 259 ? -37.025 -15.935 59.266 1.00 138.82 1050 PRO B N 1
ATOM 5010 C CA . PRO B 1 259 ? -36.457 -14.795 58.511 1.00 139.30 1050 PRO B CA 1
ATOM 5011 C C . PRO B 1 259 ? -35.731 -13.818 59.419 1.00 135.39 1050 PRO B C 1
ATOM 5012 O O . PRO B 1 259 ? -35.898 -13.860 60.649 1.00 137.11 1050 PRO B O 1
ATOM 5016 N N . PRO B 1 260 ? -34.923 -12.903 58.861 1.00 134.77 1051 PRO B N 1
ATOM 5017 C CA . PRO B 1 260 ? -34.034 -12.111 59.725 1.00 130.92 1051 PRO B CA 1
ATOM 5018 C C . PRO B 1 260 ? -34.736 -10.991 60.476 1.00 130.53 1051 PRO B C 1
ATOM 5019 O O . PRO B 1 260 ? -34.293 -10.634 61.575 1.00 127.66 1051 PRO B O 1
ATOM 5023 N N . LYS B 1 261 ? -35.820 -10.432 59.926 1.00 131.56 1052 LYS B N 1
ATOM 5024 C CA . LYS B 1 261 ? -36.520 -9.340 60.596 1.00 128.29 1052 LYS B CA 1
ATOM 5025 C C . LYS B 1 261 ? -37.218 -9.808 61.870 1.00 132.40 1052 LYS B C 1
ATOM 5026 O O . LYS B 1 261 ? -37.424 -9.008 62.791 1.00 131.60 1052 LYS B O 1
ATOM 5032 N N . LEU B 1 262 ? -37.583 -11.092 61.949 1.00 139.49 1053 LEU B N 1
ATOM 5033 C CA . LEU B 1 262 ? -38.181 -11.620 63.173 1.00 138.92 1053 LEU B CA 1
ATOM 5034 C C . LEU B 1 262 ? -37.183 -11.636 64.325 1.00 140.38 1053 LEU B C 1
ATOM 5035 O O . LEU B 1 262 ? -37.584 -11.539 65.491 1.00 141.63 1053 LEU B O 1
ATOM 5037 N N . GLU B 1 263 ? -35.890 -11.756 64.018 1.00 141.21 1054 GLU B N 1
ATOM 5038 C CA . GLU B 1 263 ? -34.797 -11.859 64.980 1.00 139.50 1054 GLU B CA 1
ATOM 5039 C C . GLU B 1 263 ? -34.898 -13.104 65.850 1.00 144.49 1054 GLU B C 1
ATOM 5040 O O . GLU B 1 263 ? -34.238 -13.171 66.895 1.00 142.59 1054 GLU B O 1
ATOM 5042 N N . ASP B 1 264 ? -35.705 -14.090 65.447 1.00 144.25 1055 ASP B N 1
ATOM 5043 C CA . ASP B 1 264 ? -35.881 -15.347 66.179 1.00 145.97 1055 ASP B CA 1
ATOM 5044 C C . ASP B 1 264 ? -36.224 -15.104 67.649 1.00 153.36 1055 ASP B C 1
ATOM 5045 O O . ASP B 1 264 ? -35.893 -15.912 68.520 1.00 154.83 1055 ASP B O 1
ATOM 5050 N N . LYS B 1 265 ? -36.882 -13.981 67.935 1.00 153.34 1056 LYS B N 1
ATOM 5051 C CA . LYS B 1 265 ? -37.387 -13.678 69.267 1.00 149.64 1056 LYS B CA 1
ATOM 5052 C C . LYS B 1 265 ? -38.909 -13.716 69.323 1.00 155.91 1056 LYS B C 1
ATOM 5053 O O . LYS B 1 265 ? -39.489 -13.380 70.360 1.00 156.92 1056 LYS B O 1
ATOM 5055 N N . SER B 1 266 ? -39.565 -14.131 68.236 1.00 168.20 1057 SER B N 1
ATOM 5056 C CA . SER B 1 266 ? -41.021 -14.086 68.096 1.00 164.28 1057 SER B CA 1
ATOM 5057 C C . SER B 1 266 ? -41.568 -15.498 67.930 1.00 173.79 1057 SER B C 1
ATOM 5058 O O . SER B 1 266 ? -41.609 -16.029 66.809 1.00 169.77 1057 SER B O 1
ATOM 5061 N N . PRO B 1 267 ? -41.995 -16.147 69.016 1.00 171.92 1058 PRO B N 1
ATOM 5062 C CA . PRO B 1 267 ? -42.549 -17.506 68.883 1.00 166.91 1058 PRO B CA 1
ATOM 5063 C C . PRO B 1 267 ? -43.804 -17.604 68.024 1.00 163.82 1058 PRO B C 1
ATOM 5064 O O . PRO B 1 267 ? -44.020 -18.655 67.407 1.00 158.50 1058 PRO B O 1
ATOM 5068 N N . ASP B 1 268 ? -44.643 -16.564 67.956 1.00 165.32 1059 ASP B N 1
ATOM 5069 C CA . ASP B 1 268 ? -45.915 -16.724 67.253 1.00 158.48 1059 ASP B CA 1
ATOM 5070 C C . ASP B 1 268 ? -46.497 -15.458 66.628 1.00 152.74 1059 ASP B C 1
ATOM 5071 O O . ASP B 1 268 ? -47.516 -15.539 65.934 1.00 150.14 1059 ASP B O 1
ATOM 5076 N N . SER B 1 269 ? -45.890 -14.293 66.844 1.00 151.40 1060 SER B N 1
ATOM 5077 C CA . SER B 1 269 ? -46.571 -13.106 66.332 1.00 148.72 1060 SER B CA 1
ATOM 5078 C C . SER B 1 269 ? -46.366 -12.932 64.823 1.00 151.01 1060 SER B C 1
ATOM 5079 O O . SER B 1 269 ? -47.354 -12.705 64.113 1.00 144.62 1060 SER B O 1
ATOM 5082 N N . PRO B 1 270 ? -45.128 -13.023 64.266 1.00 154.79 1061 PRO B N 1
ATOM 5083 C CA . PRO B 1 270 ? -45.024 -13.266 62.818 1.00 153.48 1061 PRO B CA 1
ATOM 5084 C C . PRO B 1 270 ? -44.785 -14.726 62.456 1.00 152.44 1061 PRO B C 1
ATOM 5085 O O . PRO B 1 270 ? -44.871 -15.084 61.277 1.00 151.28 1061 PRO B O 1
ATOM 5089 N N . GLU B 1 271 ? -44.460 -15.573 63.440 1.00 150.94 1062 GLU B N 1
ATOM 5090 C CA . GLU B 1 271 ? -44.343 -17.001 63.157 1.00 145.40 1062 GLU B CA 1
ATOM 5091 C C . GLU B 1 271 ? -45.671 -17.574 62.691 1.00 151.25 1062 GLU B C 1
ATOM 5092 O O . GLU B 1 271 ? -45.697 -18.542 61.923 1.00 147.07 1062 GLU B O 1
ATOM 5094 N N . MET B 1 272 ? -46.780 -16.991 63.149 1.00 153.02 1063 MET B N 1
ATOM 5095 C CA . MET B 1 272 ? -48.088 -17.334 62.608 1.00 150.75 1063 MET B CA 1
ATOM 5096 C C . MET B 1 272 ? -48.393 -16.531 61.348 1.00 155.98 1063 MET B C 1
ATOM 5097 O O . MET B 1 272 ? -49.023 -17.048 60.420 1.00 154.18 1063 MET B O 1
ATOM 5099 N N . LYS B 1 273 ? -47.945 -15.274 61.293 1.00 156.19 1064 LYS B N 1
ATOM 5100 C CA . LYS B 1 273 ? -48.233 -14.421 60.142 1.00 153.31 1064 LYS B CA 1
ATOM 5101 C C . LYS B 1 273 ? -47.482 -14.891 58.901 1.00 156.99 1064 LYS B C 1
ATOM 5102 O O . LYS B 1 273 ? -48.089 -15.168 57.860 1.00 159.97 1064 LYS B O 1
ATOM 5104 N N . ASP B 1 274 ? -46.153 -14.985 58.993 1.00 157.66 1065 ASP B N 1
ATOM 5105 C CA . ASP B 1 274 ? -45.349 -15.313 57.819 1.00 159.50 1065 ASP B CA 1
ATOM 5106 C C . ASP B 1 274 ? -45.544 -16.763 57.387 1.00 161.25 1065 ASP B C 1
ATOM 5107 O O . ASP B 1 274 ? -45.594 -17.052 56.186 1.00 167.17 1065 ASP B O 1
ATOM 5109 N N . PHE B 1 275 ? -45.645 -17.690 58.344 1.00 155.77 1066 PHE B N 1
ATOM 5110 C CA . PHE B 1 275 ? -45.862 -19.089 57.987 1.00 155.04 1066 PHE B CA 1
ATOM 5111 C C . PHE B 1 275 ? -47.188 -19.268 57.258 1.00 161.70 1066 PHE B C 1
ATOM 5112 O O . PHE B 1 275 ? -47.262 -19.976 56.250 1.00 161.45 1066 PHE B O 1
ATOM 5114 N N . ARG B 1 276 ? -48.246 -18.616 57.745 1.00 162.87 1067 ARG B N 1
ATOM 5115 C CA . ARG B 1 276 ? -49.558 -18.767 57.123 1.00 162.05 1067 ARG B CA 1
ATOM 5116 C C . ARG B 1 276 ? -49.600 -18.116 55.745 1.00 171.78 1067 ARG B C 1
ATOM 5117 O O . ARG B 1 276 ? -50.076 -18.723 54.780 1.00 177.00 1067 ARG B O 1
ATOM 5119 N N . HIS B 1 277 ? -49.104 -16.879 55.632 1.00 170.72 1068 HIS B N 1
ATOM 5120 C CA . HIS B 1 277 ? -49.222 -16.133 54.380 1.00 168.08 1068 HIS B CA 1
ATOM 5121 C C . HIS B 1 277 ? -48.410 -16.781 53.263 1.00 175.03 1068 HIS B C 1
ATOM 5122 O O . HIS B 1 277 ? -48.920 -17.002 52.158 1.00 177.44 1068 HIS B O 1
ATOM 5124 N N . GLY B 1 278 ? -47.140 -17.088 53.532 1.00 176.60 1069 GLY B N 1
ATOM 5125 C CA . GLY B 1 278 ? -46.309 -17.710 52.512 1.00 175.37 1069 GLY B CA 1
ATOM 5126 C C . GLY B 1 278 ? -46.765 -19.113 52.160 1.00 179.06 1069 GLY B C 1
ATOM 5127 O O . GLY B 1 278 ? -46.853 -19.472 50.983 1.00 178.90 1069 GLY B O 1
ATOM 5128 N N . PHE B 1 279 ? -47.060 -19.929 53.177 1.00 179.92 1070 PHE B N 1
ATOM 5129 C CA . PHE B 1 279 ? -47.502 -21.297 52.913 1.00 180.13 1070 PHE B CA 1
ATOM 5130 C C . PHE B 1 279 ? -48.826 -21.313 52.161 1.00 185.63 1070 PHE B C 1
ATOM 5131 O O . PHE B 1 279 ? -49.039 -22.165 51.292 1.00 188.96 1070 PHE B O 1
ATOM 5133 N N . ASP B 1 280 ? -49.725 -20.376 52.473 1.00 182.82 1071 ASP B N 1
ATOM 5134 C CA . ASP B 1 280 ? -51.006 -20.318 51.775 1.00 179.51 1071 ASP B CA 1
ATOM 5135 C C . ASP B 1 280 ? -50.811 -20.039 50.289 1.00 191.85 1071 ASP B C 1
ATOM 5136 O O . ASP B 1 280 ? -51.386 -20.727 49.438 1.00 195.65 1071 ASP B O 1
ATOM 5138 N N . ILE B 1 281 ? -50.002 -19.026 49.958 1.00 192.42 1072 ILE B N 1
ATOM 5139 C CA . ILE B 1 281 ? -49.753 -18.695 48.555 1.00 191.45 1072 ILE B CA 1
ATOM 5140 C C . ILE B 1 281 ? -49.094 -19.869 47.843 1.00 201.13 1072 ILE B C 1
ATOM 5141 O O . ILE B 1 281 ? -49.464 -20.226 46.718 1.00 202.25 1072 ILE B O 1
ATOM 5143 N N . LEU B 1 282 ? -48.110 -20.493 48.496 1.00 201.07 1073 LEU B N 1
ATOM 5144 C CA . LEU B 1 282 ? -47.452 -21.658 47.915 1.00 198.76 1073 LEU B CA 1
ATOM 5145 C C . LEU B 1 282 ? -48.427 -22.818 47.754 1.00 203.72 1073 LEU B C 1
ATOM 5146 O O . LEU B 1 282 ? -48.465 -23.467 46.703 1.00 206.43 1073 LEU B O 1
ATOM 5148 N N . VAL B 1 283 ? -49.232 -23.083 48.785 1.00 203.70 1074 VAL B N 1
ATOM 5149 C CA . VAL B 1 283 ? -50.138 -24.229 48.809 1.00 210.19 1074 VAL B CA 1
ATOM 5150 C C . VAL B 1 283 ? -51.110 -24.178 47.638 1.00 214.21 1074 VAL B C 1
ATOM 5151 O O . VAL B 1 283 ? -51.049 -25.019 46.733 1.00 218.53 1074 VAL B O 1
ATOM 5153 N N . GLY B 1 284 ? -52.012 -23.194 47.654 1.00 209.10 1075 GLY B N 1
ATOM 5154 C CA . GLY B 1 284 ? -53.061 -23.142 46.647 1.00 213.66 1075 GLY B CA 1
ATOM 5155 C C . GLY B 1 284 ? -52.526 -23.093 45.229 1.00 220.68 1075 GLY B C 1
ATOM 5156 O O . GLY B 1 284 ? -53.052 -23.759 44.334 1.00 227.75 1075 GLY B O 1
ATOM 5157 N N . GLN B 1 285 ? -51.469 -22.308 45.005 1.00 217.11 1076 GLN B N 1
ATOM 5158 C CA . GLN B 1 285 ? -50.883 -22.231 43.672 1.00 219.71 1076 GLN B CA 1
ATOM 5159 C C . GLN B 1 285 ? -50.290 -23.572 43.251 1.00 224.25 1076 GLN B C 1
ATOM 5160 O O . GLN B 1 285 ? -50.403 -23.968 42.085 1.00 230.09 1076 GLN B O 1
ATOM 5162 N N . ILE B 1 286 ? -49.668 -24.291 44.189 1.00 219.42 1077 ILE B N 1
ATOM 5163 C CA . ILE B 1 286 ? -49.059 -25.577 43.856 1.00 220.69 1077 ILE B CA 1
ATOM 5164 C C . ILE B 1 286 ? -50.127 -26.610 43.523 1.00 227.17 1077 ILE B C 1
ATOM 5165 O O . ILE B 1 286 ? -49.955 -27.426 42.609 1.00 229.68 1077 ILE B O 1
ATOM 5167 N N . ASP B 1 287 ? -51.240 -26.603 44.261 1.00 226.26 1078 ASP B N 1
ATOM 5168 C CA . ASP B 1 287 ? -52.320 -27.545 43.982 1.00 225.53 1078 ASP B CA 1
ATOM 5169 C C . ASP B 1 287 ? -52.910 -27.306 42.598 1.00 231.71 1078 ASP B C 1
ATOM 5170 O O . ASP B 1 287 ? -53.140 -28.252 41.836 1.00 233.98 1078 ASP B O 1
ATOM 5172 N N . ASP B 1 288 ? -53.159 -26.038 42.255 1.00 231.67 1079 ASP B N 1
ATOM 5173 C CA . ASP B 1 288 ? -53.669 -25.715 40.926 1.00 231.12 1079 ASP B CA 1
ATOM 5174 C C . ASP B 1 288 ? -52.640 -26.036 39.850 1.00 234.85 1079 ASP B C 1
ATOM 5175 O O . ASP B 1 288 ? -52.995 -26.491 38.756 1.00 239.81 1079 ASP B O 1
ATOM 5177 N N . ALA B 1 289 ? -51.359 -25.803 40.141 1.00 233.46 1080 ALA B N 1
ATOM 5178 C CA . ALA B 1 289 ? -50.313 -26.132 39.180 1.00 234.53 1080 ALA B CA 1
ATOM 5179 C C . ALA B 1 289 ? -50.216 -27.638 38.963 1.00 235.63 1080 ALA B C 1
ATOM 5180 O O . ALA B 1 289 ? -49.983 -28.097 37.839 1.00 236.39 1080 ALA B O 1
ATOM 5182 N N . LEU B 1 290 ? -50.400 -28.423 40.029 1.00 233.67 1081 LEU B N 1
ATOM 5183 C CA . LEU B 1 290 ? -50.349 -29.877 39.899 1.00 228.78 1081 LEU B CA 1
ATOM 5184 C C . LEU B 1 290 ? -51.471 -30.393 39.007 1.00 230.00 1081 LEU B C 1
ATOM 5185 O O . LEU B 1 290 ? -51.265 -31.313 38.207 1.00 222.52 1081 LEU B O 1
ATOM 5187 N N . LYS B 1 291 ? -52.667 -29.811 39.130 1.00 234.76 1082 LYS B N 1
ATOM 5188 C CA . LYS B 1 291 ? -53.794 -30.241 38.306 1.00 232.10 1082 LYS B CA 1
ATOM 5189 C C . LYS B 1 291 ? -53.547 -29.934 36.833 1.00 230.08 1082 LYS B C 1
ATOM 5190 O O . LYS B 1 291 ? -53.762 -30.787 35.964 1.00 225.08 1082 LYS B O 1
ATOM 5192 N N . LEU B 1 292 ? -53.095 -28.713 36.531 1.00 232.99 1083 LEU B N 1
ATOM 5193 C CA . LEU B 1 292 ? -52.754 -28.366 35.156 1.00 224.38 1083 LEU B CA 1
ATOM 5194 C C . LEU B 1 292 ? -51.551 -29.150 34.648 1.00 221.85 1083 LEU B C 1
ATOM 5195 O O . LEU B 1 292 ? -51.384 -29.283 33.430 1.00 213.37 1083 LEU B O 1
ATOM 5197 N N . ALA B 1 293 ? -50.719 -29.677 35.553 1.00 229.25 1084 ALA B N 1
ATOM 5198 C CA . ALA B 1 293 ? -49.573 -30.480 35.139 1.00 223.99 1084 ALA B CA 1
ATOM 5199 C C . ALA B 1 293 ? -50.002 -31.869 34.679 1.00 214.84 1084 ALA B C 1
ATOM 5200 O O . ALA B 1 293 ? -49.450 -32.404 33.710 1.00 211.53 1084 ALA B O 1
ATOM 5202 N N . ASN B 1 294 ? -50.972 -32.477 35.368 1.00 212.76 1085 ASN B N 1
ATOM 5203 C CA . ASN B 1 294 ? -51.520 -33.744 34.894 1.00 203.66 1085 ASN B CA 1
ATOM 5204 C C . ASN B 1 294 ? -52.218 -33.567 33.552 1.00 201.26 1085 ASN B C 1
ATOM 5205 O O . ASN B 1 294 ? -52.092 -34.415 32.660 1.00 196.63 1085 ASN B O 1
ATOM 5210 N N . GLU B 1 295 ? -52.948 -32.468 33.387 1.00 211.13 1086 GLU B N 1
ATOM 5211 C CA . GLU B 1 295 ? -53.673 -32.195 32.153 1.00 184.21 1086 GLU B CA 1
ATOM 5212 C C . GLU B 1 295 ? -52.837 -31.354 31.195 1.00 174.94 1086 GLU B C 1
ATOM 5213 O O . GLU B 1 295 ? -53.130 -30.180 30.968 1.00 160.65 1086 GLU B O 1
ATOM 5215 N N . GLU B 1 300 ? -52.283 -24.004 30.675 1.00 224.86 1091 GLU B N 1
ATOM 5216 C CA . GLU B 1 300 ? -52.533 -22.951 31.650 1.00 220.31 1091 GLU B CA 1
ATOM 5217 C C . GLU B 1 300 ? -51.611 -23.107 32.848 1.00 222.90 1091 GLU B C 1
ATOM 5218 O O . GLU B 1 300 ? -51.537 -22.227 33.705 1.00 225.59 1091 GLU B O 1
ATOM 5220 N N . ALA B 1 301 ? -50.911 -24.243 32.897 1.00 222.04 1092 ALA B N 1
ATOM 5221 C CA . ALA B 1 301 ? -49.976 -24.490 33.988 1.00 223.87 1092 ALA B CA 1
ATOM 5222 C C . ALA B 1 301 ? -48.917 -23.399 34.068 1.00 227.03 1092 ALA B C 1
ATOM 5223 O O . ALA B 1 301 ? -48.602 -22.910 35.160 1.00 229.72 1092 ALA B O 1
ATOM 5225 N N . GLN B 1 302 ? -48.364 -22.997 32.921 1.00 223.11 1093 GLN B N 1
ATOM 5226 C CA . GLN B 1 302 ? -47.324 -21.972 32.918 1.00 221.67 1093 GLN B CA 1
ATOM 5227 C C . GLN B 1 302 ? -47.856 -20.641 33.434 1.00 225.05 1093 GLN B C 1
ATOM 5228 O O . GLN B 1 302 ? -47.142 -19.903 34.124 1.00 228.71 1093 GLN B O 1
ATOM 5230 N N . ALA B 1 303 ? -49.111 -20.317 33.116 1.00 222.74 1094 ALA B N 1
ATOM 5231 C CA . ALA B 1 303 ? -49.695 -19.070 33.600 1.00 220.94 1094 ALA B CA 1
ATOM 5232 C C . ALA B 1 303 ? -49.901 -19.104 35.109 1.00 220.18 1094 ALA B C 1
ATOM 5233 O O . ALA B 1 303 ? -49.720 -18.087 35.788 1.00 216.02 1094 ALA B O 1
ATOM 5235 N N . ALA B 1 304 ? -50.285 -20.264 35.649 1.00 223.10 1095 ALA B N 1
ATOM 5236 C CA . ALA B 1 304 ? -50.424 -20.395 37.096 1.00 221.17 1095 ALA B CA 1
ATOM 5237 C C . ALA B 1 304 ? -49.087 -20.189 37.793 1.00 220.70 1095 ALA B C 1
ATOM 5238 O O . ALA B 1 304 ? -49.025 -19.581 38.869 1.00 217.83 1095 ALA B O 1
ATOM 5240 N N . ALA B 1 305 ? -48.004 -20.687 37.191 1.00 224.01 1096 ALA B N 1
ATOM 5241 C CA . ALA B 1 305 ? -46.676 -20.468 37.751 1.00 221.42 1096 ALA B CA 1
ATOM 5242 C C . ALA B 1 305 ? -46.303 -18.992 37.718 1.00 218.45 1096 ALA B C 1
ATOM 5243 O O . ALA B 1 305 ? -45.703 -18.474 38.667 1.00 218.53 1096 ALA B O 1
ATOM 5245 N N . GLU B 1 306 ? -46.649 -18.298 36.631 1.00 217.64 1097 GLU B N 1
ATOM 5246 C CA . GLU B 1 306 ? -46.409 -16.861 36.569 1.00 215.22 1097 GLU B CA 1
ATOM 5247 C C . GLU B 1 306 ? -47.169 -16.133 37.670 1.00 218.08 1097 GLU B C 1
ATOM 5248 O O . GLU B 1 306 ? -46.628 -15.225 38.313 1.00 215.40 1097 GLU B O 1
ATOM 5250 N N . GLN B 1 307 ? -48.424 -16.526 37.907 1.00 219.97 1098 GLN B N 1
ATOM 5251 C CA . GLN B 1 307 ? -49.211 -15.903 38.967 1.00 218.11 1098 GLN B CA 1
ATOM 5252 C C . GLN B 1 307 ? -48.629 -16.212 40.340 1.00 216.07 1098 GLN B C 1
ATOM 5253 O O . GLN B 1 307 ? -48.652 -15.363 41.238 1.00 213.70 1098 GLN B O 1
ATOM 5255 N N . LEU B 1 308 ? -48.110 -17.427 40.524 1.00 216.08 1099 LEU B N 1
ATOM 5256 C CA . LEU B 1 308 ? -47.484 -17.773 41.794 1.00 212.45 1099 LEU B CA 1
ATOM 5257 C C . LEU B 1 308 ? -46.250 -16.917 42.047 1.00 214.76 1099 LEU B C 1
ATOM 5258 O O . LEU B 1 308 ? -45.965 -16.551 43.194 1.00 216.50 1099 LEU B O 1
ATOM 5260 N N . LYS B 1 309 ? -45.517 -16.572 40.985 1.00 216.50 1100 LYS B N 1
ATOM 5261 C CA . LYS B 1 309 ? -44.276 -15.818 41.140 1.00 218.33 1100 LYS B CA 1
ATOM 5262 C C . LYS B 1 309 ? -44.533 -14.444 41.748 1.00 217.59 1100 LYS B C 1
ATOM 5263 O O . LYS B 1 309 ? -43.834 -14.024 42.677 1.00 216.86 1100 LYS B O 1
ATOM 5265 N N . THR B 1 310 ? -45.540 -13.731 41.234 1.00 216.17 1101 THR B N 1
ATOM 5266 C CA . THR B 1 310 ? -45.798 -12.368 41.689 1.00 214.63 1101 THR B CA 1
ATOM 5267 C C . THR B 1 310 ? -46.055 -12.314 43.191 1.00 214.95 1101 THR B C 1
ATOM 5268 O O . THR B 1 310 ? -45.597 -11.389 43.872 1.00 215.72 1101 THR B O 1
ATOM 5270 N N . THR B 1 311 ? -46.779 -13.302 43.729 1.00 214.53 1102 THR B N 1
ATOM 5271 C CA . THR B 1 311 ? -47.027 -13.331 45.169 1.00 208.61 1102 THR B CA 1
ATOM 5272 C C . THR B 1 311 ? -45.728 -13.504 45.947 1.00 212.93 1102 THR B C 1
ATOM 5273 O O . THR B 1 311 ? -45.565 -12.931 47.031 1.00 211.26 1102 THR B O 1
ATOM 5277 N N . ARG B 1 312 ? -44.794 -14.294 45.410 1.00 217.85 1103 ARG B N 1
ATOM 5278 C CA . ARG B 1 312 ? -43.496 -14.456 46.057 1.00 215.06 1103 ARG B CA 1
ATOM 5279 C C . ARG B 1 312 ? -42.762 -13.125 46.140 1.00 212.80 1103 ARG B C 1
ATOM 5280 O O . ARG B 1 312 ? -42.362 -12.692 47.226 1.00 211.38 1103 ARG B O 1
ATOM 5282 N N . ASN B 1 313 ? -42.585 -12.456 44.998 1.00 212.96 1104 ASN B N 1
ATOM 5283 C CA . ASN B 1 313 ? -41.983 -11.127 45.006 1.00 212.71 1104 ASN B CA 1
ATOM 5284 C C . ASN B 1 313 ? -42.770 -10.173 45.896 1.00 215.44 1104 ASN B C 1
ATOM 5285 O O . ASN B 1 313 ? -42.184 -9.340 46.597 1.00 217.22 1104 ASN B O 1
ATOM 5287 N N . ALA B 1 314 ? -44.102 -10.292 45.897 1.00 213.28 1105 ALA B N 1
ATOM 5288 C CA . ALA B 1 314 ? -44.932 -9.453 46.755 1.00 210.54 1105 ALA B CA 1
ATOM 5289 C C . ALA B 1 314 ? -44.774 -9.790 48.233 1.00 215.05 1105 ALA B C 1
ATOM 5290 O O . ALA B 1 314 ? -45.198 -8.998 49.083 1.00 213.23 1105 ALA B O 1
ATOM 5292 N N . TYR B 1 315 ? -44.180 -10.936 48.559 1.00 215.98 1106 TYR B N 1
ATOM 5293 C CA . TYR B 1 315 ? -43.953 -11.340 49.942 1.00 209.99 1106 TYR B CA 1
ATOM 5294 C C . TYR B 1 315 ? -42.483 -11.523 50.290 1.00 207.61 1106 TYR B C 1
ATOM 5295 O O . TYR B 1 315 ? -42.082 -11.209 51.415 1.00 198.85 1106 TYR B O 1
ATOM 5297 N N . ILE B 1 316 ? -41.663 -12.018 49.357 1.00 208.11 1107 ILE B N 1
ATOM 5298 C CA . ILE B 1 316 ? -40.246 -12.240 49.647 1.00 201.21 1107 ILE B CA 1
ATOM 5299 C C . ILE B 1 316 ? -39.520 -10.911 49.815 1.00 197.10 1107 ILE B C 1
ATOM 5300 O O . ILE B 1 316 ? -38.725 -10.732 50.744 1.00 192.49 1107 ILE B O 1
ATOM 5302 N N . GLN B 1 317 ? -39.773 -9.961 48.912 1.00 199.51 1108 GLN B N 1
ATOM 5303 C CA . GLN B 1 317 ? -39.175 -8.638 49.059 1.00 192.93 1108 GLN B CA 1
ATOM 5304 C C . GLN B 1 317 ? -39.691 -7.928 50.305 1.00 195.39 1108 GLN B C 1
ATOM 5305 O O . GLN B 1 317 ? -38.968 -7.124 50.905 1.00 191.12 1108 GLN B O 1
ATOM 5307 N N . LYS B 1 318 ? -40.928 -8.227 50.718 1.00 200.95 1109 LYS B N 1
ATOM 5308 C CA . LYS B 1 318 ? -41.530 -7.532 51.853 1.00 192.58 1109 LYS B CA 1
ATOM 5309 C C . LYS B 1 318 ? -40.860 -7.894 53.172 1.00 185.64 1109 LYS B C 1
ATOM 5310 O O . LYS B 1 318 ? -40.853 -7.079 54.101 1.00 18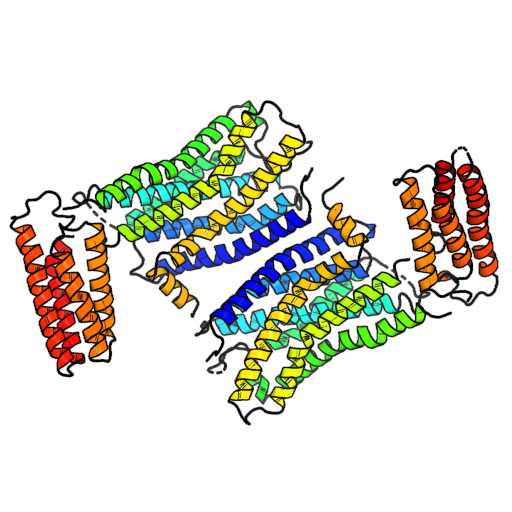2.50 1109 LYS B O 1
ATOM 5312 N N . TYR B 1 319 ? -40.294 -9.099 53.281 1.00 181.01 1110 TYR B N 1
ATOM 5313 C CA . TYR B 1 319 ? -39.690 -9.551 54.530 1.00 171.71 1110 TYR B CA 1
ATOM 5314 C C . TYR B 1 319 ? -38.333 -10.214 54.299 1.00 167.85 1110 TYR B C 1
ATOM 5315 O O . TYR B 1 319 ? -37.951 -11.124 55.041 1.00 158.62 1110 TYR B O 1
ATOM 5317 N N . LEU B 1 320 ? -37.592 -9.770 53.286 1.00 164.70 1111 LEU B N 1
ATOM 5318 C CA . LEU B 1 320 ? -36.247 -10.287 53.027 1.00 151.52 1111 LEU B CA 1
ATOM 5319 C C . LEU B 1 320 ? -35.475 -9.384 52.070 1.00 145.12 1111 LEU B C 1
ATOM 5320 O O . LEU B 1 320 ? -34.411 -9.755 51.570 1.00 125.23 1111 LEU B O 1
ATOM 5322 N N . ASP B 1 323 ? -30.750 -8.961 51.131 1.00 108.20 255 ASP B N 1
ATOM 5323 C CA . ASP B 1 323 ? -29.875 -10.017 50.640 1.00 116.25 255 ASP B CA 1
ATOM 5324 C C . ASP B 1 323 ? -30.487 -11.397 50.848 1.00 128.71 255 ASP B C 1
ATOM 5325 O O . ASP B 1 323 ? -31.159 -11.646 51.854 1.00 126.55 255 ASP B O 1
ATOM 5330 N N . GLN B 1 324 ? -30.251 -12.292 49.884 1.00 131.15 256 GLN B N 1
ATOM 5331 C CA . GLN B 1 324 ? -30.401 -13.725 50.093 1.00 125.74 256 GLN B CA 1
ATOM 5332 C C . GLN B 1 324 ? -29.157 -14.492 49.659 1.00 118.03 256 GLN B C 1
ATOM 5333 O O . GLN B 1 324 ? -29.151 -15.725 49.736 1.00 116.92 256 GLN B O 1
ATOM 5339 N N . ASN B 1 325 ? -28.111 -13.797 49.197 1.00 111.72 257 ASN B N 1
ATOM 5340 C CA . ASN B 1 325 ? -26.857 -14.404 48.764 1.00 104.70 257 ASN B CA 1
ATOM 5341 C C . ASN B 1 325 ? -25.859 -14.569 49.898 1.00 95.96 257 ASN B C 1
ATOM 5342 O O . ASN B 1 325 ? -24.646 -14.561 49.656 1.00 96.06 257 ASN B O 1
ATOM 5347 N N . HIS B 1 326 ? -26.331 -14.729 51.130 1.00 92.66 258 HIS B N 1
ATOM 5348 C CA . HIS B 1 326 ? -25.421 -14.666 52.264 1.00 86.20 258 HIS B CA 1
ATOM 5349 C C . HIS B 1 326 ? -24.440 -15.828 52.277 1.00 78.06 258 HIS B C 1
ATOM 5350 O O . HIS B 1 326 ? -23.312 -15.673 52.754 1.00 70.97 258 HIS B O 1
ATOM 5357 N N . LYS B 1 327 ? -24.835 -16.985 51.747 1.00 81.18 259 LYS B N 1
ATOM 5358 C CA . LYS B 1 327 ? -23.956 -18.144 51.826 1.00 68.75 259 LYS B CA 1
ATOM 5359 C C . LYS B 1 327 ? -22.896 -18.141 50.733 1.00 68.92 259 LYS B C 1
ATOM 5360 O O . LYS B 1 327 ? -21.720 -18.414 51.010 1.00 69.76 259 LYS B O 1
ATOM 5366 N N . GLN B 1 328 ? -23.269 -17.854 49.479 1.00 69.24 260 GLN B N 1
ATOM 5367 C CA . GLN B 1 328 ? -22.232 -17.946 48.458 1.00 71.65 260 GLN B CA 1
ATOM 5368 C C . GLN B 1 328 ? -21.246 -16.810 48.665 1.00 69.48 260 GLN B C 1
ATOM 5369 O O . GLN B 1 328 ? -20.039 -16.976 48.453 1.00 72.12 260 GLN B O 1
ATOM 5375 N N . THR B 1 329 ? -21.751 -15.658 49.126 1.00 63.12 261 THR B N 1
ATOM 5376 C CA . THR B 1 329 ? -20.892 -14.517 49.414 1.00 68.16 261 THR B CA 1
ATOM 5377 C C . THR B 1 329 ? -19.816 -14.884 50.418 1.00 65.43 261 THR B C 1
ATOM 5378 O O . THR B 1 329 ? -18.621 -14.729 50.146 1.00 66.84 261 THR B O 1
ATOM 5382 N N . VAL B 1 330 ? -20.225 -15.339 51.602 1.00 67.65 262 VAL B N 1
ATOM 5383 C CA . VAL B 1 330 ? -19.250 -15.703 52.620 1.00 67.66 262 VAL B CA 1
ATOM 5384 C C . VAL B 1 330 ? -18.309 -16.784 52.110 1.00 65.57 262 VAL B C 1
ATOM 5385 O O . VAL B 1 330 ? -17.098 -16.743 52.379 1.00 58.27 262 VAL B O 1
ATOM 5389 N N . LYS B 1 331 ? -18.824 -17.762 51.362 1.00 55.72 263 LYS B N 1
ATOM 5390 C CA . LYS B 1 331 ? -17.923 -18.854 51.019 1.00 66.37 263 LYS B CA 1
ATOM 5391 C C . LYS B 1 331 ? -16.862 -18.390 50.023 1.00 60.16 263 LYS B C 1
ATOM 5392 O O . LYS B 1 331 ? -15.674 -18.755 50.127 1.00 50.27 263 LYS B O 1
ATOM 5398 N N . MET B 1 332 ? -17.260 -17.511 49.108 1.00 60.97 264 MET B N 1
ATOM 5399 C CA . MET B 1 332 ? -16.330 -16.993 48.121 1.00 53.20 264 MET B CA 1
ATOM 5400 C C . MET B 1 332 ? -15.340 -16.031 48.756 1.00 53.51 264 MET B C 1
ATOM 5401 O O . MET B 1 332 ? -14.149 -16.050 48.426 1.00 51.02 264 MET B O 1
ATOM 5406 N N . LEU B 1 333 ? -15.807 -15.180 49.668 1.00 50.55 265 LEU B N 1
ATOM 5407 C CA . LEU B 1 333 ? -14.881 -14.309 50.380 1.00 47.98 265 LEU B CA 1
ATOM 5408 C C . LEU B 1 333 ? -13.866 -15.125 51.153 1.00 51.11 265 LEU B C 1
ATOM 5409 O O . LEU B 1 333 ? -12.697 -14.742 51.253 1.00 47.83 265 LEU B O 1
ATOM 5414 N N . ALA B 1 334 ? -14.300 -16.248 51.724 1.00 53.81 266 ALA B N 1
ATOM 5415 C CA . ALA B 1 334 ? -13.364 -17.113 52.421 1.00 50.22 266 ALA B CA 1
ATOM 5416 C C . ALA B 1 334 ? -12.275 -17.586 51.473 1.00 50.55 266 ALA B C 1
ATOM 5417 O O . ALA B 1 334 ? -11.081 -17.484 51.781 1.00 49.49 266 ALA B O 1
ATOM 5419 N N . VAL B 1 335 ? -12.665 -18.108 50.310 1.00 43.91 267 VAL B N 1
ATOM 5420 C CA . VAL B 1 335 ? -11.645 -18.559 49.365 1.00 41.92 267 VAL B CA 1
ATOM 5421 C C . VAL B 1 335 ? -10.717 -17.403 48.992 1.00 48.17 267 VAL B C 1
ATOM 5422 O O . VAL B 1 335 ? -9.492 -17.570 48.902 1.00 52.09 267 VAL B O 1
ATOM 5426 N N . VAL B 1 336 ? -11.283 -16.209 48.801 1.00 44.47 268 VAL B N 1
ATOM 5427 C CA . VAL B 1 336 ? -10.494 -15.052 48.379 1.00 39.83 268 VAL B CA 1
ATOM 5428 C C . VAL B 1 336 ? -9.445 -14.704 49.430 1.00 47.03 268 VAL B C 1
ATOM 5429 O O . VAL B 1 336 ? -8.246 -14.590 49.133 1.00 56.76 268 VAL B O 1
ATOM 5433 N N . VAL B 1 337 ? -9.890 -14.506 50.671 1.00 43.89 269 VAL B N 1
ATOM 5434 C CA . VAL B 1 337 ? -8.985 -14.148 51.759 1.00 41.18 269 VAL B CA 1
ATOM 5435 C C . VAL B 1 337 ? -7.963 -15.253 51.996 1.00 51.76 269 VAL B C 1
ATOM 5436 O O . VAL B 1 337 ? -6.794 -14.987 52.324 1.00 51.56 269 VAL B O 1
ATOM 5440 N N . PHE B 1 338 ? -8.377 -16.509 51.817 1.00 45.89 270 PHE B N 1
ATOM 5441 C CA . PHE B 1 338 ? -7.440 -17.612 51.968 1.00 49.72 270 PHE B CA 1
ATOM 5442 C C . PHE B 1 338 ? -6.310 -17.495 50.955 1.00 48.63 270 PHE B C 1
ATOM 5443 O O . PHE B 1 338 ? -5.130 -17.588 51.312 1.00 49.97 270 PHE B O 1
ATOM 5451 N N . ALA B 1 339 ? -6.658 -17.285 49.682 1.00 47.49 271 ALA B N 1
ATOM 5452 C CA . ALA B 1 339 ? -5.633 -17.178 48.644 1.00 54.68 271 ALA B CA 1
ATOM 5453 C C . ALA B 1 339 ? -4.702 -15.996 48.904 1.00 50.84 271 ALA B C 1
ATOM 5454 O O . ALA B 1 339 ? -3.479 -16.095 48.717 1.00 45.24 271 ALA B O 1
ATOM 5456 N N . PHE B 1 340 ? -5.269 -14.863 49.322 1.00 48.60 272 PHE B N 1
ATOM 5457 C CA . PHE B 1 340 ? -4.449 -13.713 49.692 1.00 49.49 272 PHE B CA 1
ATOM 5458 C C . PHE B 1 340 ? -3.407 -14.093 50.742 1.00 50.82 272 PHE B C 1
ATOM 5459 O O . PHE B 1 340 ? -2.198 -13.866 50.564 1.00 54.23 272 PHE B O 1
ATOM 5467 N N . ILE B 1 341 ? -3.859 -14.696 51.840 1.00 46.71 273 ILE B N 1
ATOM 5468 C CA . ILE B 1 341 ? -2.932 -15.012 52.918 1.00 47.14 273 ILE B CA 1
ATOM 5469 C C . ILE B 1 341 ? -1.902 -16.044 52.463 1.00 48.44 273 ILE B C 1
ATOM 5470 O O . ILE B 1 341 ? -0.719 -15.954 52.812 1.00 46.90 273 ILE B O 1
ATOM 5475 N N . LEU B 1 342 ? -2.325 -17.029 51.669 1.00 47.25 274 LEU B N 1
ATOM 5476 C CA . LEU B 1 342 ? -1.379 -18.018 51.163 1.00 43.60 274 LEU B CA 1
ATOM 5477 C C . LEU B 1 342 ? -0.279 -17.354 50.352 1.00 47.79 274 LEU B C 1
ATOM 5478 O O . LEU B 1 342 ? 0.909 -17.507 50.656 1.00 49.80 274 LEU B O 1
ATOM 5483 N N . CYS B 1 343 ? -0.656 -16.597 49.319 1.00 47.70 275 CYS B N 1
ATOM 5484 C CA . CYS B 1 343 ? 0.352 -15.937 48.493 1.00 46.52 275 CYS B CA 1
ATOM 5485 C C . CYS B 1 343 ? 1.267 -15.037 49.315 1.00 50.66 275 CYS B C 1
ATOM 5486 O O . CYS B 1 343 ? 2.449 -14.888 48.981 1.00 52.78 275 CYS B O 1
ATOM 5489 N N . TRP B 1 344 ? 0.759 -14.435 50.390 1.00 46.06 276 TRP B N 1
ATOM 5490 C CA . TRP B 1 344 ? 1.599 -13.515 51.146 1.00 43.29 276 TRP B CA 1
ATOM 5491 C C . TRP B 1 344 ? 2.382 -14.200 52.257 1.00 52.42 276 TRP B C 1
ATOM 5492 O O . TRP B 1 344 ? 3.253 -13.567 52.864 1.00 55.69 276 TRP B O 1
ATOM 5503 N N . LEU B 1 345 ? 2.112 -15.483 52.520 1.00 56.65 277 LEU B N 1
ATOM 5504 C CA . LEU B 1 345 ? 2.769 -16.150 53.645 1.00 59.81 277 LEU B CA 1
ATOM 5505 C C . LEU B 1 345 ? 4.260 -16.379 53.421 1.00 54.74 277 LEU B C 1
ATOM 5506 O O . LEU B 1 345 ? 5.056 -15.982 54.298 1.00 50.39 277 LEU B O 1
ATOM 5511 N N . PRO B 1 346 ? 4.722 -17.008 52.317 1.00 53.62 278 PRO B N 1
ATOM 5512 C CA . PRO B 1 346 ? 6.173 -17.239 52.176 1.00 46.04 278 PRO B CA 1
ATOM 5513 C C . PRO B 1 346 ? 7.020 -16.000 52.411 1.00 42.40 278 PRO B C 1
ATOM 5514 O O . PRO B 1 346 ? 8.079 -16.122 53.022 1.00 47.15 278 PRO B O 1
ATOM 5518 N N . PHE B 1 347 ? 6.581 -14.815 51.980 1.00 50.93 279 PHE B N 1
ATOM 5519 C CA . PHE B 1 347 ? 7.350 -13.599 52.238 1.00 39.00 279 PHE B CA 1
ATOM 5520 C C . PHE B 1 347 ? 7.629 -13.430 53.726 1.00 49.06 279 PHE B C 1
ATOM 5521 O O . PHE B 1 347 ? 8.786 -13.325 54.149 1.00 54.40 279 PHE B O 1
ATOM 5529 N N . HIS B 1 348 ? 6.563 -13.411 54.534 1.00 55.74 280 HIS B N 1
ATOM 5530 C CA . HIS B 1 348 ? 6.687 -13.189 55.974 1.00 52.92 280 HIS B CA 1
ATOM 5531 C C . HIS B 1 348 ? 7.469 -14.310 56.647 1.00 60.33 280 HIS B C 1
ATOM 5532 O O . HIS B 1 348 ? 8.361 -14.057 57.473 1.00 61.04 280 HIS B O 1
ATOM 5539 N N . VAL B 1 349 ? 7.126 -15.561 56.324 1.00 58.06 281 VAL B N 1
ATOM 5540 C CA . VAL B 1 349 ? 7.787 -16.706 56.948 1.00 57.43 281 VAL B CA 1
ATOM 5541 C C . VAL B 1 349 ? 9.278 -16.700 56.625 1.00 61.22 281 VAL B C 1
ATOM 5542 O O . VAL B 1 349 ? 10.125 -16.812 57.523 1.00 67.40 281 VAL B O 1
ATOM 5546 N N . GLY B 1 350 ? 9.619 -16.597 55.337 1.00 53.80 282 GLY B N 1
ATOM 5547 C CA . GLY B 1 350 ? 11.011 -16.495 54.952 1.00 61.21 282 GLY B CA 1
ATOM 5548 C C . GLY B 1 350 ? 11.714 -15.340 55.627 1.00 65.26 282 GLY B C 1
ATOM 5549 O O . GLY B 1 350 ? 12.839 -15.486 56.101 1.00 71.15 282 GLY B O 1
ATOM 5550 N N . ARG B 1 351 ? 11.054 -14.181 55.711 1.00 59.32 283 ARG B N 1
ATOM 5551 C CA . ARG B 1 351 ? 11.697 -13.035 56.342 1.00 62.83 283 ARG B CA 1
ATOM 5552 C C . ARG B 1 351 ? 12.046 -13.324 57.794 1.00 67.53 283 ARG B C 1
ATOM 5553 O O . ARG B 1 351 ? 13.160 -13.029 58.236 1.00 70.69 283 ARG B O 1
ATOM 5561 N N . TYR B 1 352 ? 11.120 -13.922 58.548 1.00 68.95 284 TYR B N 1
ATOM 5562 C CA . TYR B 1 352 ? 11.401 -14.209 59.954 1.00 66.31 284 TYR B CA 1
ATOM 5563 C C . TYR B 1 352 ? 12.494 -15.262 60.099 1.00 70.22 284 TYR B C 1
ATOM 5564 O O . TYR B 1 352 ? 13.431 -15.101 60.897 1.00 77.41 284 TYR B O 1
ATOM 5573 N N . LEU B 1 353 ? 12.387 -16.354 59.340 1.00 60.87 285 LEU B N 1
ATOM 5574 C CA . LEU B 1 353 ? 13.351 -17.437 59.486 1.00 57.14 285 LEU B CA 1
ATOM 5575 C C . LEU B 1 353 ? 14.750 -17.016 59.068 1.00 66.94 285 LEU B C 1
ATOM 5576 O O . LEU B 1 353 ? 15.731 -17.477 59.660 1.00 77.79 285 LEU B O 1
ATOM 5581 N N . PHE B 1 354 ? 14.872 -16.143 58.065 1.00 76.97 286 PHE B N 1
ATOM 5582 C CA . PHE B 1 354 ? 16.188 -15.662 57.664 1.00 77.25 286 PHE B CA 1
ATOM 5583 C C . PHE B 1 354 ? 16.677 -14.514 58.537 1.00 78.45 286 PHE B C 1
ATOM 5584 O O . PHE B 1 354 ? 17.889 -14.297 58.626 1.00 88.50 286 PHE B O 1
ATOM 5592 N N . SER B 1 355 ? 15.773 -13.773 59.182 1.00 76.10 287 SER B N 1
ATOM 5593 C CA . SER B 1 355 ? 16.216 -12.788 60.159 1.00 86.73 287 SER B CA 1
ATOM 5594 C C . SER B 1 355 ? 16.814 -13.466 61.378 1.00 97.31 287 SER B C 1
ATOM 5595 O O . SER B 1 355 ? 17.759 -12.941 61.980 1.00 106.24 287 SER B O 1
ATOM 5598 N N . LYS B 1 356 ? 16.283 -14.634 61.749 1.00 96.20 288 LYS B N 1
ATOM 5599 C CA . LYS B 1 356 ? 16.811 -15.339 62.914 1.00 87.97 288 LYS B CA 1
ATOM 5600 C C . LYS B 1 356 ? 18.257 -15.785 62.718 1.00 95.88 288 LYS B C 1
ATOM 5601 O O . LYS B 1 356 ? 19.020 -15.832 63.689 1.00 104.69 288 LYS B O 1
ATOM 5607 N N . SER B 1 357 ? 18.662 -16.106 61.490 1.00 99.96 289 SER B N 1
ATOM 5608 C CA . SER B 1 357 ? 20.056 -16.451 61.192 1.00 117.23 289 SER B CA 1
ATOM 5609 C C . SER B 1 357 ? 20.577 -15.495 60.120 1.00 126.27 289 SER B C 1
ATOM 5610 O O . SER B 1 357 ? 20.305 -15.682 58.929 1.00 124.68 289 SER B O 1
ATOM 5613 N N . PHE B 1 358 ? 21.342 -14.481 60.537 1.00 124.93 290 PHE B N 1
ATOM 5614 C CA . PHE B 1 358 ? 21.817 -13.439 59.614 1.00 131.57 290 PHE B CA 1
ATOM 5615 C C . PHE B 1 358 ? 23.180 -13.812 59.030 1.00 137.18 290 PHE B C 1
ATOM 5616 O O . PHE B 1 358 ? 23.301 -14.076 57.832 1.00 133.26 290 PHE B O 1
ATOM 5624 N N . GLU B 1 359 ? 24.211 -13.831 59.872 1.00 136.88 291 GLU B N 1
ATOM 5625 C CA . GLU B 1 359 ? 25.567 -14.129 59.420 1.00 137.19 291 GLU B CA 1
ATOM 5626 C C . GLU B 1 359 ? 25.854 -15.630 59.293 1.00 139.62 291 GLU B C 1
ATOM 5627 O O . GLU B 1 359 ? 26.556 -16.022 58.351 1.00 139.48 291 GLU B O 1
ATOM 5633 N N . PRO B 1 360 ? 25.371 -16.494 60.197 1.00 137.05 292 PRO B N 1
ATOM 5634 C CA . PRO B 1 360 ? 25.694 -17.928 60.085 1.00 141.68 292 PRO B CA 1
ATOM 5635 C C . PRO B 1 360 ? 25.351 -18.536 58.728 1.00 141.07 292 PRO B C 1
ATOM 5636 O O . PRO B 1 360 ? 24.259 -18.333 58.190 1.00 132.92 292 PRO B O 1
ATOM 5640 N N . GLY B 1 361 ? 26.303 -19.292 58.182 1.00 143.87 293 GLY B N 1
ATOM 5641 C CA . GLY B 1 361 ? 26.086 -20.129 57.003 1.00 136.60 293 GLY B CA 1
ATOM 5642 C C . GLY B 1 361 ? 25.666 -19.400 55.744 1.00 126.51 293 GLY B C 1
ATOM 5643 O O . GLY B 1 361 ? 24.811 -19.898 55.001 1.00 119.72 293 GLY B O 1
ATOM 5644 N N . SER B 1 362 ? 26.289 -18.257 55.456 1.00 126.95 294 SER B N 1
ATOM 5645 C CA . SER B 1 362 ? 25.788 -17.319 54.454 1.00 127.08 294 SER B CA 1
ATOM 5646 C C . SER B 1 362 ? 25.852 -17.825 53.018 1.00 127.14 294 SER B C 1
ATOM 5647 O O . SER B 1 362 ? 25.642 -17.044 52.084 1.00 132.25 294 SER B O 1
ATOM 5650 N N . LEU B 1 363 ? 26.131 -19.111 52.812 1.00 123.30 295 LEU B N 1
ATOM 5651 C CA . LEU B 1 363 ? 26.306 -19.639 51.463 1.00 123.86 295 LEU B CA 1
ATOM 5652 C C . LEU B 1 363 ? 25.033 -20.280 50.923 1.00 123.46 295 LEU B C 1
ATOM 5653 O O . LEU B 1 363 ? 24.439 -19.772 49.967 1.00 125.15 295 LEU B O 1
ATOM 5658 N N . GLU B 1 364 ? 24.600 -21.394 51.516 1.00 121.92 296 GLU B N 1
ATOM 5659 C CA . GLU B 1 364 ? 23.395 -22.044 51.015 1.00 121.08 296 GLU B CA 1
ATOM 5660 C C . GLU B 1 364 ? 22.138 -21.280 51.422 1.00 120.53 296 GLU B C 1
ATOM 5661 O O . GLU B 1 364 ? 21.180 -21.198 50.641 1.00 122.89 296 GLU B O 1
ATOM 5667 N N . ILE B 1 365 ? 22.127 -20.690 52.622 1.00 114.67 297 ILE B N 1
ATOM 5668 C CA . ILE B 1 365 ? 20.949 -19.937 53.049 1.00 113.19 297 ILE B CA 1
ATOM 5669 C C . ILE B 1 365 ? 20.688 -18.770 52.107 1.00 109.68 297 ILE B C 1
ATOM 5670 O O . ILE B 1 365 ? 19.535 -18.375 51.908 1.00 113.60 297 ILE B O 1
ATOM 5675 N N . ALA B 1 366 ? 21.736 -18.219 51.490 1.00 107.85 298 ALA B N 1
ATOM 5676 C CA . ALA B 1 366 ? 21.533 -17.175 50.491 1.00 101.00 298 ALA B CA 1
ATOM 5677 C C . ALA B 1 366 ? 20.796 -17.716 49.273 1.00 99.94 298 ALA B C 1
ATOM 5678 O O . ALA B 1 366 ? 19.887 -17.061 48.745 1.00 105.02 298 ALA B O 1
ATOM 5680 N N . GLN B 1 367 ? 21.191 -18.902 48.805 1.00 98.13 299 GLN B N 1
ATOM 5681 C CA . GLN B 1 367 ? 20.476 -19.564 47.718 1.00 102.47 299 GLN B CA 1
ATOM 5682 C C . GLN B 1 367 ? 19.005 -19.757 48.074 1.00 97.91 299 GLN B C 1
ATOM 5683 O O . GLN B 1 367 ? 18.105 -19.435 47.281 1.00 94.77 299 GLN B O 1
ATOM 5689 N N . ILE B 1 368 ? 18.746 -20.279 49.276 1.00 101.97 300 ILE B N 1
ATOM 5690 C CA . ILE B 1 368 ? 17.373 -20.499 49.722 1.00 101.45 300 ILE B CA 1
ATOM 5691 C C . ILE B 1 368 ? 16.606 -19.185 49.744 1.00 97.67 300 ILE B C 1
ATOM 5692 O O . ILE B 1 368 ? 15.431 -19.126 49.360 1.00 96.54 300 ILE B O 1
ATOM 5697 N N . SER B 1 369 ? 17.261 -18.111 50.187 1.00 87.12 301 SER B N 1
ATOM 5698 C CA . SER B 1 369 ? 16.593 -16.821 50.292 1.00 83.00 301 SER B CA 1
ATOM 5699 C C . SER B 1 369 ? 16.209 -16.280 48.923 1.00 85.15 301 SER B C 1
ATOM 5700 O O . SER B 1 369 ? 15.083 -15.808 48.732 1.00 82.00 301 SER B O 1
ATOM 5703 N N . GLN B 1 370 ? 17.142 -16.300 47.967 1.00 86.94 302 GLN B N 1
ATOM 5704 C CA . GLN B 1 370 ? 16.792 -15.897 46.604 1.00 80.53 302 GLN B CA 1
ATOM 5705 C C . GLN B 1 370 ? 15.653 -16.723 46.029 1.00 67.07 302 GLN B C 1
ATOM 5706 O O . GLN B 1 370 ? 14.749 -16.169 45.394 1.00 66.12 302 GLN B O 1
ATOM 5712 N N . TYR B 1 371 ? 15.642 -18.031 46.262 1.00 73.29 303 TYR B N 1
ATOM 5713 C CA . TYR B 1 371 ? 14.519 -18.787 45.714 1.00 71.62 303 TYR B CA 1
ATOM 5714 C C . TYR B 1 371 ? 13.215 -18.410 46.418 1.00 69.05 303 TYR B C 1
ATOM 5715 O O . TYR B 1 371 ? 12.159 -18.300 45.775 1.00 70.87 303 TYR B O 1
ATOM 5724 N N . CYS B 1 372 ? 13.276 -18.162 47.729 1.00 69.13 304 CYS B N 1
ATOM 5725 C CA . CYS B 1 372 ? 12.084 -17.731 48.448 1.00 68.93 304 CYS B CA 1
ATOM 5726 C C . CYS B 1 372 ? 11.570 -16.408 47.897 1.00 66.64 304 CYS B C 1
ATOM 5727 O O . CYS B 1 372 ? 10.361 -16.225 47.716 1.00 61.25 304 CYS B O 1
ATOM 5730 N N . ASN B 1 373 ? 12.480 -15.477 47.614 1.00 63.49 305 ASN B N 1
ATOM 5731 C CA . ASN B 1 373 ? 12.077 -14.190 47.064 1.00 60.85 305 ASN B CA 1
ATOM 5732 C C . ASN B 1 373 ? 11.468 -14.351 45.682 1.00 55.54 305 ASN B C 1
ATOM 5733 O O . ASN B 1 373 ? 10.534 -13.623 45.325 1.00 57.49 305 ASN B O 1
ATOM 5738 N N . LEU B 1 374 ? 11.961 -15.313 44.904 1.00 43.48 306 LEU B N 1
ATOM 5739 C CA . LEU B 1 374 ? 11.394 -15.532 43.578 1.00 49.20 306 LEU B CA 1
ATOM 5740 C C . LEU B 1 374 ? 9.971 -16.069 43.674 1.00 55.24 306 LEU B C 1
ATOM 5741 O O . LEU B 1 374 ? 9.079 -15.658 42.909 1.00 53.70 306 LEU B O 1
ATOM 5746 N N . VAL B 1 375 ? 9.735 -16.990 44.609 1.00 52.64 307 VAL B N 1
ATOM 5747 C CA . VAL B 1 375 ? 8.382 -17.519 44.729 1.00 50.87 307 VAL B CA 1
ATOM 5748 C C . VAL B 1 375 ? 7.455 -16.448 45.288 1.00 50.93 307 VAL B C 1
ATOM 5749 O O . VAL B 1 375 ? 6.291 -16.350 44.886 1.00 48.20 307 VAL B O 1
ATOM 5753 N N . SER B 1 376 ? 7.964 -15.600 46.184 1.00 46.20 308 SER B N 1
ATOM 5754 C CA . SER B 1 376 ? 7.159 -14.487 46.670 1.00 48.21 308 SER B CA 1
ATOM 5755 C C . SER B 1 376 ? 6.800 -13.538 45.531 1.00 52.61 308 SER B C 1
ATOM 5756 O O . SER B 1 376 ? 5.682 -13.021 45.473 1.00 46.88 308 SER B O 1
ATOM 5759 N N . PHE B 1 377 ? 7.742 -13.310 44.614 1.00 51.45 309 PHE B N 1
ATOM 5760 C CA . PHE B 1 377 ? 7.513 -12.503 43.416 1.00 50.32 309 PHE B CA 1
ATOM 5761 C C . PHE B 1 377 ? 6.333 -13.034 42.597 1.00 50.28 309 PHE B C 1
ATOM 5762 O O . PHE B 1 377 ? 5.332 -12.327 42.340 1.00 48.96 309 PHE B O 1
ATOM 5770 N N . VAL B 1 378 ? 6.450 -14.293 42.171 1.00 46.37 310 VAL B N 1
ATOM 5771 C CA . VAL B 1 378 ? 5.412 -14.903 41.346 1.00 38.66 310 VAL B CA 1
ATOM 5772 C C . VAL B 1 378 ? 4.083 -14.936 42.091 1.00 48.89 310 VAL B C 1
ATOM 5773 O O . VAL B 1 378 ? 3.020 -14.685 41.508 1.00 47.69 310 VAL B O 1
ATOM 5777 N N . LEU B 1 379 ? 4.121 -15.217 43.397 1.00 50.08 311 LEU B N 1
ATOM 5778 C CA . LEU B 1 379 ? 2.896 -15.221 44.188 1.00 40.94 311 LEU B CA 1
ATOM 5779 C C . LEU B 1 379 ? 2.282 -13.833 44.266 1.00 42.35 311 LEU B C 1
ATOM 5780 O O . LEU B 1 379 ? 1.057 -13.693 44.298 1.00 48.38 311 LEU B O 1
ATOM 5785 N N . PHE B 1 380 ? 3.115 -12.798 44.333 1.00 41.70 312 PHE B N 1
ATOM 5786 C CA . PHE B 1 380 ? 2.612 -11.434 44.405 1.00 43.53 312 PHE B CA 1
ATOM 5787 C C . PHE B 1 380 ? 1.752 -11.129 43.190 1.00 44.85 312 PHE B C 1
ATOM 5788 O O . PHE B 1 380 ? 0.590 -10.690 43.297 1.00 40.73 312 PHE B O 1
ATOM 5796 N N . TYR B 1 381 ? 2.285 -11.431 42.016 1.00 40.52 313 TYR B N 1
ATOM 5797 C CA . TYR B 1 381 ? 1.494 -11.112 40.832 1.00 44.08 313 TYR B CA 1
ATOM 5798 C C . TYR B 1 381 ? 0.336 -12.095 40.642 1.00 41.60 313 TYR B C 1
ATOM 5799 O O . TYR B 1 381 ? -0.726 -11.726 40.112 1.00 37.57 313 TYR B O 1
ATOM 5808 N N . LEU B 1 382 ? 0.486 -13.323 41.131 1.00 43.54 314 LEU B N 1
ATOM 5809 C CA . LEU B 1 382 ? -0.628 -14.261 41.094 1.00 46.08 314 LEU B CA 1
ATOM 5810 C C . LEU B 1 382 ? -1.792 -13.770 41.950 1.00 43.59 314 LEU B C 1
ATOM 5811 O O . LEU B 1 382 ? -2.959 -13.873 41.551 1.00 37.39 314 LEU B O 1
ATOM 5816 N N . SER B 1 383 ? -1.492 -13.262 43.145 1.00 42.96 315 SER B N 1
ATOM 5817 C CA . SER B 1 383 ? -2.530 -12.696 43.992 1.00 42.92 315 SER B CA 1
ATOM 5818 C C . SER B 1 383 ? -3.211 -11.540 43.291 1.00 42.46 315 SER B C 1
ATOM 5819 O O . SER B 1 383 ? -4.428 -11.362 43.406 1.00 48.79 315 SER B O 1
ATOM 5822 N N . ALA B 1 384 ? -2.438 -10.735 42.559 1.00 47.56 316 ALA B N 1
ATOM 5823 C CA . ALA B 1 384 ? -3.070 -9.635 41.837 1.00 38.41 316 ALA B CA 1
ATOM 5824 C C . ALA B 1 384 ? -4.002 -10.137 40.739 1.00 43.08 316 ALA B C 1
ATOM 5825 O O . ALA B 1 384 ? -4.975 -9.454 40.398 1.00 42.29 316 ALA B O 1
ATOM 5827 N N . ALA B 1 385 ? -3.730 -11.319 40.176 1.00 44.30 317 ALA B N 1
ATOM 5828 C CA . ALA B 1 385 ? -4.541 -11.808 39.058 1.00 38.01 317 ALA B CA 1
ATOM 5829 C C . ALA B 1 385 ? -5.695 -12.725 39.451 1.00 43.19 317 ALA B C 1
ATOM 5830 O O . ALA B 1 385 ? -6.606 -12.914 38.640 1.00 48.48 317 ALA B O 1
ATOM 5832 N N . ILE B 1 386 ? -5.688 -13.293 40.658 1.00 43.40 318 ILE B N 1
ATOM 5833 C CA . ILE B 1 386 ? -6.486 -14.493 40.904 1.00 36.07 318 ILE B CA 1
ATOM 5834 C C . ILE B 1 386 ? -7.963 -14.211 41.199 1.00 43.97 318 ILE B C 1
ATOM 5835 O O . ILE B 1 386 ? -8.823 -15.047 40.889 1.00 50.00 318 ILE B O 1
ATOM 5840 N N . ASN B 1 387 ? -8.295 -13.078 41.813 1.00 44.82 319 ASN B N 1
ATOM 5841 C CA . ASN B 1 387 ? -9.670 -12.883 42.278 1.00 45.46 319 ASN B CA 1
ATOM 5842 C C . ASN B 1 387 ? -10.710 -13.009 41.168 1.00 50.40 319 ASN B C 1
ATOM 5843 O O . ASN B 1 387 ? -11.731 -13.684 41.390 1.00 48.44 319 ASN B O 1
ATOM 5848 N N . PRO B 1 388 ? -10.544 -12.402 39.983 1.00 52.79 320 PRO B N 1
ATOM 5849 C CA . PRO B 1 388 ? -11.574 -12.572 38.939 1.00 44.15 320 PRO B CA 1
ATOM 5850 C C . PRO B 1 388 ? -11.741 -14.006 38.487 1.00 46.16 320 PRO B C 1
ATOM 5851 O O . PRO B 1 388 ? -12.854 -14.408 38.137 1.00 52.81 320 PRO B O 1
ATOM 5855 N N . ILE B 1 389 ? -10.666 -14.793 38.483 1.00 45.15 321 ILE B N 1
ATOM 5856 C CA . ILE B 1 389 ? -10.791 -16.221 38.212 1.00 45.99 321 ILE B CA 1
ATOM 5857 C C . ILE B 1 389 ? -11.717 -16.871 39.234 1.00 51.30 321 ILE B C 1
ATOM 5858 O O . ILE B 1 389 ? -12.649 -17.605 38.877 1.00 50.54 321 ILE B O 1
ATOM 5863 N N . LEU B 1 390 ? -11.469 -16.616 40.522 1.00 47.48 322 LEU B N 1
ATOM 5864 C CA . LEU B 1 390 ? -12.347 -17.146 41.558 1.00 46.58 322 LEU B CA 1
ATOM 5865 C C . LEU B 1 390 ? -13.787 -16.732 41.307 1.00 55.15 322 LEU B C 1
ATOM 5866 O O . LEU B 1 390 ? -14.691 -17.571 41.322 1.00 58.58 322 LEU B O 1
ATOM 5871 N N . TYR B 1 391 ? -14.017 -15.437 41.058 1.00 53.17 323 TYR B N 1
ATOM 5872 C CA . TYR B 1 391 ? -15.378 -14.960 40.819 1.00 52.17 323 TYR B CA 1
ATOM 5873 C C . TYR B 1 391 ? -16.022 -15.708 39.662 1.00 52.04 323 TYR B C 1
ATOM 5874 O O . TYR B 1 391 ? -17.201 -16.068 39.724 1.00 54.35 323 TYR B O 1
ATOM 5883 N N . ASN B 1 392 ? -15.264 -15.943 38.594 1.00 61.58 324 ASN B N 1
ATOM 5884 C CA . ASN B 1 392 ? -15.819 -16.639 37.441 1.00 62.32 324 ASN B CA 1
ATOM 5885 C C . ASN B 1 392 ? -16.167 -18.076 37.783 1.00 58.87 324 ASN B C 1
ATOM 5886 O O . ASN B 1 392 ? -17.157 -18.613 37.276 1.00 68.69 324 ASN B O 1
ATOM 5891 N N . ILE B 1 393 ? -15.369 -18.715 38.637 1.00 56.70 325 ILE B N 1
ATOM 5892 C CA . ILE B 1 393 ? -15.637 -20.116 38.947 1.00 62.62 325 ILE B CA 1
ATOM 5893 C C . ILE B 1 393 ? -16.797 -20.246 39.934 1.00 69.94 325 ILE B C 1
ATOM 5894 O O . ILE B 1 393 ? -17.604 -21.176 39.830 1.00 79.71 325 ILE B O 1
ATOM 5899 N N . MET B 1 394 ? -16.927 -19.309 40.878 1.00 67.31 326 MET B N 1
ATOM 5900 C CA . MET B 1 394 ? -17.864 -19.446 41.994 1.00 60.48 326 MET B CA 1
ATOM 5901 C C . MET B 1 394 ? -19.158 -18.653 41.833 1.00 65.52 326 MET B C 1
ATOM 5902 O O . MET B 1 394 ? -20.234 -19.180 42.131 1.00 78.22 326 MET B O 1
ATOM 5907 N N . SER B 1 395 ? -19.104 -17.404 41.385 1.00 61.43 327 SER B N 1
ATOM 5908 C CA . SER B 1 395 ? -20.307 -16.593 41.239 1.00 55.33 327 SER B CA 1
ATOM 5909 C C . SER B 1 395 ? -20.940 -16.833 39.874 1.00 60.97 327 SER B C 1
ATOM 5910 O O . SER B 1 395 ? -20.308 -16.600 38.840 1.00 66.73 327 SER B O 1
ATOM 5913 N N . LYS B 1 396 ? -22.191 -17.295 39.866 1.00 71.18 328 LYS B N 1
ATOM 5914 C CA . LYS B 1 396 ? -22.917 -17.397 38.604 1.00 72.53 328 LYS B CA 1
ATOM 5915 C C . LYS B 1 396 ? -23.341 -16.018 38.115 1.00 66.87 328 LYS B C 1
ATOM 5916 O O . LYS B 1 396 ? -23.337 -15.739 36.909 1.00 69.19 328 LYS B O 1
ATOM 5922 N N . LYS B 1 397 ? -23.696 -15.147 39.054 1.00 71.00 329 LYS B N 1
ATOM 5923 C CA . LYS B 1 397 ? -24.112 -13.783 38.744 1.00 69.09 329 LYS B CA 1
ATOM 5924 C C . LYS B 1 397 ? -23.006 -13.053 38.001 1.00 59.30 329 LYS B C 1
ATOM 5925 O O . LYS B 1 397 ? -23.257 -12.344 37.020 1.00 62.99 329 LYS B O 1
ATOM 5931 N N . TYR B 1 398 ? -21.767 -13.233 38.456 1.00 55.22 330 TYR B N 1
ATOM 5932 C CA . TYR B 1 398 ? -20.610 -12.654 37.784 1.00 56.11 330 TYR B CA 1
ATOM 5933 C C . TYR B 1 398 ? -20.515 -13.146 36.346 1.00 58.37 330 TYR B C 1
ATOM 5934 O O . TYR B 1 398 ? -20.310 -12.356 35.413 1.00 57.12 330 TYR B O 1
ATOM 5943 N N . ARG B 1 399 ? -20.645 -14.459 36.153 1.00 54.53 331 ARG B N 1
ATOM 5944 C CA . ARG B 1 399 ? -20.612 -15.020 34.810 1.00 54.36 331 ARG B CA 1
ATOM 5945 C C . ARG B 1 399 ? -21.670 -14.377 33.921 1.00 60.18 331 ARG B C 1
ATOM 5946 O O . ARG B 1 399 ? -21.376 -13.952 32.796 1.00 63.01 331 ARG B O 1
ATOM 5954 N N . VAL B 1 400 ? -22.910 -14.285 34.411 1.00 57.02 332 VAL B N 1
ATOM 5955 C CA . VAL B 1 400 ? -23.954 -13.776 33.529 1.00 61.98 332 VAL B CA 1
ATOM 5956 C C . VAL B 1 400 ? -23.692 -12.308 33.234 1.00 57.72 332 VAL B C 1
ATOM 5957 O O . VAL B 1 400 ? -23.983 -11.825 32.136 1.00 68.31 332 VAL B O 1
ATOM 5961 N N . ALA B 1 401 ? -23.108 -11.581 34.188 1.00 58.49 333 ALA B N 1
ATOM 5962 C CA . ALA B 1 401 ? -22.899 -10.156 33.976 1.00 59.80 333 ALA B CA 1
ATOM 5963 C C . ALA B 1 401 ? -21.769 -9.896 32.990 1.00 66.36 333 ALA B C 1
ATOM 5964 O O . ALA B 1 401 ? -21.827 -8.921 32.232 1.00 62.84 333 ALA B O 1
ATOM 5966 N N . VAL B 1 402 ? -20.738 -10.747 32.978 1.00 63.54 334 VAL B N 1
ATOM 5967 C CA . VAL B 1 402 ? -19.746 -10.607 31.916 1.00 58.55 334 VAL B CA 1
ATOM 5968 C C . VAL B 1 402 ? -20.353 -11.017 30.582 1.00 58.94 334 VAL B C 1
ATOM 5969 O O . VAL B 1 402 ? -19.986 -10.469 29.535 1.00 59.98 334 VAL B O 1
ATOM 5973 N N . PHE B 1 403 ? -21.308 -11.956 30.591 1.00 68.26 335 PHE B N 1
ATOM 5974 C CA . PHE B 1 403 ? -21.990 -12.304 29.347 1.00 63.17 335 PHE B CA 1
ATOM 5975 C C . PHE B 1 403 ? -22.826 -11.143 28.832 1.00 60.27 335 PHE B C 1
ATOM 5976 O O . PHE B 1 403 ? -22.817 -10.849 27.633 1.00 70.96 335 PHE B O 1
ATOM 5984 N N . ARG B 1 404 ? -23.556 -10.480 29.718 1.00 62.47 336 ARG B N 1
ATOM 5985 C CA . ARG B 1 404 ? -24.475 -9.419 29.339 1.00 66.25 336 ARG B CA 1
ATOM 5986 C C . ARG B 1 404 ? -23.834 -8.037 29.346 1.00 68.44 336 ARG B C 1
ATOM 5987 O O . ARG B 1 404 ? -24.556 -7.040 29.256 1.00 75.14 336 ARG B O 1
ATOM 5995 N N . LEU B 1 405 ? -22.502 -7.950 29.426 1.00 75.94 337 LEU B N 1
ATOM 5996 C CA . LEU B 1 405 ? -21.862 -6.668 29.732 1.00 72.43 337 LEU B CA 1
ATOM 5997 C C . LEU B 1 405 ? -22.049 -5.645 28.613 1.00 66.27 337 LEU B C 1
ATOM 5998 O O . LEU B 1 405 ? -22.238 -4.455 28.885 1.00 66.63 337 LEU B O 1
ATOM 6003 N N . LEU B 1 406 ? -21.993 -6.072 27.355 1.00 62.04 338 LEU B N 1
ATOM 6004 C CA . LEU B 1 406 ? -21.989 -5.133 26.240 1.00 69.39 338 LEU B CA 1
ATOM 6005 C C . LEU B 1 406 ? -23.318 -5.101 25.485 1.00 70.08 338 LEU B C 1
ATOM 6006 O O . LEU B 1 406 ? -23.341 -4.827 24.283 1.00 70.78 338 LEU B O 1
ATOM 6011 N N . GLY B 1 407 ? -24.435 -5.340 26.180 1.00 70.58 339 GLY B N 1
ATOM 6012 C CA . GLY B 1 407 ? -25.713 -5.565 25.549 1.00 74.01 339 GLY B CA 1
ATOM 6013 C C . GLY B 1 407 ? -26.724 -4.464 25.799 1.00 71.98 339 GLY B C 1
ATOM 6014 O O . GLY B 1 407 ? -26.383 -3.343 26.199 1.00 74.72 339 GLY B O 1
ATOM 6015 N N . PHE B 1 408 ? -27.997 -4.799 25.567 1.00 85.30 340 PHE B N 1
ATOM 6016 C CA . PHE B 1 408 ? -29.133 -3.860 25.580 1.00 90.37 340 PHE B CA 1
ATOM 6017 C C . PHE B 1 408 ? -28.986 -2.809 24.470 1.00 88.37 340 PHE B C 1
ATOM 6018 O O . PHE B 1 408 ? -29.222 -3.084 23.287 1.00 80.24 340 PHE B O 1
#

Nearest PDB structures (foldseek):
  7f83-assembly1_A  TM=1.003E+00  e=2.457E-51  Homo sapiens
  8s4d-assembly1_A  TM=5.928E-01  e=9.168E-20  Homo sapiens
  5nj6-assembly1_A  TM=5.750E-01  e=4.602E-18  Homo sapiens
  5ndz-assembly1_A  TM=5.805E-01  e=8.963E-18  Tequatrovirus T4
  5ndd-assembly1_A  TM=5.785E-01  e=1.478E-17  Tequatrovirus T4